Protein 4N0R (pdb70)

InterPro domains:
  IPR013783 Immunoglobulin-like fold [G3DSA:2.60.40.10] (22-107)
  IPR017853 Glycoside hydrolase superfamily [SSF51445] (118-373)
  IPR025277 Apiosidase-like, catalytic domain [PF13204] (119-366)
  IPR032260 Domain of unknown function DUF5060 [PF16586] (25-90)
  IPR041239 Domain of unknown function DUF5605 [PF18310] (446-530)

Solvent-accessible surface area: 39702 Å² total

Sequence (997 aa):
QDKVECCWDRFELSFKQVTKGNPFDIRLSATFVCGKEKKKTVEGFYDGENTYRIRFPAVVAGEWRYVVTSSSIGANGRKGTFTVIPAGKDNHGVLVDGEHNFKYADGTRYYPGTTAYAWTHKETTQEEATLKSFGEAGFNKVVRCVFPKNYSSLVKDEPALYPFEIEKTIKDKEGNERKEEWDFDRFDPAFFQHLEKKRIDQLNRLGIEADLILFHPYDKGRWGFDASNEVNVRYIKYITARLASFRNVWWSANEWDYVKAKTVDDWKLLTKKTVVENDPYRHLCSIHGATATYFDDYWWPEFTHVSIQDEAPVLSSTASATLRKIYRRKPVICDEVGYEGNLPYRWGRRLSPQQTCFILNGLLGGIYVTHGEECYQQGNEPIFWAQGGSLKGESWKRVVKFLRTTIIEAAPHPLEADISRDLVTSTAGPDYYLVNGKDVKKGFWTFNNLPVKNADYNKLQKNKRFKVEIIDVWATVTEYPVIIFEETTEELDYRVFDIIHHRGVRIPDAPYIVLRITEVKQDKVVECCWDRFELSFKKQVTKGNPFDIRLSATFVCGKEKKKTVEGFYDGENTYRIRFPAVVAGEWRYVVTSSSIGANGRKGTFTVIPAGKDNHGVLVDGEHNFKYADGTRYYPGTTAYAWTHKETTQEEATLKSFGEAGFNKVVRCVFPKNYSSLVKDEPALYPFEIEKTIKDKEGNERKEEWDFDRFDPAFFQHLEKRIDQLNRLGIEADLILFHPYDKGRWGFDASNEVNVRYIKYITARLASFRNVWWSANEWDYVKAKTVDDWKLLTKTVVENDPYRHLCSIHGATATYFDDYWWPEFTHVSIQDEAPVLSSTASATLRKIYRRKPVICDEVGYEGNLPYRWGRLSPQQTCFILNGLLGGIYVTHGEECYQQGNEPIFWAQGGSLKGESWKRVVKFLRTIIEAAPHPLEADISRDLVTSTAGPDYYLVNGKDVKGFWTFNNLPVKNADYNKLQKKNNKRFKKVEIIDVWATVTEYPVIFETTEELDYRVFDIHHRGVRIPDAPYIVLRITEV

Structure (mmCIF, N/CA/C/O backbone):
data_4N0R
#
_entry.id   4N0R
#
_cell.length_a   226.439
_cell.length_b   67.684
_cell.length_c   90.066
_cell.angle_alpha   90.000
_cell.angle_beta   90.000
_cell.angle_gamma   90.000
#
_symmetry.space_group_name_H-M   'P 21 21 2'
#
loop_
_entity.id
_entity.type
_entity.pdbx_description
1 polymer 'putative glycoside hydrolase'
2 non-polymer 'UNKNOWN LIGAND'
3 non-polymer 'NICKEL (II) ION'
4 non-polymer GLYCEROL
5 water water
#
loop_
_atom_site.group_PDB
_atom_site.id
_atom_site.type_symbol
_atom_site.label_atom_id
_atom_site.label_alt_id
_atom_site.label_comp_id
_atom_site.label_asym_id
_atom_site.label_entity_id
_atom_site.label_seq_id
_atom_site.pdbx_PDB_ins_code
_atom_site.Cartn_x
_atom_site.Cartn_y
_atom_site.Cartn_z
_atom_site.occupancy
_atom_site.B_iso_or_equiv
_atom_site.auth_seq_id
_atom_site.auth_comp_id
_atom_site.auth_asym_id
_atom_site.auth_atom_id
_atom_site.pdbx_PDB_model_num
ATOM 1 N N . GLN A 1 2 ? 49.623 -0.804 24.554 1.00 45.64 23 GLN A N 1
ATOM 2 C CA . GLN A 1 2 ? 48.515 0.229 24.489 1.00 49.78 23 GLN A CA 1
ATOM 3 C C . GLN A 1 2 ? 48.973 1.664 24.850 1.00 44.56 23 GLN A C 1
ATOM 4 O O . GLN A 1 2 ? 49.106 2.044 26.005 1.00 40.42 23 GLN A O 1
ATOM 10 N N . ASP A 1 3 ? 49.171 2.468 23.824 1.00 32.63 24 ASP A N 1
ATOM 11 C CA . ASP A 1 3 ? 50.045 3.632 23.923 1.00 36.16 24 ASP A CA 1
ATOM 12 C C . ASP A 1 3 ? 49.370 4.823 24.606 1.00 33.74 24 ASP A C 1
ATOM 13 O O . ASP A 1 3 ? 50.061 5.765 25.014 1.00 36.06 24 ASP A O 1
ATOM 18 N N . LYS A 1 4 ? 48.040 4.814 24.672 1.00 30.85 25 LYS A N 1
ATOM 19 C CA . LYS A 1 4 ? 47.306 5.901 25.257 1.00 31.06 25 LYS A CA 1
ATOM 20 C C . LYS A 1 4 ? 46.161 5.297 26.033 1.00 34.83 25 LYS A C 1
ATOM 21 O O . LYS A 1 4 ? 45.390 4.532 25.471 1.00 30.48 25 LYS A O 1
ATOM 27 N N . VAL A 1 5 ? 46.060 5.647 27.319 1.00 29.25 26 VAL A N 1
ATOM 28 C CA . VAL A 1 5 ? 44.994 5.140 28.177 1.00 29.86 26 VAL A CA 1
ATOM 29 C C . VAL A 1 5 ? 44.490 6.230 29.070 1.00 29.42 26 VAL A C 1
ATOM 30 O O . VAL A 1 5 ? 45.205 7.177 29.381 1.00 27.57 26 VAL A O 1
ATOM 34 N N . GLU A 1 6 ? 43.231 6.120 29.432 1.00 24.97 27 GLU A N 1
ATOM 35 C CA . GLU A 1 6 ? 42.596 7.040 30.315 1.00 24.09 27 GLU A CA 1
ATOM 36 C C . GLU A 1 6 ? 43.022 6.743 31.739 1.00 22.53 27 GLU A C 1
ATOM 37 O O . GLU A 1 6 ? 43.227 5.595 32.135 1.00 25.45 27 GLU A O 1
ATOM 43 N N . CYS A 1 7 ? 43.098 7.820 32.500 1.00 24.16 28 CYS A N 1
ATOM 44 C CA A CYS A 1 7 ? 43.187 7.730 33.958 0.50 24.06 28 CYS A CA 1
ATOM 45 C CA B CYS A 1 7 ? 43.199 7.729 33.929 0.50 23.71 28 CYS A CA 1
ATOM 46 C C . CYS A 1 7 ? 42.154 6.725 34.483 1.00 22.27 28 CYS A C 1
ATOM 47 O O . CYS A 1 7 ? 40.973 6.776 34.122 1.00 22.78 28 CYS A O 1
ATOM 52 N N . TRP A 1 8 ? 42.599 5.796 35.334 1.00 21.01 29 TRP A N 1
ATOM 53 C CA . TRP A 1 8 ? 41.752 4.798 35.980 1.00 18.87 29 TRP A CA 1
ATOM 54 C C . TRP A 1 8 ? 41.280 3.615 35.066 1.00 18.83 29 TRP A C 1
ATOM 55 O O . TRP A 1 8 ? 40.571 2.712 35.553 1.00 19.29 29 TRP A O 1
ATOM 66 N N . ASP A 1 9 ? 41.638 3.634 33.791 1.00 21.43 30 ASP A N 1
ATOM 67 C CA . ASP A 1 9 ? 41.586 2.449 32.918 1.00 22.11 30 ASP A CA 1
ATOM 68 C C . ASP A 1 9 ? 42.877 1.632 33.161 1.00 22.55 30 ASP A C 1
ATOM 69 O O . ASP A 1 9 ? 43.611 1.902 34.114 1.00 22.69 30 ASP A O 1
ATOM 74 N N . ARG A 1 10 ? 43.138 0.619 32.330 1.00 21.59 31 ARG A N 1
ATOM 75 C CA . ARG A 1 10 ? 44.269 -0.268 32.518 1.00 22.61 31 ARG A CA 1
ATOM 76 C C . ARG A 1 10 ? 45.240 -0.166 31.412 1.00 22.97 31 ARG A C 1
ATOM 77 O O . ARG A 1 10 ? 44.872 -0.124 30.225 1.00 23.57 31 ARG A O 1
ATOM 85 N N . PHE A 1 11 ? 46.520 -0.095 31.779 1.00 23.32 32 PHE A N 1
ATOM 86 C CA . PHE A 1 11 ? 47.593 -0.265 30.853 1.00 24.31 32 PHE A CA 1
ATOM 87 C C . PHE A 1 11 ? 48.090 -1.697 31.090 1.00 24.03 32 PHE A C 1
ATOM 88 O O . PHE A 1 11 ? 48.218 -2.153 32.239 1.00 26.21 32 PHE A O 1
ATOM 96 N N . GLU A 1 12 ? 48.342 -2.413 30.012 1.00 22.75 33 GLU A N 1
ATOM 97 C CA . GLU A 1 12 ? 48.725 -3.838 30.122 1.00 25.88 33 GLU A CA 1
ATOM 98 C C . GLU A 1 12 ? 49.923 -4.183 29.234 1.00 29.11 33 GLU A C 1
ATOM 99 O O . GLU A 1 12 ? 49.935 -3.888 28.047 1.00 28.46 33 GLU A O 1
ATOM 105 N N . LEU A 1 13 ? 50.956 -4.760 29.859 1.00 26.19 34 LEU A N 1
ATOM 106 C CA . LEU A 1 13 ? 52.072 -5.342 29.165 1.00 28.40 34 LEU A CA 1
ATOM 107 C C . LEU A 1 13 ? 51.879 -6.849 29.039 1.00 24.48 34 LEU A C 1
ATOM 108 O O . LEU A 1 13 ? 51.301 -7.475 29.915 1.00 24.67 34 LEU A O 1
ATOM 113 N N . SER A 1 14 ? 52.391 -7.404 27.965 1.00 26.37 35 SER A N 1
ATOM 114 C CA . SER A 1 14 ? 52.392 -8.852 27.800 1.00 28.07 35 SER A CA 1
ATOM 115 C C . SER A 1 14 ? 53.689 -9.318 27.199 1.00 28.82 35 SER A C 1
ATOM 116 O O . SER A 1 14 ? 54.268 -8.623 26.366 1.00 28.81 35 SER A O 1
ATOM 119 N N . PHE A 1 15 ? 54.140 -10.505 27.596 1.00 29.12 36 PHE A N 1
ATOM 120 C CA . PHE A 1 15 ? 55.342 -11.150 27.041 1.00 33.59 36 PHE A CA 1
ATOM 121 C C . PHE A 1 15 ? 55.072 -12.600 26.713 1.00 33.19 36 PHE A C 1
ATOM 122 O O . PHE A 1 15 ? 54.429 -13.275 27.515 1.00 29.18 36 PHE A O 1
ATOM 130 N N . LYS A 1 16 ? 55.584 -13.058 25.562 1.00 31.00 37 LYS A N 1
ATOM 131 C CA . LYS A 1 16 ? 55.585 -14.461 25.151 1.00 35.54 37 LYS A CA 1
ATOM 132 C C . LYS A 1 16 ? 56.874 -15.050 25.616 1.00 36.61 37 LYS A C 1
ATOM 133 O O . LYS A 1 16 ? 57.948 -14.591 25.215 1.00 36.18 37 LYS A O 1
ATOM 139 N N . GLN A 1 17 ? 56.791 -16.074 26.448 1.00 32.05 38 GLN A N 1
ATOM 140 C CA . GLN A 1 17 ? 57.966 -16.615 27.070 1.00 33.67 38 GLN A CA 1
ATOM 141 C C . GLN A 1 17 ? 57.778 -18.106 27.371 1.00 36.33 38 GLN A C 1
ATOM 142 O O . GLN A 1 17 ? 56.755 -18.498 27.949 1.00 36.52 38 GLN A O 1
ATOM 148 N N . VAL A 1 18 ? 58.782 -18.906 27.008 1.00 37.55 39 VAL A N 1
ATOM 149 C CA . VAL A 1 18 ? 58.854 -20.325 27.343 1.00 41.28 39 VAL A CA 1
ATOM 150 C C . VAL A 1 18 ? 59.595 -20.455 28.683 1.00 43.35 39 VAL A C 1
ATOM 151 O O . VAL A 1 18 ? 60.610 -19.806 28.924 1.00 40.13 39 VAL A O 1
ATOM 155 N N . THR A 1 19 ? 59.070 -21.322 29.535 1.00 41.97 40 THR A N 1
ATOM 156 C CA . THR A 1 19 ? 59.563 -21.541 30.882 1.00 43.25 40 THR A CA 1
ATOM 157 C C . THR A 1 19 ? 59.846 -23.025 31.005 1.00 40.70 40 THR A C 1
ATOM 158 O O . THR A 1 19 ? 59.031 -23.808 30.535 1.00 42.08 40 THR A O 1
ATOM 162 N N . LYS A 1 20 ? 60.928 -23.419 31.679 1.00 40.78 41 LYS A N 1
ATOM 163 C CA . LYS A 1 20 ? 61.209 -24.860 31.941 1.00 51.71 41 LYS A CA 1
ATOM 164 C C . LYS A 1 20 ? 60.303 -25.427 33.052 1.00 49.72 41 LYS A C 1
ATOM 165 O O . LYS A 1 20 ? 59.771 -26.535 32.937 1.00 54.76 41 LYS A O 1
ATOM 167 N N . GLY A 1 21 ? 60.145 -24.664 34.124 1.00 42.70 42 GLY A N 1
ATOM 168 C CA . GLY A 1 21 ? 59.446 -25.133 35.322 1.00 38.96 42 GLY A CA 1
ATOM 169 C C . GLY A 1 21 ? 58.013 -24.630 35.331 1.00 32.84 42 GLY A C 1
ATOM 170 O O . GLY A 1 21 ? 57.458 -24.267 34.285 1.00 36.67 42 GLY A O 1
ATOM 171 N N . ASN A 1 22 ? 57.434 -24.573 36.522 1.00 31.87 43 ASN A N 1
ATOM 172 C CA . ASN A 1 22 ? 56.054 -24.091 36.709 1.00 32.67 43 ASN A CA 1
ATOM 173 C C . ASN A 1 22 ? 55.944 -22.563 36.438 1.00 30.45 43 ASN A C 1
ATOM 174 O O . ASN A 1 22 ? 56.526 -21.765 37.164 1.00 29.07 43 ASN A O 1
ATOM 179 N N . PRO A 1 23 ? 55.203 -22.167 35.386 1.00 30.20 44 PRO A N 1
ATOM 180 C CA . PRO A 1 23 ? 55.202 -20.741 35.034 1.00 29.90 44 PRO A CA 1
ATOM 181 C C . PRO A 1 23 ? 54.528 -19.868 36.084 1.00 28.93 44 PRO A C 1
ATOM 182 O O . PRO A 1 23 ? 54.805 -18.664 36.167 1.00 25.95 44 PRO A O 1
ATOM 186 N N . PHE A 1 24 ? 53.664 -20.472 36.905 1.00 27.28 45 PHE A N 1
ATOM 187 C CA . PHE A 1 24 ? 53.011 -19.750 37.988 1.00 25.43 45 PHE A CA 1
ATOM 188 C C . PHE A 1 24 ? 53.957 -19.418 39.145 1.00 26.26 45 PHE A C 1
ATOM 189 O O . PHE A 1 24 ? 53.554 -18.693 40.038 1.00 25.49 45 PHE A O 1
ATOM 197 N N . ASP A 1 25 ? 55.181 -19.940 39.136 1.00 25.79 46 ASP A N 1
ATOM 198 C CA . ASP A 1 25 ? 56.198 -19.615 40.160 1.00 28.64 46 ASP A CA 1
ATOM 199 C C . ASP A 1 25 ? 57.093 -18.477 39.718 1.00 31.16 46 ASP A C 1
ATOM 200 O O . ASP A 1 25 ? 57.908 -18.012 40.508 1.00 33.67 46 ASP A O 1
ATOM 205 N N . ILE A 1 26 ? 57.001 -18.067 38.454 1.00 28.62 47 ILE A N 1
ATOM 206 C CA . ILE A 1 26 ? 57.936 -17.078 37.902 1.00 28.14 47 ILE A CA 1
ATOM 207 C C . ILE A 1 26 ? 57.653 -15.702 38.520 1.00 27.33 47 ILE A C 1
ATOM 208 O O . ILE A 1 26 ? 56.507 -15.263 38.610 1.00 29.63 47 ILE A O 1
ATOM 213 N N . ARG A 1 27 ? 58.704 -15.036 38.976 1.00 28.73 48 ARG A N 1
ATOM 214 C CA . ARG A 1 27 ? 58.613 -13.680 39.531 1.00 28.78 48 ARG A CA 1
ATOM 215 C C . ARG A 1 27 ? 58.571 -12.683 38.377 1.00 25.22 48 ARG A C 1
ATOM 216 O O . ARG A 1 27 ? 59.382 -12.758 37.429 1.00 28.24 48 ARG A O 1
ATOM 224 N N . LEU A 1 28 ? 57.610 -11.768 38.437 1.00 26.74 49 LEU A N 1
ATOM 225 C CA . LEU A 1 28 ? 57.470 -10.718 37.404 1.00 26.40 49 LEU A CA 1
ATOM 226 C C . LEU A 1 28 ? 56.765 -9.496 37.976 1.00 22.91 49 LEU A C 1
ATOM 227 O O . LEU A 1 28 ? 55.712 -9.606 38.605 1.00 23.27 49 LEU A O 1
ATOM 232 N N . SER A 1 29 ? 57.354 -8.324 37.744 1.00 24.25 50 SER A N 1
ATOM 233 C CA . SER A 1 29 ? 56.833 -7.059 38.276 1.00 23.62 50 SER A CA 1
ATOM 234 C C . SER A 1 29 ? 57.298 -5.898 37.368 1.00 22.52 50 SER A C 1
ATOM 235 O O . SER A 1 29 ? 58.096 -6.094 36.449 1.00 26.38 50 SER A O 1
ATOM 238 N N . ALA A 1 30 ? 56.706 -4.732 37.573 1.00 24.58 51 ALA A N 1
ATOM 239 C CA . ALA A 1 30 ? 57.211 -3.517 36.966 1.00 26.51 51 ALA A CA 1
ATOM 240 C C . ALA A 1 30 ? 56.970 -2.325 37.835 1.00 23.85 51 ALA A C 1
ATOM 241 O O . ALA A 1 30 ? 56.055 -2.288 38.625 1.00 24.35 51 ALA A O 1
ATOM 243 N N . THR A 1 31 ? 57.808 -1.320 37.617 1.00 24.12 52 THR A N 1
ATOM 244 C CA . THR A 1 31 ? 57.696 -0.035 38.254 1.00 25.40 52 THR A CA 1
ATOM 245 C C . THR A 1 31 ? 57.320 0.985 37.187 1.00 25.28 52 THR A C 1
ATOM 246 O O . THR A 1 31 ? 57.969 1.042 36.152 1.00 27.12 52 THR A O 1
ATOM 250 N N . PHE A 1 32 ? 56.281 1.762 37.500 1.00 23.89 53 PHE A N 1
ATOM 251 C CA . PHE A 1 32 ? 55.694 2.771 36.611 1.00 26.96 53 PHE A CA 1
ATOM 252 C C . PHE A 1 32 ? 55.978 4.155 37.229 1.00 25.31 53 PHE A C 1
ATOM 253 O O . PHE A 1 32 ? 55.740 4.334 38.412 1.00 25.12 53 PHE A O 1
ATOM 261 N N . VAL A 1 33 ? 56.451 5.097 36.414 1.00 26.71 54 VAL A N 1
ATOM 262 C CA . VAL A 1 33 ? 56.833 6.440 36.877 1.00 29.83 54 VAL A CA 1
ATOM 263 C C . VAL A 1 33 ? 56.237 7.498 35.969 1.00 28.53 54 VAL A C 1
ATOM 264 O O . VAL A 1 33 ? 56.331 7.391 34.720 1.00 29.11 54 VAL A O 1
ATOM 268 N N . CYS A 1 34 ? 55.678 8.533 36.589 1.00 28.12 55 CYS A N 1
ATOM 269 C CA . CYS A 1 34 ? 55.305 9.774 35.911 1.00 30.51 55 CYS A CA 1
ATOM 270 C C . CYS A 1 34 ? 55.601 10.921 36.872 1.00 30.02 55 CYS A C 1
ATOM 271 O O . CYS A 1 34 ? 54.842 11.114 37.827 1.00 31.40 55 CYS A O 1
ATOM 274 N N . GLY A 1 35 ? 56.727 11.590 36.666 1.00 33.05 56 GLY A N 1
ATOM 275 C CA . GLY A 1 35 ? 57.198 12.704 37.556 1.00 35.69 56 GLY A CA 1
ATOM 276 C C . GLY A 1 35 ? 57.357 12.173 38.979 1.00 34.52 56 GLY A C 1
ATOM 277 O O . GLY A 1 35 ? 58.070 11.191 39.214 1.00 35.94 56 GLY A O 1
ATOM 278 N N . LYS A 1 36 ? 56.612 12.767 39.890 1.00 36.60 57 LYS A N 1
ATOM 279 C CA . LYS A 1 36 ? 56.555 12.357 41.306 1.00 35.20 57 LYS A CA 1
ATOM 280 C C . LYS A 1 36 ? 55.740 11.111 41.586 1.00 36.12 57 LYS A C 1
ATOM 281 O O . LYS A 1 36 ? 55.826 10.577 42.687 1.00 35.27 57 LYS A O 1
ATOM 287 N N . GLU A 1 37 ? 54.909 10.674 40.634 1.00 30.99 58 GLU A N 1
ATOM 288 C CA . GLU A 1 37 ? 54.043 9.518 40.831 1.00 30.47 58 GLU A CA 1
ATOM 289 C C . GLU A 1 37 ? 54.879 8.291 40.470 1.00 33.97 58 GLU A C 1
ATOM 290 O O . GLU A 1 37 ? 55.572 8.253 39.444 1.00 34.14 58 GLU A O 1
ATOM 296 N N . LYS A 1 38 ? 54.865 7.296 41.344 1.00 28.55 59 LYS A N 1
ATOM 297 C CA . LYS A 1 38 ? 55.634 6.066 41.135 1.00 29.52 59 LYS A CA 1
ATOM 298 C C . LYS A 1 38 ? 54.909 4.906 41.805 1.00 31.40 59 LYS A C 1
ATOM 299 O O . LYS A 1 38 ? 54.374 5.084 42.907 1.00 28.80 59 LYS A O 1
ATOM 305 N N . LYS A 1 39 ? 54.812 3.768 41.104 1.00 31.95 60 LYS A N 1
ATOM 306 C CA A LYS A 1 39 ? 54.102 2.587 41.622 0.50 31.97 60 LYS A CA 1
ATOM 307 C CA B LYS A 1 39 ? 54.105 2.584 41.617 0.50 31.01 60 LYS A CA 1
ATOM 308 C C . LYS A 1 39 ? 54.795 1.321 41.128 1.00 30.01 60 LYS A C 1
ATOM 309 O O . LYS A 1 39 ? 55.164 1.239 39.965 1.00 28.77 60 LYS A O 1
ATOM 320 N N . THR A 1 40 ? 54.924 0.327 42.011 1.00 28.90 61 THR A N 1
ATOM 321 C CA . THR A 1 40 ? 55.498 -0.970 41.686 1.00 28.63 61 THR A CA 1
ATOM 322 C C . THR A 1 40 ? 54.404 -2.019 41.839 1.00 24.87 61 THR A C 1
ATOM 323 O O . THR A 1 40 ? 53.748 -2.084 42.862 1.00 27.59 61 THR A O 1
ATOM 327 N N . VAL A 1 41 ? 54.158 -2.811 40.792 1.00 24.90 62 VAL A N 1
ATOM 328 C CA . VAL A 1 41 ? 53.041 -3.775 40.822 1.00 22.44 62 VAL A CA 1
ATOM 329 C C . VAL A 1 41 ? 53.544 -5.120 40.325 1.00 24.14 62 VAL A C 1
ATOM 330 O O . VAL A 1 41 ? 54.479 -5.185 39.516 1.00 24.20 62 VAL A O 1
ATOM 334 N N . GLU A 1 42 ? 52.882 -6.189 40.759 1.00 24.11 63 GLU A N 1
ATOM 335 C CA . GLU A 1 42 ? 53.201 -7.557 40.318 1.00 23.21 63 GLU A CA 1
ATOM 336 C C . GLU A 1 42 ? 52.432 -7.923 39.054 1.00 21.60 63 GLU A C 1
ATOM 337 O O . GLU A 1 42 ? 51.275 -7.498 38.860 1.00 21.53 63 GLU A O 1
ATOM 343 N N . GLY A 1 43 ? 53.059 -8.775 38.258 1.00 22.88 64 GLY A N 1
ATOM 344 C CA . GLY A 1 43 ? 52.452 -9.426 37.095 1.00 22.69 64 GLY A CA 1
ATOM 345 C C . GLY A 1 43 ? 52.061 -10.868 37.392 1.00 23.58 64 GLY A C 1
ATOM 346 O O . GLY A 1 43 ? 52.095 -11.317 38.545 1.00 20.98 64 GLY A O 1
ATOM 347 N N . PHE A 1 44 ? 51.666 -11.579 36.340 1.00 21.58 65 PHE A N 1
ATOM 348 C CA . PHE A 1 44 ? 51.142 -12.899 36.479 1.00 20.45 65 PHE A CA 1
ATOM 349 C C . PHE A 1 44 ? 51.209 -13.670 35.168 1.00 23.32 65 PHE A C 1
ATOM 350 O O . PHE A 1 44 ? 51.333 -13.088 34.080 1.00 23.18 65 PHE A O 1
ATOM 358 N N . TYR A 1 45 ? 51.102 -14.986 35.283 1.00 24.02 66 TYR A N 1
ATOM 359 C CA . TYR A 1 45 ? 51.073 -15.879 34.127 1.00 22.62 66 TYR A CA 1
ATOM 360 C C . TYR A 1 45 ? 49.639 -16.134 33.691 1.00 23.34 66 TYR A C 1
ATOM 361 O O . TYR A 1 45 ? 48.772 -16.395 34.539 1.00 24.52 66 TYR A O 1
ATOM 370 N N . ASP A 1 46 ? 49.395 -16.045 32.378 1.00 21.27 67 ASP A N 1
ATOM 371 C CA . ASP A 1 46 ? 48.045 -16.132 31.836 1.00 21.64 67 ASP A CA 1
ATOM 372 C C . ASP A 1 46 ? 47.835 -17.303 30.854 1.00 23.43 67 ASP A C 1
ATOM 373 O O . ASP A 1 46 ? 46.960 -17.258 29.995 1.00 24.16 67 ASP A O 1
ATOM 378 N N . GLY A 1 47 ? 48.613 -18.362 31.008 1.00 25.11 68 GLY A N 1
ATOM 379 C CA . GLY A 1 47 ? 48.567 -19.490 30.074 1.00 25.86 68 GLY A CA 1
ATOM 380 C C . GLY A 1 47 ? 49.159 -19.198 28.688 1.00 28.77 68 GLY A C 1
ATOM 381 O O . GLY A 1 47 ? 49.456 -18.047 28.321 1.00 25.19 68 GLY A O 1
ATOM 382 N N . GLU A 1 48 ? 49.352 -20.270 27.915 1.00 32.56 69 GLU A N 1
ATOM 383 C CA . GLU A 1 48 ? 49.779 -20.159 26.510 1.00 32.34 69 GLU A CA 1
ATOM 384 C C . GLU A 1 48 ? 51.059 -19.315 26.382 1.00 31.43 69 GLU A C 1
ATOM 385 O O . GLU A 1 48 ? 51.174 -18.463 25.497 1.00 32.22 69 GLU A O 1
ATOM 391 N N . ASN A 1 49 ? 51.999 -19.568 27.273 1.00 28.06 70 ASN A N 1
ATOM 392 C CA . ASN A 1 49 ? 53.302 -18.899 27.285 1.00 32.46 70 ASN A CA 1
ATOM 393 C C . ASN A 1 49 ? 53.222 -17.384 27.351 1.00 29.76 70 ASN A C 1
ATOM 394 O O . ASN A 1 49 ? 54.117 -16.691 26.857 1.00 32.42 70 ASN A O 1
ATOM 399 N N . THR A 1 50 ? 52.165 -16.877 27.948 1.00 27.57 71 THR A N 1
ATOM 400 C CA . THR A 1 50 ? 51.922 -15.434 27.989 1.00 25.23 71 THR A CA 1
ATOM 401 C C . THR A 1 50 ? 51.886 -14.969 29.445 1.00 25.95 71 THR A C 1
ATOM 402 O O . THR A 1 50 ? 51.075 -15.439 30.252 1.00 26.32 71 THR A O 1
ATOM 406 N N . TYR A 1 51 ? 52.791 -14.048 29.770 1.00 24.96 72 TYR A N 1
ATOM 407 C CA . TYR A 1 51 ? 52.784 -13.318 31.038 1.00 24.78 72 TYR A CA 1
ATOM 408 C C . TYR A 1 51 ? 52.294 -11.912 30.774 1.00 23.45 72 TYR A C 1
ATOM 409 O O . TYR A 1 51 ? 52.481 -11.366 29.665 1.00 24.81 72 TYR A O 1
ATOM 418 N N . ARG A 1 52 ? 51.671 -11.345 31.800 1.00 21.26 73 ARG A N 1
ATOM 419 C CA . ARG A 1 52 ? 51.051 -10.004 31.754 1.00 20.29 73 ARG A CA 1
ATOM 420 C C . ARG A 1 52 ? 51.372 -9.189 33.003 1.00 20.67 73 ARG A C 1
ATOM 421 O O . ARG A 1 52 ? 51.547 -9.721 34.101 1.00 21.96 73 ARG A O 1
ATOM 429 N N . ILE A 1 53 ? 51.452 -7.887 32.836 1.00 21.97 74 ILE A N 1
ATOM 430 C CA . ILE A 1 53 ? 51.511 -6.946 33.953 1.00 21.18 74 ILE A CA 1
ATOM 431 C C . ILE A 1 53 ? 50.482 -5.866 33.660 1.00 21.29 74 ILE A C 1
ATOM 432 O O . ILE A 1 53 ? 50.560 -5.228 32.610 1.00 22.03 74 ILE A O 1
ATOM 437 N N . ARG A 1 54 ? 49.576 -5.652 34.596 1.00 21.10 75 ARG A N 1
ATOM 438 C CA . ARG A 1 54 ? 48.526 -4.674 34.505 1.00 20.15 75 ARG A CA 1
ATOM 439 C C . ARG A 1 54 ? 48.782 -3.544 35.487 1.00 21.72 75 ARG A C 1
ATOM 440 O O . ARG A 1 54 ? 49.262 -3.775 36.607 1.00 20.97 75 ARG A O 1
ATOM 448 N N . PHE A 1 55 ? 48.481 -2.329 35.046 1.00 20.91 76 PHE A N 1
ATOM 449 C CA . PHE A 1 55 ? 48.614 -1.119 35.832 1.00 20.94 76 PHE A CA 1
ATOM 450 C C . PHE A 1 55 ? 47.422 -0.174 35.628 1.00 20.40 76 PHE A C 1
ATOM 451 O O . PHE A 1 55 ? 47.029 0.087 34.490 1.00 22.34 76 PHE A O 1
ATOM 467 N N . PRO A 1 57 ? 46.793 3.625 36.055 1.00 20.36 78 PRO A N 1
ATOM 468 C CA . PRO A 1 57 ? 47.348 4.956 36.333 1.00 21.81 78 PRO A CA 1
ATOM 469 C C . PRO A 1 57 ? 46.306 5.864 36.933 1.00 23.27 78 PRO A C 1
ATOM 470 O O . PRO A 1 57 ? 45.109 5.745 36.608 1.00 21.57 78 PRO A O 1
ATOM 474 N N . ALA A 1 58 ? 46.738 6.750 37.824 1.00 25.00 79 ALA A N 1
ATOM 475 C CA . ALA A 1 58 ? 45.814 7.599 38.543 1.00 29.22 79 ALA A CA 1
ATOM 476 C C . ALA A 1 58 ? 46.040 9.083 38.263 1.00 27.71 79 ALA A C 1
ATOM 477 O O . ALA A 1 58 ? 45.261 9.876 38.745 1.00 32.97 79 ALA A O 1
ATOM 479 N N . VAL A 1 59 ? 47.081 9.409 37.512 1.00 26.65 80 VAL A N 1
ATOM 480 C CA A VAL A 1 59 ? 47.442 10.761 37.090 0.50 27.14 80 VAL A CA 1
ATOM 481 C CA B VAL A 1 59 ? 47.311 10.769 37.068 0.50 27.90 80 VAL A CA 1
ATOM 482 C C . VAL A 1 59 ? 47.683 10.766 35.588 1.00 28.86 80 VAL A C 1
ATOM 483 O O . VAL A 1 59 ? 48.318 9.836 35.073 1.00 29.37 80 VAL A O 1
ATOM 490 N N . ALA A 1 60 ? 47.265 11.830 34.915 1.00 28.80 81 ALA A N 1
ATOM 491 C CA . ALA A 1 60 ? 47.531 12.034 33.499 1.00 29.45 81 ALA A CA 1
ATOM 492 C C . ALA A 1 60 ? 48.951 12.461 33.323 1.00 31.10 81 ALA A C 1
ATOM 493 O O . ALA A 1 60 ? 49.507 13.126 34.178 1.00 35.78 81 ALA A O 1
ATOM 495 N N . GLY A 1 61 ? 49.533 12.104 32.185 1.00 31.10 82 GLY A N 1
ATOM 496 C CA . GLY A 1 61 ? 50.866 12.524 31.807 1.00 33.22 82 GLY A CA 1
ATOM 497 C C . GLY A 1 61 ? 51.569 11.511 30.959 1.00 33.06 82 GLY A C 1
ATOM 498 O O . GLY A 1 61 ? 50.958 10.575 30.455 1.00 31.15 82 GLY A O 1
ATOM 499 N N . GLU A 1 62 ? 52.866 11.711 30.825 1.00 33.35 83 GLU A N 1
ATOM 500 C CA . GLU A 1 62 ? 53.736 10.868 30.081 1.00 35.43 83 GLU A CA 1
ATOM 501 C C . GLU A 1 62 ? 54.353 9.881 31.053 1.00 36.37 83 GLU A C 1
ATOM 502 O O . GLU A 1 62 ? 55.142 10.270 31.921 1.00 37.82 83 GLU A O 1
ATOM 508 N N . TRP A 1 63 ? 54.051 8.604 30.885 1.00 33.10 84 TRP A N 1
ATOM 509 C CA . TRP A 1 63 ? 54.506 7.566 31.818 1.00 27.69 84 TRP A CA 1
ATOM 510 C C . TRP A 1 63 ? 55.627 6.740 31.182 1.00 29.80 84 TRP A C 1
ATOM 511 O O . TRP A 1 63 ? 55.766 6.679 29.959 1.00 29.96 84 TRP A O 1
ATOM 522 N N . ARG A 1 64 ? 56.439 6.122 32.032 1.00 28.01 85 ARG A N 1
ATOM 523 C CA . ARG A 1 64 ? 57.393 5.113 31.639 1.00 27.09 85 ARG A CA 1
ATOM 524 C C . ARG A 1 64 ? 57.366 3.961 32.655 1.00 24.52 85 ARG A C 1
ATOM 525 O O . ARG A 1 64 ? 56.843 4.100 33.743 1.00 24.21 85 ARG A O 1
ATOM 533 N N . TYR A 1 65 ? 57.939 2.830 32.244 1.00 27.10 86 TYR A N 1
ATOM 534 C CA . TYR A 1 65 ? 58.010 1.652 33.086 1.00 26.28 86 TYR A CA 1
ATOM 535 C C . TYR A 1 65 ? 59.337 0.925 32.879 1.00 29.03 86 TYR A C 1
ATOM 536 O O . TYR A 1 65 ? 60.011 1.082 31.843 1.00 28.86 86 TYR A O 1
ATOM 545 N N . VAL A 1 66 ? 59.673 0.135 33.901 1.00 28.06 87 VAL A N 1
ATOM 546 C CA A VAL A 1 66 ? 60.802 -0.765 33.876 0.50 29.66 87 VAL A CA 1
ATOM 547 C CA B VAL A 1 66 ? 60.792 -0.791 33.831 0.50 28.83 87 VAL A CA 1
ATOM 548 C C . VAL A 1 66 ? 60.358 -2.080 34.509 1.00 27.35 87 VAL A C 1
ATOM 549 O O . VAL A 1 66 ? 59.850 -2.055 35.614 1.00 26.05 87 VAL A O 1
ATOM 556 N N . THR A 1 67 ? 60.544 -3.211 33.822 1.00 27.52 88 THR A N 1
ATOM 557 C CA . THR A 1 67 ? 60.157 -4.523 34.397 1.00 28.12 88 THR A CA 1
ATOM 558 C C . THR A 1 67 ? 61.301 -5.155 35.182 1.00 30.33 88 THR A C 1
ATOM 559 O O . THR A 1 67 ? 62.477 -4.789 34.999 1.00 31.90 88 THR A O 1
ATOM 563 N N . SER A 1 68 ? 60.921 -6.049 36.085 1.00 29.29 89 SER A N 1
ATOM 564 C CA . SER A 1 68 ? 61.836 -6.916 36.813 1.00 30.42 89 SER A CA 1
ATOM 565 C C . SER A 1 68 ? 61.298 -8.339 36.779 1.00 30.10 89 SER A C 1
ATOM 566 O O . SER A 1 68 ? 60.092 -8.545 36.975 1.00 29.28 89 SER A O 1
ATOM 569 N N . SER A 1 69 ? 62.172 -9.313 36.508 1.00 30.68 90 SER A N 1
ATOM 570 C CA . SER A 1 69 ? 61.760 -10.706 36.468 1.00 32.60 90 SER A CA 1
ATOM 571 C C . SER A 1 69 ? 62.906 -11.642 36.767 1.00 33.95 90 SER A C 1
ATOM 572 O O . SER A 1 69 ? 64.077 -11.326 36.504 1.00 34.51 90 SER A O 1
ATOM 575 N N . SER A 1 70 ? 62.548 -12.841 37.219 1.00 37.56 91 SER A N 1
ATOM 576 C CA . SER A 1 70 ? 63.531 -13.935 37.373 1.00 36.54 91 SER A CA 1
ATOM 577 C C . SER A 1 70 ? 63.922 -14.541 36.043 1.00 39.57 91 SER A C 1
ATOM 578 O O . SER A 1 70 ? 64.930 -15.228 35.964 1.00 41.32 91 SER A O 1
ATOM 581 N N . ILE A 1 71 ? 63.164 -14.249 34.984 1.00 34.50 92 ILE A N 1
ATOM 582 C CA . ILE A 1 71 ? 63.555 -14.587 33.626 1.00 36.84 92 ILE A CA 1
ATOM 583 C C . ILE A 1 71 ? 64.172 -13.374 32.931 1.00 39.32 92 ILE A C 1
ATOM 584 O O . ILE A 1 71 ? 63.521 -12.334 32.791 1.00 35.44 92 ILE A O 1
ATOM 589 N N . GLY A 1 72 ? 65.435 -13.529 32.502 1.00 37.28 93 GLY A N 1
ATOM 590 C CA . GLY A 1 72 ? 66.236 -12.442 31.945 1.00 39.44 93 GLY A CA 1
ATOM 591 C C . GLY A 1 72 ? 65.530 -11.709 30.832 1.00 38.87 93 GLY A C 1
ATOM 592 O O . GLY A 1 72 ? 65.523 -10.492 30.811 1.00 37.95 93 GLY A O 1
ATOM 593 N N . ALA A 1 73 ? 64.889 -12.452 29.929 1.00 36.47 94 ALA A N 1
ATOM 594 C CA . ALA A 1 73 ? 64.208 -11.832 28.789 1.00 37.58 94 ALA A CA 1
ATOM 595 C C . ALA A 1 73 ? 63.045 -10.901 29.174 1.00 35.90 94 ALA A C 1
ATOM 596 O O . ALA A 1 73 ? 62.675 -10.048 28.366 1.00 36.74 94 ALA A O 1
ATOM 606 N N . ASN A 1 75 ? 63.209 -9.179 32.140 1.00 30.65 96 ASN A N 1
ATOM 607 C CA . ASN A 1 75 ? 63.825 -8.338 33.159 1.00 31.52 96 ASN A CA 1
ATOM 608 C C . ASN A 1 75 ? 64.458 -7.123 32.501 1.00 33.19 96 ASN A C 1
ATOM 609 O O . ASN A 1 75 ? 65.181 -7.272 31.519 1.00 34.87 96 ASN A O 1
ATOM 614 N N . GLY A 1 76 ? 64.221 -5.945 33.067 1.00 34.37 97 GLY A N 1
ATOM 615 C CA . GLY A 1 76 ? 64.793 -4.691 32.573 1.00 34.35 97 GLY A CA 1
ATOM 616 C C . GLY A 1 76 ? 64.140 -4.165 31.308 1.00 34.50 97 GLY A C 1
ATOM 617 O O . GLY A 1 76 ? 64.717 -3.342 30.617 1.00 33.63 97 GLY A O 1
ATOM 618 N N . ARG A 1 77 ? 62.947 -4.653 30.980 1.00 34.56 98 ARG A N 1
ATOM 619 C CA . ARG A 1 77 ? 62.256 -4.213 29.770 1.00 35.06 98 ARG A CA 1
ATOM 620 C C . ARG A 1 77 ? 61.614 -2.853 30.077 1.00 31.64 98 ARG A C 1
ATOM 621 O O . ARG A 1 77 ? 61.112 -2.642 31.170 1.00 31.90 98 ARG A O 1
ATOM 629 N N . LYS A 1 78 ? 61.696 -1.936 29.127 1.00 32.50 99 LYS A N 1
ATOM 630 C CA . LYS A 1 78 ? 61.329 -0.527 29.315 1.00 33.63 99 LYS A CA 1
ATOM 631 C C . LYS A 1 78 ? 60.409 -0.057 28.201 1.00 33.47 99 LYS A C 1
ATOM 632 O O . LYS A 1 78 ? 60.474 -0.583 27.098 1.00 35.79 99 LYS A O 1
ATOM 638 N N . GLY A 1 79 ? 59.538 0.893 28.496 1.00 33.15 100 GLY A N 1
ATOM 639 C CA . GLY A 1 79 ? 58.768 1.554 27.467 1.00 33.90 100 GLY A CA 1
ATOM 640 C C . GLY A 1 79 ? 58.015 2.733 28.036 1.00 35.90 100 GLY A C 1
ATOM 641 O O . GLY A 1 79 ? 58.209 3.111 29.200 1.00 32.28 100 GLY A O 1
ATOM 642 N N . THR A 1 80 ? 57.117 3.302 27.221 1.00 33.63 101 THR A N 1
ATOM 643 C CA . THR A 1 80 ? 56.403 4.501 27.591 1.00 32.48 101 THR A CA 1
ATOM 644 C C . THR A 1 80 ? 54.952 4.396 27.128 1.00 32.83 101 THR A C 1
ATOM 645 O O . THR A 1 80 ? 54.637 3.615 26.240 1.00 29.11 101 THR A O 1
ATOM 649 N N . PHE A 1 81 ? 54.112 5.222 27.719 1.00 28.78 102 PHE A N 1
ATOM 650 C CA . PHE A 1 81 ? 52.741 5.376 27.320 1.00 29.48 102 PHE A CA 1
ATOM 651 C C . PHE A 1 81 ? 52.231 6.705 27.840 1.00 29.99 102 PHE A C 1
ATOM 652 O O . PHE A 1 81 ? 52.842 7.319 28.717 1.00 30.45 102 PHE A O 1
ATOM 660 N N . THR A 1 82 ? 51.121 7.139 27.287 1.00 29.85 103 THR A N 1
ATOM 661 C CA . THR A 1 82 ? 50.505 8.406 27.631 1.00 28.82 103 THR A CA 1
ATOM 662 C C . THR A 1 82 ? 49.221 8.103 28.375 1.00 29.19 103 THR A C 1
ATOM 663 O O . THR A 1 82 ? 48.461 7.230 28.016 1.00 26.51 103 THR A O 1
ATOM 667 N N . VAL A 1 83 ? 48.989 8.809 29.476 1.00 27.70 104 VAL A N 1
ATOM 668 C CA . VAL A 1 83 ? 47.761 8.731 30.201 1.00 26.46 104 VAL A CA 1
ATOM 669 C C . VAL A 1 83 ? 46.999 10.033 30.037 1.00 27.12 104 VAL A C 1
ATOM 670 O O . VAL A 1 83 ? 47.570 11.113 30.253 1.00 27.57 104 VAL A O 1
ATOM 674 N N . ILE A 1 84 ? 45.740 9.940 29.631 1.00 26.88 105 ILE A N 1
ATOM 675 C CA . ILE A 1 84 ? 44.919 11.130 29.374 1.00 29.56 105 ILE A CA 1
ATOM 676 C C . ILE A 1 84 ? 43.856 11.230 30.470 1.00 30.03 105 ILE A C 1
ATOM 677 O O . ILE A 1 84 ? 43.632 10.261 31.170 1.00 28.29 105 ILE A O 1
ATOM 682 N N . PRO A 1 85 ? 43.216 12.417 30.626 1.00 28.96 106 PRO A N 1
ATOM 683 C CA . PRO A 1 85 ? 42.179 12.553 31.649 1.00 32.43 106 PRO A CA 1
ATOM 684 C C . PRO A 1 85 ? 41.041 11.530 31.418 1.00 29.53 106 PRO A C 1
ATOM 685 O O . PRO A 1 85 ? 40.745 11.137 30.268 1.00 25.68 106 PRO A O 1
ATOM 689 N N . ALA A 1 86 ? 40.477 11.052 32.496 1.00 26.60 107 ALA A N 1
ATOM 690 C CA . ALA A 1 86 ? 39.291 10.194 32.445 1.00 25.61 107 ALA A CA 1
ATOM 691 C C . ALA A 1 86 ? 38.164 10.864 31.683 1.00 30.62 107 ALA A C 1
ATOM 692 O O . ALA A 1 86 ? 37.970 12.070 31.811 1.00 28.68 107 ALA A O 1
ATOM 694 N N . GLY A 1 87 ? 37.414 10.088 30.910 1.00 30.56 108 GLY A N 1
ATOM 695 C CA . GLY A 1 87 ? 36.237 10.619 30.206 1.00 34.19 108 GLY A CA 1
ATOM 696 C C . GLY A 1 87 ? 35.038 10.756 31.145 1.00 36.17 108 GLY A C 1
ATOM 697 O O . GLY A 1 87 ? 35.094 10.310 32.307 1.00 31.19 108 GLY A O 1
ATOM 698 N N . LYS A 1 88 ? 33.947 11.353 30.652 1.00 38.47 109 LYS A N 1
ATOM 699 C CA . LYS A 1 88 ? 32.860 11.868 31.538 1.00 42.84 109 LYS A CA 1
ATOM 700 C C . LYS A 1 88 ? 32.243 10.798 32.430 1.00 35.66 109 LYS A C 1
ATOM 701 O O . LYS A 1 88 ? 31.779 11.120 33.528 1.00 40.25 109 LYS A O 1
ATOM 703 N N . ASP A 1 89 ? 32.196 9.548 31.948 1.00 33.40 110 ASP A N 1
ATOM 704 C CA . ASP A 1 89 ? 31.581 8.447 32.703 1.00 33.79 110 ASP A CA 1
ATOM 705 C C . ASP A 1 89 ? 32.550 7.512 33.431 1.00 28.65 110 ASP A C 1
ATOM 706 O O . ASP A 1 89 ? 32.134 6.572 34.090 1.00 26.60 110 ASP A O 1
ATOM 711 N N . ASN A 1 90 ? 33.836 7.819 33.346 1.00 26.21 111 ASN A N 1
ATOM 712 C CA . ASN A 1 90 ? 34.891 7.150 34.090 1.00 20.75 111 ASN A CA 1
ATOM 713 C C . ASN A 1 90 ? 35.182 7.981 35.345 1.00 22.98 111 ASN A C 1
ATOM 714 O O . ASN A 1 90 ? 35.865 8.985 35.276 1.00 21.53 111 ASN A O 1
ATOM 719 N N . HIS A 1 91 ? 34.691 7.535 36.488 1.00 21.73 112 HIS A N 1
ATOM 720 C CA . HIS A 1 91 ? 34.903 8.248 37.750 1.00 23.16 112 HIS A CA 1
ATOM 721 C C . HIS A 1 91 ? 36.002 7.694 38.633 1.00 23.26 112 HIS A C 1
ATOM 722 O O . HIS A 1 91 ? 36.254 8.212 39.748 1.00 22.07 112 HIS A O 1
ATOM 729 N N . GLY A 1 92 ? 36.634 6.612 38.176 1.00 22.22 113 GLY A N 1
ATOM 730 C CA . GLY A 1 92 ? 37.593 5.892 38.998 1.00 21.35 113 GLY A CA 1
ATOM 731 C C . GLY A 1 92 ? 36.970 4.909 39.979 1.00 21.13 113 GLY A C 1
ATOM 732 O O . GLY A 1 92 ? 35.768 4.571 39.916 1.00 20.65 113 GLY A O 1
ATOM 741 N N . VAL A 1 94 ? 35.836 3.477 43.737 1.00 15.81 115 VAL A N 1
ATOM 742 C CA . VAL A 1 94 ? 35.131 3.997 44.898 1.00 16.61 115 VAL A CA 1
ATOM 743 C C . VAL A 1 94 ? 36.096 4.057 46.126 1.00 19.86 115 VAL A C 1
ATOM 744 O O . VAL A 1 94 ? 36.819 3.077 46.447 1.00 19.74 115 VAL A O 1
ATOM 748 N N . LEU A 1 95 ? 36.064 5.197 46.798 1.00 18.79 116 LEU A N 1
ATOM 749 C CA . LEU A 1 95 ? 36.851 5.485 47.974 1.00 17.85 116 LEU A CA 1
ATOM 750 C C . LEU A 1 95 ? 35.953 5.829 49.151 1.00 17.12 116 LEU A C 1
ATOM 751 O O . LEU A 1 95 ? 34.831 6.332 48.995 1.00 18.23 116 LEU A O 1
ATOM 756 N N . VAL A 1 96 ? 36.507 5.639 50.345 1.00 17.80 117 VAL A N 1
ATOM 757 C CA . VAL A 1 96 ? 35.891 6.152 51.570 1.00 18.20 117 VAL A CA 1
ATOM 758 C C . VAL A 1 96 ? 35.924 7.714 51.524 1.00 19.77 117 VAL A C 1
ATOM 759 O O . VAL A 1 96 ? 36.906 8.310 51.069 1.00 18.61 117 VAL A O 1
ATOM 763 N N . ASP A 1 97 ? 34.842 8.328 51.976 1.00 16.63 118 ASP A N 1
ATOM 764 C CA . ASP A 1 97 ? 34.709 9.756 52.118 1.00 16.88 118 ASP A CA 1
ATOM 765 C C . ASP A 1 97 ? 34.325 10.073 53.564 1.00 21.45 118 ASP A C 1
ATOM 766 O O . ASP A 1 97 ? 33.165 9.877 53.956 1.00 18.82 118 ASP A O 1
ATOM 771 N N . GLY A 1 98 ? 35.326 10.509 54.327 1.00 22.01 119 GLY A N 1
ATOM 772 C CA . GLY A 1 98 ? 35.216 10.764 55.754 1.00 21.74 119 GLY A CA 1
ATOM 773 C C . GLY A 1 98 ? 34.896 9.552 56.574 1.00 18.49 119 GLY A C 1
ATOM 774 O O . GLY A 1 98 ? 35.381 8.442 56.308 1.00 24.01 119 GLY A O 1
ATOM 775 N N . GLU A 1 99 ? 34.044 9.715 57.601 1.00 17.65 120 GLU A N 1
ATOM 776 C CA . GLU A 1 99 ? 33.756 8.589 58.500 1.00 18.06 120 GLU A CA 1
ATOM 777 C C . GLU A 1 99 ? 32.593 7.710 58.075 1.00 21.32 120 GLU A C 1
ATOM 778 O O . GLU A 1 99 ? 32.473 6.608 58.582 1.00 17.61 120 GLU A O 1
ATOM 784 N N . HIS A 1 100 ? 31.729 8.185 57.169 1.00 19.11 121 HIS A N 1
ATOM 785 C CA . HIS A 1 100 ? 30.464 7.499 56.937 1.00 18.40 121 HIS A CA 1
ATOM 786 C C . HIS A 1 100 ? 30.088 7.196 55.514 1.00 16.20 121 HIS A C 1
ATOM 787 O O . HIS A 1 100 ? 29.141 6.431 55.288 1.00 16.51 121 HIS A O 1
ATOM 794 N N . ASN A 1 101 ? 30.761 7.813 54.551 1.00 15.65 122 ASN A N 1
ATOM 795 C CA . ASN A 1 101 ? 30.249 7.793 53.202 1.00 14.27 122 ASN A CA 1
ATOM 796 C C . ASN A 1 101 ? 31.300 7.346 52.164 1.00 16.87 122 ASN A C 1
ATOM 797 O O . ASN A 1 101 ? 32.447 6.996 52.497 1.00 16.40 122 ASN A O 1
ATOM 802 N N . PHE A 1 102 ? 30.907 7.421 50.889 1.00 16.50 123 PHE A N 1
ATOM 803 C CA . PHE A 1 102 ? 31.769 7.051 49.784 1.00 18.30 123 PHE A CA 1
ATOM 804 C C . PHE A 1 102 ? 31.720 8.089 48.694 1.00 16.62 123 PHE A C 1
ATOM 805 O O . PHE A 1 102 ? 30.722 8.768 48.501 1.00 17.95 123 PHE A O 1
ATOM 813 N N . LYS A 1 103 ? 32.804 8.152 47.925 1.00 18.55 124 LYS A N 1
ATOM 814 C CA . LYS A 1 103 ? 32.886 8.949 46.707 1.00 19.01 124 LYS A CA 1
ATOM 815 C C . LYS A 1 103 ? 33.751 8.195 45.713 1.00 18.87 124 LYS A C 1
ATOM 816 O O . LYS A 1 103 ? 34.713 7.517 46.093 1.00 19.71 124 LYS A O 1
ATOM 822 N N . TYR A 1 104 ? 33.458 8.385 44.433 1.00 17.39 125 TYR A N 1
ATOM 823 C CA . TYR A 1 104 ? 34.389 7.993 43.396 1.00 16.30 125 TYR A CA 1
ATOM 824 C C . TYR A 1 104 ? 35.654 8.826 43.460 1.00 17.48 125 TYR A C 1
ATOM 825 O O . TYR A 1 104 ? 35.662 9.916 44.011 1.00 17.11 125 TYR A O 1
ATOM 834 N N . ALA A 1 105 ? 36.735 8.287 42.927 1.00 18.42 126 ALA A N 1
ATOM 835 C CA . ALA A 1 105 ? 38.007 8.993 42.884 1.00 22.27 126 ALA A CA 1
ATOM 836 C C . ALA A 1 105 ? 37.924 10.373 42.226 1.00 24.84 126 ALA A C 1
ATOM 837 O O . ALA A 1 105 ? 38.675 11.224 42.594 1.00 21.86 126 ALA A O 1
ATOM 839 N N . ASP A 1 106 ? 36.995 10.600 41.305 1.00 22.70 127 ASP A N 1
ATOM 840 C CA . ASP A 1 106 ? 36.858 11.924 40.697 1.00 24.29 127 ASP A CA 1
ATOM 841 C C . ASP A 1 106 ? 36.005 12.898 41.528 1.00 25.03 127 ASP A C 1
ATOM 842 O O . ASP A 1 106 ? 35.760 14.014 41.073 1.00 25.10 127 ASP A O 1
ATOM 847 N N . GLY A 1 107 ? 35.589 12.510 42.734 1.00 22.10 128 GLY A N 1
ATOM 848 C CA . GLY A 1 107 ? 34.801 13.393 43.626 1.00 23.08 128 GLY A CA 1
ATOM 849 C C . GLY A 1 107 ? 33.290 13.191 43.532 1.00 24.10 128 GLY A C 1
ATOM 850 O O . GLY A 1 107 ? 32.553 13.682 44.381 1.00 25.14 128 GLY A O 1
ATOM 851 N N . THR A 1 108 ? 32.826 12.424 42.543 1.00 22.24 129 THR A N 1
ATOM 852 C CA . THR A 1 108 ? 31.415 12.094 42.372 1.00 22.36 129 THR A CA 1
ATOM 853 C C . THR A 1 108 ? 30.914 11.275 43.581 1.00 20.27 129 THR A C 1
ATOM 854 O O . THR A 1 108 ? 31.569 10.341 44.011 1.00 19.61 129 THR A O 1
ATOM 858 N N . ARG A 1 109 ? 29.735 11.603 44.097 1.00 18.79 130 ARG A N 1
ATOM 859 C CA . ARG A 1 109 ? 29.146 10.874 45.208 1.00 17.62 130 ARG A CA 1
ATOM 860 C C . ARG A 1 109 ? 28.812 9.432 44.786 1.00 20.39 130 ARG A C 1
ATOM 861 O O . ARG A 1 109 ? 28.371 9.213 43.663 1.00 19.56 130 ARG A O 1
ATOM 869 N N . TYR A 1 110 ? 29.044 8.459 45.685 1.00 17.64 131 TYR A N 1
ATOM 870 C CA . TYR A 1 110 ? 28.613 7.082 45.448 1.00 18.79 131 TYR A CA 1
ATOM 871 C C . TYR A 1 110 ? 27.791 6.624 46.642 1.00 18.72 131 TYR A C 1
ATOM 872 O O . TYR A 1 110 ? 28.273 6.738 47.753 1.00 16.68 131 TYR A O 1
ATOM 881 N N . TYR A 1 111 ? 26.582 6.089 46.394 1.00 16.97 132 TYR A N 1
ATOM 882 C CA . TYR A 1 111 ? 25.756 5.467 47.432 1.00 18.44 132 TYR A CA 1
ATOM 883 C C . TYR A 1 111 ? 25.590 3.998 47.019 1.00 17.91 132 TYR A C 1
ATOM 884 O O . TYR A 1 111 ? 24.970 3.754 46.009 1.00 18.77 132 TYR A O 1
ATOM 893 N N . PRO A 1 112 ? 26.134 3.032 47.774 1.00 17.18 133 PRO A N 1
ATOM 894 C CA . PRO A 1 112 ? 25.969 1.627 47.386 1.00 17.34 133 PRO A CA 1
ATOM 895 C C . PRO A 1 112 ? 24.495 1.146 47.567 1.00 20.40 133 PRO A C 1
ATOM 896 O O . PRO A 1 112 ? 23.923 1.262 48.666 1.00 19.90 133 PRO A O 1
ATOM 913 N N . GLY A 1 114 ? 23.130 -2.002 46.358 1.00 16.83 135 GLY A N 1
ATOM 914 C CA . GLY A 1 114 ? 23.510 -3.267 45.744 1.00 17.16 135 GLY A CA 1
ATOM 915 C C . GLY A 1 114 ? 22.499 -4.370 45.828 1.00 14.08 135 GLY A C 1
ATOM 916 O O . GLY A 1 114 ? 21.465 -4.284 46.522 1.00 15.54 135 GLY A O 1
ATOM 917 N N . THR A 1 115 ? 22.782 -5.404 45.048 1.00 16.66 136 THR A N 1
ATOM 918 C CA . THR A 1 115 ? 22.075 -6.684 45.130 1.00 17.37 136 THR A CA 1
ATOM 919 C C . THR A 1 115 ? 23.025 -7.844 45.384 1.00 18.32 136 THR A C 1
ATOM 920 O O . THR A 1 115 ? 24.201 -7.630 45.619 1.00 15.62 136 THR A O 1
ATOM 924 N N . THR A 1 116 ? 22.475 -9.070 45.297 1.00 15.90 137 THR A N 1
ATOM 925 C CA . THR A 1 116 ? 23.108 -10.301 45.645 1.00 17.65 137 THR A CA 1
ATOM 926 C C . THR A 1 116 ? 22.942 -11.318 44.505 1.00 15.70 137 THR A C 1
ATOM 927 O O . THR A 1 116 ? 21.817 -11.571 44.005 1.00 17.18 137 THR A O 1
ATOM 931 N N . ALA A 1 117 ? 24.055 -11.809 44.008 1.00 15.06 138 ALA A N 1
ATOM 932 C CA . ALA A 1 117 ? 24.031 -12.900 43.000 1.00 20.15 138 ALA A CA 1
ATOM 933 C C . ALA A 1 117 ? 25.274 -13.758 43.168 1.00 17.74 138 ALA A C 1
ATOM 934 O O . ALA A 1 117 ? 26.242 -13.710 42.382 1.00 20.21 138 ALA A O 1
ATOM 936 N N . TYR A 1 118 ? 25.253 -14.543 44.229 1.00 17.04 139 TYR A N 1
ATOM 937 C CA . TYR A 1 118 ? 26.500 -15.129 44.721 1.00 16.74 139 TYR A CA 1
ATOM 938 C C . TYR A 1 118 ? 27.290 -15.918 43.681 1.00 16.88 139 TYR A C 1
ATOM 939 O O . TYR A 1 118 ? 28.513 -15.808 43.624 1.00 19.04 139 TYR A O 1
ATOM 948 N N . ALA A 1 119 ? 26.616 -16.759 42.902 1.00 16.74 140 ALA A N 1
ATOM 949 C CA . ALA A 1 119 ? 27.322 -17.660 42.005 1.00 17.97 140 ALA A CA 1
ATOM 950 C C . ALA A 1 119 ? 26.956 -17.446 40.537 1.00 17.40 140 ALA A C 1
ATOM 951 O O . ALA A 1 119 ? 27.006 -18.391 39.714 1.00 18.36 140 ALA A O 1
ATOM 953 N N . TRP A 1 120 ? 26.577 -16.210 40.209 1.00 17.45 141 TRP A N 1
ATOM 954 C CA . TRP A 1 120 ? 26.100 -15.916 38.875 1.00 19.23 141 TRP A CA 1
ATOM 955 C C . TRP A 1 120 ? 27.154 -16.177 37.817 1.00 19.33 141 TRP A C 1
ATOM 956 O O . TRP A 1 120 ? 26.766 -16.566 36.699 1.00 20.04 141 TRP A O 1
ATOM 967 N N . THR A 1 121 ? 28.460 -16.032 38.163 1.00 17.83 142 THR A N 1
ATOM 968 C CA . THR A 1 121 ? 29.519 -16.327 37.187 1.00 19.68 142 THR A CA 1
ATOM 969 C C . THR A 1 121 ? 29.820 -17.820 36.968 1.00 21.21 142 THR A C 1
ATOM 970 O O . THR A 1 121 ? 30.656 -18.163 36.112 1.00 23.38 142 THR A O 1
ATOM 974 N N . HIS A 1 122 ? 29.115 -18.688 37.692 1.00 19.55 143 HIS A N 1
ATOM 975 C CA . HIS A 1 122 ? 29.318 -20.137 37.646 1.00 21.32 143 HIS A CA 1
ATOM 976 C C . HIS A 1 122 ? 28.166 -20.873 36.985 1.00 22.60 143 HIS A C 1
ATOM 977 O O . HIS A 1 122 ? 28.098 -22.093 37.063 1.00 24.95 143 HIS A O 1
ATOM 992 N N . LYS A 1 124 ? 25.318 -21.582 33.673 1.00 26.54 145 LYS A N 1
ATOM 993 C CA . LYS A 1 124 ? 25.430 -21.762 32.235 1.00 28.41 145 LYS A CA 1
ATOM 994 C C . LYS A 1 124 ? 25.314 -20.408 31.535 1.00 25.41 145 LYS A C 1
ATOM 995 O O . LYS A 1 124 ? 24.790 -19.451 32.101 1.00 23.74 145 LYS A O 1
ATOM 1001 N N . GLU A 1 125 ? 25.802 -20.352 30.298 1.00 25.57 146 GLU A N 1
ATOM 1002 C CA . GLU A 1 125 ? 25.963 -19.062 29.567 1.00 30.71 146 GLU A CA 1
ATOM 1003 C C . GLU A 1 125 ? 24.654 -18.307 29.385 1.00 27.06 146 GLU A C 1
ATOM 1004 O O . GLU A 1 125 ? 24.604 -17.094 29.603 1.00 27.16 146 GLU A O 1
ATOM 1010 N N . THR A 1 126 ? 23.580 -19.012 29.031 1.00 28.47 147 THR A N 1
ATOM 1011 C CA . THR A 1 126 ? 22.286 -18.343 28.838 1.00 28.51 147 THR A CA 1
ATOM 1012 C C . THR A 1 126 ? 21.785 -17.688 30.135 1.00 26.35 147 THR A C 1
ATOM 1013 O O . THR A 1 126 ? 21.194 -16.640 30.089 1.00 24.99 147 THR A O 1
ATOM 1017 N N . THR A 1 127 ? 22.051 -18.309 31.291 1.00 23.54 148 THR A N 1
ATOM 1018 C CA . THR A 1 127 ? 21.683 -17.721 32.575 1.00 22.93 148 THR A CA 1
ATOM 1019 C C . THR A 1 127 ? 22.545 -16.491 32.891 1.00 20.48 148 THR A C 1
ATOM 1020 O O . THR A 1 127 ? 22.027 -15.496 33.360 1.00 22.95 148 THR A O 1
ATOM 1024 N N . GLN A 1 128 ? 23.845 -16.562 32.593 1.00 19.68 149 GLN A N 1
ATOM 1025 C CA . GLN A 1 128 ? 24.737 -15.416 32.784 1.00 20.06 149 GLN A CA 1
ATOM 1026 C C . GLN A 1 128 ? 24.305 -14.204 31.940 1.00 19.96 149 GLN A C 1
ATOM 1027 O O . GLN A 1 128 ? 24.300 -13.072 32.441 1.00 19.71 149 GLN A O 1
ATOM 1033 N N . GLU A 1 129 ? 23.876 -14.459 30.702 1.00 21.44 150 GLU A N 1
ATOM 1034 C CA A GLU A 1 129 ? 23.398 -13.387 29.830 0.50 23.75 150 GLU A CA 1
ATOM 1035 C CA B GLU A 1 129 ? 23.396 -13.386 29.828 0.50 25.17 150 GLU A CA 1
ATOM 1036 C C . GLU A 1 129 ? 22.101 -12.804 30.355 1.00 23.82 150 GLU A C 1
ATOM 1037 O O . GLU A 1 129 ? 21.917 -11.592 30.336 1.00 23.73 150 GLU A O 1
ATOM 1048 N N . ALA A 1 130 ? 21.220 -13.666 30.873 1.00 23.97 151 ALA A N 1
ATOM 1049 C CA . ALA A 1 130 ? 19.999 -13.181 31.537 1.00 22.58 151 ALA A CA 1
ATOM 1050 C C . ALA A 1 130 ? 20.311 -12.275 32.720 1.00 20.76 151 ALA A C 1
ATOM 1051 O O . ALA A 1 130 ? 19.624 -11.276 32.954 1.00 17.74 151 ALA A O 1
ATOM 1053 N N . THR A 1 131 ? 21.337 -12.632 33.481 1.00 19.60 152 THR A N 1
ATOM 1054 C CA . THR A 1 131 ? 21.730 -11.878 34.655 1.00 20.31 152 THR A CA 1
ATOM 1055 C C . THR A 1 131 ? 22.230 -10.482 34.232 1.00 19.94 152 THR A C 1
ATOM 1056 O O . THR A 1 131 ? 21.866 -9.474 34.840 1.00 20.92 152 THR A O 1
ATOM 1060 N N . LEU A 1 132 ? 23.035 -10.444 33.186 1.00 21.48 153 LEU A N 1
ATOM 1061 C CA . LEU A 1 132 ? 23.483 -9.152 32.657 1.00 25.67 153 LEU A CA 1
ATOM 1062 C C . LEU A 1 132 ? 22.323 -8.291 32.201 1.00 22.70 153 LEU A C 1
ATOM 1063 O O . LEU A 1 132 ? 22.297 -7.102 32.492 1.00 23.04 153 LEU A O 1
ATOM 1068 N N . LYS A 1 133 ? 21.334 -8.892 31.539 1.00 25.71 154 LYS A N 1
ATOM 1069 C CA . LYS A 1 133 ? 20.141 -8.160 31.162 1.00 23.88 154 LYS A CA 1
ATOM 1070 C C . LYS A 1 133 ? 19.388 -7.593 32.366 1.00 24.97 154 LYS A C 1
ATOM 1071 O O . LYS A 1 133 ? 18.981 -6.419 32.351 1.00 22.91 154 LYS A O 1
ATOM 1077 N N . SER A 1 134 ? 19.241 -8.400 33.439 1.00 21.51 155 SER A N 1
ATOM 1078 C CA . SER A 1 134 ? 18.587 -7.963 34.646 1.00 22.42 155 SER A CA 1
ATOM 1079 C C . SER A 1 134 ? 19.344 -6.799 35.287 1.00 19.40 155 SER A C 1
ATOM 1080 O O . SER A 1 134 ? 18.735 -5.807 35.688 1.00 21.98 155 SER A O 1
ATOM 1083 N N . PHE A 1 135 ? 20.671 -6.917 35.360 1.00 20.42 156 PHE A N 1
ATOM 1084 C CA . PHE A 1 135 ? 21.497 -5.841 35.899 1.00 20.50 156 PHE A CA 1
ATOM 1085 C C . PHE A 1 135 ? 21.327 -4.528 35.098 1.00 20.63 156 PHE A C 1
ATOM 1086 O O . PHE A 1 135 ? 21.253 -3.462 35.678 1.00 23.26 156 PHE A O 1
ATOM 1094 N N . GLY A 1 136 ? 21.216 -4.640 33.784 1.00 19.12 157 GLY A N 1
ATOM 1095 C CA . GLY A 1 136 ? 20.985 -3.503 32.904 1.00 23.16 157 GLY A CA 1
ATOM 1096 C C . GLY A 1 136 ? 19.665 -2.809 33.123 1.00 25.78 157 GLY A C 1
ATOM 1097 O O . GLY A 1 136 ? 19.593 -1.580 33.017 1.00 28.83 157 GLY A O 1
ATOM 1098 N N . GLU A 1 137 ? 18.633 -3.571 33.501 1.00 22.88 158 GLU A N 1
ATOM 1099 C CA . GLU A 1 137 ? 17.312 -3.024 33.746 1.00 23.42 158 GLU A CA 1
ATOM 1100 C C . GLU A 1 137 ? 17.083 -2.504 35.154 1.00 22.27 158 GLU A C 1
ATOM 1101 O O . GLU A 1 137 ? 16.293 -1.600 35.359 1.00 23.18 158 GLU A O 1
ATOM 1107 N N . ALA A 1 138 ? 17.783 -3.062 36.130 1.00 19.74 159 ALA A N 1
ATOM 1108 C CA . ALA A 1 138 ? 17.501 -2.805 37.537 1.00 22.30 159 ALA A CA 1
ATOM 1109 C C . ALA A 1 138 ? 18.289 -1.549 37.914 1.00 23.67 159 ALA A C 1
ATOM 1110 O O . ALA A 1 138 ? 19.023 -0.994 37.109 1.00 29.02 159 ALA A O 1
ATOM 1112 N N . GLY A 1 139 ? 18.103 -1.024 39.086 1.00 29.35 160 GLY A N 1
ATOM 1113 C CA . GLY A 1 139 ? 18.941 0.143 39.390 1.00 34.20 160 GLY A CA 1
ATOM 1114 C C . GLY A 1 139 ? 20.144 -0.125 40.265 1.00 29.55 160 GLY A C 1
ATOM 1115 O O . GLY A 1 139 ? 20.577 0.791 40.907 1.00 23.87 160 GLY A O 1
ATOM 1116 N N . PHE A 1 140 ? 20.615 -1.369 40.388 1.00 21.57 161 PHE A N 1
ATOM 1117 C CA . PHE A 1 140 ? 21.653 -1.670 41.381 1.00 17.32 161 PHE A CA 1
ATOM 1118 C C . PHE A 1 140 ? 23.027 -1.212 40.884 1.00 16.03 161 PHE A C 1
ATOM 1119 O O . PHE A 1 140 ? 23.318 -1.331 39.697 1.00 15.79 161 PHE A O 1
ATOM 1127 N N . ASN A 1 141 ? 23.852 -0.683 41.785 1.00 16.81 162 ASN A N 1
ATOM 1128 C CA . ASN A 1 141 ? 25.206 -0.285 41.422 1.00 17.30 162 ASN A CA 1
ATOM 1129 C C . ASN A 1 141 ? 26.275 -1.050 42.221 1.00 16.40 162 ASN A C 1
ATOM 1130 O O . ASN A 1 141 ? 27.417 -0.582 42.323 1.00 17.31 162 ASN A O 1
ATOM 1135 N N . LYS A 1 142 ? 25.928 -2.216 42.754 1.00 17.23 163 LYS A N 1
ATOM 1136 C CA . LYS A 1 142 ? 26.875 -3.122 43.379 1.00 15.52 163 LYS A CA 1
ATOM 1137 C C . LYS A 1 142 ? 26.262 -4.531 43.374 1.00 16.13 163 LYS A C 1
ATOM 1138 O O . LYS A 1 142 ? 25.031 -4.723 43.438 1.00 16.70 163 LYS A O 1
ATOM 1144 N N . VAL A 1 143 ? 27.124 -5.515 43.308 1.00 16.38 164 VAL A N 1
ATOM 1145 C CA A VAL A 1 143 ? 26.672 -6.898 43.420 0.50 16.15 164 VAL A CA 1
ATOM 1146 C CA B VAL A 1 143 ? 26.691 -6.918 43.379 0.50 17.69 164 VAL A CA 1
ATOM 1147 C C . VAL A 1 143 ? 27.665 -7.691 44.237 1.00 16.18 164 VAL A C 1
ATOM 1148 O O . VAL A 1 143 ? 28.879 -7.658 43.979 1.00 18.47 164 VAL A O 1
ATOM 1155 N N . ARG A 1 144 ? 27.129 -8.422 45.191 1.00 17.87 165 ARG A N 1
ATOM 1156 C CA . ARG A 1 144 ? 27.908 -9.377 45.962 1.00 19.00 165 ARG A CA 1
ATOM 1157 C C . ARG A 1 144 ? 27.985 -10.639 45.120 1.00 20.46 165 ARG A C 1
ATOM 1158 O O . ARG A 1 144 ? 26.927 -11.235 44.783 1.00 16.47 165 ARG A O 1
ATOM 1174 N N . CYS A 1 146 ? 30.644 -14.354 44.404 1.00 16.18 167 CYS A N 1
ATOM 1175 C CA . CYS A 1 146 ? 31.717 -15.243 44.834 1.00 17.94 167 CYS A CA 1
ATOM 1176 C C . CYS A 1 146 ? 32.625 -15.613 43.696 1.00 16.57 167 CYS A C 1
ATOM 1177 O O . CYS A 1 146 ? 32.181 -16.073 42.633 1.00 19.35 167 CYS A O 1
ATOM 1180 N N . VAL A 1 147 ? 33.910 -15.542 43.961 1.00 16.02 168 VAL A N 1
ATOM 1181 C CA . VAL A 1 147 ? 34.919 -15.995 43.034 1.00 15.58 168 VAL A CA 1
ATOM 1182 C C . VAL A 1 147 ? 34.796 -17.482 42.867 1.00 18.98 168 VAL A C 1
ATOM 1183 O O . VAL A 1 147 ? 34.722 -17.985 41.740 1.00 16.93 168 VAL A O 1
ATOM 1187 N N . PHE A 1 148 ? 34.855 -18.181 43.978 1.00 18.21 169 PHE A N 1
ATOM 1188 C CA . PHE A 1 148 ? 34.779 -19.627 43.926 1.00 16.89 169 PHE A CA 1
ATOM 1189 C C . PHE A 1 148 ? 33.302 -20.041 43.816 1.00 19.31 169 PHE A C 1
ATOM 1190 O O . PHE A 1 148 ? 32.431 -19.394 44.366 1.00 16.83 169 PHE A O 1
ATOM 1198 N N . PRO A 1 149 ? 33.029 -21.178 43.147 1.00 17.76 170 PRO A N 1
ATOM 1199 C CA . PRO A 1 149 ? 31.654 -21.663 43.048 1.00 18.10 170 PRO A CA 1
ATOM 1200 C C . PRO A 1 149 ? 30.999 -22.005 44.404 1.00 18.83 170 PRO A C 1
ATOM 1201 O O . PRO A 1 149 ? 31.679 -22.259 45.411 1.00 19.72 170 PRO A O 1
ATOM 1205 N N . LYS A 1 150 ? 29.682 -22.005 44.371 1.00 19.83 171 LYS A N 1
ATOM 1206 C CA . LYS A 1 150 ? 28.798 -22.163 45.512 1.00 20.66 171 LYS A CA 1
ATOM 1207 C C . LYS A 1 150 ? 28.068 -23.513 45.426 1.00 22.18 171 LYS A C 1
ATOM 1208 O O . LYS A 1 150 ? 27.444 -23.872 44.396 1.00 23.09 171 LYS A O 1
ATOM 1214 N N . ASN A 1 151 ? 28.228 -24.277 46.500 1.00 24.07 172 ASN A N 1
ATOM 1215 C CA . ASN A 1 151 ? 27.524 -25.515 46.760 1.00 19.32 172 ASN A CA 1
ATOM 1216 C C . ASN A 1 151 ? 26.573 -25.216 47.916 1.00 20.38 172 ASN A C 1
ATOM 1217 O O . ASN A 1 151 ? 27.015 -24.853 49.023 1.00 19.62 172 ASN A O 1
ATOM 1222 N N . TYR A 1 152 ? 25.263 -25.336 47.702 1.00 20.57 173 TYR A N 1
ATOM 1223 C CA . TYR A 1 152 ? 24.313 -24.981 48.750 1.00 22.97 173 TYR A CA 1
ATOM 1224 C C . TYR A 1 152 ? 22.960 -25.587 48.471 1.00 25.98 173 TYR A C 1
ATOM 1225 O O . TYR A 1 152 ? 22.711 -25.999 47.330 1.00 26.24 173 TYR A O 1
ATOM 1234 N N . SER A 1 153 ? 22.086 -25.600 49.483 1.00 27.51 174 SER A N 1
ATOM 1235 C CA A SER A 1 153 ? 20.665 -25.933 49.244 0.50 31.30 174 SER A CA 1
ATOM 1236 C CA B SER A 1 153 ? 20.660 -25.908 49.256 0.50 31.52 174 SER A CA 1
ATOM 1237 C C . SER A 1 153 ? 20.183 -25.118 48.030 1.00 28.04 174 SER A C 1
ATOM 1238 O O . SER A 1 153 ? 20.362 -23.883 47.990 1.00 24.69 174 SER A O 1
ATOM 1243 N N . LEU A 1 154 ? 19.611 -25.825 47.035 1.00 26.00 175 LEU A N 1
ATOM 1244 C CA . LEU A 1 154 ? 19.061 -25.205 45.803 1.00 26.53 175 LEU A CA 1
ATOM 1245 C C . LEU A 1 154 ? 20.105 -24.744 44.787 1.00 25.82 175 LEU A C 1
ATOM 1246 O O . LEU A 1 154 ? 19.732 -24.245 43.732 1.00 28.88 175 LEU A O 1
ATOM 1251 N N . VAL A 1 155 ? 21.398 -24.918 45.094 1.00 24.67 176 VAL A N 1
ATOM 1252 C CA . VAL A 1 155 ? 22.488 -24.465 44.234 1.00 24.02 176 VAL A CA 1
ATOM 1253 C C . VAL A 1 155 ? 23.472 -25.598 44.063 1.00 27.35 176 VAL A C 1
ATOM 1254 O O . VAL A 1 155 ? 24.412 -25.753 44.858 1.00 26.03 176 VAL A O 1
ATOM 1258 N N . LYS A 1 156 ? 23.197 -26.447 43.056 1.00 25.32 177 LYS A N 1
ATOM 1259 C CA . LYS A 1 156 ? 23.917 -27.661 42.841 1.00 26.95 177 LYS A CA 1
ATOM 1260 C C . LYS A 1 156 ? 24.531 -27.768 41.464 1.00 27.17 177 LYS A C 1
ATOM 1261 O O . LYS A 1 156 ? 25.212 -28.746 41.180 1.00 23.92 177 LYS A O 1
ATOM 1267 N N . ASP A 1 157 ? 24.397 -26.740 40.642 1.00 25.97 178 ASP A N 1
ATOM 1268 C CA . ASP A 1 157 ? 24.904 -26.765 39.247 1.00 30.53 178 ASP A CA 1
ATOM 1269 C C . ASP A 1 157 ? 26.422 -26.971 39.249 1.00 27.65 178 ASP A C 1
ATOM 1270 O O . ASP A 1 157 ? 27.125 -26.282 39.975 1.00 26.85 178 ASP A O 1
ATOM 1275 N N . GLU A 1 158 ? 26.945 -27.906 38.456 1.00 27.85 179 GLU A N 1
ATOM 1276 C CA . GLU A 1 158 ? 28.392 -28.117 38.395 1.00 26.15 179 GLU A CA 1
ATOM 1277 C C . GLU A 1 158 ? 28.990 -27.004 37.521 1.00 28.42 179 GLU A C 1
ATOM 1278 O O . GLU A 1 158 ? 28.550 -26.819 36.386 1.00 27.18 179 GLU A O 1
ATOM 1284 N N . PRO A 1 159 ? 29.963 -26.231 38.047 1.00 27.53 180 PRO A N 1
ATOM 1285 C CA . PRO A 1 159 ? 30.662 -25.263 37.193 1.00 26.92 180 PRO A CA 1
ATOM 1286 C C . PRO A 1 159 ? 31.379 -25.907 36.012 1.00 27.14 180 PRO A C 1
ATOM 1287 O O . PRO A 1 159 ? 31.822 -27.071 36.110 1.00 30.17 180 PRO A O 1
ATOM 1291 N N . ALA A 1 160 ? 31.488 -25.170 34.912 1.00 29.36 181 ALA A N 1
ATOM 1292 C CA . ALA A 1 160 ? 32.261 -25.586 33.722 1.00 34.59 181 ALA A CA 1
ATOM 1293 C C . ALA A 1 160 ? 33.733 -25.247 33.903 1.00 30.40 181 ALA A C 1
ATOM 1294 O O . ALA A 1 160 ? 34.576 -25.912 33.364 1.00 27.26 181 ALA A O 1
ATOM 1296 N N . LEU A 1 161 ? 34.038 -24.210 34.683 1.00 23.72 182 LEU A N 1
ATOM 1297 C CA . LEU A 1 161 ? 35.430 -23.781 34.898 1.00 24.18 182 LEU A CA 1
ATOM 1298 C C . LEU A 1 161 ? 35.753 -23.787 36.370 1.00 23.61 182 LEU A C 1
ATOM 1299 O O . LEU A 1 161 ? 34.892 -23.456 37.200 1.00 23.70 182 LEU A O 1
ATOM 1304 N N . TYR A 1 162 ? 37.011 -24.080 36.673 1.00 22.16 183 TYR A N 1
ATOM 1305 C CA . TYR A 1 162 ? 37.492 -24.129 38.055 1.00 22.13 183 TYR A CA 1
ATOM 1306 C C . TYR A 1 162 ? 38.768 -23.342 38.161 1.00 21.86 183 TYR A C 1
ATOM 1307 O O . TYR A 1 162 ? 39.468 -23.169 37.166 1.00 22.54 183 TYR A O 1
ATOM 1316 N N . PRO A 1 163 ? 39.118 -22.917 39.372 1.00 20.51 184 PRO A N 1
ATOM 1317 C CA . PRO A 1 163 ? 40.300 -22.062 39.512 1.00 20.24 184 PRO A CA 1
ATOM 1318 C C . PRO A 1 163 ? 41.646 -22.722 39.375 1.00 23.45 184 PRO A C 1
ATOM 1319 O O . PRO A 1 163 ? 42.616 -22.017 39.155 1.00 25.97 184 PRO A O 1
ATOM 1323 N N . PHE A 1 164 ? 41.695 -24.054 39.492 1.00 24.05 185 PHE A N 1
ATOM 1324 C CA . PHE A 1 164 ? 42.928 -24.818 39.426 1.00 22.72 185 PHE A CA 1
ATOM 1325 C C . PHE A 1 164 ? 42.806 -25.883 38.343 1.00 23.52 185 PHE A C 1
ATOM 1326 O O . PHE A 1 164 ? 41.698 -26.329 38.037 1.00 23.40 185 PHE A O 1
ATOM 1334 N N . GLU A 1 165 ? 43.951 -26.306 37.824 1.00 24.41 186 GLU A N 1
ATOM 1335 C CA . GLU A 1 165 ? 44.021 -27.513 36.997 1.00 27.66 186 GLU A CA 1
ATOM 1336 C C . GLU A 1 165 ? 43.643 -28.737 37.843 1.00 25.83 186 GLU A C 1
ATOM 1337 O O . GLU A 1 165 ? 43.792 -28.757 39.076 1.00 24.66 186 GLU A O 1
ATOM 1343 N N . ILE A 1 166 ? 43.123 -29.743 37.167 1.00 33.01 187 ILE A N 1
ATOM 1344 C CA . ILE A 1 166 ? 42.785 -31.040 37.773 1.00 33.09 187 ILE A CA 1
ATOM 1345 C C . ILE A 1 166 ? 44.029 -31.914 37.696 1.00 34.94 187 ILE A C 1
ATOM 1346 O O . ILE A 1 166 ? 44.504 -32.176 36.589 1.00 35.50 187 ILE A O 1
ATOM 1351 N N . GLU A 1 167 ? 44.564 -32.385 38.825 1.00 37.24 188 GLU A N 1
ATOM 1352 C CA . GLU A 1 167 ? 45.715 -33.292 38.790 1.00 40.11 188 GLU A CA 1
ATOM 1353 C C . GLU A 1 167 ? 45.255 -34.681 38.337 1.00 40.07 188 GLU A C 1
ATOM 1354 O O . GLU A 1 167 ? 45.911 -35.301 37.518 1.00 42.61 188 GLU A O 1
ATOM 1360 N N . LYS A 1 168 ? 44.138 -35.152 38.884 1.00 41.31 189 LYS A N 1
ATOM 1361 C CA . LYS A 1 168 ? 43.524 -36.421 38.496 1.00 46.31 189 LYS A CA 1
ATOM 1362 C C . LYS A 1 168 ? 42.096 -36.512 39.013 1.00 44.41 189 LYS A C 1
ATOM 1363 O O . LYS A 1 168 ? 41.728 -35.801 39.948 1.00 39.86 189 LYS A O 1
ATOM 1369 N N . THR A 1 169 ? 41.296 -37.391 38.399 1.00 49.45 190 THR A N 1
ATOM 1370 C CA . THR A 1 169 ? 39.915 -37.688 38.837 1.00 55.11 190 THR A CA 1
ATOM 1371 C C . THR A 1 169 ? 39.913 -39.088 39.445 1.00 61.07 190 THR A C 1
ATOM 1372 O O . THR A 1 169 ? 40.467 -39.995 38.844 1.00 59.91 190 THR A O 1
ATOM 1376 N N . ILE A 1 170 ? 39.310 -39.252 40.623 1.00 61.95 191 ILE A N 1
ATOM 1377 C CA . ILE A 1 170 ? 39.230 -40.563 41.297 1.00 68.66 191 ILE A CA 1
ATOM 1378 C C . ILE A 1 170 ? 37.771 -40.986 41.558 1.00 79.73 191 ILE A C 1
ATOM 1379 O O . ILE A 1 170 ? 36.901 -40.121 41.736 1.00 68.97 191 ILE A O 1
ATOM 1384 N N . LYS A 1 171 ? 37.509 -42.303 41.563 1.00 80.69 192 LYS A N 1
ATOM 1385 C CA . LYS A 1 171 ? 36.253 -42.856 42.107 1.00 82.59 192 LYS A CA 1
ATOM 1386 C C . LYS A 1 171 ? 36.388 -42.806 43.646 1.00 80.92 192 LYS A C 1
ATOM 1387 O O . LYS A 1 171 ? 37.380 -43.295 44.197 1.00 66.94 192 LYS A O 1
ATOM 1389 N N . ASP A 1 172 ? 35.402 -42.216 44.329 1.00 89.94 193 ASP A N 1
ATOM 1390 C CA . ASP A 1 172 ? 35.545 -41.807 45.748 1.00 93.49 193 ASP A CA 1
ATOM 1391 C C . ASP A 1 172 ? 35.032 -42.838 46.784 1.00 109.07 193 ASP A C 1
ATOM 1392 O O . ASP A 1 172 ? 34.787 -44.007 46.432 1.00 102.00 193 ASP A O 1
ATOM 1397 N N . LYS A 1 173 ? 34.917 -42.403 48.050 1.00 114.42 194 LYS A N 1
ATOM 1398 C CA . LYS A 1 173 ? 34.330 -43.195 49.149 1.00 113.25 194 LYS A CA 1
ATOM 1399 C C . LYS A 1 173 ? 33.024 -43.877 48.739 1.00 108.73 194 LYS A C 1
ATOM 1400 O O . LYS A 1 173 ? 32.907 -45.102 48.815 1.00 85.23 194 LYS A O 1
ATOM 1402 N N . GLU A 1 174 ? 32.075 -43.073 48.263 1.00 108.43 195 GLU A N 1
ATOM 1403 C CA . GLU A 1 174 ? 30.745 -43.548 47.874 1.00 103.52 195 GLU A CA 1
ATOM 1404 C C . GLU A 1 174 ? 30.599 -43.836 46.353 1.00 96.68 195 GLU A C 1
ATOM 1405 O O . GLU A 1 174 ? 29.516 -43.659 45.794 1.00 96.54 195 GLU A O 1
ATOM 1411 N N . GLY A 1 175 ? 31.678 -44.288 45.697 1.00 94.38 196 GLY A N 1
ATOM 1412 C CA . GLY A 1 175 ? 31.652 -44.694 44.274 1.00 97.26 196 GLY A CA 1
ATOM 1413 C C . GLY A 1 175 ? 31.800 -43.621 43.187 1.00 96.96 196 GLY A C 1
ATOM 1414 O O . GLY A 1 175 ? 32.191 -43.942 42.062 1.00 90.96 196 GLY A O 1
ATOM 1415 N N . ASN A 1 176 ? 31.539 -42.354 43.529 1.00 112.08 197 ASN A N 1
ATOM 1416 C CA . ASN A 1 176 ? 31.413 -41.238 42.551 1.00 94.11 197 ASN A CA 1
ATOM 1417 C C . ASN A 1 176 ? 32.720 -40.575 42.115 1.00 90.27 197 ASN A C 1
ATOM 1418 O O . ASN A 1 176 ? 33.735 -40.666 42.813 1.00 72.34 197 ASN A O 1
ATOM 1423 N N . GLU A 1 177 ? 32.668 -39.871 40.980 1.00 81.12 198 GLU A N 1
ATOM 1424 C CA . GLU A 1 177 ? 33.836 -39.154 40.456 1.00 78.04 198 GLU A CA 1
ATOM 1425 C C . GLU A 1 177 ? 34.102 -37.867 41.239 1.00 73.50 198 GLU A C 1
ATOM 1426 O O . GLU A 1 177 ? 33.176 -37.177 41.680 1.00 61.04 198 GLU A O 1
ATOM 1432 N N . ARG A 1 178 ? 35.387 -37.557 41.363 1.00 69.48 199 ARG A N 1
ATOM 1433 C CA . ARG A 1 178 ? 35.919 -36.632 42.361 1.00 60.24 199 ARG A CA 1
ATOM 1434 C C . ARG A 1 178 ? 37.238 -36.059 41.811 1.00 49.67 199 ARG A C 1
ATOM 1435 O O . ARG A 1 178 ? 38.199 -36.800 41.612 1.00 48.11 199 ARG A O 1
ATOM 1443 N N . LYS A 1 179 ? 37.281 -34.752 41.594 1.00 42.57 200 LYS A N 1
ATOM 1444 C CA . LYS A 1 179 ? 38.471 -34.103 41.038 1.00 41.77 200 LYS A CA 1
ATOM 1445 C C . LYS A 1 179 ? 39.470 -33.753 42.134 1.00 36.87 200 LYS A C 1
ATOM 1446 O O . LYS A 1 179 ? 39.062 -33.158 43.138 1.00 35.84 200 LYS A O 1
ATOM 1452 N N . GLU A 1 180 ? 40.738 -34.135 41.949 1.00 34.23 201 GLU A N 1
ATOM 1453 C CA A GLU A 1 180 ? 41.873 -33.726 42.820 0.50 36.07 201 GLU A CA 1
ATOM 1454 C CA B GLU A 1 180 ? 41.788 -33.680 42.839 0.50 35.91 201 GLU A CA 1
ATOM 1455 C C . GLU A 1 180 ? 42.595 -32.588 42.118 1.00 34.18 201 GLU A C 1
ATOM 1456 O O . GLU A 1 180 ? 43.026 -32.758 40.983 1.00 33.64 201 GLU A O 1
ATOM 1467 N N . TRP A 1 181 ? 42.732 -31.439 42.789 1.00 29.01 202 TRP A N 1
ATOM 1468 C CA . TRP A 1 181 ? 43.263 -30.226 42.173 1.00 27.47 202 TRP A CA 1
ATOM 1469 C C . TRP A 1 181 ? 44.783 -30.266 42.188 1.00 26.81 202 TRP A C 1
ATOM 1470 O O . TRP A 1 181 ? 45.406 -30.801 43.104 1.00 28.15 202 TRP A O 1
ATOM 1481 N N . ASP A 1 182 ? 45.394 -29.682 41.173 1.00 28.14 203 ASP A N 1
ATOM 1482 C CA . ASP A 1 182 ? 46.802 -29.299 41.273 1.00 27.62 203 ASP A CA 1
ATOM 1483 C C . ASP A 1 182 ? 46.764 -27.853 41.755 1.00 26.81 203 ASP A C 1
ATOM 1484 O O . ASP A 1 182 ? 46.552 -26.919 40.969 1.00 29.37 203 ASP A O 1
ATOM 1489 N N . PHE A 1 183 ? 46.979 -27.676 43.057 1.00 26.82 204 PHE A N 1
ATOM 1490 C CA . PHE A 1 183 ? 46.878 -26.350 43.655 1.00 25.41 204 PHE A CA 1
ATOM 1491 C C . PHE A 1 183 ? 48.044 -25.438 43.270 1.00 26.89 204 PHE A C 1
ATOM 1492 O O . PHE A 1 183 ? 47.990 -24.227 43.507 1.00 27.24 204 PHE A O 1
ATOM 1500 N N . ASP A 1 184 ? 49.072 -25.993 42.664 1.00 26.28 205 ASP A N 1
ATOM 1501 C CA . ASP A 1 184 ? 50.193 -25.205 42.153 1.00 28.94 205 ASP A CA 1
ATOM 1502 C C . ASP A 1 184 ? 49.969 -24.612 40.748 1.00 26.48 205 ASP A C 1
ATOM 1503 O O . ASP A 1 184 ? 50.844 -23.909 40.239 1.00 28.95 205 ASP A O 1
ATOM 1508 N N . ARG A 1 185 ? 48.848 -24.933 40.092 1.00 23.65 206 ARG A N 1
ATOM 1509 C CA . ARG A 1 185 ? 48.579 -24.436 38.748 1.00 25.13 206 ARG A CA 1
ATOM 1510 C C . ARG A 1 185 ? 47.162 -23.918 38.646 1.00 23.49 206 ARG A C 1
ATOM 1511 O O . ARG A 1 185 ? 46.204 -24.683 38.784 1.00 25.18 206 ARG A O 1
ATOM 1519 N N . PHE A 1 186 ? 47.016 -22.589 38.453 1.00 22.50 207 PHE A N 1
ATOM 1520 C CA . PHE A 1 186 ? 45.710 -21.998 38.204 1.00 21.89 207 PHE A CA 1
ATOM 1521 C C . PHE A 1 186 ? 45.252 -22.345 36.795 1.00 25.83 207 PHE A C 1
ATOM 1522 O O . PHE A 1 186 ? 46.061 -22.686 35.955 1.00 21.88 207 PHE A O 1
ATOM 1530 N N . ASP A 1 187 ? 43.939 -22.300 36.568 1.00 26.75 208 ASP A N 1
ATOM 1531 C CA . ASP A 1 187 ? 43.411 -22.351 35.229 1.00 26.69 208 ASP A CA 1
ATOM 1532 C C . ASP A 1 187 ? 43.115 -20.900 34.822 1.00 23.71 208 ASP A C 1
ATOM 1533 O O . ASP A 1 187 ? 42.130 -20.322 35.302 1.00 24.32 208 ASP A O 1
ATOM 1538 N N . PRO A 1 188 ? 43.943 -20.314 33.938 1.00 23.87 209 PRO A N 1
ATOM 1539 C CA . PRO A 1 188 ? 43.731 -18.909 33.524 1.00 21.68 209 PRO A CA 1
ATOM 1540 C C . PRO A 1 188 ? 42.340 -18.617 32.928 1.00 22.23 209 PRO A C 1
ATOM 1541 O O . PRO A 1 188 ? 41.826 -17.521 33.102 1.00 22.79 209 PRO A O 1
ATOM 1545 N N . ALA A 1 189 ? 41.749 -19.591 32.254 1.00 24.41 210 ALA A N 1
ATOM 1546 C CA . ALA A 1 189 ? 40.407 -19.439 31.660 1.00 25.01 210 ALA A CA 1
ATOM 1547 C C . ALA A 1 189 ? 39.341 -19.063 32.684 1.00 21.68 210 ALA A C 1
ATOM 1548 O O . ALA A 1 189 ? 38.450 -18.289 32.375 1.00 20.59 210 ALA A O 1
ATOM 1550 N N . PHE A 1 190 ? 39.433 -19.613 33.893 1.00 19.08 211 PHE A N 1
ATOM 1551 C CA . PHE A 1 190 ? 38.518 -19.318 34.982 1.00 18.40 211 PHE A CA 1
ATOM 1552 C C . PHE A 1 190 ? 38.595 -17.804 35.312 1.00 18.61 211 PHE A C 1
ATOM 1553 O O . PHE A 1 190 ? 37.583 -17.158 35.475 1.00 19.18 211 PHE A O 1
ATOM 1561 N N . PHE A 1 191 ? 39.826 -17.292 35.424 1.00 18.79 212 PHE A N 1
ATOM 1562 C CA . PHE A 1 191 ? 40.035 -15.888 35.813 1.00 18.88 212 PHE A CA 1
ATOM 1563 C C . PHE A 1 191 ? 39.713 -14.961 34.655 1.00 19.14 212 PHE A C 1
ATOM 1564 O O . PHE A 1 191 ? 39.198 -13.840 34.880 1.00 19.00 212 PHE A O 1
ATOM 1572 N N . GLN A 1 192 ? 40.005 -15.393 33.429 1.00 19.29 213 GLN A N 1
ATOM 1573 C CA . GLN A 1 192 ? 39.667 -14.607 32.228 1.00 19.60 213 GLN A CA 1
ATOM 1574 C C . GLN A 1 192 ? 38.150 -14.446 32.114 1.00 22.61 213 GLN A C 1
ATOM 1575 O O . GLN A 1 192 ? 37.641 -13.377 31.769 1.00 19.66 213 GLN A O 1
ATOM 1581 N N . HIS A 1 193 ? 37.421 -15.503 32.444 1.00 21.32 214 HIS A N 1
ATOM 1582 C CA . HIS A 1 193 ? 35.962 -15.400 32.450 1.00 21.95 214 HIS A CA 1
ATOM 1583 C C . HIS A 1 193 ? 35.451 -14.407 33.479 1.00 19.09 214 HIS A C 1
ATOM 1584 O O . HIS A 1 193 ? 34.591 -13.603 33.213 1.00 19.75 214 HIS A O 1
ATOM 1591 N N . LEU A 1 194 ? 35.983 -14.493 34.675 1.00 20.22 215 LEU A N 1
ATOM 1592 C CA . LEU A 1 194 ? 35.631 -13.590 35.760 1.00 18.92 215 LEU A CA 1
ATOM 1593 C C . LEU A 1 194 ? 35.895 -12.124 35.366 1.00 19.72 215 LEU A C 1
ATOM 1594 O O . LEU A 1 194 ? 35.056 -11.256 35.590 1.00 18.16 215 LEU A O 1
ATOM 1599 N N . GLU A 1 195 ? 37.058 -11.881 34.776 1.00 19.01 216 GLU A N 1
ATOM 1600 C CA . GLU A 1 195 ? 37.432 -10.565 34.269 1.00 19.27 216 GLU A CA 1
ATOM 1601 C C . GLU A 1 195 ? 36.454 -10.030 33.207 1.00 19.89 216 GLU A C 1
ATOM 1602 O O . GLU A 1 195 ? 36.099 -8.875 33.241 1.00 20.18 216 GLU A O 1
ATOM 1608 N N . LYS A 1 196 ? 36.049 -10.876 32.264 1.00 19.89 217 LYS A N 1
ATOM 1609 C CA A LYS A 1 196 ? 35.052 -10.478 31.251 0.50 20.27 217 LYS A CA 1
ATOM 1610 C CA B LYS A 1 196 ? 35.053 -10.479 31.250 0.50 21.00 217 LYS A CA 1
ATOM 1611 C C . LYS A 1 196 ? 33.792 -9.966 31.934 1.00 19.59 217 LYS A C 1
ATOM 1612 O O . LYS A 1 196 ? 33.279 -8.891 31.614 1.00 23.16 217 LYS A O 1
ATOM 1623 N N . ARG A 1 197 ? 33.304 -10.728 32.903 1.00 19.05 218 ARG A N 1
ATOM 1624 C CA . ARG A 1 197 ? 32.085 -10.325 33.654 1.00 19.56 218 ARG A CA 1
ATOM 1625 C C . ARG A 1 197 ? 32.236 -9.064 34.508 1.00 17.77 218 ARG A C 1
ATOM 1626 O O . ARG A 1 197 ? 31.334 -8.231 34.539 1.00 18.32 218 ARG A O 1
ATOM 1634 N N . ILE A 1 198 ? 33.381 -8.915 35.163 1.00 19.50 219 ILE A N 1
ATOM 1635 C CA . ILE A 1 198 ? 33.640 -7.706 35.956 1.00 18.07 219 ILE A CA 1
ATOM 1636 C C . ILE A 1 198 ? 33.666 -6.466 35.037 1.00 17.08 219 ILE A C 1
ATOM 1637 O O . ILE A 1 198 ? 33.143 -5.420 35.423 1.00 18.53 219 ILE A O 1
ATOM 1642 N N . ASP A 1 199 ? 34.282 -6.593 33.865 1.00 19.62 220 ASP A N 1
ATOM 1643 C CA . ASP A 1 199 ? 34.312 -5.502 32.881 1.00 18.52 220 ASP A CA 1
ATOM 1644 C C . ASP A 1 199 ? 32.909 -5.154 32.382 1.00 22.60 220 ASP A C 1
ATOM 1645 O O . ASP A 1 199 ? 32.589 -3.974 32.227 1.00 18.78 220 ASP A O 1
ATOM 1650 N N . GLN A 1 200 ? 32.077 -6.176 32.126 1.00 21.82 221 GLN A N 1
ATOM 1651 C CA . GLN A 1 200 ? 30.673 -5.920 31.759 1.00 19.85 221 GLN A CA 1
ATOM 1652 C C . GLN A 1 200 ? 29.909 -5.178 32.864 1.00 18.63 221 GLN A C 1
ATOM 1653 O O . GLN A 1 200 ? 29.160 -4.231 32.578 1.00 19.90 221 GLN A O 1
ATOM 1659 N N . LEU A 1 201 ? 30.125 -5.558 34.115 1.00 19.38 222 LEU A N 1
ATOM 1660 C CA . LEU A 1 201 ? 29.555 -4.804 35.231 1.00 18.43 222 LEU A CA 1
ATOM 1661 C C . LEU A 1 201 ? 30.055 -3.363 35.221 1.00 16.93 222 LEU A C 1
ATOM 1662 O O . LEU A 1 201 ? 29.276 -2.425 35.462 1.00 17.75 222 LEU A O 1
ATOM 1667 N N . ASN A 1 202 ? 31.347 -3.200 34.978 1.00 18.53 223 ASN A N 1
ATOM 1668 C CA . ASN A 1 202 ? 31.919 -1.846 34.939 1.00 19.29 223 ASN A CA 1
ATOM 1669 C C . ASN A 1 202 ? 31.215 -0.932 33.920 1.00 20.29 223 ASN A C 1
ATOM 1670 O O . ASN A 1 202 ? 30.843 0.185 34.253 1.00 18.53 223 ASN A O 1
ATOM 1675 N N . ARG A 1 203 ? 30.957 -1.472 32.728 1.00 21.52 224 ARG A N 1
ATOM 1676 C CA . ARG A 1 203 ? 30.231 -0.725 31.691 1.00 21.83 224 ARG A CA 1
ATOM 1677 C C . ARG A 1 203 ? 28.785 -0.453 32.059 1.00 23.21 224 ARG A C 1
ATOM 1678 O O . ARG A 1 203 ? 28.233 0.526 31.614 1.00 22.93 224 ARG A O 1
ATOM 1686 N N . LEU A 1 204 ? 28.195 -1.253 32.947 1.00 21.51 225 LEU A N 1
ATOM 1687 C CA . LEU A 1 204 ? 26.864 -0.975 33.480 1.00 21.40 225 LEU A CA 1
ATOM 1688 C C . LEU A 1 204 ? 26.873 -0.039 34.685 1.00 21.35 225 LEU A C 1
ATOM 1689 O O . LEU A 1 204 ? 25.809 0.267 35.212 1.00 22.03 225 LEU A O 1
ATOM 1694 N N . GLY A 1 205 ? 28.055 0.367 35.170 1.00 21.14 226 GLY A N 1
ATOM 1695 C CA . GLY A 1 205 ? 28.151 1.202 36.359 1.00 24.86 226 GLY A CA 1
ATOM 1696 C C . GLY A 1 205 ? 28.006 0.460 37.651 1.00 20.68 226 GLY A C 1
ATOM 1697 O O . GLY A 1 205 ? 27.539 1.004 38.642 1.00 24.55 226 GLY A O 1
ATOM 1698 N N . ILE A 1 206 ? 28.392 -0.810 37.666 1.00 18.98 227 ILE A N 1
ATOM 1699 C CA . ILE A 1 206 ? 28.155 -1.675 38.842 1.00 17.20 227 ILE A CA 1
ATOM 1700 C C . ILE A 1 206 ? 29.495 -2.103 39.445 1.00 15.77 227 ILE A C 1
ATOM 1701 O O . ILE A 1 206 ? 30.377 -2.570 38.724 1.00 16.22 227 ILE A O 1
ATOM 1706 N N . GLU A 1 207 ? 29.604 -1.950 40.756 1.00 15.23 228 GLU A N 1
ATOM 1707 C CA . GLU A 1 207 ? 30.771 -2.344 41.528 1.00 15.42 228 GLU A CA 1
ATOM 1708 C C . GLU A 1 207 ? 30.646 -3.855 41.783 1.00 17.52 228 GLU A C 1
ATOM 1709 O O . GLU A 1 207 ? 29.571 -4.325 42.101 1.00 17.21 228 GLU A O 1
ATOM 1715 N N . ALA A 1 208 ? 31.750 -4.561 41.614 1.00 14.12 229 ALA A N 1
ATOM 1716 C CA . ALA A 1 208 ? 31.847 -5.978 41.791 1.00 17.46 229 ALA A CA 1
ATOM 1717 C C . ALA A 1 208 ? 32.434 -6.231 43.192 1.00 17.27 229 ALA A C 1
ATOM 1718 O O . ALA A 1 208 ? 33.636 -6.060 43.390 1.00 16.90 229 ALA A O 1
ATOM 1720 N N . ASP A 1 209 ? 31.562 -6.546 44.133 1.00 15.43 230 ASP A N 1
ATOM 1721 C CA . ASP A 1 209 ? 31.931 -6.806 45.532 1.00 16.91 230 ASP A CA 1
ATOM 1722 C C . ASP A 1 209 ? 32.329 -8.258 45.629 1.00 16.50 230 ASP A C 1
ATOM 1723 O O . ASP A 1 209 ? 31.475 -9.154 45.751 1.00 16.83 230 ASP A O 1
ATOM 1728 N N . LEU A 1 210 ? 33.632 -8.486 45.495 1.00 14.61 231 LEU A N 1
ATOM 1729 C CA . LEU A 1 210 ? 34.143 -9.838 45.176 1.00 17.59 231 LEU A CA 1
ATOM 1730 C C . LEU A 1 210 ? 34.422 -10.594 46.434 1.00 15.85 231 LEU A C 1
ATOM 1731 O O . LEU A 1 210 ? 35.353 -10.215 47.186 1.00 16.95 231 LEU A O 1
ATOM 1736 N N . ILE A 1 211 ? 33.690 -11.694 46.649 1.00 16.09 232 ILE A N 1
ATOM 1737 C CA . ILE A 1 211 ? 33.855 -12.541 47.821 1.00 15.34 232 ILE A CA 1
ATOM 1738 C C . ILE A 1 211 ? 34.964 -13.547 47.539 1.00 16.70 232 ILE A C 1
ATOM 1739 O O . ILE A 1 211 ? 34.820 -14.473 46.642 1.00 16.42 232 ILE A O 1
ATOM 1744 N N . LEU A 1 212 ? 36.083 -13.369 48.234 1.00 16.60 233 LEU A N 1
ATOM 1745 C CA . LEU A 1 212 ? 37.294 -14.120 47.938 1.00 19.48 233 LEU A CA 1
ATOM 1746 C C . LEU A 1 212 ? 37.253 -15.557 48.467 1.00 16.50 233 LEU A C 1
ATOM 1747 O O . LEU A 1 212 ? 37.822 -16.469 47.852 1.00 18.54 233 LEU A O 1
ATOM 1752 N N . PHE A 1 213 ? 36.597 -15.728 49.597 1.00 17.12 234 PHE A N 1
ATOM 1753 C CA . PHE A 1 213 ? 36.441 -16.999 50.290 1.00 19.08 234 PHE A CA 1
ATOM 1754 C C . PHE A 1 213 ? 35.024 -17.139 50.847 1.00 18.19 234 PHE A C 1
ATOM 1755 O O . PHE A 1 213 ? 34.373 -16.180 51.184 1.00 15.50 234 PHE A O 1
ATOM 1763 N N . HIS A 1 214 ? 34.557 -18.372 51.011 1.00 16.08 235 HIS A N 1
ATOM 1764 C CA . HIS A 1 214 ? 33.242 -18.592 51.567 1.00 14.91 235 HIS A CA 1
ATOM 1765 C C . HIS A 1 214 ? 33.090 -20.070 52.033 1.00 16.18 235 HIS A C 1
ATOM 1766 O O . HIS A 1 214 ? 33.970 -20.845 51.712 1.00 16.78 235 HIS A O 1
ATOM 1773 N N . PRO A 1 215 ? 32.004 -20.406 52.747 1.00 17.00 236 PRO A N 1
ATOM 1774 C CA . PRO A 1 215 ? 31.842 -21.756 53.306 1.00 18.24 236 PRO A CA 1
ATOM 1775 C C . PRO A 1 215 ? 30.986 -22.720 52.447 1.00 18.12 236 PRO A C 1
ATOM 1776 O O . PRO A 1 215 ? 30.664 -23.814 52.901 1.00 19.52 236 PRO A O 1
ATOM 1780 N N . TYR A 1 216 ? 30.551 -22.271 51.277 1.00 18.13 237 TYR A N 1
ATOM 1781 C CA . TYR A 1 216 ? 29.535 -22.967 50.468 1.00 18.47 237 TYR A CA 1
ATOM 1782 C C . TYR A 1 216 ? 30.217 -23.973 49.557 1.00 18.53 237 TYR A C 1
ATOM 1783 O O . TYR A 1 216 ? 30.316 -23.836 48.338 1.00 18.40 237 TYR A O 1
ATOM 1792 N N . ASP A 1 217 ? 30.732 -25.011 50.205 1.00 22.09 238 ASP A N 1
ATOM 1793 C CA . ASP A 1 217 ? 31.616 -25.969 49.542 1.00 20.07 238 ASP A CA 1
ATOM 1794 C C . ASP A 1 217 ? 31.579 -27.220 50.392 1.00 20.90 238 ASP A C 1
ATOM 1795 O O . ASP A 1 217 ? 31.000 -28.194 49.962 1.00 23.03 238 ASP A O 1
ATOM 1800 N N . LYS A 1 218 ? 32.241 -27.207 51.548 1.00 21.23 239 LYS A N 1
ATOM 1801 C CA . LYS A 1 218 ? 32.157 -28.278 52.557 1.00 23.94 239 LYS A CA 1
ATOM 1802 C C . LYS A 1 218 ? 32.526 -29.598 51.955 1.00 29.73 239 LYS A C 1
ATOM 1803 O O . LYS A 1 218 ? 31.794 -30.588 52.094 1.00 35.93 239 LYS A O 1
ATOM 1809 N N . GLY A 1 219 ? 33.643 -29.603 51.241 1.00 27.78 240 GLY A N 1
ATOM 1810 C CA . GLY A 1 219 ? 34.168 -30.855 50.669 1.00 32.69 240 GLY A CA 1
ATOM 1811 C C . GLY A 1 219 ? 33.749 -31.220 49.265 1.00 28.34 240 GLY A C 1
ATOM 1812 O O . GLY A 1 219 ? 34.317 -32.143 48.687 1.00 31.81 240 GLY A O 1
ATOM 1813 N N . ARG A 1 220 ? 32.830 -30.491 48.662 1.00 25.16 241 ARG A N 1
ATOM 1814 C CA . ARG A 1 220 ? 32.470 -30.777 47.266 1.00 25.18 241 ARG A CA 1
ATOM 1815 C C . ARG A 1 220 ? 33.632 -30.547 46.327 1.00 23.07 241 ARG A C 1
ATOM 1816 O O . ARG A 1 220 ? 33.968 -31.393 45.482 1.00 26.52 241 ARG A O 1
ATOM 1824 N N . TRP A 1 221 ? 34.268 -29.398 46.483 1.00 22.19 242 TRP A N 1
ATOM 1825 C CA . TRP A 1 221 ? 35.518 -29.105 45.781 1.00 21.85 242 TRP A CA 1
ATOM 1826 C C . TRP A 1 221 ? 36.707 -28.901 46.737 1.00 22.05 242 TRP A C 1
ATOM 1827 O O . TRP A 1 221 ? 37.812 -29.216 46.385 1.00 22.34 242 TRP A O 1
ATOM 1838 N N . GLY A 1 222 ? 36.482 -28.343 47.921 1.00 21.00 243 GLY A N 1
ATOM 1839 C CA . GLY A 1 222 ? 37.557 -28.161 48.880 1.00 22.96 243 GLY A CA 1
ATOM 1840 C C . GLY A 1 222 ? 38.234 -26.801 48.810 1.00 21.81 243 GLY A C 1
ATOM 1841 O O . GLY A 1 222 ? 39.268 -26.611 49.461 1.00 22.22 243 GLY A O 1
ATOM 1842 N N . PHE A 1 223 ? 37.653 -25.843 48.075 1.00 19.61 244 PHE A N 1
ATOM 1843 C CA . PHE A 1 223 ? 38.254 -24.491 47.966 1.00 22.43 244 PHE A CA 1
ATOM 1844 C C . PHE A 1 223 ? 38.146 -23.668 49.239 1.00 21.92 244 PHE A C 1
ATOM 1845 O O . PHE A 1 223 ? 38.794 -22.637 49.333 1.00 20.93 244 PHE A O 1
ATOM 1853 N N . ASP A 1 224 ? 37.374 -24.171 50.211 1.00 20.46 245 ASP A N 1
ATOM 1854 C CA . ASP A 1 224 ? 37.161 -23.556 51.522 1.00 21.23 245 ASP A CA 1
ATOM 1855 C C . ASP A 1 224 ? 38.059 -24.100 52.637 1.00 19.80 245 ASP A C 1
ATOM 1856 O O . ASP A 1 224 ? 38.003 -23.625 53.751 1.00 21.02 245 ASP A O 1
ATOM 1861 N N . ALA A 1 225 ? 38.930 -25.025 52.294 1.00 20.88 246 ALA A N 1
ATOM 1862 C CA . ALA A 1 225 ? 39.776 -25.716 53.232 1.00 21.73 246 ALA A CA 1
ATOM 1863 C C . ALA A 1 225 ? 41.188 -25.890 52.695 1.00 21.87 246 ALA A C 1
ATOM 1864 O O . ALA A 1 225 ? 41.851 -26.855 53.054 1.00 23.69 246 ALA A O 1
ATOM 1874 N N . SER A 1 227 ? 45.256 -25.064 52.140 1.00 26.09 248 SER A N 1
ATOM 1875 C CA . SER A 1 227 ? 46.316 -24.636 53.067 1.00 25.26 248 SER A CA 1
ATOM 1876 C C . SER A 1 227 ? 46.537 -23.117 53.001 1.00 25.74 248 SER A C 1
ATOM 1877 O O . SER A 1 227 ? 46.184 -22.467 52.002 1.00 21.27 248 SER A O 1
ATOM 1880 N N . ASN A 1 228 ? 47.113 -22.525 54.048 1.00 26.01 249 ASN A N 1
ATOM 1881 C CA . ASN A 1 228 ? 47.357 -21.066 53.977 1.00 26.28 249 ASN A CA 1
ATOM 1882 C C . ASN A 1 228 ? 48.396 -20.707 52.916 1.00 23.19 249 ASN A C 1
ATOM 1883 O O . ASN A 1 228 ? 48.351 -19.608 52.383 1.00 22.59 249 ASN A O 1
ATOM 1888 N N . GLU A 1 229 ? 49.284 -21.636 52.587 1.00 22.88 250 GLU A N 1
ATOM 1889 C CA . GLU A 1 229 ? 50.262 -21.403 51.520 1.00 23.55 250 GLU A CA 1
ATOM 1890 C C . GLU A 1 229 ? 49.511 -21.269 50.192 1.00 26.45 250 GLU A C 1
ATOM 1891 O O . GLU A 1 229 ? 49.776 -20.357 49.421 1.00 22.53 250 GLU A O 1
ATOM 1897 N N . VAL A 1 230 ? 48.547 -22.166 49.951 1.00 24.72 251 VAL A N 1
ATOM 1898 C CA . VAL A 1 230 ? 47.710 -22.073 48.756 1.00 23.55 251 VAL A CA 1
ATOM 1899 C C . VAL A 1 230 ? 46.803 -20.841 48.792 1.00 22.50 251 VAL A C 1
ATOM 1900 O O . VAL A 1 230 ? 46.697 -20.122 47.781 1.00 21.35 251 VAL A O 1
ATOM 1904 N N . ASN A 1 231 ? 46.177 -20.562 49.943 1.00 21.39 252 ASN A N 1
ATOM 1905 C CA . ASN A 1 231 ? 45.322 -19.382 50.081 1.00 19.23 252 ASN A CA 1
ATOM 1906 C C . ASN A 1 231 ? 46.096 -18.070 49.712 1.00 19.20 252 ASN A C 1
ATOM 1907 O O . ASN A 1 231 ? 45.574 -17.225 49.014 1.00 19.90 252 ASN A O 1
ATOM 1912 N N . VAL A 1 232 ? 47.356 -17.998 50.150 1.00 19.88 253 VAL A N 1
ATOM 1913 C CA . VAL A 1 232 ? 48.192 -16.838 49.915 1.00 19.89 253 VAL A CA 1
ATOM 1914 C C . VAL A 1 232 ? 48.596 -16.754 48.432 1.00 20.24 253 VAL A C 1
ATOM 1915 O O . VAL A 1 232 ? 48.523 -15.673 47.843 1.00 19.99 253 VAL A O 1
ATOM 1919 N N . ARG A 1 233 ? 48.979 -17.893 47.838 1.00 23.11 254 ARG A N 1
ATOM 1920 C CA . ARG A 1 233 ? 49.288 -17.947 46.422 1.00 22.66 254 ARG A CA 1
ATOM 1921 C C . ARG A 1 233 ? 48.080 -17.454 45.574 1.00 19.78 254 ARG A C 1
ATOM 1922 O O . ARG A 1 233 ? 48.241 -16.661 44.677 1.00 16.68 254 ARG A O 1
ATOM 1930 N N . TYR A 1 234 ? 46.888 -17.922 45.920 1.00 18.96 255 TYR A N 1
ATOM 1931 C CA . TYR A 1 234 ? 45.645 -17.472 45.266 1.00 19.11 255 TYR A CA 1
ATOM 1932 C C . TYR A 1 234 ? 45.399 -15.980 45.423 1.00 19.30 255 TYR A C 1
ATOM 1933 O O . TYR A 1 234 ? 45.086 -15.285 44.459 1.00 19.20 255 TYR A O 1
ATOM 1942 N N . ILE A 1 235 ? 45.542 -15.490 46.653 1.00 21.09 256 ILE A N 1
ATOM 1943 C CA . ILE A 1 235 ? 45.358 -14.048 46.898 1.00 19.52 256 ILE A CA 1
ATOM 1944 C C . ILE A 1 235 ? 46.346 -13.242 46.034 1.00 20.14 256 ILE A C 1
ATOM 1945 O O . ILE A 1 235 ? 45.951 -12.265 45.404 1.00 19.77 256 ILE A O 1
ATOM 1950 N N . LYS A 1 236 ? 47.610 -13.654 46.019 1.00 19.02 257 LYS A N 1
ATOM 1951 C CA . LYS A 1 236 ? 48.626 -12.935 45.251 1.00 23.09 257 LYS A CA 1
ATOM 1952 C C . LYS A 1 236 ? 48.309 -12.911 43.756 1.00 24.24 257 LYS A C 1
ATOM 1953 O O . LYS A 1 236 ? 48.448 -11.881 43.087 1.00 20.47 257 LYS A O 1
ATOM 1959 N N . TYR A 1 237 ? 47.817 -14.045 43.267 1.00 20.97 258 TYR A N 1
ATOM 1960 C CA . TYR A 1 237 ? 47.432 -14.189 41.875 1.00 21.30 258 TYR A CA 1
ATOM 1961 C C . TYR A 1 237 ? 46.217 -13.355 41.507 1.00 20.44 258 TYR A C 1
ATOM 1962 O O . TYR A 1 237 ? 46.264 -12.598 40.527 1.00 18.74 258 TYR A O 1
ATOM 1971 N N . ILE A 1 238 ? 45.150 -13.448 42.291 1.00 20.40 259 ILE A N 1
ATOM 1972 C CA . ILE A 1 238 ? 43.909 -12.746 41.921 1.00 19.46 259 ILE A CA 1
ATOM 1973 C C . ILE A 1 238 ? 44.094 -11.222 42.056 1.00 18.17 259 ILE A C 1
ATOM 1974 O O . ILE A 1 238 ? 43.519 -10.435 41.289 1.00 20.81 259 ILE A O 1
ATOM 1979 N N . THR A 1 239 ? 44.894 -10.787 43.026 1.00 17.81 260 THR A N 1
ATOM 1980 C CA . THR A 1 239 ? 45.180 -9.340 43.180 1.00 19.38 260 THR A CA 1
ATOM 1981 C C . THR A 1 239 ? 46.055 -8.841 42.011 1.00 19.46 260 THR A C 1
ATOM 1982 O O . THR A 1 239 ? 45.796 -7.765 41.491 1.00 21.45 260 THR A O 1
ATOM 1986 N N . ALA A 1 240 ? 47.044 -9.636 41.583 1.00 21.73 261 ALA A N 1
ATOM 1987 C CA . ALA A 1 240 ? 47.856 -9.295 40.417 1.00 21.72 261 ALA A CA 1
ATOM 1988 C C . ALA A 1 240 ? 46.966 -9.114 39.147 1.00 21.28 261 ALA A C 1
ATOM 1989 O O . ALA A 1 240 ? 47.176 -8.213 38.321 1.00 20.96 261 ALA A O 1
ATOM 1991 N N . ARG A 1 241 ? 45.948 -9.939 39.051 1.00 18.92 262 ARG A N 1
ATOM 1992 C CA . ARG A 1 241 ? 45.063 -9.916 37.932 1.00 19.05 262 ARG A CA 1
ATOM 1993 C C . ARG A 1 241 ? 44.043 -8.754 38.047 1.00 18.47 262 ARG A C 1
ATOM 1994 O O . ARG A 1 241 ? 43.842 -8.020 37.060 1.00 17.57 262 ARG A O 1
ATOM 2002 N N . LEU A 1 242 ? 43.408 -8.626 39.205 1.00 16.02 263 LEU A N 1
ATOM 2003 C CA . LEU A 1 242 ? 42.217 -7.760 39.338 1.00 18.01 263 LEU A CA 1
ATOM 2004 C C . LEU A 1 242 ? 42.399 -6.419 40.020 1.00 19.80 263 LEU A C 1
ATOM 2005 O O . LEU A 1 242 ? 41.499 -5.573 39.936 1.00 18.66 263 LEU A O 1
ATOM 2010 N N . ALA A 1 243 ? 43.531 -6.176 40.688 1.00 20.19 264 ALA A N 1
ATOM 2011 C CA . ALA A 1 243 ? 43.650 -4.918 41.423 1.00 18.28 264 ALA A CA 1
ATOM 2012 C C . ALA A 1 243 ? 43.611 -3.697 40.458 1.00 18.94 264 ALA A C 1
ATOM 2013 O O . ALA A 1 243 ? 43.165 -2.671 40.871 1.00 16.73 264 ALA A O 1
ATOM 2015 N N . SER A 1 244 ? 43.987 -3.888 39.187 1.00 16.90 265 SER A N 1
ATOM 2016 C CA . SER A 1 244 ? 43.881 -2.845 38.174 1.00 18.03 265 SER A CA 1
ATOM 2017 C C . SER A 1 244 ? 42.454 -2.550 37.715 1.00 16.48 265 SER A C 1
ATOM 2018 O O . SER A 1 244 ? 42.271 -1.611 36.975 1.00 18.70 265 SER A O 1
ATOM 2021 N N . PHE A 1 245 ? 41.465 -3.386 38.101 1.00 16.13 266 PHE A N 1
ATOM 2022 C CA . PHE A 1 245 ? 40.060 -3.229 37.666 1.00 17.58 266 PHE A CA 1
ATOM 2023 C C . PHE A 1 245 ? 39.390 -2.286 38.677 1.00 17.17 266 PHE A C 1
ATOM 2024 O O . PHE A 1 245 ? 39.165 -2.626 39.846 1.00 18.10 266 PHE A O 1
ATOM 2032 N N . ARG A 1 246 ? 39.053 -1.083 38.239 1.00 19.43 267 ARG A N 1
ATOM 2033 C CA . ARG A 1 246 ? 38.658 -0.043 39.193 1.00 18.27 267 ARG A CA 1
ATOM 2034 C C . ARG A 1 246 ? 37.381 -0.340 40.001 1.00 20.45 267 ARG A C 1
ATOM 2035 O O . ARG A 1 246 ? 37.248 0.123 41.134 1.00 18.59 267 ARG A O 1
ATOM 2043 N N . ASN A 1 247 ? 36.454 -1.104 39.431 1.00 16.73 268 ASN A N 1
ATOM 2044 C CA . ASN A 1 247 ? 35.166 -1.370 40.037 1.00 16.34 268 ASN A CA 1
ATOM 2045 C C . ASN A 1 247 ? 35.125 -2.563 41.005 1.00 16.58 268 ASN A C 1
ATOM 2046 O O . ASN A 1 247 ? 34.053 -3.040 41.371 1.00 24.25 268 ASN A O 1
ATOM 2051 N N . VAL A 1 248 ? 36.281 -3.039 41.433 1.00 16.81 269 VAL A N 1
ATOM 2052 C CA . VAL A 1 248 ? 36.379 -4.199 42.328 1.00 16.88 269 VAL A CA 1
ATOM 2053 C C . VAL A 1 248 ? 36.433 -3.718 43.777 1.00 16.73 269 VAL A C 1
ATOM 2054 O O . VAL A 1 248 ? 37.095 -2.728 44.096 1.00 17.94 269 VAL A O 1
ATOM 2058 N N . TRP A 1 249 ? 35.701 -4.419 44.660 1.00 15.36 270 TRP A N 1
ATOM 2059 C CA . TRP A 1 249 ? 35.909 -4.287 46.089 1.00 14.78 270 TRP A CA 1
ATOM 2060 C C . TRP A 1 249 ? 36.301 -5.684 46.561 1.00 15.95 270 TRP A C 1
ATOM 2061 O O . TRP A 1 249 ? 35.826 -6.687 45.997 1.00 17.67 270 TRP A O 1
ATOM 2072 N N . TRP A 1 250 ? 37.161 -5.745 47.563 1.00 15.38 271 TRP A N 1
ATOM 2073 C CA . TRP A 1 250 ? 37.494 -7.030 48.215 1.00 16.67 271 TRP A CA 1
ATOM 2074 C C . TRP A 1 250 ? 36.510 -7.309 49.353 1.00 15.73 271 TRP A C 1
ATOM 2075 O O . TRP A 1 250 ? 36.380 -6.522 50.304 1.00 15.40 271 TRP A O 1
ATOM 2086 N N . SER A 1 251 ? 35.835 -8.445 49.258 1.00 15.44 272 SER A N 1
ATOM 2087 C CA . SER A 1 251 ? 35.146 -9.010 50.401 1.00 15.97 272 SER A CA 1
ATOM 2088 C C . SER A 1 251 ? 35.877 -10.275 50.799 1.00 16.23 272 SER A C 1
ATOM 2089 O O . SER A 1 251 ? 35.882 -11.283 50.073 1.00 16.74 272 SER A O 1
ATOM 2100 N N . ALA A 1 253 ? 35.308 -12.496 52.988 1.00 17.41 274 ALA A N 1
ATOM 2101 C CA . ALA A 1 253 ? 34.420 -13.664 53.082 1.00 17.95 274 ALA A CA 1
ATOM 2102 C C . ALA A 1 253 ? 32.969 -13.288 53.150 1.00 16.54 274 ALA A C 1
ATOM 2103 O O . ALA A 1 253 ? 32.616 -12.146 53.465 1.00 15.99 274 ALA A O 1
ATOM 2105 N N . ASN A 1 254 ? 32.138 -14.262 52.794 1.00 15.80 275 ASN A N 1
ATOM 2106 C CA . ASN A 1 254 ? 30.732 -14.274 53.153 1.00 14.39 275 ASN A CA 1
ATOM 2107 C C . ASN A 1 254 ? 30.610 -15.299 54.237 1.00 15.89 275 ASN A C 1
ATOM 2108 O O . ASN A 1 254 ? 31.170 -16.353 54.081 1.00 15.97 275 ASN A O 1
ATOM 2113 N N . GLU A 1 255 ? 29.937 -14.977 55.345 1.00 15.23 276 GLU A N 1
ATOM 2114 C CA . GLU A 1 255 ? 29.789 -15.863 56.503 1.00 17.68 276 GLU A CA 1
ATOM 2115 C C . GLU A 1 255 ? 31.114 -16.462 56.949 1.00 16.78 276 GLU A C 1
ATOM 2116 O O . GLU A 1 255 ? 31.286 -17.680 57.050 1.00 16.03 276 GLU A O 1
ATOM 2122 N N . TRP A 1 256 ? 32.059 -15.574 57.240 1.00 18.59 277 TRP A N 1
ATOM 2123 C CA . TRP A 1 256 ? 33.403 -15.995 57.648 1.00 16.09 277 TRP A CA 1
ATOM 2124 C C . TRP A 1 256 ? 33.396 -17.043 58.749 1.00 17.53 277 TRP A C 1
ATOM 2125 O O . TRP A 1 256 ? 34.158 -18.003 58.658 1.00 19.96 277 TRP A O 1
ATOM 2136 N N . ASP A 1 257 ? 32.528 -16.855 59.734 1.00 15.02 278 ASP A N 1
ATOM 2137 C CA . ASP A 1 257 ? 32.537 -17.687 60.948 1.00 17.14 278 ASP A CA 1
ATOM 2138 C C . ASP A 1 257 ? 31.961 -19.082 60.696 1.00 17.57 278 ASP A C 1
ATOM 2139 O O . ASP A 1 257 ? 32.069 -19.913 61.561 1.00 19.31 278 ASP A O 1
ATOM 2144 N N . TYR A 1 258 ? 31.407 -19.332 59.510 1.00 17.87 279 TYR A N 1
ATOM 2145 C CA . TYR A 1 258 ? 31.015 -20.711 59.090 1.00 18.88 279 TYR A CA 1
ATOM 2146 C C . TYR A 1 258 ? 32.078 -21.473 58.333 1.00 20.82 279 TYR A C 1
ATOM 2147 O O . TYR A 1 258 ? 31.904 -22.695 58.052 1.00 22.11 279 TYR A O 1
ATOM 2156 N N . VAL A 1 259 ? 33.221 -20.823 58.034 1.00 20.82 280 VAL A N 1
ATOM 2157 C CA . VAL A 1 259 ? 34.334 -21.498 57.403 1.00 19.82 280 VAL A CA 1
ATOM 2158 C C . VAL A 1 259 ? 35.163 -22.180 58.466 1.00 23.76 280 VAL A C 1
ATOM 2159 O O . VAL A 1 259 ? 36.082 -21.580 59.039 1.00 22.60 280 VAL A O 1
ATOM 2163 N N . LYS A 1 260 ? 34.858 -23.447 58.725 1.00 26.33 281 LYS A N 1
ATOM 2164 C CA . LYS A 1 260 ? 35.440 -24.156 59.856 1.00 30.38 281 LYS A CA 1
ATOM 2165 C C . LYS A 1 260 ? 36.925 -24.404 59.749 1.00 26.89 281 LYS A C 1
ATOM 2166 O O . LYS A 1 260 ? 37.555 -24.547 60.768 1.00 26.22 281 LYS A O 1
ATOM 2172 N N . ALA A 1 261 ? 37.488 -24.454 58.548 1.00 25.90 282 ALA A N 1
ATOM 2173 C CA . ALA A 1 261 ? 38.928 -24.660 58.390 1.00 27.79 282 ALA A CA 1
ATOM 2174 C C . ALA A 1 261 ? 39.775 -23.419 58.759 1.00 27.24 282 ALA A C 1
ATOM 2175 O O . ALA A 1 261 ? 40.992 -23.538 58.854 1.00 28.38 282 ALA A O 1
ATOM 2177 N N . LYS A 1 262 ? 39.155 -22.247 58.942 1.00 23.32 283 LYS A N 1
ATOM 2178 C CA . LYS A 1 262 ? 39.863 -20.992 59.158 1.00 25.41 283 LYS A CA 1
ATOM 2179 C C . LYS A 1 262 ? 39.563 -20.390 60.539 1.00 24.20 283 LYS A C 1
ATOM 2180 O O . LYS A 1 262 ? 38.416 -20.405 61.014 1.00 22.48 283 LYS A O 1
ATOM 2186 N N . THR A 1 263 ? 40.617 -19.939 61.209 1.00 23.18 284 THR A N 1
ATOM 2187 C CA . THR A 1 263 ? 40.507 -19.270 62.510 1.00 23.35 284 THR A CA 1
ATOM 2188 C C . THR A 1 263 ? 40.466 -17.759 62.281 1.00 23.43 284 THR A C 1
ATOM 2189 O O . THR A 1 263 ? 40.729 -17.278 61.194 1.00 21.77 284 THR A O 1
ATOM 2193 N N . VAL A 1 264 ? 40.181 -17.004 63.326 1.00 24.93 285 VAL A N 1
ATOM 2194 C CA . VAL A 1 264 ? 40.263 -15.563 63.249 1.00 23.26 285 VAL A CA 1
ATOM 2195 C C . VAL A 1 264 ? 41.680 -15.119 62.810 1.00 22.28 285 VAL A C 1
ATOM 2196 O O . VAL A 1 264 ? 41.818 -14.232 61.969 1.00 23.50 285 VAL A O 1
ATOM 2200 N N . ASP A 1 265 ? 42.703 -15.744 63.351 1.00 24.97 286 ASP A N 1
ATOM 2201 C CA . ASP A 1 265 ? 44.089 -15.444 62.947 1.00 29.27 286 ASP A CA 1
ATOM 2202 C C . ASP A 1 265 ? 44.318 -15.705 61.459 1.00 30.68 286 ASP A C 1
ATOM 2203 O O . ASP A 1 265 ? 45.038 -14.940 60.824 1.00 24.79 286 ASP A O 1
ATOM 2208 N N . ASP A 1 266 ? 43.748 -16.786 60.913 1.00 28.13 287 ASP A N 1
ATOM 2209 C CA . ASP A 1 266 ? 43.848 -17.021 59.487 1.00 25.07 287 ASP A CA 1
ATOM 2210 C C . ASP A 1 266 ? 43.217 -15.854 58.739 1.00 23.23 287 ASP A C 1
ATOM 2211 O O . ASP A 1 266 ? 43.791 -15.371 57.770 1.00 23.23 287 ASP A O 1
ATOM 2216 N N . TRP A 1 267 ? 42.026 -15.434 59.149 1.00 21.00 288 TRP A N 1
ATOM 2217 C CA . TRP A 1 267 ? 41.367 -14.321 58.453 1.00 20.01 288 TRP A CA 1
ATOM 2218 C C . TRP A 1 267 ? 42.208 -13.016 58.490 1.00 21.69 288 TRP A C 1
ATOM 2219 O O . TRP A 1 267 ? 42.258 -12.269 57.500 1.00 21.62 288 TRP A O 1
ATOM 2230 N N . LYS A 1 268 ? 42.851 -12.751 59.623 1.00 22.15 289 LYS A N 1
ATOM 2231 C CA . LYS A 1 268 ? 43.714 -11.530 59.735 1.00 22.42 289 LYS A CA 1
ATOM 2232 C C . LYS A 1 268 ? 44.912 -11.627 58.812 1.00 20.81 289 LYS A C 1
ATOM 2233 O O . LYS A 1 268 ? 45.221 -10.646 58.100 1.00 25.78 289 LYS A O 1
ATOM 2239 N N . LEU A 1 269 ? 45.506 -12.815 58.732 1.00 21.64 290 LEU A N 1
ATOM 2240 C CA . LEU A 1 269 ? 46.599 -13.078 57.799 1.00 27.97 290 LEU A CA 1
ATOM 2241 C C . LEU A 1 269 ? 46.160 -12.873 56.343 1.00 26.55 290 LEU A C 1
ATOM 2242 O O . LEU A 1 269 ? 46.881 -12.218 55.541 1.00 24.57 290 LEU A O 1
ATOM 2247 N N . LEU A 1 270 ? 45.035 -13.500 55.979 1.00 23.72 291 LEU A N 1
ATOM 2248 C CA . LEU A 1 270 ? 44.546 -13.441 54.594 1.00 20.03 291 LEU A CA 1
ATOM 2249 C C . LEU A 1 270 ? 44.223 -11.984 54.228 1.00 19.13 291 LEU A C 1
ATOM 2250 O O . LEU A 1 270 ? 44.487 -11.549 53.091 1.00 19.93 291 LEU A O 1
ATOM 2255 N N . THR A 1 271 ? 43.663 -11.239 55.166 1.00 19.49 292 THR A N 1
ATOM 2256 C CA . THR A 1 271 ? 43.266 -9.847 54.943 1.00 17.65 292 THR A CA 1
ATOM 2257 C C . THR A 1 271 ? 44.511 -8.991 54.717 1.00 20.83 292 THR A C 1
ATOM 2258 O O . THR A 1 271 ? 44.554 -8.175 53.793 1.00 17.62 292 THR A O 1
ATOM 2262 N N . LYS A 1 272 ? 45.509 -9.178 55.576 1.00 21.13 293 LYS A N 1
ATOM 2263 C CA A LYS A 1 272 ? 46.762 -8.437 55.441 0.50 21.75 293 LYS A CA 1
ATOM 2264 C CA B LYS A 1 272 ? 46.760 -8.435 55.442 0.50 22.90 293 LYS A CA 1
ATOM 2265 C C . LYS A 1 272 ? 47.415 -8.762 54.107 1.00 23.51 293 LYS A C 1
ATOM 2266 O O . LYS A 1 272 ? 47.962 -7.873 53.456 1.00 22.30 293 LYS A O 1
ATOM 2277 N N . THR A 1 273 ? 47.359 -10.025 53.685 1.00 21.46 294 THR A N 1
ATOM 2278 C CA . THR A 1 273 ? 47.893 -10.421 52.403 1.00 23.14 294 THR A CA 1
ATOM 2279 C C . THR A 1 273 ? 47.205 -9.671 51.226 1.00 20.05 294 THR A C 1
ATOM 2280 O O . THR A 1 273 ? 47.869 -9.190 50.294 1.00 17.70 294 THR A O 1
ATOM 2284 N N . VAL A 1 274 ? 45.877 -9.571 51.260 1.00 18.06 295 VAL A N 1
ATOM 2285 C CA . VAL A 1 274 ? 45.133 -8.824 50.233 1.00 18.15 295 VAL A CA 1
ATOM 2286 C C . VAL A 1 274 ? 45.617 -7.396 50.218 1.00 19.70 295 VAL A C 1
ATOM 2287 O O . VAL A 1 274 ? 45.990 -6.873 49.169 1.00 18.92 295 VAL A O 1
ATOM 2291 N N . VAL A 1 275 ? 45.645 -6.763 51.384 1.00 19.54 296 VAL A N 1
ATOM 2292 C CA . VAL A 1 275 ? 45.956 -5.315 51.427 1.00 20.37 296 VAL A CA 1
ATOM 2293 C C . VAL A 1 275 ? 47.385 -5.057 50.967 1.00 22.17 296 VAL A C 1
ATOM 2294 O O . VAL A 1 275 ? 47.630 -4.098 50.225 1.00 24.56 296 VAL A O 1
ATOM 2298 N N . GLU A 1 276 ? 48.323 -5.924 51.352 1.00 22.18 297 GLU A N 1
ATOM 2299 C CA . GLU A 1 276 ? 49.727 -5.793 50.936 1.00 24.63 297 GLU A CA 1
ATOM 2300 C C . GLU A 1 276 ? 49.911 -5.989 49.418 1.00 23.69 297 GLU A C 1
ATOM 2301 O O . GLU A 1 276 ? 50.911 -5.547 48.848 1.00 24.89 297 GLU A O 1
ATOM 2307 N N . ASN A 1 277 ? 49.004 -6.728 48.783 1.00 18.90 298 ASN A N 1
ATOM 2308 C CA . ASN A 1 277 ? 49.089 -6.994 47.350 1.00 21.53 298 ASN A CA 1
ATOM 2309 C C . ASN A 1 277 ? 48.148 -6.137 46.508 1.00 18.73 298 ASN A C 1
ATOM 2310 O O . ASN A 1 277 ? 47.919 -6.441 45.350 1.00 21.21 298 ASN A O 1
ATOM 2315 N N . ASP A 1 278 ? 47.619 -5.069 47.102 1.00 19.46 299 ASP A N 1
ATOM 2316 C CA . ASP A 1 278 ? 46.728 -4.174 46.435 1.00 19.97 299 ASP A CA 1
ATOM 2317 C C . ASP A 1 278 ? 47.415 -2.815 46.322 1.00 22.84 299 ASP A C 1
ATOM 2318 O O . ASP A 1 278 ? 47.420 -2.038 47.289 1.00 20.59 299 ASP A O 1
ATOM 2323 N N . PRO A 1 279 ? 48.026 -2.515 45.151 1.00 22.30 300 PRO A N 1
ATOM 2324 C CA . PRO A 1 279 ? 48.750 -1.228 45.004 1.00 24.64 300 PRO A CA 1
ATOM 2325 C C . PRO A 1 279 ? 47.869 0.034 45.080 1.00 21.03 300 PRO A C 1
ATOM 2326 O O . PRO A 1 279 ? 48.394 1.132 45.219 1.00 25.16 300 PRO A O 1
ATOM 2330 N N . TYR A 1 280 ? 46.553 -0.120 44.937 1.00 20.49 301 TYR A N 1
ATOM 2331 C CA . TYR A 1 280 ? 45.648 1.016 44.712 1.00 18.22 301 TYR A CA 1
ATOM 2332 C C . TYR A 1 280 ? 44.681 1.304 45.857 1.00 20.99 301 TYR A C 1
ATOM 2333 O O . TYR A 1 280 ? 43.999 2.321 45.825 1.00 24.83 301 TYR A O 1
ATOM 2342 N N . ARG A 1 281 ? 44.564 0.372 46.798 1.00 20.81 302 ARG A N 1
ATOM 2343 C CA . ARG A 1 281 ? 43.713 0.497 47.982 1.00 18.94 302 ARG A CA 1
ATOM 2344 C C . ARG A 1 281 ? 42.214 0.530 47.610 1.00 19.83 302 ARG A C 1
ATOM 2345 O O . ARG A 1 281 ? 41.525 1.512 47.762 1.00 22.27 302 ARG A O 1
ATOM 2353 N N . HIS A 1 282 ? 41.731 -0.608 47.140 1.00 16.35 303 HIS A N 1
ATOM 2354 C CA . HIS A 1 282 ? 40.306 -0.812 46.978 1.00 15.78 303 HIS A CA 1
ATOM 2355 C C . HIS A 1 282 ? 39.645 -0.958 48.343 1.00 16.23 303 HIS A C 1
ATOM 2356 O O . HIS A 1 282 ? 40.285 -1.297 49.351 1.00 18.04 303 HIS A O 1
ATOM 2363 N N . LEU A 1 283 ? 38.334 -0.766 48.339 1.00 17.60 304 LEU A N 1
ATOM 2364 C CA . LEU A 1 283 ? 37.535 -1.076 49.481 1.00 16.36 304 LEU A CA 1
ATOM 2365 C C . LEU A 1 283 ? 37.712 -2.548 49.880 1.00 15.65 304 LEU A C 1
ATOM 2366 O O . LEU A 1 283 ? 37.888 -3.429 49.029 1.00 17.02 304 LEU A O 1
ATOM 2371 N N . CYS A 1 284 ? 37.659 -2.792 51.175 1.00 16.40 305 CYS A N 1
ATOM 2372 C CA . CYS A 1 284 ? 37.940 -4.113 51.774 1.00 16.31 305 CYS A CA 1
ATOM 2373 C C . CYS A 1 284 ? 37.100 -4.300 53.040 1.00 16.02 305 CYS A C 1
ATOM 2374 O O . CYS A 1 284 ? 37.197 -3.486 53.973 1.00 17.79 305 CYS A O 1
ATOM 2377 N N . SER A 1 285 ? 36.305 -5.381 53.096 1.00 16.11 306 SER A N 1
ATOM 2378 C CA . SER A 1 285 ? 35.620 -5.731 54.329 1.00 14.54 306 SER A CA 1
ATOM 2379 C C . SER A 1 285 ? 35.451 -7.259 54.391 1.00 16.84 306 SER A C 1
ATOM 2380 O O . SER A 1 285 ? 36.060 -7.975 53.627 1.00 17.42 306 SER A O 1
ATOM 2383 N N . ILE A 1 286 ? 34.624 -7.711 55.307 1.00 17.85 307 ILE A N 1
ATOM 2384 C CA . ILE A 1 286 ? 34.417 -9.131 55.559 1.00 18.05 307 ILE A CA 1
ATOM 2385 C C . ILE A 1 286 ? 33.000 -9.231 56.159 1.00 17.63 307 ILE A C 1
ATOM 2386 O O . ILE A 1 286 ? 32.620 -8.386 56.979 1.00 15.88 307 ILE A O 1
ATOM 2391 N N . HIS A 1 287 ? 32.267 -10.252 55.725 1.00 14.97 308 HIS A N 1
ATOM 2392 C CA . HIS A 1 287 ? 30.865 -10.483 56.062 1.00 15.35 308 HIS A CA 1
ATOM 2393 C C . HIS A 1 287 ? 30.802 -11.755 56.911 1.00 14.90 308 HIS A C 1
ATOM 2394 O O . HIS A 1 287 ? 31.488 -12.750 56.619 1.00 15.68 308 HIS A O 1
ATOM 2401 N N . GLY A 1 288 ? 29.900 -11.725 57.901 1.00 15.34 309 GLY A N 1
ATOM 2402 C CA . GLY A 1 288 ? 29.729 -12.858 58.816 1.00 13.57 309 GLY A CA 1
ATOM 2403 C C . GLY A 1 288 ? 28.338 -13.478 58.853 1.00 12.86 309 GLY A C 1
ATOM 2404 O O . GLY A 1 288 ? 27.451 -13.076 58.127 1.00 16.12 309 GLY A O 1
ATOM 2405 N N . ALA A 1 289 ? 28.173 -14.472 59.723 1.00 14.54 310 ALA A N 1
ATOM 2406 C CA . ALA A 1 289 ? 26.849 -15.011 60.045 1.00 15.52 310 ALA A CA 1
ATOM 2407 C C . ALA A 1 289 ? 25.991 -13.920 60.676 1.00 19.57 310 ALA A C 1
ATOM 2408 O O . ALA A 1 289 ? 26.465 -12.803 61.016 1.00 15.96 310 ALA A O 1
ATOM 2410 N N . THR A 1 290 ? 24.697 -14.218 60.788 1.00 18.03 311 THR A N 1
ATOM 2411 C CA . THR A 1 290 ? 23.743 -13.249 61.381 1.00 16.61 311 THR A CA 1
ATOM 2412 C C . THR A 1 290 ? 24.222 -12.730 62.734 1.00 17.61 311 THR A C 1
ATOM 2413 O O . THR A 1 290 ? 24.495 -13.500 63.632 1.00 15.12 311 THR A O 1
ATOM 2417 N N . ALA A 1 291 ? 24.366 -11.414 62.838 1.00 17.32 312 ALA A N 1
ATOM 2418 C CA . ALA A 1 291 ? 24.767 -10.762 64.109 1.00 16.79 312 ALA A CA 1
ATOM 2419 C C . ALA A 1 291 ? 26.204 -11.080 64.568 1.00 15.88 312 ALA A C 1
ATOM 2420 O O . ALA A 1 291 ? 26.558 -10.895 65.756 1.00 17.37 312 ALA A O 1
ATOM 2422 N N . THR A 1 292 ? 27.035 -11.542 63.620 1.00 15.34 313 THR A N 1
ATOM 2423 C CA . THR A 1 292 ? 28.456 -11.753 63.881 1.00 15.81 313 THR A CA 1
ATOM 2424 C C . THR A 1 292 ? 29.185 -10.488 63.415 1.00 17.90 313 THR A C 1
ATOM 2425 O O . THR A 1 292 ? 28.983 -10.046 62.262 1.00 19.05 313 THR A O 1
ATOM 2429 N N . TYR A 1 293 ? 30.004 -9.904 64.319 1.00 19.60 314 TYR A N 1
ATOM 2430 C CA . TYR A 1 293 ? 30.751 -8.684 64.029 1.00 17.95 314 TYR A CA 1
ATOM 2431 C C . TYR A 1 293 ? 32.242 -8.995 64.243 1.00 17.49 314 TYR A C 1
ATOM 2432 O O . TYR A 1 293 ? 32.713 -9.160 65.369 1.00 20.11 314 TYR A O 1
ATOM 2441 N N . PHE A 1 294 ? 32.966 -9.041 63.140 1.00 19.82 315 PHE A N 1
ATOM 2442 C CA . PHE A 1 294 ? 34.424 -9.053 63.124 1.00 22.00 315 PHE A CA 1
ATOM 2443 C C . PHE A 1 294 ? 34.987 -7.745 63.756 1.00 19.53 315 PHE A C 1
ATOM 2444 O O . PHE A 1 294 ? 34.248 -6.786 63.987 1.00 18.74 315 PHE A O 1
ATOM 2452 N N . ASP A 1 295 ? 36.309 -7.723 63.998 1.00 21.60 316 ASP A N 1
ATOM 2453 C CA A ASP A 1 295 ? 37.011 -6.503 64.427 0.50 19.38 316 ASP A CA 1
ATOM 2454 C CA B ASP A 1 295 ? 37.028 -6.495 64.422 0.50 22.56 316 ASP A CA 1
ATOM 2455 C C . ASP A 1 295 ? 37.178 -5.525 63.232 1.00 18.90 316 ASP A C 1
ATOM 2456 O O . ASP A 1 295 ? 38.269 -5.403 62.629 1.00 18.44 316 ASP A O 1
ATOM 2465 N N . TYR A 1 296 ? 36.099 -4.838 62.909 1.00 16.87 317 TYR A N 1
ATOM 2466 C CA . TYR A 1 296 ? 36.061 -3.918 61.764 1.00 17.97 317 TYR A CA 1
ATOM 2467 C C . TYR A 1 296 ? 36.946 -2.682 61.973 1.00 19.64 317 TYR A C 1
ATOM 2468 O O . TYR A 1 296 ? 37.226 -1.964 61.028 1.00 19.34 317 TYR A O 1
ATOM 2477 N N . TRP A 1 297 ? 37.333 -2.439 63.218 1.00 21.01 318 TRP A N 1
ATOM 2478 C CA A TRP A 1 297 ? 38.232 -1.338 63.575 0.50 21.55 318 TRP A CA 1
ATOM 2479 C CA C TRP A 1 297 ? 38.234 -1.322 63.532 0.50 22.78 318 TRP A CA 1
ATOM 2480 C C . TRP A 1 297 ? 39.664 -1.566 63.083 1.00 21.44 318 TRP A C 1
ATOM 2481 O O . TRP A 1 297 ? 40.474 -0.650 63.108 1.00 23.37 318 TRP A O 1
ATOM 2510 N N . PRO A 1 299 ? 42.710 -1.547 60.716 1.00 19.33 320 PRO A N 1
ATOM 2511 C CA . PRO A 1 299 ? 42.918 -0.560 59.627 1.00 22.11 320 PRO A CA 1
ATOM 2512 C C . PRO A 1 299 ? 42.845 -1.148 58.246 1.00 20.91 320 PRO A C 1
ATOM 2513 O O . PRO A 1 299 ? 42.518 -0.431 57.298 1.00 19.75 320 PRO A O 1
ATOM 2517 N N . GLU A 1 300 ? 42.989 -2.466 58.119 1.00 19.53 321 GLU A N 1
ATOM 2518 C CA . GLU A 1 300 ? 42.817 -3.086 56.841 1.00 20.29 321 GLU A CA 1
ATOM 2519 C C . GLU A 1 300 ? 41.439 -2.895 56.249 1.00 20.15 321 GLU A C 1
ATOM 2520 O O . GLU A 1 300 ? 41.305 -2.837 55.024 1.00 19.71 321 GLU A O 1
ATOM 2526 N N . PHE A 1 301 ? 40.418 -2.809 57.092 1.00 18.04 322 PHE A N 1
ATOM 2527 C CA . PHE A 1 301 ? 39.072 -2.677 56.591 1.00 15.32 322 PHE A CA 1
ATOM 2528 C C . PHE A 1 301 ? 38.648 -1.236 56.340 1.00 16.32 322 PHE A C 1
ATOM 2529 O O . PHE A 1 301 ? 38.851 -0.378 57.180 1.00 19.49 322 PHE A O 1
ATOM 2537 N N . THR A 1 302 ? 38.076 -0.980 55.171 1.00 16.05 323 THR A N 1
ATOM 2538 C CA . THR A 1 302 ? 37.573 0.369 54.814 1.00 14.35 323 THR A CA 1
ATOM 2539 C C . THR A 1 302 ? 36.181 0.650 55.348 1.00 15.55 323 THR A C 1
ATOM 2540 O O . THR A 1 302 ? 35.838 1.819 55.615 1.00 15.60 323 THR A O 1
ATOM 2544 N N . HIS A 1 303 ? 35.400 -0.396 55.574 1.00 16.71 324 HIS A N 1
ATOM 2545 C CA . HIS A 1 303 ? 33.989 -0.256 55.913 1.00 17.37 324 HIS A CA 1
ATOM 2546 C C . HIS A 1 303 ? 33.510 -1.520 56.591 1.00 17.40 324 HIS A C 1
ATOM 2547 O O . HIS A 1 303 ? 34.224 -2.545 56.641 1.00 17.28 324 HIS A O 1
ATOM 2554 N N . VAL A 1 304 ? 32.300 -1.425 57.107 1.00 17.37 325 VAL A N 1
ATOM 2555 C CA . VAL A 1 304 ? 31.587 -2.483 57.791 1.00 16.18 325 VAL A CA 1
ATOM 2556 C C . VAL A 1 304 ? 30.610 -3.151 56.791 1.00 17.51 325 VAL A C 1
ATOM 2557 O O . VAL A 1 304 ? 29.888 -2.490 56.088 1.00 15.86 325 VAL A O 1
ATOM 2561 N N . SER A 1 305 ? 30.671 -4.487 56.713 1.00 14.18 326 SER A N 1
ATOM 2562 C CA . SER A 1 305 ? 29.844 -5.285 55.782 1.00 14.45 326 SER A CA 1
ATOM 2563 C C . SER A 1 305 ? 29.216 -6.411 56.602 1.00 16.43 326 SER A C 1
ATOM 2564 O O . SER A 1 305 ? 29.864 -7.380 56.883 1.00 18.21 326 SER A O 1
ATOM 2567 N N . ILE A 1 306 ? 27.934 -6.282 56.948 1.00 16.74 327 ILE A N 1
ATOM 2568 C CA . ILE A 1 306 ? 27.317 -7.176 57.918 1.00 13.14 327 ILE A CA 1
ATOM 2569 C C . ILE A 1 306 ? 26.051 -7.861 57.430 1.00 15.89 327 ILE A C 1
ATOM 2570 O O . ILE A 1 306 ? 25.360 -7.387 56.529 1.00 15.72 327 ILE A O 1
ATOM 2575 N N . GLN A 1 307 ? 25.852 -9.064 58.000 1.00 16.18 328 GLN A N 1
ATOM 2576 C CA . GLN A 1 307 ? 24.594 -9.782 57.906 1.00 16.04 328 GLN A CA 1
ATOM 2577 C C . GLN A 1 307 ? 23.922 -9.596 59.241 1.00 15.77 328 GLN A C 1
ATOM 2578 O O . GLN A 1 307 ? 24.296 -10.228 60.212 1.00 18.94 328 GLN A O 1
ATOM 2584 N N . ASP A 1 308 ? 22.885 -8.778 59.287 1.00 15.25 329 ASP A N 1
ATOM 2585 C CA . ASP A 1 308 ? 22.112 -8.566 60.523 1.00 16.38 329 ASP A CA 1
ATOM 2586 C C . ASP A 1 308 ? 20.928 -7.687 60.203 1.00 15.10 329 ASP A C 1
ATOM 2587 O O . ASP A 1 308 ? 21.108 -6.564 59.730 1.00 16.71 329 ASP A O 1
ATOM 2592 N N . GLU A 1 309 ? 19.715 -8.194 60.413 1.00 16.18 330 GLU A N 1
ATOM 2593 C CA . GLU A 1 309 ? 18.555 -7.306 60.224 1.00 17.65 330 GLU A CA 1
ATOM 2594 C C . GLU A 1 309 ? 18.358 -6.319 61.374 1.00 17.10 330 GLU A C 1
ATOM 2595 O O . GLU A 1 309 ? 17.636 -5.352 61.235 1.00 16.69 330 GLU A O 1
ATOM 2601 N N . ALA A 1 310 ? 18.960 -6.588 62.516 1.00 19.70 331 ALA A N 1
ATOM 2602 C CA . ALA A 1 310 ? 18.719 -5.725 63.696 1.00 18.09 331 ALA A CA 1
ATOM 2603 C C . ALA A 1 310 ? 18.939 -4.238 63.434 1.00 16.37 331 ALA A C 1
ATOM 2604 O O . ALA A 1 310 ? 18.052 -3.456 63.727 1.00 16.64 331 ALA A O 1
ATOM 2606 N N . PRO A 1 311 ? 20.062 -3.871 62.806 1.00 16.87 332 PRO A N 1
ATOM 2607 C CA . PRO A 1 311 ? 20.282 -2.419 62.558 1.00 15.82 332 PRO A CA 1
ATOM 2608 C C . PRO A 1 311 ? 19.290 -1.784 61.644 1.00 15.93 332 PRO A C 1
ATOM 2609 O O . PRO A 1 311 ? 19.127 -0.551 61.712 1.00 19.64 332 PRO A O 1
ATOM 2613 N N . VAL A 1 312 ? 18.586 -2.551 60.792 1.00 15.86 333 VAL A N 1
ATOM 2614 C CA . VAL A 1 312 ? 17.582 -1.961 59.919 1.00 14.91 333 VAL A CA 1
ATOM 2615 C C . VAL A 1 312 ? 16.153 -2.107 60.437 1.00 16.54 333 VAL A C 1
ATOM 2616 O O . VAL A 1 312 ? 15.224 -1.725 59.764 1.00 16.95 333 VAL A O 1
ATOM 2620 N N . LEU A 1 313 ? 15.988 -2.578 61.658 1.00 14.65 334 LEU A N 1
ATOM 2621 C CA . LEU A 1 313 ? 14.657 -2.597 62.253 1.00 14.75 334 LEU A CA 1
ATOM 2622 C C . LEU A 1 313 ? 14.155 -1.176 62.515 1.00 16.02 334 LEU A C 1
ATOM 2623 O O . LEU A 1 313 ? 12.984 -0.986 62.668 1.00 15.51 334 LEU A O 1
ATOM 2628 N N . SER A 1 314 ? 15.073 -0.240 62.631 1.00 14.14 335 SER A N 1
ATOM 2629 C CA . SER A 1 314 ? 14.768 1.202 62.759 1.00 14.97 335 SER A CA 1
ATOM 2630 C C . SER A 1 314 ? 15.933 1.992 62.210 1.00 15.71 335 SER A C 1
ATOM 2631 O O . SER A 1 314 ? 17.110 1.562 62.285 1.00 13.58 335 SER A O 1
ATOM 2634 N N . SER A 1 315 ? 15.632 3.199 61.742 1.00 14.20 336 SER A N 1
ATOM 2635 C CA . SER A 1 315 ? 16.700 4.104 61.312 1.00 13.97 336 SER A CA 1
ATOM 2636 C C . SER A 1 315 ? 17.676 4.494 62.439 1.00 13.13 336 SER A C 1
ATOM 2637 O O . SER A 1 315 ? 18.885 4.673 62.189 1.00 12.42 336 SER A O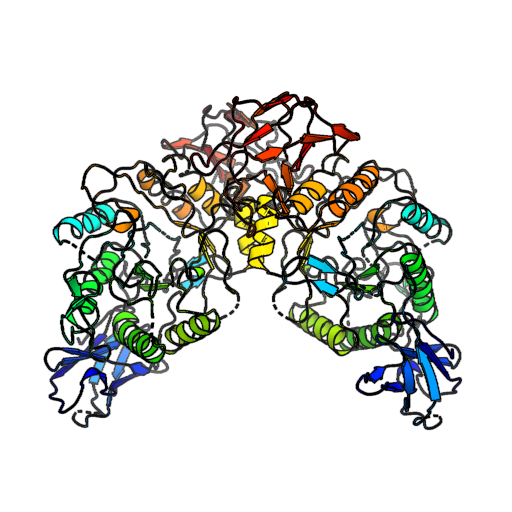 1
ATOM 2640 N N . THR A 1 316 ? 17.170 4.654 63.657 1.00 14.13 337 THR A N 1
ATOM 2641 C CA . THR A 1 316 ? 18.014 4.988 64.779 1.00 18.14 337 THR A CA 1
ATOM 2642 C C . THR A 1 316 ? 19.011 3.900 65.069 1.00 16.44 337 THR A C 1
ATOM 2643 O O . THR A 1 316 ? 20.201 4.178 65.302 1.00 13.97 337 THR A O 1
ATOM 2647 N N . ALA A 1 317 ? 18.594 2.635 64.968 1.00 14.58 338 ALA A N 1
ATOM 2648 C CA . ALA A 1 317 ? 19.506 1.544 65.163 1.00 16.75 338 ALA A CA 1
ATOM 2649 C C . ALA A 1 317 ? 20.641 1.534 64.152 1.00 16.77 338 ALA A C 1
ATOM 2650 O O . ALA A 1 317 ? 21.789 1.191 64.501 1.00 17.32 338 ALA A O 1
ATOM 2652 N N . SER A 1 318 ? 20.324 1.899 62.917 1.00 13.69 339 SER A N 1
ATOM 2653 C CA . SER A 1 318 ? 21.323 2.072 61.867 1.00 15.85 339 SER A CA 1
ATOM 2654 C C . SER A 1 318 ? 22.291 3.216 62.235 1.00 16.45 339 SER A C 1
ATOM 2655 O O . SER A 1 318 ? 23.534 3.066 62.127 1.00 18.90 339 SER A O 1
ATOM 2658 N N . ALA A 1 319 ? 21.711 4.309 62.690 1.00 16.85 340 ALA A N 1
ATOM 2659 C CA . ALA A 1 319 ? 22.490 5.516 63.037 1.00 16.63 340 ALA A CA 1
ATOM 2660 C C . ALA A 1 319 ? 23.536 5.242 64.152 1.00 16.40 340 ALA A C 1
ATOM 2661 O O . ALA A 1 319 ? 24.655 5.798 64.126 1.00 15.36 340 ALA A O 1
ATOM 2663 N N . THR A 1 320 ? 23.172 4.397 65.115 1.00 16.02 341 THR A N 1
ATOM 2664 C CA . THR A 1 320 ? 24.083 4.056 66.205 1.00 15.12 341 THR A CA 1
ATOM 2665 C C . THR A 1 320 ? 25.341 3.459 65.657 1.00 16.00 341 THR A C 1
ATOM 2666 O O . THR A 1 320 ? 26.446 3.771 66.126 1.00 13.93 341 THR A O 1
ATOM 2670 N N . LEU A 1 321 ? 25.202 2.523 64.684 1.00 15.54 342 LEU A N 1
ATOM 2671 C CA . LEU A 1 321 ? 26.380 1.907 64.098 1.00 17.20 342 LEU A CA 1
ATOM 2672 C C . LEU A 1 321 ? 27.394 2.875 63.498 1.00 15.33 342 LEU A C 1
ATOM 2673 O O . LEU A 1 321 ? 28.613 2.636 63.561 1.00 16.44 342 LEU A O 1
ATOM 2678 N N . ARG A 1 322 ? 26.892 3.928 62.878 1.00 15.77 343 ARG A N 1
ATOM 2679 C CA . ARG A 1 322 ? 27.772 4.933 62.311 1.00 16.62 343 ARG A CA 1
ATOM 2680 C C . ARG A 1 322 ? 28.690 5.584 63.368 1.00 17.38 343 ARG A C 1
ATOM 2681 O O . ARG A 1 322 ? 29.886 5.833 63.101 1.00 15.38 343 ARG A O 1
ATOM 2689 N N . LYS A 1 323 ? 28.117 5.852 64.552 1.00 14.24 344 LYS A N 1
ATOM 2690 C CA . LYS A 1 323 ? 28.842 6.462 65.644 1.00 18.61 344 LYS A CA 1
ATOM 2691 C C . LYS A 1 323 ? 29.835 5.493 66.288 1.00 17.48 344 LYS A C 1
ATOM 2692 O O . LYS A 1 323 ? 30.912 5.905 66.691 1.00 16.35 344 LYS A O 1
ATOM 2698 N N . ILE A 1 324 ? 29.473 4.201 66.355 1.00 16.24 345 ILE A N 1
ATOM 2699 C CA . ILE A 1 324 ? 30.310 3.170 66.922 1.00 14.61 345 ILE A CA 1
ATOM 2700 C C . ILE A 1 324 ? 31.577 2.952 66.099 1.00 15.04 345 ILE A C 1
ATOM 2701 O O . ILE A 1 324 ? 32.712 2.924 66.638 1.00 16.56 345 ILE A O 1
ATOM 2706 N N . TYR A 1 325 ? 31.396 2.831 64.793 1.00 15.19 346 TYR A N 1
ATOM 2707 C CA . TYR A 1 325 ? 32.513 2.408 63.907 1.00 15.77 346 TYR A CA 1
ATOM 2708 C C . TYR A 1 325 ? 33.282 3.565 63.281 1.00 18.84 346 TYR A C 1
ATOM 2709 O O . TYR A 1 325 ? 34.495 3.467 63.081 1.00 15.56 346 TYR A O 1
ATOM 2718 N N . ARG A 1 326 ? 32.578 4.659 62.985 1.00 17.30 347 ARG A N 1
ATOM 2719 C CA A ARG A 1 326 ? 33.139 5.784 62.247 0.50 18.52 347 ARG A CA 1
ATOM 2720 C CA B ARG A 1 326 ? 33.154 5.790 62.270 0.50 18.23 347 ARG A CA 1
ATOM 2721 C C . ARG A 1 326 ? 33.903 5.328 60.985 1.00 18.84 347 ARG A C 1
ATOM 2722 O O . ARG A 1 326 ? 34.941 5.866 60.626 1.00 18.24 347 ARG A O 1
ATOM 2737 N N . LYS A 1 327 ? 33.331 4.334 60.315 1.00 17.48 348 LYS A N 1
ATOM 2738 C CA . LYS A 1 327 ? 33.644 3.871 58.968 1.00 15.95 348 LYS A CA 1
ATOM 2739 C C . LYS A 1 327 ? 32.281 3.664 58.304 1.00 16.27 348 LYS A C 1
ATOM 2740 O O . LYS A 1 327 ? 31.260 3.469 59.017 1.00 17.89 348 LYS A O 1
ATOM 2746 N N . PRO A 1 328 ? 32.188 3.747 56.951 1.00 17.32 349 PRO A N 1
ATOM 2747 C CA . PRO A 1 328 ? 30.900 3.551 56.324 1.00 14.53 349 PRO A CA 1
ATOM 2748 C C . PRO A 1 328 ? 30.332 2.171 56.716 1.00 16.01 349 PRO A C 1
ATOM 2749 O O . PRO A 1 328 ? 31.088 1.246 56.862 1.00 15.08 349 PRO A O 1
ATOM 2753 N N . VAL A 1 329 ? 29.019 2.089 56.923 1.00 14.47 350 VAL A N 1
ATOM 2754 C CA . VAL A 1 329 ? 28.335 0.850 57.297 1.00 16.65 350 VAL A CA 1
ATOM 2755 C C . VAL A 1 329 ? 27.417 0.385 56.194 1.00 15.27 350 VAL A C 1
ATOM 2756 O O . VAL A 1 329 ? 26.567 1.151 55.698 1.00 17.26 350 VAL A O 1
ATOM 2760 N N . ILE A 1 330 ? 27.582 -0.879 55.798 1.00 14.67 351 ILE A N 1
ATOM 2761 C CA . ILE A 1 330 ? 26.696 -1.504 54.908 1.00 14.57 351 ILE A CA 1
ATOM 2762 C C . ILE A 1 330 ? 26.106 -2.760 55.547 1.00 15.60 351 ILE A C 1
ATOM 2763 O O . ILE A 1 330 ? 26.859 -3.667 55.933 1.00 14.90 351 ILE A O 1
ATOM 2768 N N . CYS A 1 331 ? 24.782 -2.805 55.662 1.00 14.66 352 CYS A N 1
ATOM 2769 C CA . CYS A 1 331 ? 24.071 -4.039 55.979 1.00 12.81 352 CYS A CA 1
ATOM 2770 C C . CYS A 1 331 ? 23.963 -4.760 54.646 1.00 14.48 352 CYS A C 1
ATOM 2771 O O . CYS A 1 331 ? 23.041 -4.529 53.856 1.00 14.55 352 CYS A O 1
ATOM 2774 N N . ASP A 1 332 ? 24.974 -5.547 54.351 1.00 13.42 353 ASP A N 1
ATOM 2775 C CA . ASP A 1 332 ? 25.024 -6.256 53.090 1.00 13.72 353 ASP A CA 1
ATOM 2776 C C . ASP A 1 332 ? 24.072 -7.437 52.995 1.00 15.35 353 ASP A C 1
ATOM 2777 O O . ASP A 1 332 ? 23.838 -7.979 51.916 1.00 15.31 353 ASP A O 1
ATOM 2782 N N . GLU A 1 333 ? 23.492 -7.832 54.107 1.00 14.73 354 GLU A N 1
ATOM 2783 C CA . GLU A 1 333 ? 22.467 -8.869 54.104 1.00 14.42 354 GLU A CA 1
ATOM 2784 C C . GLU A 1 333 ? 21.539 -8.719 55.294 1.00 16.93 354 GLU A C 1
ATOM 2785 O O . GLU A 1 333 ? 21.988 -8.761 56.463 1.00 14.93 354 GLU A O 1
ATOM 2791 N N . VAL A 1 334 ? 20.252 -8.569 55.007 1.00 17.00 355 VAL A N 1
ATOM 2792 C CA . VAL A 1 334 ? 19.231 -8.346 56.050 1.00 14.86 355 VAL A CA 1
ATOM 2793 C C . VAL A 1 334 ? 17.998 -9.218 55.891 1.00 16.10 355 VAL A C 1
ATOM 2794 O O . VAL A 1 334 ? 16.928 -8.920 56.458 1.00 15.08 355 VAL A O 1
ATOM 2798 N N . GLY A 1 335 ? 18.113 -10.303 55.116 1.00 14.62 356 GLY A N 1
ATOM 2799 C CA . GLY A 1 335 ? 16.922 -10.981 54.613 1.00 15.66 356 GLY A CA 1
ATOM 2800 C C . GLY A 1 335 ? 16.726 -10.596 53.135 1.00 15.75 356 GLY A C 1
ATOM 2801 O O . GLY A 1 335 ? 17.100 -9.478 52.679 1.00 16.18 356 GLY A O 1
ATOM 2802 N N . TYR A 1 336 ? 16.179 -11.557 52.389 1.00 15.06 357 TYR A N 1
ATOM 2803 C CA . TYR A 1 336 ? 15.920 -11.432 50.936 1.00 14.15 357 TYR A CA 1
ATOM 2804 C C . TYR A 1 336 ? 14.417 -11.633 50.640 1.00 16.02 357 TYR A C 1
ATOM 2805 O O . TYR A 1 336 ? 13.716 -12.392 51.313 1.00 15.75 357 TYR A O 1
ATOM 2814 N N . GLU A 1 337 ? 13.922 -10.881 49.675 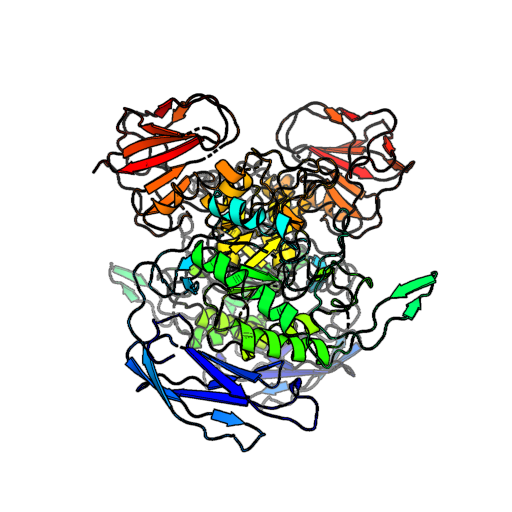1.00 16.49 358 GLU A N 1
ATOM 2815 C CA . GLU A 1 337 ? 12.535 -11.032 49.199 1.00 14.52 358 GLU A CA 1
ATOM 2816 C C . GLU A 1 337 ? 12.435 -12.319 48.506 1.00 17.64 358 GLU A C 1
ATOM 2817 O O . GLU A 1 337 ? 13.175 -12.566 47.569 1.00 19.92 358 GLU A O 1
ATOM 2823 N N . GLY A 1 338 ? 11.506 -13.169 48.923 1.00 17.51 359 GLY A N 1
ATOM 2824 C CA . GLY A 1 338 ? 11.382 -14.468 48.308 1.00 17.85 359 GLY A CA 1
ATOM 2825 C C . GLY A 1 338 ? 10.325 -15.342 48.906 1.00 16.96 359 GLY A C 1
ATOM 2826 O O . GLY A 1 338 ? 9.544 -14.901 49.765 1.00 17.49 359 GLY A O 1
ATOM 2827 N N . ASN A 1 339 ? 10.291 -16.595 48.463 1.00 19.07 360 ASN A N 1
ATOM 2828 C CA . ASN A 1 339 ? 9.292 -17.568 48.881 1.00 21.18 360 ASN A CA 1
ATOM 2829 C C . ASN A 1 339 ? 9.939 -18.846 49.460 1.00 20.20 360 ASN A C 1
ATOM 2830 O O . ASN A 1 339 ? 9.320 -19.910 49.448 1.00 20.39 360 ASN A O 1
ATOM 2835 N N . LEU A 1 340 ? 11.204 -18.779 49.878 1.00 19.32 361 LEU A N 1
ATOM 2836 C CA . LEU A 1 340 ? 11.904 -19.985 50.374 1.00 23.04 361 LEU A CA 1
ATOM 2837 C C . LEU A 1 340 ? 11.416 -20.385 51.777 1.00 21.02 361 LEU A C 1
ATOM 2838 O O . LEU A 1 340 ? 10.882 -19.550 52.495 1.00 19.98 361 LEU A O 1
ATOM 2843 N N . PRO A 1 341 ? 11.521 -21.685 52.145 1.00 23.00 362 PRO A N 1
ATOM 2844 C CA . PRO A 1 341 ? 11.178 -22.059 53.522 1.00 25.49 362 PRO A CA 1
ATOM 2845 C C . PRO A 1 341 ? 12.167 -21.418 54.586 1.00 25.53 362 PRO A C 1
ATOM 2846 O O . PRO A 1 341 ? 11.831 -21.314 55.772 1.00 29.03 362 PRO A O 1
ATOM 2850 N N . TYR A 1 342 ? 13.340 -20.991 54.151 1.00 20.12 363 TYR A N 1
ATOM 2851 C CA . TYR A 1 342 ? 14.371 -20.425 55.034 1.00 20.46 363 TYR A CA 1
ATOM 2852 C C . TYR A 1 342 ? 14.082 -19.006 55.436 1.00 24.86 363 TYR A C 1
ATOM 2853 O O . TYR A 1 342 ? 13.717 -18.145 54.620 1.00 20.46 363 TYR A O 1
ATOM 2862 N N . ARG A 1 343 ? 14.299 -18.724 56.712 1.00 23.83 364 ARG A N 1
ATOM 2863 C CA . ARG A 1 343 ? 13.948 -17.426 57.218 1.00 21.20 364 ARG A CA 1
ATOM 2864 C C . ARG A 1 343 ? 14.794 -16.263 56.669 1.00 20.39 364 ARG A C 1
ATOM 2865 O O . ARG A 1 343 ? 14.431 -15.117 56.857 1.00 22.54 364 ARG A O 1
ATOM 2873 N N . TRP A 1 344 ? 15.920 -16.545 56.025 1.00 16.96 365 TRP A N 1
ATOM 2874 C CA . TRP A 1 344 ? 16.742 -15.541 55.361 1.00 19.38 365 TRP A CA 1
ATOM 2875 C C . TRP A 1 344 ? 16.237 -15.190 53.949 1.00 16.79 365 TRP A C 1
ATOM 2876 O O . TRP A 1 344 ? 16.748 -14.242 53.340 1.00 20.01 365 TRP A O 1
ATOM 2887 N N . GLY A 1 345 ? 15.261 -15.925 53.448 1.00 16.16 366 GLY A N 1
ATOM 2888 C CA . GLY A 1 345 ? 14.828 -15.774 52.048 1.00 20.10 366 GLY A CA 1
ATOM 2889 C C . GLY A 1 345 ? 13.307 -15.730 51.875 1.00 18.79 366 GLY A C 1
ATOM 2890 O O . GLY A 1 345 ? 12.786 -16.318 50.921 1.00 18.69 366 GLY A O 1
ATOM 2891 N N . ARG A 1 346 ? 12.605 -15.072 52.804 1.00 16.27 367 ARG A N 1
ATOM 2892 C CA A ARG A 1 346 ? 11.161 -15.080 52.779 0.70 17.92 367 ARG A CA 1
ATOM 2893 C CA B ARG A 1 346 ? 11.152 -15.081 52.785 0.30 18.12 367 ARG A CA 1
ATOM 2894 C C . ARG A 1 346 ? 10.503 -13.717 53.023 1.00 16.16 367 ARG A C 1
ATOM 2895 O O . ARG A 1 346 ? 9.327 -13.665 53.367 1.00 18.63 367 ARG A O 1
ATOM 2910 N N . LEU A 1 347 ? 11.244 -12.643 52.859 1.00 17.39 368 LEU A N 1
ATOM 2911 C CA . LEU A 1 347 ? 10.656 -11.328 53.065 1.00 17.01 368 LEU A CA 1
ATOM 2912 C C . LEU A 1 347 ? 9.585 -11.048 51.975 1.00 18.30 368 LEU A C 1
ATOM 2913 O O . LEU A 1 347 ? 9.752 -11.469 50.848 1.00 15.64 368 LEU A O 1
ATOM 2918 N N . SER A 1 348 ? 8.543 -10.310 52.367 1.00 17.90 369 SER A N 1
ATOM 2919 C CA . SER A 1 348 ? 7.672 -9.640 51.429 1.00 18.00 369 SER A CA 1
ATOM 2920 C C . SER A 1 348 ? 8.466 -8.586 50.686 1.00 18.00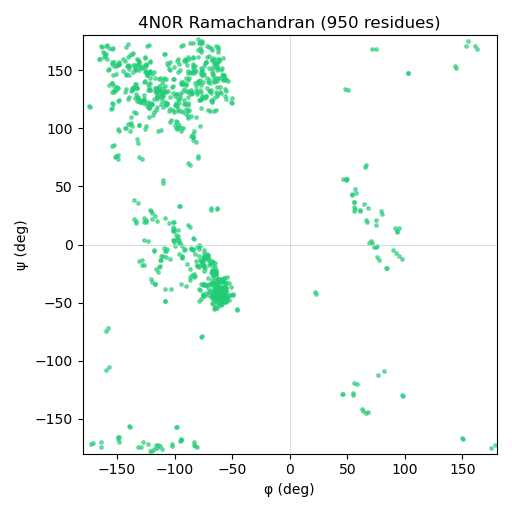 369 SER A C 1
ATOM 2921 O O . SER A 1 348 ? 9.515 -8.091 51.186 1.00 16.26 369 SER A O 1
ATOM 2924 N N . PRO A 1 349 ? 7.994 -8.229 49.479 1.00 15.65 370 PRO A N 1
ATOM 2925 C CA . PRO A 1 349 ? 8.696 -7.097 48.828 1.00 16.20 370 PRO A CA 1
ATOM 2926 C C . PRO A 1 349 ? 8.632 -5.796 49.613 1.00 16.33 370 PRO A C 1
ATOM 2927 O O . PRO A 1 349 ? 9.570 -4.977 49.561 1.00 16.36 370 PRO A O 1
ATOM 2931 N N . GLN A 1 350 ? 7.547 -5.606 50.349 1.00 16.37 371 GLN A N 1
ATOM 2932 C CA . GLN A 1 350 ? 7.385 -4.403 51.202 1.00 17.03 371 GLN A CA 1
ATOM 2933 C C . GLN A 1 350 ? 8.415 -4.383 52.326 1.00 18.06 371 GLN A C 1
ATOM 2934 O O . GLN A 1 350 ? 8.980 -3.355 52.632 1.00 16.81 371 GLN A O 1
ATOM 2940 N N . GLN A 1 351 ? 8.643 -5.520 52.963 1.00 18.66 372 GLN A N 1
ATOM 2941 C CA . GLN A 1 351 ? 9.592 -5.569 54.075 1.00 19.56 372 GLN A CA 1
ATOM 2942 C C . GLN A 1 351 ? 11.023 -5.360 53.598 1.00 16.62 372 GLN A C 1
ATOM 2943 O O . GLN A 1 351 ? 11.811 -4.697 54.270 1.00 18.68 372 GLN A O 1
ATOM 2957 N N . THR A 1 353 ? 11.857 -3.623 51.048 1.00 17.95 374 THR A N 1
ATOM 2958 C CA . THR A 1 353 ? 11.898 -2.194 50.735 1.00 14.85 374 THR A CA 1
ATOM 2959 C C . THR A 1 353 ? 11.989 -1.335 52.033 1.00 15.94 374 THR A C 1
ATOM 2960 O O . THR A 1 353 ? 12.802 -0.415 52.129 1.00 17.07 374 THR A O 1
ATOM 2964 N N . CYS A 1 354 ? 11.226 -1.712 53.037 1.00 15.74 375 CYS A N 1
ATOM 2965 C CA . CYS A 1 354 ? 11.232 -1.073 54.341 1.00 16.19 375 CYS A CA 1
ATOM 2966 C C . CYS A 1 354 ? 12.619 -1.109 55.030 1.00 19.36 375 CYS A C 1
ATOM 2967 O O . CYS A 1 354 ? 13.070 -0.114 55.535 1.00 16.25 375 CYS A O 1
ATOM 2970 N N . PHE A 1 355 ? 13.251 -2.281 55.050 1.00 18.31 376 PHE A N 1
ATOM 2971 C CA . PHE A 1 355 ? 14.596 -2.402 55.606 1.00 16.94 376 PHE A CA 1
ATOM 2972 C C . PHE A 1 355 ? 15.621 -1.507 54.899 1.00 17.00 376 PHE A C 1
ATOM 2973 O O . PHE A 1 355 ? 16.437 -0.881 55.572 1.00 17.29 376 PHE A O 1
ATOM 2981 N N . ILE A 1 356 ? 15.574 -1.453 53.572 1.00 17.01 377 ILE A N 1
ATOM 2982 C CA . ILE A 1 356 ? 16.515 -0.647 52.782 1.00 16.43 377 ILE A CA 1
ATOM 2983 C C . ILE A 1 356 ? 16.257 0.812 53.111 1.00 18.15 377 ILE A C 1
ATOM 2984 O O . ILE A 1 356 ? 17.195 1.558 53.325 1.00 14.87 377 ILE A O 1
ATOM 2989 N N . LEU A 1 357 ? 14.973 1.188 53.146 1.00 16.79 378 LEU A N 1
ATOM 2990 C CA . LEU A 1 357 ? 14.587 2.586 53.443 1.00 15.99 378 LEU A CA 1
ATOM 2991 C C . LEU A 1 357 ? 15.101 3.019 54.848 1.00 15.06 378 LEU A C 1
ATOM 2992 O O . LEU A 1 357 ? 15.655 4.128 55.017 1.00 15.96 378 LEU A O 1
ATOM 2997 N N . ASN A 1 358 ? 14.873 2.137 55.830 1.00 15.44 379 ASN A N 1
ATOM 2998 C CA . ASN A 1 358 ? 15.273 2.428 57.201 1.00 13.81 379 ASN A CA 1
ATOM 2999 C C . ASN A 1 358 ? 16.770 2.698 57.275 1.00 15.76 379 ASN A C 1
ATOM 3000 O O . ASN A 1 358 ? 17.188 3.660 57.903 1.00 15.11 379 ASN A O 1
ATOM 3005 N N . GLY A 1 359 ? 17.576 1.807 56.670 1.00 16.59 380 GLY A N 1
ATOM 3006 C CA . GLY A 1 359 ? 19.031 1.955 56.692 1.00 15.45 380 GLY A CA 1
ATOM 3007 C C . GLY A 1 359 ? 19.455 3.234 56.001 1.00 13.21 380 GLY A C 1
ATOM 3008 O O . GLY A 1 359 ? 20.225 4.024 56.557 1.00 14.75 380 GLY A O 1
ATOM 3009 N N . LEU A 1 360 ? 18.907 3.482 54.806 1.00 16.05 381 LEU A N 1
ATOM 3010 C CA . LEU A 1 360 ? 19.250 4.702 54.072 1.00 14.56 381 LEU A CA 1
ATOM 3011 C C . LEU A 1 360 ? 18.952 5.949 54.896 1.00 16.89 381 LEU A C 1
ATOM 3012 O O . LEU A 1 360 ? 19.786 6.824 55.010 1.00 16.99 381 LEU A O 1
ATOM 3017 N N . LEU A 1 361 ? 17.748 6.005 55.453 1.00 15.94 382 LEU A N 1
ATOM 3018 C CA . LEU A 1 361 ? 17.340 7.179 56.225 1.00 12.58 382 LEU A CA 1
ATOM 3019 C C . LEU A 1 361 ? 18.148 7.327 57.509 1.00 13.08 382 LEU A C 1
ATOM 3020 O O . LEU A 1 361 ? 18.401 8.457 58.000 1.00 14.45 382 LEU A O 1
ATOM 3025 N N . GLY A 1 362 ? 18.659 6.216 58.062 1.00 13.17 383 GLY A N 1
ATOM 3026 C CA . GLY A 1 362 ? 19.554 6.265 59.182 1.00 13.65 383 GLY A CA 1
ATOM 3027 C C . GLY A 1 362 ? 21.017 6.567 58.889 1.00 13.13 383 GLY A C 1
ATOM 3028 O O . GLY A 1 362 ? 21.826 6.623 59.826 1.00 15.26 383 GLY A O 1
ATOM 3029 N N . GLY A 1 363 ? 21.362 6.721 57.613 1.00 13.86 384 GLY A N 1
ATOM 3030 C CA . GLY A 1 363 ? 22.726 7.041 57.189 1.00 15.07 384 GLY A CA 1
ATOM 3031 C C . GLY A 1 363 ? 23.665 5.868 56.876 1.00 14.45 384 GLY A C 1
ATOM 3032 O O . GLY A 1 363 ? 24.881 6.062 56.815 1.00 14.06 384 GLY A O 1
ATOM 3033 N N . ILE A 1 364 ? 23.086 4.674 56.723 1.00 15.32 385 ILE A N 1
ATOM 3034 C CA . ILE A 1 364 ? 23.849 3.526 56.291 1.00 13.66 385 ILE A CA 1
ATOM 3035 C C . ILE A 1 364 ? 23.330 3.082 54.933 1.00 18.29 385 ILE A C 1
ATOM 3036 O O . ILE A 1 364 ? 22.534 3.770 54.303 1.00 16.23 385 ILE A O 1
ATOM 3041 N N . TYR A 1 365 ? 23.881 1.958 54.454 1.00 13.34 386 TYR A N 1
ATOM 3042 C CA . TYR A 1 365 ? 23.553 1.430 53.167 1.00 13.34 386 TYR A CA 1
ATOM 3043 C C . TYR A 1 365 ? 23.102 -0.009 53.359 1.00 14.67 386 TYR A C 1
ATOM 3044 O O . TYR A 1 365 ? 23.438 -0.635 54.358 1.00 14.44 386 TYR A O 1
ATOM 3053 N N . VAL A 1 366 ? 22.292 -0.493 52.427 1.00 14.20 387 VAL A N 1
ATOM 3054 C CA . VAL A 1 366 ? 21.639 -1.805 52.582 1.00 14.08 387 VAL A CA 1
ATOM 3055 C C . VAL A 1 366 ? 21.571 -2.517 51.254 1.00 13.24 387 VAL A C 1
ATOM 3056 O O . VAL A 1 366 ? 21.115 -1.959 50.240 1.00 15.69 387 VAL A O 1
ATOM 3060 N N . THR A 1 367 ? 21.985 -3.792 51.240 1.00 14.52 388 THR A N 1
ATOM 3061 C CA . THR A 1 367 ? 21.938 -4.579 50.042 1.00 12.79 388 THR A CA 1
ATOM 3062 C C . THR A 1 367 ? 20.625 -5.371 49.959 1.00 15.64 388 THR A C 1
ATOM 3063 O O . THR A 1 367 ? 20.166 -5.969 50.949 1.00 15.16 388 THR A O 1
ATOM 3067 N N . HIS A 1 368 ? 20.100 -5.421 48.738 1.00 15.63 389 HIS A N 1
ATOM 3068 C CA . HIS A 1 368 ? 18.919 -6.189 48.340 1.00 16.61 389 HIS A CA 1
ATOM 3069 C C . HIS A 1 368 ? 19.308 -7.634 48.025 1.00 16.39 389 HIS A C 1
ATOM 3070 O O . HIS A 1 368 ? 20.431 -7.909 47.581 1.00 16.65 389 HIS A O 1
ATOM 3077 N N . GLY A 1 369 ? 18.336 -8.521 48.182 1.00 17.01 390 GLY A N 1
ATOM 3078 C CA . GLY A 1 369 ? 18.366 -9.820 47.519 1.00 18.83 390 GLY A CA 1
ATOM 3079 C C . GLY A 1 369 ? 16.976 -10.309 4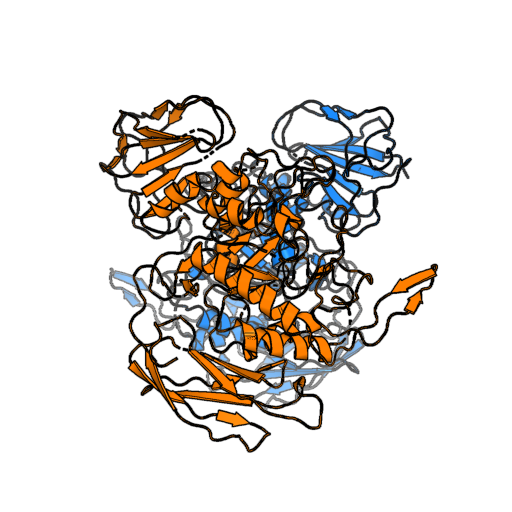7.193 1.00 17.96 390 GLY A C 1
ATOM 3080 O O . GLY A 1 369 ? 15.998 -9.885 47.838 1.00 18.14 390 GLY A O 1
ATOM 3081 N N . GLU A 1 370 ? 16.865 -11.176 46.182 1.00 14.82 391 GLU A N 1
ATOM 3082 C CA A GLU A 1 370 ? 15.614 -11.839 45.872 0.50 17.98 391 GLU A CA 1
ATOM 3083 C CA B GLU A 1 370 ? 15.606 -11.879 45.970 0.50 16.22 391 GLU A CA 1
ATOM 3084 C C . GLU A 1 370 ? 15.860 -13.332 45.605 1.00 17.62 391 GLU A C 1
ATOM 3085 O O . GLU A 1 370 ? 16.886 -13.656 45.011 1.00 19.75 391 GLU A O 1
ATOM 3096 N N . CYS A 1 371 ? 14.922 -14.179 46.029 1.00 16.61 392 CYS A N 1
ATOM 3097 C CA . CYS A 1 371 ? 14.987 -15.613 45.887 1.00 18.38 392 CYS A CA 1
ATOM 3098 C C . CYS A 1 371 ? 13.62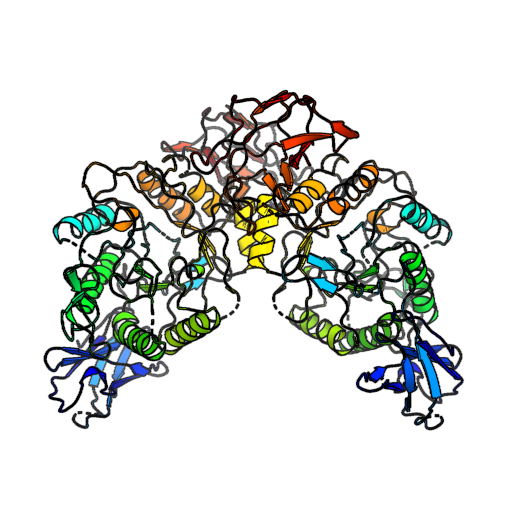5 -16.233 45.832 1.00 20.11 392 CYS A C 1
ATOM 3099 O O . CYS A 1 371 ? 13.046 -16.651 46.838 1.00 19.80 392 CYS A O 1
ATOM 3102 N N . TYR A 1 372 ? 13.075 -16.268 44.617 1.00 20.78 393 TYR A N 1
ATOM 3103 C CA . TYR A 1 372 ? 11.799 -16.912 44.337 1.00 19.18 393 TYR A CA 1
ATOM 3104 C C . TYR A 1 372 ? 12.099 -18.205 43.623 1.00 22.61 393 TYR A C 1
ATOM 3105 O O . TYR A 1 372 ? 12.645 -18.206 42.536 1.00 23.41 393 TYR A O 1
ATOM 3114 N N . GLN A 1 373 ? 11.771 -19.300 44.277 1.00 21.09 394 GLN A N 1
ATOM 3115 C CA . GLN A 1 373 ? 11.870 -20.615 43.662 1.00 22.30 394 GLN A CA 1
ATOM 3116 C C . GLN A 1 373 ? 10.690 -20.796 42.737 1.00 24.18 394 GLN A C 1
ATOM 3117 O O . GLN A 1 373 ? 9.568 -20.531 43.133 1.00 23.81 394 GLN A O 1
ATOM 3123 N N . GLN A 1 374 ? 10.966 -21.235 41.512 1.00 26.57 395 GLN A N 1
ATOM 3124 C CA . GLN A 1 374 ? 9.903 -21.517 40.519 1.00 31.93 395 GLN A CA 1
ATOM 3125 C C . GLN A 1 374 ? 10.369 -22.659 39.633 1.00 32.43 395 GLN A C 1
ATOM 3126 O O . GLN A 1 374 ? 11.233 -22.485 38.766 1.00 31.28 395 GLN A O 1
ATOM 3132 N N . GLY A 1 375 ? 9.926 -23.868 39.953 1.00 40.43 396 GLY A N 1
ATOM 3133 C CA . GLY A 1 375 ? 10.403 -25.065 39.268 1.00 36.34 396 GLY A CA 1
ATOM 3134 C C . GLY A 1 375 ? 11.919 -25.170 39.313 1.00 36.32 396 GLY A C 1
ATOM 3135 O O . GLY A 1 375 ? 12.517 -25.012 40.366 1.00 41.82 396 GLY A O 1
ATOM 3136 N N . ASN A 1 376 ? 12.540 -25.356 38.152 1.00 36.70 397 ASN A N 1
ATOM 3137 C CA . ASN A 1 376 ? 13.993 -25.393 38.017 1.00 37.62 397 ASN A CA 1
ATOM 3138 C C . ASN A 1 376 ? 14.602 -24.113 37.510 1.00 33.15 397 ASN A C 1
ATOM 3139 O O . ASN A 1 376 ? 15.790 -24.066 37.185 1.00 38.83 397 ASN A O 1
ATOM 3144 N N . GLU A 1 377 ? 13.836 -23.046 37.510 1.00 33.73 398 GLU A N 1
ATOM 3145 C CA . GLU A 1 377 ? 14.359 -21.778 37.067 1.00 29.66 398 GLU A CA 1
ATOM 3146 C C . GLU A 1 377 ? 15.431 -21.273 38.018 1.00 29.66 398 GLU A C 1
ATOM 3147 O O . GLU A 1 377 ? 15.356 -21.480 39.218 1.00 29.25 398 GLU A O 1
ATOM 3153 N N . PRO A 1 378 ? 16.443 -20.599 37.472 1.00 27.03 399 PRO A N 1
ATOM 3154 C CA . PRO A 1 378 ? 17.428 -19.959 38.343 1.00 26.34 399 PRO A CA 1
ATOM 3155 C C . PRO A 1 378 ? 16.805 -19.034 39.375 1.00 26.54 399 PRO A C 1
ATOM 3156 O O . PRO A 1 378 ? 15.865 -18.260 39.071 1.00 24.45 399 PRO A O 1
ATOM 3160 N N . ILE A 1 379 ? 17.369 -19.079 40.576 1.00 23.33 400 ILE A N 1
ATOM 3161 C CA . ILE A 1 379 ? 16.934 -18.242 41.693 1.00 21.56 400 ILE A CA 1
ATOM 3162 C C . ILE A 1 379 ? 17.992 -17.177 41.878 1.00 20.65 400 ILE A C 1
ATOM 3163 O O . ILE A 1 379 ? 19.167 -17.512 42.137 1.00 20.93 400 ILE A O 1
ATOM 3168 N N . PHE A 1 380 ? 17.572 -15.907 41.778 1.00 20.87 401 PHE A N 1
ATOM 3169 C CA . PHE A 1 380 ? 18.508 -14.798 41.575 1.00 18.24 401 PHE A CA 1
ATOM 3170 C C . PHE A 1 380 ? 19.603 -14.728 42.635 1.00 17.93 401 PHE A C 1
ATOM 3171 O O . PHE A 1 380 ? 20.761 -14.549 42.276 1.00 18.46 401 PHE A O 1
ATOM 3179 N N . TRP A 1 381 ? 19.252 -14.788 43.931 1.00 16.64 402 TRP A N 1
ATOM 3180 C CA . TRP A 1 381 ? 20.233 -14.501 45.012 1.00 18.59 402 TRP A CA 1
ATOM 3181 C C . TRP A 1 381 ? 21.519 -15.303 44.862 1.00 16.94 402 TRP A C 1
ATOM 3182 O O . TRP A 1 381 ? 22.578 -14.832 45.200 1.00 16.12 402 TRP A O 1
ATOM 3193 N N . ALA A 1 382 ? 21.399 -16.546 44.396 1.00 16.33 403 ALA A N 1
ATOM 3194 C CA . ALA A 1 382 ? 22.549 -17.391 44.131 1.00 19.87 403 ALA A CA 1
ATOM 3195 C C . ALA A 1 382 ? 22.942 -17.556 42.639 1.00 19.21 403 ALA A C 1
ATOM 3196 O O . ALA A 1 382 ? 24.142 -17.687 42.316 1.00 18.90 403 ALA A O 1
ATOM 3198 N N . GLN A 1 383 ? 21.971 -17.655 41.764 1.00 19.66 404 GLN A N 1
ATOM 3199 C CA . GLN A 1 383 ? 22.224 -18.077 40.388 1.00 21.35 404 GLN A CA 1
ATOM 3200 C C . GLN A 1 383 ? 22.093 -16.974 39.342 1.00 23.11 404 GLN A C 1
ATOM 3201 O O . GLN A 1 383 ? 22.354 -17.215 38.149 1.00 19.30 404 GLN A O 1
ATOM 3207 N N . GLY A 1 384 ? 21.653 -15.797 39.753 1.00 22.71 405 GLY A N 1
ATOM 3208 C CA . GLY A 1 384 ? 21.240 -14.797 38.775 1.00 22.45 405 GLY A CA 1
ATOM 3209 C C . GLY A 1 384 ? 19.998 -15.235 38.007 1.00 23.19 405 GLY A C 1
ATOM 3210 O O . GLY A 1 384 ? 19.084 -15.874 38.573 1.00 21.42 405 GLY A O 1
ATOM 3211 N N . GLY A 1 385 ? 19.937 -14.872 36.730 1.00 24.36 406 GLY A N 1
ATOM 3212 C CA . GLY A 1 385 ? 18.766 -15.128 35.903 1.00 23.20 406 GLY A CA 1
ATOM 3213 C C . GLY A 1 385 ? 17.894 -13.888 35.815 1.00 24.42 406 GLY A C 1
ATOM 3214 O O . GLY A 1 385 ? 18.368 -12.802 35.487 1.00 23.80 406 GLY A O 1
ATOM 3215 N N . SER A 1 386 ? 16.613 -14.058 36.057 1.00 22.80 407 SER A N 1
ATOM 3216 C CA . SER A 1 386 ? 15.634 -12.971 35.949 1.00 25.10 407 SER A CA 1
ATOM 3217 C C . SER A 1 386 ? 15.179 -12.552 37.323 1.00 25.13 407 SER A C 1
ATOM 3218 O O . SER A 1 386 ? 15.048 -13.374 38.189 1.00 26.64 407 SER A O 1
ATOM 3221 N N . LEU A 1 387 ? 14.965 -11.253 37.510 1.00 23.49 408 LEU A N 1
ATOM 3222 C CA . LEU A 1 387 ? 14.326 -10.722 38.717 1.00 23.23 408 LEU A CA 1
ATOM 3223 C C . LEU A 1 387 ? 12.812 -10.944 38.646 1.00 25.94 408 LEU A C 1
ATOM 3224 O O . LEU A 1 387 ? 12.158 -10.666 37.634 1.00 23.98 408 LEU A O 1
ATOM 3229 N N . LYS A 1 388 ? 12.275 -11.586 39.663 1.00 23.19 409 LYS A N 1
ATOM 3230 C CA . LYS A 1 388 ? 10.853 -12.001 39.676 1.00 24.08 409 LYS A CA 1
ATOM 3231 C C . LYS A 1 388 ? 10.026 -11.240 40.692 1.00 23.64 409 LYS A C 1
ATOM 3232 O O . LYS A 1 388 ? 8.818 -11.342 40.666 1.00 23.70 409 LYS A O 1
ATOM 3238 N N . GLY A 1 389 ? 10.672 -10.482 41.557 1.00 22.72 410 GLY A N 1
ATOM 3239 C CA . GLY A 1 389 ? 10.042 -9.849 42.686 1.00 24.58 410 GLY A CA 1
ATOM 3240 C C . GLY A 1 389 ? 9.631 -8.427 42.394 1.00 23.38 410 GLY A C 1
ATOM 3241 O O . GLY A 1 389 ? 9.640 -8.003 41.241 1.00 22.46 410 GLY A O 1
ATOM 3242 N N . GLU A 1 390 ? 9.259 -7.706 43.453 1.00 20.72 411 GLU A N 1
ATOM 3243 C CA . GLU A 1 390 ? 8.781 -6.337 43.322 1.00 21.10 411 GLU A CA 1
ATOM 3244 C C . GLU A 1 390 ? 9.673 -5.315 43.998 1.00 18.37 411 GLU A C 1
ATOM 3245 O O . GLU A 1 390 ? 9.596 -4.130 43.615 1.00 19.53 411 GLU A O 1
ATOM 3251 N N . SER A 1 391 ? 10.512 -5.691 44.973 1.00 15.89 412 SER A N 1
ATOM 3252 C CA . SER A 1 391 ? 11.287 -4.691 45.687 1.00 15.83 412 SER A CA 1
ATOM 3253 C C . SER A 1 391 ? 12.399 -4.071 44.800 1.00 17.22 412 SER A C 1
ATOM 3254 O O . SER A 1 391 ? 12.744 -2.892 45.008 1.00 18.35 412 SER A O 1
ATOM 3257 N N . TRP A 1 392 ? 12.922 -4.814 43.817 1.00 18.30 413 TRP A N 1
ATOM 3258 C CA . TRP A 1 392 ? 13.968 -4.234 42.954 1.00 17.50 413 TRP A CA 1
ATOM 3259 C C . TRP A 1 392 ? 13.497 -2.939 42.243 1.00 21.64 413 TRP A C 1
ATOM 3260 O O . TRP A 1 392 ? 14.296 -2.045 42.048 1.00 22.00 413 TRP A O 1
ATOM 3271 N N . LYS A 1 393 ? 12.224 -2.848 41.909 1.00 20.15 414 LYS A N 1
ATOM 3272 C CA . LYS A 1 393 ? 11.653 -1.605 41.317 1.00 24.33 414 LYS A CA 1
ATOM 3273 C C . LYS A 1 393 ? 11.682 -0.417 42.288 1.00 23.80 414 LYS A C 1
ATOM 3274 O O . LYS A 1 393 ? 11.950 0.707 41.905 1.00 38.36 414 LYS A O 1
ATOM 3280 N N . ARG A 1 394 ? 11.497 -0.673 43.570 1.00 22.58 415 ARG A N 1
ATOM 3281 C CA . ARG A 1 394 ? 11.440 0.405 44.566 1.00 24.77 415 ARG A CA 1
ATOM 3282 C C . ARG A 1 394 ? 12.838 0.912 44.925 1.00 34.58 415 ARG A C 1
ATOM 3283 O O . ARG A 1 394 ? 13.017 2.099 45.161 1.00 26.41 415 ARG A O 1
ATOM 3291 N N . VAL A 1 395 ? 13.816 0.011 45.012 1.00 29.60 416 VAL A N 1
ATOM 3292 C CA A VAL A 1 395 ? 15.235 0.443 45.193 0.50 31.15 416 VAL A CA 1
ATOM 3293 C CA B VAL A 1 395 ? 15.234 0.403 45.182 0.50 28.73 416 VAL A CA 1
ATOM 3294 C C . VAL A 1 395 ? 15.679 1.353 44.028 1.00 25.95 416 VAL A C 1
ATOM 3295 O O . VAL A 1 395 ? 16.358 2.341 44.227 1.00 30.11 416 VAL A O 1
ATOM 3302 N N . LYS A 1 396 ? 15.300 1.054 42.813 1.00 30.36 417 LYS A N 1
ATOM 3303 C CA . LYS A 1 396 ? 15.582 2.032 41.704 1.00 21.29 417 LYS A CA 1
ATOM 3304 C C . LYS A 1 396 ? 14.994 3.499 41.854 1.00 33.43 417 LYS A C 1
ATOM 3305 O O . LYS A 1 396 ? 15.614 4.534 41.537 1.00 27.58 417 LYS A O 1
ATOM 3311 N N . PHE A 1 397 ? 13.754 3.574 42.314 1.00 27.07 418 PHE A N 1
ATOM 3312 C CA . PHE A 1 397 ? 13.121 4.825 42.676 1.00 22.75 418 PHE A CA 1
ATOM 3313 C C . PHE A 1 397 ? 13.866 5.500 43.852 1.00 19.11 418 PHE A C 1
ATOM 3314 O O . PHE A 1 397 ? 14.039 6.711 43.873 1.00 20.25 418 PHE A O 1
ATOM 3322 N N . LEU A 1 398 ? 14.223 4.697 44.864 1.00 17.85 419 LEU A N 1
ATOM 3323 C CA . LEU A 1 398 ? 14.916 5.196 46.040 1.00 22.25 419 LEU A CA 1
ATOM 3324 C C . LEU A 1 398 ? 16.282 5.830 45.669 1.00 20.75 419 LEU A C 1
ATOM 3325 O O . LEU A 1 398 ? 16.650 6.839 46.230 1.00 17.72 419 LEU A O 1
ATOM 3330 N N . ARG A 1 399 ? 16.993 5.250 44.709 1.00 21.08 420 ARG A N 1
ATOM 3331 C CA . ARG A 1 399 ? 18.212 5.869 44.200 1.00 22.90 420 ARG A CA 1
ATOM 3332 C C . ARG A 1 399 ? 17.999 7.266 43.704 1.00 20.46 420 ARG A C 1
ATOM 3333 O O . ARG A 1 399 ? 18.817 8.141 44.009 1.00 17.16 420 ARG A O 1
ATOM 3341 N N . THR A 1 400 ? 16.926 7.481 42.974 1.00 19.76 421 THR A N 1
ATOM 3342 C CA A THR A 1 400 ? 16.636 8.792 42.436 0.50 23.18 421 THR A CA 1
ATOM 3343 C CA B THR A 1 400 ? 16.664 8.813 42.427 0.50 22.77 421 THR A CA 1
ATOM 3344 C C . THR A 1 400 ? 16.428 9.771 43.581 1.00 22.36 421 THR A C 1
ATOM 3345 O O . THR A 1 400 ? 16.920 10.904 43.550 1.00 22.51 421 THR A O 1
ATOM 3352 N N . ILE A 1 401 ? 15.734 9.313 44.622 1.00 20.28 422 ILE A N 1
ATOM 3353 C CA . ILE A 1 401 ? 15.454 10.191 45.763 1.00 19.94 422 ILE A CA 1
ATOM 3354 C C . ILE A 1 401 ? 16.767 10.595 46.495 1.00 19.40 422 ILE A C 1
ATOM 3355 O O . ILE A 1 401 ? 17.025 11.764 46.722 1.00 23.84 422 ILE A O 1
ATOM 3360 N N . ILE A 1 402 ? 17.558 9.606 46.880 1.00 19.12 423 ILE A N 1
ATOM 3361 C CA . ILE A 1 402 ? 18.781 9.845 47.666 1.00 15.88 423 ILE A CA 1
ATOM 3362 C C . ILE A 1 402 ? 19.829 10.595 46.834 1.00 18.97 423 ILE A C 1
ATOM 3363 O O . ILE A 1 402 ? 20.537 11.451 47.365 1.00 21.66 423 ILE A O 1
ATOM 3368 N N . GLU A 1 403 ? 19.883 10.356 45.525 1.00 22.14 424 GLU A N 1
ATOM 3369 C CA . GLU A 1 403 ? 20.833 11.091 44.685 1.00 20.70 424 GLU A CA 1
ATOM 3370 C C . GLU A 1 403 ? 20.448 12.520 44.415 1.00 24.92 424 GLU A C 1
ATOM 3371 O O . GLU A 1 403 ? 21.310 13.332 44.076 1.00 20.44 424 GLU A O 1
ATOM 3377 N N . ALA A 1 404 ? 19.183 12.843 44.602 1.00 22.61 425 ALA A N 1
ATOM 3378 C CA . ALA A 1 404 ? 18.733 14.213 44.374 1.00 22.92 425 ALA A CA 1
ATOM 3379 C C . ALA A 1 404 ? 19.066 15.105 45.568 1.00 24.01 425 ALA A C 1
ATOM 3380 O O . ALA A 1 404 ? 19.040 16.336 45.429 1.00 21.49 425 ALA A O 1
ATOM 3382 N N . ALA A 1 405 ? 19.349 14.512 46.725 1.00 20.42 426 ALA A N 1
ATOM 3383 C CA . ALA A 1 405 ? 19.609 15.292 47.945 1.00 22.35 426 ALA A CA 1
ATOM 3384 C C . ALA A 1 405 ? 21.009 15.881 47.887 1.00 22.29 426 ALA A C 1
ATOM 3385 O O . ALA A 1 405 ? 21.884 15.294 47.263 1.00 20.41 426 ALA A O 1
ATOM 3387 N N . PRO A 1 406 ? 21.231 17.030 48.512 1.00 22.16 427 PRO A N 1
ATOM 3388 C CA . PRO A 1 406 ? 22.565 17.651 48.344 1.00 24.17 427 PRO A CA 1
ATOM 3389 C C . PRO A 1 406 ? 23.735 16.980 49.090 1.00 21.65 427 PRO A C 1
ATOM 3390 O O . PRO A 1 406 ? 24.876 17.154 48.700 1.00 20.85 427 PRO A O 1
ATOM 3394 N N . HIS A 1 407 ? 23.468 16.185 50.136 1.00 18.31 428 HIS A N 1
ATOM 3395 C CA . HIS A 1 407 ? 24.503 15.496 50.889 1.00 18.46 428 HIS A CA 1
ATOM 3396 C C . HIS A 1 407 ? 23.968 14.140 51.267 1.00 15.64 428 HIS A C 1
ATOM 3397 O O . HIS A 1 407 ? 22.764 13.890 51.088 1.00 17.10 428 HIS A O 1
ATOM 3404 N N . PRO A 1 408 ? 24.837 13.273 51.783 1.00 15.42 429 PRO A N 1
ATOM 3405 C CA . PRO A 1 408 ? 24.343 12.061 52.378 1.00 16.84 429 PRO A CA 1
ATOM 3406 C C . PRO A 1 408 ? 23.361 12.253 53.529 1.00 19.04 429 PRO A C 1
ATOM 3407 O O . PRO A 1 408 ? 23.329 13.283 54.172 1.00 21.67 429 PRO A O 1
ATOM 3411 N N . LEU A 1 409 ? 22.599 11.193 53.814 1.00 17.61 430 LEU A N 1
ATOM 3412 C CA . LEU A 1 409 ? 21.561 11.209 54.798 1.00 14.57 430 LEU A CA 1
ATOM 3413 C C . LEU A 1 409 ? 22.079 10.858 56.194 1.00 15.81 430 LEU A C 1
ATOM 3414 O O . LEU A 1 409 ? 23.014 10.094 56.328 1.00 17.76 430 LEU A O 1
ATOM 3419 N N . GLU A 1 410 ? 21.472 11.447 57.220 1.00 16.69 431 GLU A N 1
ATOM 3420 C CA . GLU A 1 410 ? 21.769 11.126 58.598 1.00 15.05 431 GLU A CA 1
ATOM 3421 C C . GLU A 1 410 ? 20.565 11.521 59.444 1.00 16.65 431 GLU A C 1
ATOM 3422 O O . GLU A 1 410 ? 19.698 12.258 58.956 1.00 15.98 431 GLU A O 1
ATOM 3436 N N . ALA A 1 412 ? 18.603 13.774 61.983 1.00 16.74 433 ALA A N 1
ATOM 3437 C CA . ALA A 1 412 ? 18.704 15.171 62.413 1.00 17.52 433 ALA A CA 1
ATOM 3438 C C . ALA A 1 412 ? 18.966 15.364 63.882 1.00 19.65 433 ALA A C 1
ATOM 3439 O O . ALA A 1 412 ? 19.623 16.361 64.232 1.00 16.16 433 ALA A O 1
ATOM 3441 N N . ASP A 1 413 ? 18.462 14.453 64.752 1.00 14.94 434 ASP A N 1
ATOM 3442 C CA . ASP A 1 413 ? 18.571 14.647 66.194 1.00 18.19 434 ASP A CA 1
ATOM 3443 C C . ASP A 1 413 ? 18.661 13.252 66.812 1.00 15.82 434 ASP A C 1
ATOM 3444 O O . ASP A 1 413 ? 17.694 12.712 67.334 1.00 15.58 434 ASP A O 1
ATOM 3449 N N . ILE A 1 414 ? 19.853 12.705 66.683 1.00 16.17 435 ILE A N 1
ATOM 3450 C CA . ILE A 1 414 ? 20.105 11.274 66.910 1.00 16.27 435 ILE A CA 1
ATOM 3451 C C . ILE A 1 414 ? 19.650 10.860 68.350 1.00 15.30 435 ILE A C 1
ATOM 3452 O O . ILE A 1 414 ? 19.898 11.553 69.357 1.00 16.74 435 ILE A O 1
ATOM 3457 N N . SER A 1 415 ? 18.942 9.751 68.402 1.00 17.30 436 SER A N 1
ATOM 3458 C CA . SER A 1 415 ? 18.455 9.088 69.602 1.00 16.97 436 SER A CA 1
ATOM 3459 C C . SER A 1 415 ? 17.262 9.759 70.266 1.00 20.47 436 SER A C 1
ATOM 3460 O O . SER A 1 415 ? 16.633 9.143 71.172 1.00 23.03 436 SER A O 1
ATOM 3463 N N . ARG A 1 416 ? 16.949 10.973 69.818 1.00 19.69 437 ARG A N 1
ATOM 3464 C CA . ARG A 1 416 ? 15.876 11.794 70.392 1.00 18.22 437 ARG A CA 1
ATOM 3465 C C . ARG A 1 416 ? 14.690 11.875 69.456 1.00 19.24 437 ARG A C 1
ATOM 3466 O O . ARG A 1 416 ? 13.571 11.688 69.866 1.00 21.54 437 ARG A O 1
ATOM 3474 N N . ASP A 1 417 ? 14.946 12.184 68.194 1.00 18.59 438 ASP A N 1
ATOM 3475 C CA . ASP A 1 417 ? 13.912 12.195 67.184 1.00 18.36 438 ASP A CA 1
ATOM 3476 C C . ASP A 1 417 ? 14.172 10.958 66.348 1.00 15.40 438 ASP A C 1
ATOM 3477 O O . ASP A 1 417 ? 15.260 10.805 65.745 1.00 15.81 438 ASP A O 1
ATOM 3482 N N . LEU A 1 418 ? 13.191 10.088 66.292 1.00 15.64 439 LEU A N 1
ATOM 3483 C CA . LEU A 1 418 ? 13.390 8.770 65.649 1.00 15.63 439 LEU A CA 1
ATOM 3484 C C . LEU A 1 418 ? 12.951 8.702 64.184 1.00 16.58 439 LEU A C 1
ATOM 3485 O O . LEU A 1 418 ? 12.979 7.609 63.565 1.00 17.12 439 LEU A O 1
ATOM 3490 N N . VAL A 1 419 ? 12.470 9.826 63.659 1.00 15.82 440 VAL A N 1
ATOM 3491 C CA . VAL A 1 419 ? 11.848 9.864 62.327 1.00 15.67 440 VAL A CA 1
ATOM 3492 C C . VAL A 1 419 ? 12.379 10.870 61.325 1.00 16.70 440 VAL A C 1
ATOM 3493 O O . VAL A 1 419 ? 12.087 10.748 60.126 1.00 15.60 440 VAL A O 1
ATOM 3497 N N . THR A 1 420 ? 13.097 11.883 61.785 1.00 16.54 441 THR A N 1
ATOM 3498 C CA . THR A 1 420 ? 13.551 12.938 60.952 1.00 14.06 441 THR A CA 1
ATOM 3499 C C . THR A 1 420 ? 14.987 12.710 60.489 1.00 13.37 441 THR A C 1
ATOM 3500 O O . THR A 1 420 ? 15.924 12.755 61.277 1.00 14.98 441 THR A O 1
ATOM 3504 N N . SER A 1 421 ? 15.145 12.521 59.183 1.00 13.76 442 SER A N 1
ATOM 3505 C CA . SER A 1 421 ? 16.460 12.544 58.527 1.00 14.71 442 SER A CA 1
ATOM 3506 C C . SER A 1 421 ? 16.753 13.919 57.933 1.00 16.60 442 SER A C 1
ATOM 3507 O O . SER A 1 421 ? 15.820 14.637 57.550 1.00 16.12 442 SER A O 1
ATOM 3510 N N . THR A 1 422 ? 18.044 14.223 57.784 1.00 15.69 443 THR A N 1
ATOM 3511 C CA . THR A 1 422 ? 18.506 15.368 57.045 1.00 16.51 443 THR A CA 1
ATOM 3512 C C . THR A 1 422 ? 19.497 14.987 55.977 1.00 17.41 443 THR A C 1
ATOM 3513 O O . THR A 1 422 ? 20.272 14.041 56.139 1.00 16.76 443 THR A O 1
ATOM 3517 N N . ALA A 1 423 ? 19.497 15.751 54.877 1.00 18.89 444 ALA A N 1
ATOM 3518 C CA . ALA A 1 423 ? 20.512 15.660 53.828 1.00 17.97 444 ALA A CA 1
ATOM 3519 C C . ALA A 1 423 ? 21.130 17.025 53.550 1.00 18.07 444 ALA A C 1
ATOM 3520 O O . ALA A 1 423 ? 21.759 17.237 52.521 1.00 22.57 444 ALA A O 1
ATOM 3522 N N . GLY A 1 424 ? 20.991 17.944 54.495 1.00 18.85 445 GLY A N 1
ATOM 3523 C CA . GLY A 1 424 ? 21.518 19.316 54.332 1.00 20.45 445 GLY A CA 1
ATOM 3524 C C . GLY A 1 424 ? 20.794 20.340 55.152 1.00 20.84 445 GLY A C 1
ATOM 3525 O O . GLY A 1 424 ? 19.783 20.030 55.776 1.00 19.58 445 GLY A O 1
ATOM 3526 N N . PRO A 1 425 ? 21.288 21.608 55.137 1.00 21.35 446 PRO A N 1
ATOM 3527 C CA . PRO A 1 425 ? 20.572 22.737 55.701 1.00 24.05 446 PRO A CA 1
ATOM 3528 C C . PRO A 1 425 ? 19.180 22.839 55.086 1.00 21.47 446 PRO A C 1
ATOM 3529 O O . PRO A 1 425 ? 19.060 22.779 53.884 1.00 21.61 446 PRO A O 1
ATOM 3533 N N . ASP A 1 426 ? 18.154 22.866 55.922 1.00 20.67 447 ASP A N 1
ATOM 3534 C CA . ASP A 1 426 ? 16.768 23.002 55.466 1.00 20.31 447 ASP A CA 1
ATOM 3535 C C . ASP A 1 426 ? 16.366 21.931 54.449 1.00 18.03 447 ASP A C 1
ATOM 3536 O O . ASP A 1 426 ? 15.609 22.215 53.541 1.00 19.14 447 ASP A O 1
ATOM 3541 N N . TYR A 1 427 ? 16.861 20.695 54.612 1.00 18.04 448 TYR A N 1
ATOM 3542 C CA . TYR A 1 427 ? 16.537 19.597 53.655 1.00 17.89 448 TYR A CA 1
ATOM 3543 C C . TYR A 1 427 ? 16.290 18.296 54.443 1.00 17.82 448 TYR A C 1
ATOM 3544 O O . TYR A 1 427 ? 17.234 17.653 54.919 1.00 19.01 448 TYR A O 1
ATOM 3553 N N . TYR A 1 428 ? 15.021 17.931 54.570 1.00 16.90 449 TYR A N 1
ATOM 3554 C CA . TYR A 1 428 ? 14.605 16.860 55.434 1.00 15.42 449 TYR A CA 1
ATOM 3555 C C . TYR A 1 428 ? 13.855 15.775 54.691 1.00 14.14 449 TYR A C 1
ATOM 3556 O O . TYR A 1 428 ? 13.066 16.061 53.787 1.00 16.08 449 TYR A O 1
ATOM 3565 N N . LEU A 1 429 ? 13.999 14.548 55.173 1.00 16.70 450 LEU A N 1
ATOM 3566 C CA . LEU A 1 429 ? 13.112 13.461 54.836 1.00 15.92 450 LEU A CA 1
ATOM 3567 C C . LEU A 1 429 ? 12.572 12.911 56.162 1.00 17.99 450 LEU A C 1
ATOM 3568 O O . LEU A 1 429 ? 13.348 12.440 57.006 1.00 17.75 450 LEU A O 1
ATOM 3573 N N . VAL A 1 430 ? 11.254 12.964 56.340 1.00 16.13 451 VAL A N 1
ATOM 3574 C CA . VAL A 1 430 ? 10.621 12.563 57.603 1.00 17.35 451 VAL A CA 1
ATOM 3575 C C . VAL A 1 430 ? 9.828 11.291 57.309 1.00 16.29 451 VAL A C 1
ATOM 3576 O O . VAL A 1 430 ? 8.914 11.303 56.466 1.00 16.82 451 VAL A O 1
ATOM 3580 N N . ASN A 1 431 ? 10.161 10.226 58.005 1.00 16.17 452 ASN A N 1
ATOM 3581 C CA . ASN A 1 431 ? 9.500 8.969 57.829 1.00 14.69 452 ASN A CA 1
ATOM 3582 C C . ASN A 1 431 ? 8.175 8.925 58.592 1.00 17.18 452 ASN A C 1
ATOM 3583 O O . ASN A 1 431 ? 8.134 9.139 59.793 1.00 17.71 452 ASN A O 1
ATOM 3596 N N . GLY A 1 433 ? 6.286 6.344 58.886 1.00 24.08 454 GLY A N 1
ATOM 3597 C CA . GLY A 1 433 ? 6.271 5.066 59.614 1.00 38.60 454 GLY A CA 1
ATOM 3598 C C . GLY A 1 433 ? 5.275 4.063 59.047 1.00 41.21 454 GLY A C 1
ATOM 3599 O O . GLY A 1 433 ? 4.693 4.280 57.992 1.00 43.08 454 GLY A O 1
ATOM 3600 N N . LYS A 1 434 ? 5.109 2.930 59.723 1.00 37.66 455 LYS A N 1
ATOM 3601 C CA . LYS A 1 434 ? 4.149 1.893 59.270 1.00 36.60 455 LYS A CA 1
ATOM 3602 C C . LYS A 1 434 ? 2.781 2.034 59.917 1.00 30.70 455 LYS A C 1
ATOM 3603 O O . LYS A 1 434 ? 1.884 1.320 59.505 1.00 39.87 455 LYS A O 1
ATOM 3609 N N . ASP A 1 435 ? 2.621 2.870 60.957 1.00 36.75 456 ASP A N 1
ATOM 3610 C CA . ASP A 1 435 ? 1.295 3.112 61.561 1.00 48.01 456 ASP A CA 1
ATOM 3611 C C . ASP A 1 435 ? 0.523 4.078 60.657 1.00 51.84 456 ASP A C 1
ATOM 3612 O O . ASP A 1 435 ? 0.710 5.305 60.715 1.00 47.04 456 ASP A O 1
ATOM 3617 N N . VAL A 1 436 ? -0.384 3.482 59.893 1.00 35.70 457 VAL A N 1
ATOM 3618 C CA . VAL A 1 436 ? -1.221 4.147 58.888 1.00 26.89 457 VAL A CA 1
ATOM 3619 C C . VAL A 1 436 ? -2.091 5.257 59.528 1.00 31.20 457 VAL A C 1
ATOM 3620 O O . VAL A 1 436 ? -2.748 5.037 60.549 1.00 28.28 457 VAL A O 1
ATOM 3624 N N . LYS A 1 437 ? -2.079 6.452 58.931 1.00 24.52 458 LYS A N 1
ATOM 3625 C CA A LYS A 1 437 ? -2.784 7.611 59.479 0.50 25.42 458 LYS A CA 1
ATOM 3626 C CA B LYS A 1 437 ? -2.833 7.591 59.455 0.50 25.12 458 LYS A CA 1
ATOM 3627 C C . LYS A 1 437 ? -3.044 8.580 58.326 1.00 23.84 458 LYS A C 1
ATOM 3628 O O . LYS A 1 437 ? -2.450 8.426 57.226 1.00 25.55 458 LYS A O 1
ATOM 3639 N N . GLY A 1 438 ? -3.862 9.575 58.575 1.00 22.85 459 GLY A N 1
ATOM 3640 C CA . GLY A 1 438 ? -4.257 10.506 57.482 1.00 21.83 459 GLY A CA 1
ATOM 3641 C C . GLY A 1 438 ? -3.672 11.903 57.593 1.00 22.82 459 GLY A C 1
ATOM 3642 O O . GLY A 1 438 ? -3.903 12.745 56.695 1.00 20.03 459 GLY A O 1
ATOM 3643 N N . PHE A 1 439 ? -2.919 12.185 58.665 1.00 19.69 460 PHE A N 1
ATOM 3644 C CA . PHE A 1 439 ? -2.502 13.599 58.928 1.00 20.87 460 PHE A CA 1
ATOM 3645 C C . PHE A 1 439 ? -1.254 13.629 59.789 1.00 22.10 460 PHE A C 1
ATOM 3646 O O . PHE A 1 439 ? -1.129 12.793 60.712 1.00 20.50 460 PHE A O 1
ATOM 3654 N N . TRP A 1 440 ? -0.312 14.513 59.444 1.00 20.11 461 TRP A N 1
ATOM 3655 C CA . TRP A 1 440 ? 0.934 14.689 60.207 1.00 18.95 461 TRP A CA 1
ATOM 3656 C C . TRP A 1 440 ? 1.035 16.171 60.560 1.00 19.54 461 TRP A C 1
ATOM 3657 O O . TRP A 1 440 ? 1.083 17.004 59.652 1.00 19.91 461 TRP A O 1
ATOM 3668 N N . THR A 1 441 ? 1.115 16.483 61.837 1.00 18.47 462 THR A N 1
ATOM 3669 C CA . THR A 1 441 ? 1.338 17.861 62.286 1.00 18.81 462 THR A CA 1
ATOM 3670 C C . THR A 1 441 ? 2.761 18.290 61.894 1.00 17.96 462 THR A C 1
ATOM 3671 O O . THR A 1 441 ? 3.706 17.580 62.167 1.00 17.47 462 THR A O 1
ATOM 3675 N N . PHE A 1 442 ? 2.918 19.483 61.309 1.00 17.36 463 PHE A N 1
ATOM 3676 C CA . PHE A 1 442 ? 4.239 19.948 60.934 1.00 18.18 463 PHE A CA 1
ATOM 3677 C C . PHE A 1 442 ? 5.091 20.170 62.211 1.00 18.01 463 PHE A C 1
ATOM 3678 O O . PHE A 1 442 ? 4.729 20.950 63.073 1.00 20.01 463 PHE A O 1
ATOM 3686 N N . ASN A 1 443 ? 6.146 19.366 62.345 1.00 18.11 464 ASN A N 1
ATOM 3687 C CA A ASN A 1 443 ? 6.961 19.312 63.567 0.50 17.31 464 ASN A CA 1
ATOM 3688 C CA B ASN A 1 443 ? 6.975 19.382 63.541 0.50 18.10 464 ASN A CA 1
ATOM 3689 C C . ASN A 1 443 ? 8.340 18.815 63.176 1.00 18.98 464 ASN A C 1
ATOM 3690 O O . ASN A 1 443 ? 8.442 17.702 62.609 1.00 20.50 464 ASN A O 1
ATOM 3699 N N . LEU A 1 444 ? 9.387 19.592 63.451 1.00 17.84 465 LEU A N 1
ATOM 3700 C CA . LEU A 1 444 ? 10.753 19.222 63.181 1.00 15.45 465 LEU A CA 1
ATOM 3701 C C . LEU A 1 444 ? 11.616 19.453 64.423 1.00 16.55 465 LEU A C 1
ATOM 3702 O O . LEU A 1 444 ? 11.265 20.285 65.265 1.00 18.18 465 LEU A O 1
ATOM 3707 N N . PRO A 1 445 ? 12.758 18.757 64.525 1.00 15.30 466 PRO A N 1
ATOM 3708 C CA . PRO A 1 445 ? 13.700 19.118 65.585 1.00 17.61 466 PRO A CA 1
ATOM 3709 C C . PRO A 1 445 ? 14.344 20.502 65.257 1.00 17.28 466 PRO A C 1
ATOM 3710 O O . PRO A 1 445 ? 14.452 20.857 64.104 1.00 18.15 466 PRO A O 1
ATOM 3714 N N . VAL A 1 446 ? 14.737 21.237 66.281 1.00 17.65 467 VAL A N 1
ATOM 3715 C CA . VAL A 1 446 ? 15.530 22.453 66.083 1.00 18.62 467 VAL A CA 1
ATOM 3716 C C . VAL A 1 446 ? 16.958 22.048 65.705 1.00 18.71 467 VAL A C 1
ATOM 3717 O O . VAL A 1 446 ? 17.614 22.732 64.918 1.00 17.25 467 VAL A O 1
ATOM 3721 N N . LYS A 1 447 ? 17.439 20.938 66.271 1.00 19.90 468 LYS A N 1
ATOM 3722 C CA . LYS A 1 447 ? 18.769 20.440 65.905 1.00 18.89 468 LYS A CA 1
ATOM 3723 C C . LYS A 1 447 ? 18.693 19.932 64.467 1.00 17.42 468 LYS A C 1
ATOM 3724 O O . LYS A 1 447 ? 17.747 19.238 64.104 1.00 20.95 468 LYS A O 1
ATOM 3730 N N . ASN A 1 448 ? 19.734 20.216 63.675 1.00 17.59 469 ASN A N 1
ATOM 3731 C CA . ASN A 1 448 ? 19.869 19.648 62.338 1.00 17.99 469 ASN A CA 1
ATOM 3732 C C . ASN A 1 448 ? 21.241 19.003 62.140 1.00 17.62 469 ASN A C 1
ATOM 3733 O O . ASN A 1 448 ? 22.121 19.564 61.441 1.00 19.33 469 ASN A O 1
ATOM 3738 N N . ALA A 1 449 ? 21.432 17.841 62.761 1.00 18.74 470 ALA A N 1
ATOM 3739 C CA . ALA A 1 449 ? 22.727 17.187 62.812 1.00 17.21 470 ALA A CA 1
ATOM 3740 C C . ALA A 1 449 ? 23.795 18.223 63.190 1.00 19.39 470 ALA A C 1
ATOM 3741 O O . ALA A 1 449 ? 23.613 18.940 64.187 1.00 19.95 470 ALA A O 1
ATOM 3743 N N . ASP A 1 450 ? 24.880 18.329 62.429 1.00 21.09 471 ASP A N 1
ATOM 3744 C CA . ASP A 1 450 ? 25.944 19.298 62.690 1.00 26.64 471 ASP A CA 1
ATOM 3745 C C . ASP A 1 450 ? 25.853 20.522 61.777 1.00 22.27 471 ASP A C 1
ATOM 3746 O O . ASP A 1 450 ? 26.761 21.343 61.759 1.00 21.50 471 ASP A O 1
ATOM 3751 N N . TYR A 1 451 ? 24.732 20.664 61.055 1.00 20.76 472 TYR A N 1
ATOM 3752 C CA . TYR A 1 451 ? 24.388 21.945 60.367 1.00 20.44 472 TYR A CA 1
ATOM 3753 C C . TYR A 1 451 ? 23.901 22.930 61.362 1.00 22.95 472 TYR A C 1
ATOM 3754 O O . TYR A 1 451 ? 23.759 22.616 62.545 1.00 20.27 472 TYR A O 1
ATOM 3763 N N . ASN A 1 452 ? 23.649 24.175 60.933 1.00 22.68 473 ASN A N 1
ATOM 3764 C CA . ASN A 1 452 ? 23.081 25.152 61.859 1.00 23.21 473 ASN A CA 1
ATOM 3765 C C . ASN A 1 452 ? 21.685 24.691 62.284 1.00 24.52 473 ASN A C 1
ATOM 3766 O O . ASN A 1 452 ? 21.020 23.925 61.586 1.00 23.23 473 ASN A O 1
ATOM 3771 N N . LYS A 1 453 ? 21.266 25.168 63.442 1.00 22.32 474 LYS A N 1
ATOM 3772 C CA . LYS A 1 453 ? 19.915 24.922 63.939 1.00 25.15 474 LYS A CA 1
ATOM 3773 C C . LYS A 1 453 ? 18.886 25.460 62.964 1.00 24.15 474 LYS A C 1
ATOM 3774 O O . LYS A 1 453 ? 19.129 26.451 62.250 1.00 21.05 474 LYS A O 1
ATOM 3780 N N . LEU A 1 454 ? 17.722 24.828 62.975 1.00 20.83 475 LEU A N 1
ATOM 3781 C CA . LEU A 1 454 ? 16.584 25.258 62.167 1.00 20.00 475 LEU A CA 1
ATOM 3782 C C . LEU A 1 454 ? 16.043 26.606 62.642 1.00 20.25 475 LEU A C 1
ATOM 3783 O O . LEU A 1 454 ? 15.621 26.773 63.796 1.00 20.34 475 LEU A O 1
ATOM 3788 N N . GLN A 1 455 ? 16.000 27.541 61.724 1.00 20.26 476 GLN A N 1
ATOM 3789 C CA . GLN A 1 455 ? 15.597 28.913 62.079 1.00 24.85 476 GLN A CA 1
ATOM 3790 C C . GLN A 1 455 ? 14.090 29.171 62.008 1.00 23.14 476 GLN A C 1
ATOM 3791 O O . GLN A 1 455 ? 13.375 28.488 61.285 1.00 25.40 476 GLN A O 1
ATOM 3797 N N . LYS A 1 456 ? 13.669 30.236 62.679 1.00 23.29 477 LYS A N 1
ATOM 3798 C CA . LYS A 1 456 ? 12.283 30.691 62.648 1.00 23.88 477 LYS A CA 1
ATOM 3799 C C . LYS A 1 456 ? 12.006 31.494 61.362 1.00 25.04 477 LYS A C 1
ATOM 3800 O O . LYS A 1 456 ? 12.928 31.969 60.708 1.00 22.90 477 LYS A O 1
ATOM 3806 N N . ASN A 1 457 ? 10.721 31.633 61.026 1.00 25.01 478 ASN A N 1
ATOM 3807 C CA . ASN A 1 457 ? 10.258 32.359 59.836 1.00 26.89 478 ASN A CA 1
ATOM 3808 C C . ASN A 1 457 ? 10.835 31.880 58.542 1.00 28.88 478 ASN A C 1
ATOM 3809 O O . ASN A 1 457 ? 11.064 32.677 57.661 1.00 29.87 478 ASN A O 1
ATOM 3814 N N . LYS A 1 458 ? 11.126 30.577 58.449 1.00 24.53 479 LYS A N 1
ATOM 3815 C CA . LYS A 1 458 ? 11.527 29.975 57.186 1.00 27.08 479 LYS A CA 1
ATOM 3816 C C . LYS A 1 458 ? 10.317 29.243 56.589 1.00 26.36 479 LYS A C 1
ATOM 3817 O O . LYS A 1 458 ? 9.509 28.658 57.337 1.00 23.06 479 LYS A O 1
ATOM 3823 N N . ARG A 1 459 ? 10.209 29.321 55.265 1.00 24.84 480 ARG A N 1
ATOM 3824 C CA . ARG A 1 459 ? 9.048 28.810 54.532 1.00 22.65 480 ARG A CA 1
ATOM 3825 C C . ARG A 1 459 ? 9.479 27.494 53.881 1.00 20.98 480 ARG A C 1
ATOM 3826 O O . ARG A 1 459 ? 10.528 27.440 53.216 1.00 20.79 480 ARG A O 1
ATOM 3834 N N . PHE A 1 460 ? 8.693 26.454 54.136 1.00 20.94 481 PHE A N 1
ATOM 3835 C CA . PHE A 1 460 ? 8.973 25.115 53.673 1.00 18.34 481 PHE A CA 1
ATOM 3836 C C . PHE A 1 460 ? 7.844 24.572 52.815 1.00 19.43 481 PHE A C 1
ATOM 3837 O O . PHE A 1 460 ? 6.701 24.792 53.105 1.00 20.93 481 PHE A O 1
ATOM 3845 N N . LYS A 1 461 ? 8.205 23.891 51.752 1.00 21.43 482 LYS A N 1
ATOM 3846 C CA . LYS A 1 461 ? 7.241 23.119 50.997 1.00 24.55 482 LYS A CA 1
ATOM 3847 C C . LYS A 1 461 ? 7.463 21.680 51.353 1.00 19.98 482 LYS A C 1
ATOM 3848 O O . LYS A 1 461 ? 8.570 21.243 51.755 1.00 19.00 482 LYS A O 1
ATOM 3854 N N . VAL A 1 462 ? 6.406 20.917 51.151 1.00 18.68 483 VAL A N 1
ATOM 3855 C CA . VAL A 1 462 ? 6.393 19.494 51.423 1.00 16.22 483 VAL A CA 1
ATOM 3856 C C . VAL A 1 462 ? 6.020 18.721 50.130 1.00 16.78 483 VAL A C 1
ATOM 3857 O O . VAL A 1 462 ? 5.063 19.086 49.400 1.00 18.28 483 VAL A O 1
ATOM 3861 N N . GLU A 1 463 ? 6.777 17.656 49.890 1.00 17.53 484 GLU A N 1
ATOM 3862 C CA . GLU A 1 463 ? 6.471 16.647 48.885 1.00 19.40 484 GLU A CA 1
ATOM 3863 C C . GLU A 1 463 ? 6.202 15.288 49.581 1.00 17.50 484 GLU A C 1
ATOM 3864 O O . GLU A 1 463 ? 6.958 14.855 50.430 1.00 17.66 484 GLU A O 1
ATOM 3870 N N . ILE A 1 464 ? 5.073 14.668 49.233 1.00 17.85 485 ILE A N 1
ATOM 3871 C CA . ILE A 1 464 ? 4.699 13.373 49.750 1.00 17.23 485 ILE A CA 1
ATOM 3872 C C . ILE A 1 464 ? 5.320 12.316 48.832 1.00 16.69 485 ILE A C 1
ATOM 3873 O O . ILE A 1 464 ? 4.933 12.197 47.621 1.00 19.55 485 ILE A O 1
ATOM 3878 N N . ILE A 1 465 ? 6.239 11.552 49.394 1.00 16.87 486 ILE A N 1
ATOM 3879 C CA . ILE A 1 465 ? 6.888 10.491 48.642 1.00 17.61 486 ILE A CA 1
ATOM 3880 C C . ILE A 1 465 ? 6.217 9.172 49.083 1.00 15.19 486 ILE A C 1
ATOM 3881 O O . ILE A 1 465 ? 6.298 8.817 50.268 1.00 17.29 486 ILE A O 1
ATOM 3886 N N . ASP A 1 466 ? 5.540 8.499 48.160 1.00 17.94 487 ASP A N 1
ATOM 3887 C CA . ASP A 1 466 ? 4.952 7.177 48.460 1.00 15.99 487 ASP A CA 1
ATOM 3888 C C . ASP A 1 466 ? 5.983 6.194 47.918 1.00 18.83 487 ASP A C 1
ATOM 3889 O O . ASP A 1 466 ? 6.096 6.002 46.731 1.00 17.79 487 ASP A O 1
ATOM 3894 N N . VAL A 1 467 ? 6.781 5.642 48.812 1.00 17.35 488 VAL A N 1
ATOM 3895 C CA . VAL A 1 467 ? 7.908 4.818 48.447 1.00 19.26 488 VAL A CA 1
ATOM 3896 C C . VAL A 1 467 ? 7.470 3.557 47.739 1.00 16.84 488 VAL A C 1
ATOM 3897 O O . VAL A 1 467 ? 8.056 3.189 46.723 1.00 19.72 488 VAL A O 1
ATOM 3901 N N . TRP A 1 468 ? 6.407 2.923 48.236 1.00 18.69 489 TRP A N 1
ATOM 3902 C CA . TRP A 1 468 ? 5.890 1.703 47.561 1.00 18.25 489 TRP A CA 1
ATOM 3903 C C . TRP A 1 468 ? 5.311 1.986 46.214 1.00 19.46 489 TRP A C 1
ATOM 3904 O O . TRP A 1 468 ? 5.551 1.246 45.249 1.00 21.24 489 TRP A O 1
ATOM 3915 N N . ALA A 1 469 ? 4.503 3.066 46.103 1.00 19.55 490 ALA A N 1
ATOM 3916 C CA . ALA A 1 469 ? 3.860 3.421 44.843 1.00 20.32 490 ALA A CA 1
ATOM 3917 C C . ALA A 1 469 ? 4.833 4.080 43.838 1.00 19.54 490 ALA A C 1
ATOM 3918 O O . ALA A 1 469 ? 4.508 4.208 42.678 1.00 20.97 490 ALA A O 1
ATOM 3928 N N . THR A 1 471 ? 5.924 7.285 43.785 1.00 19.45 492 THR A N 1
ATOM 3929 C CA . THR A 1 471 ? 5.392 8.576 43.352 1.00 19.12 492 THR A CA 1
ATOM 3930 C C . THR A 1 471 ? 5.854 9.694 44.314 1.00 19.19 492 THR A C 1
ATOM 3931 O O . THR A 1 471 ? 6.106 9.458 45.488 1.00 17.31 492 THR A O 1
ATOM 3935 N N . VAL A 1 472 ? 5.920 10.919 43.767 1.00 21.15 493 VAL A N 1
ATOM 3936 C CA . VAL A 1 472 ? 6.243 12.140 44.504 1.00 22.04 493 VAL A CA 1
ATOM 3937 C C . VAL A 1 472 ? 5.180 13.135 44.138 1.00 21.83 493 VAL A C 1
ATOM 3938 O O . VAL A 1 472 ? 4.979 13.391 42.939 1.00 21.81 493 VAL A O 1
ATOM 3942 N N . THR A 1 473 ? 4.461 13.668 45.153 1.00 20.38 494 THR A N 1
ATOM 3943 C CA . THR A 1 473 ? 3.347 14.545 44.964 1.00 21.48 494 THR A CA 1
ATOM 3944 C C . THR A 1 473 ? 3.591 15.814 45.780 1.00 21.29 494 THR A C 1
ATOM 3945 O O . THR A 1 473 ? 3.768 15.757 46.998 1.00 20.18 494 THR A O 1
ATOM 3949 N N . GLU A 1 474 ? 3.534 16.955 45.123 1.00 20.31 495 GLU A N 1
ATOM 3950 C CA . GLU A 1 474 ? 3.676 18.250 45.828 1.00 26.18 495 GLU A CA 1
ATOM 3951 C C . GLU A 1 474 ? 2.460 18.584 46.675 1.00 24.68 495 GLU A C 1
ATOM 3952 O O . GLU A 1 474 ? 1.357 18.391 46.241 1.00 26.61 495 GLU A O 1
ATOM 3958 N N . TYR A 1 475 ? 2.663 19.033 47.907 1.00 25.52 496 TYR A N 1
ATOM 3959 C CA . TYR A 1 475 ? 1.562 19.443 48.764 1.00 24.33 496 TYR A CA 1
ATOM 3960 C C . TYR A 1 475 ? 1.381 20.952 48.630 1.00 25.51 496 TYR A C 1
ATOM 3961 O O . TYR A 1 475 ? 2.369 21.681 48.523 1.00 26.44 496 TYR A O 1
ATOM 3970 N N . PRO A 1 476 ? 0.133 21.428 48.583 1.00 25.61 497 PRO A N 1
ATOM 3971 C CA . PRO A 1 476 ? -0.042 22.877 48.275 1.00 26.25 497 PRO A CA 1
ATOM 3972 C C . PRO A 1 476 ? 0.234 23.894 49.403 1.00 28.86 497 PRO A C 1
ATOM 3973 O O . PRO A 1 476 ? 0.418 25.063 49.104 1.00 35.98 497 PRO A O 1
ATOM 3977 N N . VAL A 1 477 ? 0.330 23.466 50.658 1.00 24.01 498 VAL A N 1
ATOM 3978 C CA . VAL A 1 477 ? 0.537 24.388 51.753 1.00 24.51 498 VAL A CA 1
ATOM 3979 C C . VAL A 1 477 ? 2.022 24.702 51.960 1.00 22.15 498 VAL A C 1
ATOM 3980 O O . VAL A 1 477 ? 2.823 23.791 52.028 1.00 25.73 498 VAL A O 1
ATOM 3984 N N . ILE A 1 478 ? 2.328 25.987 52.111 1.00 25.45 499 ILE A N 1
ATOM 3985 C CA A ILE A 1 478 ? 3.649 26.439 52.509 0.50 25.36 499 ILE A CA 1
ATOM 3986 C CA B ILE A 1 478 ? 3.652 26.439 52.500 0.50 24.73 499 ILE A CA 1
ATOM 3987 C C . ILE A 1 478 ? 3.645 26.680 54.026 1.00 22.97 499 ILE A C 1
ATOM 3988 O O . ILE A 1 478 ? 2.884 27.508 54.533 1.00 23.35 499 ILE A O 1
ATOM 3997 N N . PHE A 1 479 ? 4.503 25.962 54.716 1.00 19.20 500 PHE A N 1
ATOM 3998 C CA . PHE A 1 479 ? 4.648 26.031 56.169 1.00 20.08 500 PHE A CA 1
ATOM 3999 C C . PHE A 1 479 ? 5.664 27.096 56.539 1.00 22.46 500 PHE A C 1
ATOM 4000 O O . PHE A 1 479 ? 6.516 27.434 55.721 1.00 23.46 500 PHE A O 1
ATOM 4008 N N A GLU A 1 480 ? 5.517 27.650 57.739 0.50 21.97 501 GLU A N 1
ATOM 4009 N N B GLU A 1 480 ? 5.515 27.652 57.737 0.50 22.49 501 GLU A N 1
ATOM 4010 C CA A GLU A 1 480 ? 6.369 28.727 58.233 0.50 23.56 501 GLU A CA 1
ATOM 4011 C CA B GLU A 1 480 ? 6.408 28.691 58.233 0.50 24.70 501 GLU A CA 1
ATOM 4012 C C A GLU A 1 480 ? 6.797 28.375 59.652 0.50 22.60 501 GLU A C 1
ATOM 4013 C C B GLU A 1 480 ? 6.804 28.361 59.652 0.50 23.16 501 GLU A C 1
ATOM 4014 O O A GLU A 1 480 ? 5.945 28.177 60.517 0.50 20.74 501 GLU A O 1
ATOM 4015 O O B GLU A 1 480 ? 5.945 28.175 60.514 0.50 21.17 501 GLU A O 1
ATOM 4026 N N . THR A 1 481 ? 8.111 28.307 59.881 1.00 22.78 502 THR A N 1
ATOM 4027 C CA . THR A 1 481 ? 8.649 27.822 61.143 1.00 20.04 502 THR A CA 1
ATOM 4028 C C . THR A 1 481 ? 8.487 28.753 62.347 1.00 20.54 502 THR A C 1
ATOM 4029 O O . THR A 1 481 ? 8.630 30.011 62.241 1.00 19.87 502 THR A O 1
ATOM 4033 N N . THR A 1 482 ? 8.166 28.158 63.498 1.00 20.24 503 THR A N 1
ATOM 4034 C CA . THR A 1 482 ? 8.167 28.877 64.778 1.00 18.63 503 THR A CA 1
ATOM 4035 C C . THR A 1 482 ? 9.653 29.008 65.256 1.00 19.79 503 THR A C 1
ATOM 4036 O O . THR A 1 482 ? 10.596 28.427 64.693 1.00 17.93 503 THR A O 1
ATOM 4040 N N . GLU A 1 483 ? 9.780 29.746 66.352 1.00 22.38 504 GLU A N 1
ATOM 4041 C CA . GLU A 1 483 ? 10.921 29.691 67.226 1.00 23.61 504 GLU A CA 1
ATOM 4042 C C . GLU A 1 483 ? 11.043 28.291 67.844 1.00 22.27 504 GLU A C 1
ATOM 4043 O O . GLU A 1 483 ? 10.107 27.479 67.795 1.00 20.07 504 GLU A O 1
ATOM 4049 N N . GLU A 1 484 ? 12.206 28.038 68.431 1.00 21.40 505 GLU A N 1
ATOM 4050 C CA . GLU A 1 484 ? 12.465 26.787 69.133 1.00 23.63 505 GLU A CA 1
ATOM 4051 C C . GLU A 1 484 ? 11.510 26.673 70.321 1.00 20.63 505 GLU A C 1
ATOM 4052 O O . GLU A 1 484 ? 11.458 27.561 71.146 1.00 20.38 505 GLU A O 1
ATOM 4058 N N . LEU A 1 485 ? 10.840 25.540 70.429 1.00 18.99 506 LEU A N 1
ATOM 4059 C CA . LEU A 1 485 ? 9.897 25.282 71.510 1.00 19.31 506 LEU A CA 1
ATOM 4060 C C . LEU A 1 485 ? 10.111 23.868 71.980 1.00 19.37 506 LEU A C 1
ATOM 4061 O O . LEU A 1 485 ? 9.817 22.930 71.253 1.00 18.11 506 LEU A O 1
ATOM 4066 N N . ASP A 1 486 ? 10.654 23.724 73.183 1.00 22.06 507 ASP A N 1
ATOM 4067 C CA . ASP A 1 486 ? 10.938 22.391 73.741 1.00 21.34 507 ASP A CA 1
ATOM 4068 C C . ASP A 1 486 ? 11.622 21.457 72.744 1.00 18.57 507 ASP A C 1
ATOM 4069 O O . ASP A 1 486 ? 11.163 20.352 72.464 1.00 19.04 507 ASP A O 1
ATOM 4074 N N . TYR A 1 487 ? 12.765 21.925 72.225 1.00 16.99 508 TYR A N 1
ATOM 4075 C CA . TYR A 1 487 ? 13.633 21.266 71.285 1.00 16.68 508 TYR A CA 1
ATOM 4076 C C . TYR A 1 487 ? 13.066 21.100 69.859 1.00 16.84 508 TYR A C 1
ATOM 4077 O O . TYR A 1 487 ? 13.703 20.481 69.007 1.00 18.36 508 TYR A O 1
ATOM 4086 N N . ARG A 1 488 ? 11.852 21.599 69.620 1.00 16.73 509 ARG A N 1
ATOM 4087 C CA . ARG A 1 488 ? 11.161 21.379 68.340 1.00 17.91 509 ARG A CA 1
ATOM 4088 C C . ARG A 1 488 ? 10.825 22.715 67.689 1.00 18.43 509 ARG A C 1
ATOM 4089 O O . ARG A 1 488 ? 10.961 23.763 68.307 1.00 19.47 509 ARG A O 1
ATOM 4097 N N . VAL A 1 489 ? 10.362 22.623 66.447 1.00 18.34 510 VAL A N 1
ATOM 4098 C CA . VAL A 1 489 ? 9.971 23.754 65.612 1.00 17.40 510 VAL A CA 1
ATOM 4099 C C . VAL A 1 489 ? 8.654 23.300 64.919 1.00 18.58 510 VAL A C 1
ATOM 4100 O O . VAL A 1 489 ? 8.572 22.157 64.430 1.00 17.03 510 VAL A O 1
ATOM 4104 N N . PHE A 1 490 ? 7.656 24.166 64.964 1.00 18.67 511 PHE A N 1
ATOM 4105 C CA . PHE A 1 490 ? 6.317 23.822 64.471 1.00 18.87 511 PHE A CA 1
ATOM 4106 C C . PHE A 1 490 ? 6.012 24.795 63.348 1.00 18.06 511 PHE A C 1
ATOM 4107 O O . PHE A 1 490 ? 6.851 25.660 62.998 1.00 17.32 511 PHE A O 1
ATOM 4115 N N . ASP A 1 491 ? 4.803 24.689 62.793 1.00 18.81 512 ASP A N 1
ATOM 4116 C CA . ASP A 1 491 ? 4.271 25.711 61.892 1.00 21.08 512 ASP A CA 1
ATOM 4117 C C . ASP A 1 491 ? 3.566 26.766 62.729 1.00 20.10 512 ASP A C 1
ATOM 4118 O O . ASP A 1 491 ? 2.886 26.441 63.688 1.00 21.51 512 ASP A O 1
ATOM 4123 N N . ILE A 1 492 ? 3.674 28.019 62.315 1.00 20.44 513 ILE A N 1
ATOM 4124 C CA A ILE A 1 492 ? 3.115 29.173 63.035 0.50 20.67 513 ILE A CA 1
ATOM 4125 C CA B ILE A 1 492 ? 3.131 29.160 63.046 0.50 21.98 513 ILE A CA 1
ATOM 4126 C C . ILE A 1 492 ? 1.617 29.023 63.300 1.00 22.72 513 ILE A C 1
ATOM 4127 O O . ILE A 1 492 ? 1.112 29.454 64.339 1.00 20.90 513 ILE A O 1
ATOM 4136 N N . HIS A 1 493 ? 0.892 28.367 62.373 1.00 24.36 514 HIS A N 1
ATOM 4137 C CA . HIS A 1 493 ? -0.555 28.233 62.557 1.00 23.19 514 HIS A CA 1
ATOM 4138 C C . HIS A 1 493 ? -0.953 26.823 62.911 1.00 21.25 514 HIS A C 1
ATOM 4139 O O . HIS A 1 493 ? -2.110 26.467 62.727 1.00 23.30 514 HIS A O 1
ATOM 4146 N N . HIS A 1 494 ? -0.012 26.064 63.448 1.00 20.52 515 HIS A N 1
ATOM 4147 C CA . HIS A 1 494 ? -0.250 24.709 63.916 1.00 19.45 515 HIS A CA 1
ATOM 4148 C C . HIS A 1 494 ? -0.728 23.788 62.768 1.00 22.66 515 HIS A C 1
ATOM 4149 O O . HIS A 1 494 ? -1.481 22.830 63.013 1.00 21.99 515 HIS A O 1
ATOM 4156 N N . ARG A 1 495 ? -0.320 24.099 61.546 1.00 19.79 516 ARG A N 1
ATOM 4157 C CA . ARG A 1 495 ? -0.748 23.326 60.373 1.00 21.67 516 ARG A CA 1
ATOM 4158 C C . ARG A 1 495 ? -0.001 22.012 60.238 1.00 20.64 516 ARG A C 1
ATOM 4159 O O . ARG A 1 495 ? 1.026 21.767 60.874 1.00 21.60 516 ARG A O 1
ATOM 4167 N N . GLY A 1 496 ? -0.544 21.154 59.387 1.00 20.22 517 GLY A N 1
ATOM 4168 C CA . GLY A 1 496 ? 0.080 19.928 59.036 1.00 21.60 517 GLY A CA 1
ATOM 4169 C C . GLY A 1 496 ? -0.222 19.492 57.599 1.00 19.31 517 GLY A C 1
ATOM 4170 O O . GLY A 1 496 ? -0.717 20.274 56.805 1.00 21.95 517 GLY A O 1
ATOM 4171 N N . VAL A 1 497 ? 0.087 18.241 57.319 1.00 18.57 518 VAL A N 1
ATOM 4172 C CA . VAL A 1 497 ? 0.014 17.656 55.986 1.00 18.40 518 VAL A CA 1
ATOM 4173 C C . VAL A 1 497 ? -0.962 16.463 56.010 1.00 18.71 518 VAL A C 1
ATOM 4174 O O . VAL A 1 497 ? -0.760 15.491 56.773 1.00 18.81 518 VAL A O 1
ATOM 4178 N N . ARG A 1 498 ? -1.985 16.546 55.181 1.00 19.87 519 ARG A N 1
ATOM 4179 C CA . ARG A 1 498 ? -2.858 15.396 54.908 1.00 22.90 519 ARG A CA 1
ATOM 4180 C C . ARG A 1 498 ? -2.113 14.416 54.039 1.00 21.73 519 ARG A C 1
ATOM 4181 O O . ARG A 1 498 ? -1.512 14.793 53.042 1.00 22.66 519 ARG A O 1
ATOM 4189 N N . ILE A 1 499 ? -2.058 13.178 54.497 1.00 20.02 520 ILE A N 1
ATOM 4190 C CA . ILE A 1 499 ? -1.330 12.166 53.795 1.00 20.41 520 ILE A CA 1
ATOM 4191 C C . ILE A 1 499 ? -2.214 10.937 53.489 1.00 21.97 520 ILE A C 1
ATOM 4192 O O . ILE A 1 499 ? -3.224 10.720 54.137 1.00 20.36 520 ILE A O 1
ATOM 4197 N N . PRO A 1 500 ? -1.792 10.099 52.526 1.00 20.40 521 PRO A N 1
ATOM 4198 C CA . PRO A 1 500 ? -2.507 8.860 52.272 1.00 21.44 521 PRO A CA 1
ATOM 4199 C C . PRO A 1 500 ? -2.440 7.932 53.498 1.00 19.83 521 PRO A C 1
ATOM 4200 O O . PRO A 1 500 ? -1.412 7.903 54.196 1.00 19.11 521 PRO A O 1
ATOM 4204 N N . ASP A 1 501 ? -3.520 7.215 53.763 1.00 18.26 522 ASP A N 1
ATOM 4205 C CA . ASP A 1 501 ? -3.552 6.225 54.851 1.00 19.86 522 ASP A CA 1
ATOM 4206 C C . ASP A 1 501 ? -2.862 4.958 54.325 1.00 21.01 522 ASP A C 1
ATOM 4207 O O . ASP A 1 501 ? -3.501 3.934 54.033 1.00 22.44 522 ASP A O 1
ATOM 4212 N N . ALA A 1 502 ? -1.548 5.041 54.288 1.00 19.80 523 ALA A N 1
ATOM 4213 C CA . ALA A 1 502 ? -0.668 3.984 53.810 1.00 20.92 523 ALA A CA 1
ATOM 4214 C C . ALA A 1 502 ? 0.651 4.018 54.526 1.00 23.35 523 ALA A C 1
ATOM 4215 O O . ALA A 1 502 ? 1.089 5.103 54.989 1.00 18.98 523 ALA A O 1
ATOM 4217 N N . PRO A 1 503 ? 1.336 2.849 54.602 1.00 19.64 524 PRO A N 1
ATOM 4218 C CA . PRO A 1 503 ? 2.671 2.773 55.095 1.00 20.14 524 PRO A CA 1
ATOM 4219 C C . PRO A 1 503 ? 3.667 3.252 54.021 1.00 20.82 524 PRO A C 1
ATOM 4220 O O . PRO A 1 503 ? 3.308 3.456 52.856 1.00 19.26 524 PRO A O 1
ATOM 4224 N N . TYR A 1 504 ? 4.895 3.440 54.446 1.00 20.37 525 TYR A N 1
ATOM 4225 C CA . TYR A 1 504 ? 6.016 3.792 53.589 1.00 17.55 525 TYR A CA 1
ATOM 4226 C C . TYR A 1 504 ? 5.871 5.166 52.924 1.00 20.38 525 TYR A C 1
ATOM 4227 O O . TYR A 1 504 ? 6.333 5.341 51.789 1.00 20.88 525 TYR A O 1
ATOM 4236 N N . ILE A 1 505 ? 5.263 6.114 53.641 1.00 17.48 526 ILE A N 1
ATOM 4237 C CA . ILE A 1 505 ? 5.181 7.503 53.195 1.00 17.02 526 ILE A CA 1
ATOM 4238 C C . ILE A 1 505 ? 6.337 8.225 53.858 1.00 16.77 526 ILE A C 1
ATOM 4239 O O . ILE A 1 505 ? 6.548 8.115 55.088 1.00 17.00 526 ILE A O 1
ATOM 4244 N N . VAL A 1 506 ? 7.100 8.951 53.049 1.00 17.39 527 VAL A N 1
ATOM 4245 C CA . VAL A 1 506 ? 8.193 9.807 53.484 1.00 16.44 527 VAL A CA 1
ATOM 4246 C C . VAL A 1 506 ? 7.910 11.239 53.014 1.00 15.79 527 VAL A C 1
ATOM 4247 O O . VAL A 1 506 ? 7.514 11.430 51.866 1.00 17.43 527 VAL A O 1
ATOM 4251 N N . LEU A 1 507 ? 8.057 12.233 53.894 1.00 17.57 528 LEU A N 1
ATOM 4252 C CA . LEU A 1 507 ? 7.838 13.617 53.479 1.00 17.04 528 LEU A CA 1
ATOM 4253 C C . LEU A 1 507 ? 9.188 14.293 53.193 1.00 18.23 528 LEU A C 1
ATOM 4254 O O . LEU A 1 507 ? 10.072 14.326 54.078 1.00 15.60 528 LEU A O 1
ATOM 4259 N N . ARG A 1 508 ? 9.330 14.899 52.013 1.00 16.25 529 ARG A N 1
ATOM 4260 C CA . ARG A 1 508 ? 10.533 15.651 51.705 1.00 16.19 529 ARG A CA 1
ATOM 4261 C C . ARG A 1 508 ? 10.181 17.118 51.936 1.00 16.47 529 ARG A C 1
ATOM 4262 O O . ARG A 1 508 ? 9.251 17.654 51.311 1.00 17.91 529 ARG A O 1
ATOM 4270 N N . ILE A 1 509 ? 10.911 17.734 52.848 1.00 18.01 530 ILE A N 1
ATOM 4271 C CA . ILE A 1 509 ? 10.576 19.081 53.317 1.00 14.65 530 ILE A CA 1
ATOM 4272 C C . ILE A 1 509 ? 11.792 19.953 53.037 1.00 18.54 530 ILE A C 1
ATOM 4273 O O . ILE A 1 509 ? 12.880 19.707 53.608 1.00 19.87 530 ILE A O 1
ATOM 4278 N N . THR A 1 510 ? 11.607 20.986 52.195 1.00 19.04 531 THR A N 1
ATOM 4279 C CA . THR A 1 510 ? 12.701 21.770 51.671 1.00 19.34 531 THR A CA 1
ATOM 4280 C C . THR A 1 510 ? 12.250 23.222 51.650 1.00 20.83 531 THR A C 1
ATOM 4281 O O . THR A 1 510 ? 11.045 23.516 51.589 1.00 19.67 531 THR A O 1
ATOM 4285 N N . GLU A 1 511 ? 13.222 24.116 51.708 1.00 22.41 532 GLU A N 1
ATOM 4286 C CA . GLU A 1 511 ? 12.931 25.551 51.795 1.00 24.89 532 GLU A CA 1
ATOM 4287 C C . GLU A 1 511 ? 12.397 26.070 50.448 1.00 27.09 532 GLU A C 1
ATOM 4288 O O . GLU A 1 511 ? 12.883 25.669 49.389 1.00 25.27 532 GLU A O 1
ATOM 4294 N N . VAL A 1 512 ? 11.449 26.989 50.499 1.00 25.14 533 VAL A N 1
ATOM 4295 C CA . VAL A 1 512 ? 10.865 27.537 49.296 1.00 34.76 533 VAL A CA 1
ATOM 4296 C C . VAL A 1 512 ? 11.887 28.520 48.781 1.00 44.71 533 VAL A C 1
ATOM 4297 O O . VAL A 1 512 ? 12.158 29.504 49.474 1.00 50.70 533 VAL A O 1
ATOM 4301 N N . LYS A 1 513 ? 12.412 28.246 47.578 1.00 58.46 534 LYS A N 1
ATOM 4302 C CA . LYS A 1 513 ? 13.525 28.999 46.964 1.00 68.50 534 LYS A CA 1
ATOM 4303 C C . LYS A 1 513 ? 13.030 30.224 46.180 1.00 85.55 534 LYS A C 1
ATOM 4304 O O . LYS A 1 513 ? 11.927 30.762 46.382 1.00 67.24 534 LYS A O 1
ATOM 4307 N N . GLN B 1 2 ? 49.404 -2.665 110.703 1.00 40.24 23 GLN B N 1
ATOM 4308 C CA . GLN B 1 2 ? 48.225 -3.615 110.818 1.00 41.71 23 GLN B CA 1
ATOM 4309 C C . GLN B 1 2 ? 48.583 -5.075 110.458 1.00 39.84 23 GLN B C 1
ATOM 4310 O O . GLN B 1 2 ? 48.661 -5.468 109.301 1.00 38.04 23 GLN B O 1
ATOM 4316 N N . ASP B 1 3 ? 48.747 -5.885 111.484 1.00 33.65 24 ASP B N 1
ATOM 4317 C CA . ASP B 1 3 ? 49.505 -7.118 111.373 1.00 33.14 24 ASP B CA 1
ATOM 4318 C C . ASP B 1 3 ? 48.746 -8.262 110.718 1.00 32.08 24 ASP B C 1
ATOM 4319 O O . ASP B 1 3 ? 49.363 -9.211 110.269 1.00 32.48 24 ASP B O 1
ATOM 4324 N N . LYS B 1 4 ? 47.422 -8.177 110.672 1.00 28.80 25 LYS B N 1
ATOM 4325 C CA . LYS B 1 4 ? 46.597 -9.198 110.060 1.00 30.84 25 LYS B CA 1
ATOM 4326 C C . LYS B 1 4 ? 45.485 -8.524 109.290 1.00 31.32 25 LYS B C 1
ATOM 4327 O O . LYS B 1 4 ? 44.791 -7.685 109.844 1.00 33.23 25 LYS B O 1
ATOM 4333 N N . VAL B 1 5 ? 45.340 -8.868 108.010 1.00 26.37 26 VAL B N 1
ATOM 4334 C CA A VAL B 1 5 ? 44.409 -8.230 107.057 0.50 24.61 26 VAL B CA 1
ATOM 4335 C CA B VAL B 1 5 ? 44.289 -8.273 107.193 0.50 22.75 26 VAL B CA 1
ATOM 4336 C C . VAL B 1 5 ? 43.695 -9.327 106.279 1.00 22.74 26 VAL B C 1
ATOM 4337 O O . VAL B 1 5 ? 44.326 -10.312 105.937 1.00 25.82 26 VAL B O 1
ATOM 4344 N N . GLU B 1 6 ? 42.445 -9.112 105.919 1.00 24.60 27 GLU B N 1
ATOM 4345 C CA . GLU B 1 6 ? 41.768 -10.004 104.999 1.00 22.41 27 GLU B CA 1
ATOM 4346 C C . GLU B 1 6 ? 42.225 -9.731 103.594 1.00 23.45 27 GLU B C 1
ATOM 4347 O O . GLU B 1 6 ? 42.493 -8.587 103.174 1.00 21.35 27 GLU B O 1
ATOM 4353 N N . CYS B 1 7 ? 42.212 -10.809 102.832 1.00 23.81 28 CYS B N 1
ATOM 4354 C CA A CYS B 1 7 ? 42.302 -10.727 101.367 0.50 23.65 28 CYS B CA 1
ATOM 4355 C CA B CYS B 1 7 ? 42.345 -10.714 101.414 0.50 22.67 28 CYS B CA 1
ATOM 4356 C C . CYS B 1 7 ? 41.344 -9.671 100.833 1.00 21.25 28 CYS B C 1
ATOM 4357 O O . CYS B 1 7 ? 40.153 -9.636 101.202 1.00 20.45 28 CYS B O 1
ATOM 4362 N N . TRP B 1 8 ? 41.841 -8.795 99.966 1.00 19.86 29 TRP B N 1
ATOM 4363 C CA . TRP B 1 8 ? 41.077 -7.714 99.327 1.00 21.12 29 TRP B CA 1
ATOM 4364 C C . TRP B 1 8 ? 40.694 -6.490 100.245 1.00 20.20 29 TRP B C 1
ATOM 4365 O O . TRP B 1 8 ? 40.050 -5.549 99.759 1.00 20.17 29 TRP B O 1
ATOM 4376 N N . ASP B 1 9 ? 41.048 -6.541 101.514 1.00 20.23 30 ASP B N 1
ATOM 4377 C CA . ASP B 1 9 ? 41.071 -5.362 102.390 1.00 19.21 30 ASP B CA 1
ATOM 4378 C C . ASP B 1 9 ? 42.431 -4.655 102.139 1.00 21.26 30 ASP B C 1
ATOM 4379 O O . ASP B 1 9 ? 43.133 -4.965 101.171 1.00 20.15 30 ASP B O 1
ATOM 4384 N N . ARG B 1 10 ? 42.756 -3.633 102.936 1.00 22.36 31 ARG B N 1
ATOM 4385 C CA . ARG B 1 10 ? 43.960 -2.842 102.753 1.00 21.35 31 ARG B CA 1
ATOM 4386 C C . ARG B 1 10 ? 44.931 -3.011 103.872 1.00 23.47 31 ARG B C 1
ATOM 4387 O O . ARG B 1 10 ? 44.540 -2.980 105.052 1.00 23.60 31 ARG B O 1
ATOM 4395 N N . PHE B 1 11 ? 46.191 -3.151 103.514 1.00 21.95 32 PHE B N 1
ATOM 4396 C CA . PHE B 1 11 ? 47.284 -3.035 104.429 1.00 24.40 32 PHE B CA 1
ATOM 4397 C C . PHE B 1 11 ? 47.865 -1.657 104.192 1.00 23.43 32 PHE B C 1
ATOM 4398 O O . PHE B 1 11 ? 48.044 -1.231 103.030 1.00 22.53 32 PHE B O 1
ATOM 4406 N N . GLU B 1 12 ? 48.153 -0.951 105.276 1.00 21.60 33 GLU B N 1
ATOM 4407 C CA . GLU B 1 12 ? 48.631 0.423 105.165 1.00 23.59 33 GLU B CA 1
ATOM 4408 C C . GLU B 1 12 ? 49.863 0.685 106.039 1.00 24.08 33 GLU B C 1
ATOM 4409 O O . GLU B 1 12 ? 49.879 0.430 107.238 1.00 22.95 33 GLU B O 1
ATOM 4415 N N . LEU B 1 13 ? 50.929 1.144 105.394 1.00 23.31 34 LEU B N 1
ATOM 4416 C CA . LEU B 1 13 ? 52.083 1.643 106.081 1.00 24.74 34 LEU B CA 1
ATOM 4417 C C . LEU B 1 13 ? 51.981 3.172 106.215 1.00 23.91 34 LEU B C 1
ATOM 4418 O O . LEU B 1 13 ? 51.483 3.858 105.296 1.00 23.13 34 LEU B O 1
ATOM 4423 N N . SER B 1 14 ? 52.560 3.696 107.270 1.00 24.99 35 SER B N 1
ATOM 4424 C CA . SER B 1 14 ? 52.677 5.152 107.413 1.00 26.34 35 SER B CA 1
ATOM 4425 C C . SER B 1 14 ? 54.000 5.533 108.037 1.00 28.38 35 SER B C 1
ATOM 4426 O O . SER B 1 14 ? 54.562 4.774 108.850 1.00 24.80 35 SER B O 1
ATOM 4429 N N . PHE B 1 15 ? 54.534 6.680 107.629 1.00 25.80 36 PHE B N 1
ATOM 4430 C CA . PHE B 1 15 ? 55.810 7.184 108.158 1.00 28.02 36 PHE B CA 1
ATOM 4431 C C . PHE B 1 15 ? 55.659 8.650 108.469 1.00 30.31 36 PHE B C 1
ATOM 4432 O O . PHE B 1 15 ? 55.052 9.374 107.660 1.00 27.09 36 PHE B O 1
ATOM 4440 N N . LYS B 1 16 ? 56.217 9.065 109.608 1.00 31.11 37 LYS B N 1
ATOM 4441 C CA A LYS B 1 16 ? 56.296 10.474 110.015 0.50 32.14 37 LYS B CA 1
ATOM 4442 C CA B LYS B 1 16 ? 56.284 10.470 110.010 0.50 32.28 37 LYS B CA 1
ATOM 4443 C C . LYS B 1 16 ? 57.622 10.990 109.552 1.00 33.81 37 LYS B C 1
ATOM 4444 O O . LYS B 1 16 ? 58.654 10.457 109.931 1.00 33.95 37 LYS B O 1
ATOM 4455 N N . GLN B 1 17 ? 57.607 12.030 108.739 1.00 32.43 38 GLN B N 1
ATOM 4456 C CA . GLN B 1 17 ? 58.843 12.514 108.131 1.00 36.20 38 GLN B CA 1
ATOM 4457 C C . GLN B 1 17 ? 58.757 13.997 107.827 1.00 33.00 38 GLN B C 1
ATOM 4458 O O . GLN B 1 17 ? 57.773 14.456 107.234 1.00 32.13 38 GLN B O 1
ATOM 4464 N N . VAL B 1 18 ? 59.808 14.727 108.199 1.00 36.56 39 VAL B N 1
ATOM 4465 C CA . VAL B 1 18 ? 59.980 16.131 107.846 1.00 39.56 39 VAL B CA 1
ATOM 4466 C C . VAL B 1 18 ? 60.743 16.214 106.527 1.00 38.14 39 VAL B C 1
ATOM 4467 O O . VAL B 1 18 ? 61.725 15.500 106.306 1.00 41.06 39 VAL B O 1
ATOM 4471 N N . THR B 1 19 ? 60.293 17.113 105.666 1.00 36.52 40 THR B N 1
ATOM 4472 C CA . THR B 1 19 ? 60.797 17.277 104.307 1.00 42.14 40 THR B CA 1
ATOM 4473 C C . THR B 1 19 ? 61.164 18.747 104.184 1.00 37.99 40 THR B C 1
ATOM 4474 O O . THR B 1 19 ? 60.392 19.574 104.660 1.00 41.91 40 THR B O 1
ATOM 4478 N N . LYS B 1 20 ? 62.278 19.075 103.520 1.00 41.22 41 LYS B N 1
ATOM 4479 C CA . LYS B 1 20 ? 62.656 20.501 103.253 1.00 47.66 41 LYS B CA 1
ATOM 4480 C C . LYS B 1 20 ? 61.799 21.113 102.120 1.00 49.92 41 LYS B C 1
ATOM 4481 O O . LYS B 1 20 ? 61.339 22.250 102.230 1.00 54.13 41 LYS B O 1
ATOM 4483 N N . GLY B 1 21 ? 61.579 20.344 101.054 1.00 42.66 42 GLY B N 1
ATOM 4484 C CA . GLY B 1 21 ? 60.892 20.845 99.866 1.00 40.10 42 GLY B CA 1
ATOM 4485 C C . GLY B 1 21 ? 59.420 20.465 99.880 1.00 36.44 42 GLY B C 1
ATOM 4486 O O . GLY B 1 21 ? 58.846 20.152 100.919 1.00 32.73 42 GLY B O 1
ATOM 4487 N N . ASN B 1 22 ? 58.825 20.442 98.689 1.00 34.21 43 ASN B N 1
ATOM 4488 C CA . ASN B 1 22 ? 57.443 20.102 98.535 1.00 29.22 43 ASN B CA 1
ATOM 4489 C C . ASN B 1 22 ? 57.261 18.592 98.811 1.00 28.63 43 ASN B C 1
ATOM 4490 O O . ASN B 1 22 ? 57.742 17.754 98.036 1.00 27.82 43 ASN B O 1
ATOM 4495 N N . PRO B 1 23 ? 56.511 18.242 99.873 1.00 27.64 44 PRO B N 1
ATOM 4496 C CA . PRO B 1 23 ? 56.329 16.827 100.185 1.00 28.47 44 PRO B CA 1
ATOM 4497 C C . PRO B 1 23 ? 55.583 16.003 99.136 1.00 27.35 44 PRO B C 1
ATOM 4498 O O . PRO B 1 23 ? 55.798 14.767 99.037 1.00 26.66 44 PRO B O 1
ATOM 4502 N N . PHE B 1 24 ? 54.768 16.676 98.318 1.00 26.02 45 PHE B N 1
ATOM 4503 C CA . PHE B 1 24 ? 54.092 16.032 97.231 1.00 23.49 45 PHE B CA 1
ATOM 4504 C C . PHE B 1 24 ? 55.005 15.614 96.074 1.00 24.21 45 PHE B C 1
ATOM 4505 O O . PHE B 1 24 ? 54.543 14.868 95.218 1.00 24.70 45 PHE B O 1
ATOM 4513 N N . ASP B 1 25 ? 56.269 16.039 96.060 1.00 26.25 46 ASP B N 1
ATOM 4514 C CA . ASP B 1 25 ? 57.238 15.644 95.054 1.00 27.52 46 ASP B CA 1
ATOM 4515 C C . ASP B 1 25 ? 58.064 14.434 95.473 1.00 30.65 46 ASP B C 1
ATOM 4516 O O . ASP B 1 25 ? 58.779 13.891 94.647 1.00 30.30 46 ASP B O 1
ATOM 4521 N N . ILE B 1 26 ? 57.974 14.026 96.738 1.00 30.27 47 ILE B N 1
ATOM 4522 C CA . ILE B 1 26 ? 58.810 12.967 97.281 1.00 27.78 47 ILE B CA 1
ATOM 4523 C C . ILE B 1 26 ? 58.408 11.604 96.651 1.00 27.66 47 ILE B C 1
ATOM 4524 O O . ILE B 1 26 ? 57.231 11.257 96.583 1.00 26.78 47 ILE B O 1
ATOM 4529 N N . ARG B 1 27 ? 59.411 10.860 96.208 1.00 25.03 48 ARG B N 1
ATOM 4530 C CA . ARG B 1 27 ? 59.226 9.515 95.659 1.00 26.47 48 ARG B CA 1
ATOM 4531 C C . ARG B 1 27 ? 59.094 8.524 96.837 1.00 25.78 48 ARG B C 1
ATOM 4532 O O . ARG B 1 27 ? 59.924 8.538 97.769 1.00 27.99 48 ARG B O 1
ATOM 4540 N N . LEU B 1 28 ? 58.052 7.691 96.789 1.00 27.14 49 LEU B N 1
ATOM 4541 C CA . LEU B 1 28 ? 57.835 6.635 97.802 1.00 23.88 49 LEU B CA 1
ATOM 4542 C C . LEU B 1 28 ? 57.062 5.464 97.203 1.00 23.91 49 LEU B C 1
ATOM 4543 O O . LEU B 1 28 ? 56.019 5.648 96.585 1.00 22.79 49 LEU B O 1
ATOM 4548 N N . SER B 1 29 ? 57.572 4.256 97.427 1.00 23.95 50 SER B N 1
ATOM 4549 C CA . SER B 1 29 ? 56.960 3.044 96.910 1.00 22.11 50 SER B CA 1
ATOM 4550 C C . SER B 1 29 ? 57.324 1.863 97.816 1.00 21.31 50 SER B C 1
ATOM 4551 O O . SER B 1 29 ? 58.139 2.000 98.714 1.00 23.23 50 SER B O 1
ATOM 4554 N N . ALA B 1 30 ? 56.653 0.737 97.600 1.00 21.43 51 ALA B N 1
ATOM 4555 C CA . ALA B 1 30 ? 57.064 -0.526 98.220 1.00 22.67 51 ALA B CA 1
ATOM 4556 C C . ALA B 1 30 ? 56.724 -1.724 97.359 1.00 20.93 51 ALA B C 1
ATOM 4557 O O . ALA B 1 30 ? 55.819 -1.677 96.554 1.00 25.66 51 ALA B O 1
ATOM 4559 N N . THR B 1 31 ? 57.488 -2.781 97.574 1.00 22.57 52 THR B N 1
ATOM 4560 C CA . THR B 1 31 ? 57.271 -4.053 96.944 1.00 24.83 52 THR B CA 1
ATOM 4561 C C . THR B 1 31 ? 56.813 -5.026 98.032 1.00 22.86 52 THR B C 1
ATOM 4562 O O . THR B 1 31 ? 57.443 -5.113 99.067 1.00 25.53 52 THR B O 1
ATOM 4566 N N . PHE B 1 32 ? 55.709 -5.709 97.746 1.00 25.21 53 PHE B N 1
ATOM 4567 C CA . PHE B 1 32 ? 55.044 -6.663 98.634 1.00 22.44 53 PHE B CA 1
ATOM 4568 C C . PHE B 1 32 ? 55.193 -8.055 98.016 1.00 24.34 53 PHE B C 1
ATOM 4569 O O . PHE B 1 32 ? 54.947 -8.208 96.818 1.00 24.04 53 PHE B O 1
ATOM 4577 N N . VAL B 1 33 ? 55.601 -9.032 98.816 1.00 23.58 54 VAL B N 1
ATOM 4578 C CA . VAL B 1 33 ? 55.878 -10.376 98.339 1.00 25.50 54 VAL B CA 1
ATOM 4579 C C . VAL B 1 33 ? 55.262 -11.416 99.273 1.00 25.95 54 VAL B C 1
ATOM 4580 O O . VAL B 1 33 ? 55.361 -11.291 100.503 1.00 26.55 54 VAL B O 1
ATOM 4584 N N . CYS B 1 34 ? 54.633 -12.423 98.673 1.00 27.51 55 CYS B N 1
ATOM 4585 C CA . CYS B 1 34 ? 54.211 -13.651 99.363 1.00 29.38 55 CYS B CA 1
ATOM 4586 C C . CYS B 1 34 ? 54.448 -14.785 98.377 1.00 29.00 55 CYS B C 1
ATOM 4587 O O . CYS B 1 34 ? 53.675 -14.934 97.428 1.00 28.81 55 CYS B O 1
ATOM 4590 N N . GLY B 1 35 ? 55.555 -15.486 98.561 1.00 33.03 56 GLY B N 1
ATOM 4591 C CA . GLY B 1 35 ? 56.003 -16.578 97.646 1.00 36.89 56 GLY B CA 1
ATOM 4592 C C . GLY B 1 35 ? 56.117 -16.043 96.215 1.00 33.95 56 GLY B C 1
ATOM 4593 O O . GLY B 1 35 ? 56.853 -15.097 95.953 1.00 30.71 56 GLY B O 1
ATOM 4594 N N . LYS B 1 36 ? 55.341 -16.631 95.316 1.00 30.26 57 LYS B N 1
ATOM 4595 C CA . LYS B 1 36 ? 55.317 -16.247 93.909 1.00 30.57 57 LYS B CA 1
ATOM 4596 C C . LYS B 1 36 ? 54.510 -14.991 93.630 1.00 29.67 57 LYS B C 1
ATOM 4597 O O . LYS B 1 36 ? 54.543 -14.503 92.512 1.00 30.57 57 LYS B O 1
ATOM 4603 N N . GLU B 1 37 ? 53.748 -14.493 94.615 1.00 28.58 58 GLU B N 1
ATOM 4604 C CA . GLU B 1 37 ? 52.942 -13.302 94.453 1.00 24.94 58 GLU B CA 1
ATOM 4605 C C . GLU B 1 37 ? 53.786 -12.071 94.817 1.00 27.61 58 GLU B C 1
ATOM 4606 O O . GLU B 1 37 ? 54.475 -12.061 95.831 1.00 29.23 58 GLU B O 1
ATOM 4612 N N . LYS B 1 38 ? 53.834 -11.102 93.915 1.00 24.77 59 LYS B N 1
ATOM 4613 C CA . LYS B 1 38 ? 54.688 -9.922 94.093 1.00 26.88 59 LYS B CA 1
ATOM 4614 C C . LYS B 1 38 ? 54.035 -8.736 93.411 1.00 28.83 59 LYS B C 1
ATOM 4615 O O . LYS B 1 38 ? 53.495 -8.893 92.310 1.00 25.54 59 LYS B O 1
ATOM 4621 N N . LYS B 1 39 ? 54.017 -7.596 94.106 1.00 27.53 60 LYS B N 1
ATOM 4622 C CA A LYS B 1 39 ? 53.394 -6.370 93.593 0.50 25.83 60 LYS B CA 1
ATOM 4623 C CA B LYS B 1 39 ? 53.389 -6.346 93.597 0.50 26.35 60 LYS B CA 1
ATOM 4624 C C . LYS B 1 39 ? 54.191 -5.161 94.079 1.00 26.41 60 LYS B C 1
ATOM 4625 O O . LYS B 1 39 ? 54.612 -5.131 95.225 1.00 26.84 60 LYS B O 1
ATOM 4636 N N . THR B 1 40 ? 54.384 -4.176 93.194 1.00 25.04 61 THR B N 1
ATOM 4637 C CA . THR B 1 40 ? 55.104 -2.947 93.522 1.00 24.40 61 THR B CA 1
ATOM 4638 C C . THR B 1 40 ? 54.114 -1.812 93.363 1.00 24.51 61 THR B C 1
ATOM 4639 O O . THR B 1 40 ? 53.409 -1.729 92.353 1.00 26.72 61 THR B O 1
ATOM 4643 N N . VAL B 1 41 ? 53.952 -1.011 94.413 1.00 22.88 62 VAL B N 1
ATOM 4644 C CA . VAL B 1 41 ? 52.916 0.029 94.423 1.00 21.06 62 VAL B CA 1
ATOM 4645 C C . VAL B 1 41 ? 53.503 1.333 94.932 1.00 21.03 62 VAL B C 1
ATOM 4646 O O . VAL B 1 41 ? 54.455 1.333 95.702 1.00 22.04 62 VAL B O 1
ATOM 4650 N N . GLU B 1 42 ? 52.930 2.449 94.461 1.00 22.06 63 GLU B N 1
ATOM 4651 C CA . GLU B 1 42 ? 53.341 3.781 94.870 1.00 20.73 63 GLU B CA 1
ATOM 4652 C C . GLU B 1 42 ? 52.634 4.219 96.158 1.00 21.97 63 GLU B C 1
ATOM 4653 O O . GLU B 1 42 ? 51.458 3.875 96.381 1.00 22.81 63 GLU B O 1
ATOM 4659 N N . GLY B 1 43 ? 53.341 5.020 96.942 1.00 22.05 64 GLY B N 1
ATOM 4660 C CA . GLY B 1 43 ? 52.800 5.712 98.128 1.00 22.35 64 GLY B CA 1
ATOM 4661 C C . GLY B 1 43 ? 52.511 7.181 97.822 1.00 22.11 64 GLY B C 1
ATOM 4662 O O . GLY B 1 43 ? 52.531 7.607 96.674 1.00 21.05 64 GLY B O 1
ATOM 4663 N N . PHE B 1 44 ? 52.158 7.914 98.867 1.00 20.98 65 PHE B N 1
ATOM 4664 C CA . PHE B 1 44 ? 51.707 9.269 98.748 1.00 21.62 65 PHE B CA 1
ATOM 4665 C C . PHE B 1 44 ? 51.855 10.035 100.059 1.00 22.78 65 PHE B C 1
ATOM 4666 O O . PHE B 1 44 ? 51.937 9.453 101.133 1.00 23.22 65 PHE B O 1
ATOM 4674 N N . TYR B 1 45 ? 51.876 11.353 99.933 1.00 23.10 66 TYR B N 1
ATOM 4675 C CA . TYR B 1 45 ? 51.884 12.264 101.069 1.00 23.70 66 TYR B CA 1
ATOM 4676 C C . TYR B 1 45 ? 50.452 12.600 101.506 1.00 21.17 66 TYR B C 1
ATOM 4677 O O . TYR B 1 45 ? 49.612 12.910 100.668 1.00 22.17 66 TYR B O 1
ATOM 4686 N N . ASP B 1 46 ? 50.184 12.494 102.811 1.00 21.22 67 ASP B N 1
ATOM 4687 C CA . ASP B 1 46 ? 48.847 12.692 103.371 1.00 22.98 67 ASP B CA 1
ATOM 4688 C C . ASP B 1 46 ? 48.724 13.882 104.347 1.00 23.45 67 ASP B C 1
ATOM 4689 O O . ASP B 1 46 ? 47.848 13.915 105.222 1.00 25.56 67 ASP B O 1
ATOM 4694 N N . GLY B 1 47 ? 49.605 14.855 104.200 1.00 24.26 68 GLY B N 1
ATOM 4695 C CA . GLY B 1 47 ? 49.644 16.000 105.134 1.00 24.34 68 GLY B CA 1
ATOM 4696 C C . GLY B 1 47 ? 50.246 15.689 106.500 1.00 27.79 68 GLY B C 1
ATOM 4697 O O . GLY B 1 47 ? 50.467 14.518 106.871 1.00 26.99 68 GLY B O 1
ATOM 4698 N N . GLU B 1 48 ? 50.517 16.747 107.272 1.00 27.93 69 GLU B N 1
ATOM 4699 C CA . GLU B 1 48 ? 50.944 16.610 108.671 1.00 31.57 69 GLU B CA 1
ATOM 4700 C C . GLU B 1 48 ? 52.153 15.695 108.817 1.00 29.69 69 GLU B C 1
ATOM 4701 O O . GLU B 1 48 ? 52.199 14.829 109.697 1.00 32.15 69 GLU B O 1
ATOM 4707 N N . ASN B 1 49 ? 53.106 15.86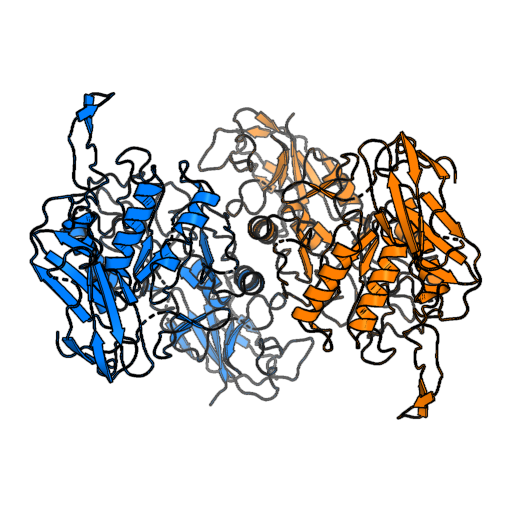2 107.899 1.00 30.06 70 ASN B N 1
ATOM 4708 C CA . ASN B 1 49 ? 54.355 15.111 107.890 1.00 29.82 70 ASN B CA 1
ATOM 4709 C C . ASN B 1 49 ? 54.160 13.599 107.845 1.00 29.49 70 ASN B C 1
ATOM 4710 O O . ASN B 1 49 ? 55.015 12.851 108.320 1.00 32.20 70 ASN B O 1
ATOM 4715 N N . THR B 1 50 ? 53.071 13.163 107.222 1.00 26.37 71 THR B N 1
ATOM 4716 C CA . THR B 1 50 ? 52.727 11.757 107.168 1.00 25.17 71 THR B CA 1
ATOM 4717 C C . THR B 1 50 ? 52.643 11.269 105.727 1.00 24.13 71 THR B C 1
ATOM 4718 O O . THR B 1 50 ? 51.816 11.772 104.908 1.00 24.05 71 THR B O 1
ATOM 4722 N N . TYR B 1 51 ? 53.480 10.285 105.412 1.00 22.18 72 TYR B N 1
ATOM 4723 C CA . TYR B 1 51 ? 53.417 9.562 104.136 1.00 22.30 72 TYR B CA 1
ATOM 4724 C C . TYR B 1 51 ? 52.792 8.208 104.407 1.00 20.14 72 TYR B C 1
ATOM 4725 O O . TYR B 1 51 ? 52.973 7.637 105.502 1.00 23.03 72 TYR B O 1
ATOM 4734 N N . ARG B 1 52 ? 52.110 7.696 103.392 1.00 22.37 73 ARG B N 1
ATOM 4735 C CA . ARG B 1 52 ? 51.413 6.407 103.425 1.00 20.38 73 ARG B CA 1
ATOM 4736 C C . ARG B 1 52 ? 51.710 5.562 102.176 1.00 22.00 73 ARG B C 1
ATOM 4737 O O . ARG B 1 52 ? 51.923 6.068 101.088 1.00 20.35 73 ARG B O 1
ATOM 4745 N N . ILE B 1 53 ? 51.667 4.262 102.362 1.00 21.16 74 ILE B N 1
ATOM 4746 C CA . ILE B 1 53 ? 51.637 3.314 101.281 1.00 19.79 74 ILE B CA 1
ATOM 4747 C C . ILE B 1 53 ? 50.547 2.306 101.584 1.00 19.54 74 ILE B C 1
ATOM 4748 O O . ILE B 1 53 ? 50.567 1.681 102.628 1.00 21.54 74 ILE B O 1
ATOM 4753 N N . ARG B 1 54 ? 49.636 2.116 100.634 1.00 21.28 75 ARG B N 1
ATOM 4754 C CA . ARG B 1 54 ? 48.528 1.220 100.762 1.00 20.78 75 ARG B CA 1
ATOM 4755 C C . ARG B 1 54 ? 48.698 0.074 99.807 1.00 22.96 75 ARG B C 1
ATOM 4756 O O . ARG B 1 54 ? 49.170 0.265 98.682 1.00 21.00 75 ARG B O 1
ATOM 4764 N N . PHE B 1 55 ? 48.291 -1.116 100.254 1.00 21.05 76 PHE B N 1
ATOM 4765 C CA . PHE B 1 55 ? 48.350 -2.318 99.443 1.00 20.48 76 PHE B CA 1
ATOM 4766 C C . PHE B 1 55 ? 47.098 -3.145 99.658 1.00 18.76 76 PHE B C 1
ATOM 4767 O O . PHE B 1 55 ? 46.668 -3.354 100.790 1.00 21.66 76 PHE B O 1
ATOM 4783 N N . PRO B 1 57 ? 46.132 -6.932 99.262 1.00 20.31 78 PRO B N 1
ATOM 4784 C CA . PRO B 1 57 ? 46.608 -8.267 98.967 1.00 21.56 78 PRO B CA 1
ATOM 4785 C C . PRO B 1 57 ? 45.514 -9.082 98.357 1.00 24.02 78 PRO B C 1
ATOM 4786 O O . PRO B 1 57 ? 44.325 -8.887 98.686 1.00 23.83 78 PRO B O 1
ATOM 4790 N N . ALA B 1 58 ? 45.891 -9.989 97.458 1.00 24.05 79 ALA B N 1
ATOM 4791 C CA . ALA B 1 58 ? 44.905 -10.763 96.744 1.00 25.11 79 ALA B CA 1
ATOM 4792 C C . ALA B 1 58 ? 45.040 -12.246 97.044 1.00 22.59 79 ALA B C 1
ATOM 4793 O O . ALA B 1 58 ? 44.187 -12.990 96.594 1.00 25.73 79 ALA B O 1
ATOM 4795 N N . VAL B 1 59 ? 46.057 -12.646 97.797 1.00 24.80 80 VAL B N 1
ATOM 4796 C CA A VAL B 1 59 ? 46.186 -14.033 98.268 0.50 26.23 80 VAL B CA 1
ATOM 4797 C CA B VAL B 1 59 ? 46.276 -14.023 98.236 0.50 25.35 80 VAL B CA 1
ATOM 4798 C C . VAL B 1 59 ? 46.578 -14.059 99.749 1.00 26.85 80 VAL B C 1
ATOM 4799 O O . VAL B 1 59 ? 47.305 -13.207 100.254 1.00 27.87 80 VAL B O 1
ATOM 4806 N N . ALA B 1 60 ? 46.053 -15.060 100.441 1.00 26.18 81 ALA B N 1
ATOM 4807 C CA . ALA B 1 60 ? 46.299 -15.307 101.828 1.00 27.49 81 ALA B CA 1
ATOM 4808 C C . ALA B 1 60 ? 47.683 -15.884 102.005 1.00 28.37 81 ALA B C 1
ATOM 4809 O O . ALA B 1 60 ? 48.168 -16.602 101.139 1.00 31.29 81 ALA B O 1
ATOM 4811 N N . GLY B 1 61 ? 48.315 -15.557 103.115 1.00 26.91 82 GLY B N 1
ATOM 4812 C CA . GLY B 1 61 ? 49.600 -16.082 103.493 1.00 28.52 82 GLY B CA 1
ATOM 4813 C C . GLY B 1 61 ? 50.400 -15.108 104.348 1.00 30.31 82 GLY B C 1
ATOM 4814 O O . GLY B 1 61 ? 49.874 -14.121 104.828 1.00 27.04 82 GLY B O 1
ATOM 4815 N N . GLU B 1 62 ? 51.676 -15.420 104.501 1.00 28.85 83 GLU B N 1
ATOM 4816 C CA . GLU B 1 62 ? 52.622 -14.625 105.221 1.00 33.23 83 GLU B CA 1
ATOM 4817 C C . GLU B 1 62 ? 53.318 -13.665 104.237 1.00 33.33 83 GLU B C 1
ATOM 4818 O O . GLU B 1 62 ? 54.058 -14.109 103.373 1.00 31.49 83 GLU B O 1
ATOM 4824 N N . TRP B 1 63 ? 53.091 -12.370 104.400 1.00 28.27 84 TRP B N 1
ATOM 4825 C CA . TRP B 1 63 ? 53.573 -11.367 103.455 1.00 25.34 84 TRP B CA 1
ATOM 4826 C C . TRP B 1 63 ? 54.736 -10.627 104.056 1.00 26.28 84 TRP B C 1
ATOM 4827 O O . TRP B 1 63 ? 54.914 -10.572 105.282 1.00 26.77 84 TRP B O 1
ATOM 4838 N N . ARG B 1 64 ? 55.579 -10.087 103.174 1.00 27.89 85 ARG B N 1
ATOM 4839 C CA . ARG B 1 64 ? 56.644 -9.153 103.570 1.00 26.48 85 ARG B CA 1
ATOM 4840 C C . ARG B 1 64 ? 56.663 -7.998 102.582 1.00 24.48 85 ARG B C 1
ATOM 4841 O O . ARG B 1 64 ? 56.091 -8.085 101.489 1.00 22.97 85 ARG B O 1
ATOM 4849 N N . TYR B 1 65 ? 57.343 -6.934 102.958 1.00 26.57 86 TYR B N 1
ATOM 4850 C CA . TYR B 1 65 ? 57.490 -5.763 102.102 1.00 25.43 86 TYR B CA 1
ATOM 4851 C C . TYR B 1 65 ? 58.874 -5.131 102.297 1.00 26.56 86 TYR B C 1
ATOM 4852 O O . TYR B 1 65 ? 59.558 -5.320 103.331 1.00 25.88 86 TYR B O 1
ATOM 4861 N N . VAL B 1 66 ? 59.244 -4.361 101.286 1.00 24.16 87 VAL B N 1
ATOM 4862 C CA A VAL B 1 66 ? 60.436 -3.527 101.296 0.50 26.04 87 VAL B CA 1
ATOM 4863 C CA B VAL B 1 66 ? 60.393 -3.496 101.368 0.50 25.05 87 VAL B CA 1
ATOM 4864 C C . VAL B 1 66 ? 60.084 -2.190 100.643 1.00 24.52 87 VAL B C 1
ATOM 4865 O O . VAL B 1 66 ? 59.585 -2.196 99.536 1.00 23.49 87 VAL B O 1
ATOM 4872 N N . THR B 1 67 ? 60.376 -1.074 101.313 1.00 25.52 88 THR B N 1
ATOM 4873 C CA . THR B 1 67 ? 60.082 0.245 100.742 1.00 25.43 88 THR B CA 1
ATOM 4874 C C . THR B 1 67 ? 61.259 0.771 99.954 1.00 24.14 88 THR B C 1
ATOM 4875 O O . THR B 1 67 ? 62.404 0.334 100.157 1.00 26.25 88 THR B O 1
ATOM 4879 N N . SER B 1 68 ? 60.949 1.706 99.064 1.00 26.43 89 SER B N 1
ATOM 4880 C CA . SER B 1 68 ? 61.944 2.523 98.342 1.00 29.42 89 SER B CA 1
ATOM 4881 C C . SER B 1 68 ? 61.502 3.996 98.379 1.00 26.25 89 SER B C 1
ATOM 4882 O O . SER B 1 68 ? 60.324 4.301 98.196 1.00 25.39 89 SER B O 1
ATOM 4885 N N . SER B 1 69 ? 62.428 4.895 98.669 1.00 30.19 90 SER B N 1
ATOM 4886 C CA . SER B 1 69 ? 62.110 6.317 98.725 1.00 27.10 90 SER B CA 1
ATOM 4887 C C . SER B 1 69 ? 63.330 7.157 98.418 1.00 29.97 90 SER B C 1
ATOM 4888 O O . SER B 1 69 ? 64.483 6.722 98.642 1.00 27.90 90 SER B O 1
ATOM 4891 N N . SER B 1 70 ? 63.072 8.389 97.975 1.00 31.87 91 SER B N 1
ATOM 4892 C CA . SER B 1 70 ? 64.144 9.385 97.810 1.00 34.08 91 SER B CA 1
ATOM 4893 C C . SER B 1 70 ? 64.605 9.941 99.141 1.00 37.26 91 SER B C 1
ATOM 4894 O O . SER B 1 70 ? 65.659 10.568 99.204 1.00 38.10 91 SER B O 1
ATOM 4897 N N . ILE B 1 71 ? 63.841 9.705 100.203 1.00 32.94 92 ILE B N 1
ATOM 4898 C CA . ILE B 1 71 ? 64.263 10.026 101.539 1.00 34.87 92 ILE B CA 1
ATOM 4899 C C . ILE B 1 71 ? 64.799 8.764 102.217 1.00 40.67 92 ILE B C 1
ATOM 4900 O O . ILE B 1 71 ? 64.066 7.794 102.381 1.00 32.82 92 ILE B O 1
ATOM 4905 N N . GLY B 1 72 ? 66.061 8.825 102.652 1.00 35.63 93 GLY B N 1
ATOM 4906 C CA . GLY B 1 72 ? 66.775 7.698 103.242 1.00 40.01 93 GLY B CA 1
ATOM 4907 C C . GLY B 1 72 ? 66.038 7.021 104.370 1.00 36.27 93 GLY B C 1
ATOM 4908 O O . GLY B 1 72 ? 65.953 5.797 104.401 1.00 37.75 93 GLY B O 1
ATOM 4909 N N . ALA B 1 73 ? 65.445 7.813 105.254 1.00 33.33 94 ALA B N 1
ATOM 4910 C CA . ALA B 1 73 ? 64.714 7.262 106.385 1.00 35.98 94 ALA B CA 1
ATOM 4911 C C . ALA B 1 73 ? 63.486 6.408 105.994 1.00 31.81 94 ALA B C 1
ATOM 4912 O O . ALA B 1 73 ? 63.064 5.571 106.803 1.00 31.91 94 ALA B O 1
ATOM 4922 N N . ASN B 1 75 ? 63.501 4.659 103.046 1.00 32.57 96 ASN B N 1
ATOM 4923 C CA . ASN B 1 75 ? 64.044 3.793 101.998 1.00 32.19 96 ASN B CA 1
ATOM 4924 C C . ASN B 1 75 ? 64.591 2.539 102.631 1.00 31.23 96 ASN B C 1
ATOM 4925 O O . ASN B 1 75 ? 65.345 2.622 103.602 1.00 32.14 96 ASN B O 1
ATOM 4930 N N . GLY B 1 76 ? 64.244 1.382 102.057 1.00 33.03 97 GLY B N 1
ATOM 4931 C CA . GLY B 1 76 ? 64.756 0.104 102.556 1.00 32.56 97 GLY B CA 1
ATOM 4932 C C . GLY B 1 76 ? 64.108 -0.347 103.845 1.00 31.92 97 GLY B C 1
ATOM 4933 O O . GLY B 1 76 ? 64.620 -1.231 104.507 1.00 30.26 97 GLY B O 1
ATOM 4934 N N . ARG B 1 77 ? 62.919 0.177 104.150 1.00 30.77 98 ARG B N 1
ATOM 4935 C CA . ARG B 1 77 ? 62.212 -0.223 105.369 1.00 34.33 98 ARG B CA 1
ATOM 4936 C C . ARG B 1 77 ? 61.476 -1.527 105.062 1.00 30.82 98 ARG B C 1
ATOM 4937 O O . ARG B 1 77 ? 60.960 -1.703 103.980 1.00 28.25 98 ARG B O 1
ATOM 4945 N N . LYS B 1 78 ? 61.505 -2.442 106.017 1.00 32.90 99 LYS B N 1
ATOM 4946 C CA . LYS B 1 78 ? 61.010 -3.805 105.838 1.00 32.42 99 LYS B CA 1
ATOM 4947 C C . LYS B 1 78 ? 60.071 -4.199 106.966 1.00 32.59 99 LYS B C 1
ATOM 4948 O O . LYS B 1 78 ? 60.184 -3.698 108.077 1.00 30.59 99 LYS B O 1
ATOM 4954 N N . GLY B 1 79 ? 59.154 -5.096 106.685 1.00 30.88 100 GLY B N 1
ATOM 4955 C CA . GLY B 1 79 ? 58.343 -5.709 107.745 1.00 31.36 100 GLY B CA 1
ATOM 4956 C C . GLY B 1 79 ? 57.506 -6.832 107.165 1.00 32.90 100 GLY B C 1
ATOM 4957 O O . GLY B 1 79 ? 57.659 -7.201 105.987 1.00 29.23 100 GLY B O 1
ATOM 4958 N N . THR B 1 80 ? 56.600 -7.346 107.987 1.00 31.69 101 THR B N 1
ATOM 4959 C CA . THR B 1 80 ? 55.761 -8.472 107.616 1.00 30.84 101 THR B CA 1
ATOM 4960 C C . THR B 1 80 ? 54.335 -8.238 108.103 1.00 30.34 101 THR B C 1
ATOM 4961 O O . THR B 1 80 ? 54.088 -7.420 108.988 1.00 31.08 101 THR B O 1
ATOM 4965 N N . PHE B 1 81 ? 53.426 -8.992 107.537 1.00 25.63 102 PHE B N 1
ATOM 4966 C CA . PHE B 1 81 ? 52.042 -9.024 107.946 1.00 27.00 102 PHE B CA 1
ATOM 4967 C C . PHE B 1 81 ? 51.416 -10.307 107.418 1.00 29.81 102 PHE B C 1
ATOM 4968 O O . PHE B 1 81 ? 51.956 -10.970 106.525 1.00 27.65 102 PHE B O 1
ATOM 4976 N N . THR B 1 82 ? 50.296 -10.674 108.004 1.00 28.45 103 THR B N 1
ATOM 4977 C CA . THR B 1 82 ? 49.600 -11.882 107.649 1.00 27.26 103 THR B CA 1
ATOM 4978 C C . THR B 1 82 ? 48.346 -11.504 106.898 1.00 26.70 103 THR B C 1
ATOM 4979 O O . THR B 1 82 ? 47.637 -10.562 107.258 1.00 24.12 103 THR B O 1
ATOM 4983 N N . VAL B 1 83 ? 48.055 -12.211 105.811 1.00 24.82 104 VAL B N 1
ATOM 4984 C CA . VAL B 1 83 ? 46.823 -12.058 105.107 1.00 24.88 104 VAL B CA 1
ATOM 4985 C C . VAL B 1 83 ? 45.983 -13.309 105.316 1.00 27.38 104 VAL B C 1
ATOM 4986 O O . VAL B 1 83 ? 46.449 -14.425 105.071 1.00 28.00 104 VAL B O 1
ATOM 4990 N N . ILE B 1 84 ? 44.731 -13.136 105.724 1.00 29.51 105 ILE B N 1
ATOM 4991 C CA . ILE B 1 84 ? 43.802 -14.278 105.943 1.00 27.68 105 ILE B CA 1
ATOM 4992 C C . ILE B 1 84 ? 42.756 -14.296 104.853 1.00 25.00 105 ILE B C 1
ATOM 4993 O O . ILE B 1 84 ? 42.584 -13.300 104.152 1.00 24.36 105 ILE B O 1
ATOM 4998 N N . PRO B 1 85 ? 42.033 -15.427 104.680 1.00 26.66 106 PRO B N 1
ATOM 4999 C CA . PRO B 1 85 ? 40.971 -15.490 103.656 1.00 26.95 106 PRO B CA 1
ATOM 5000 C C . PRO B 1 85 ? 39.893 -14.391 103.894 1.00 27.13 106 PRO B C 1
ATOM 5001 O O . PRO B 1 85 ? 39.632 -13.974 105.043 1.00 26.05 106 PRO B O 1
ATOM 5005 N N . ALA B 1 86 ? 39.346 -13.880 102.817 1.00 26.21 107 ALA B N 1
ATOM 5006 C CA . ALA B 1 86 ? 38.227 -12.940 102.868 1.00 25.49 107 ALA B CA 1
ATOM 5007 C C . ALA B 1 86 ? 37.053 -13.502 103.618 1.00 27.25 107 ALA B C 1
ATOM 5008 O O . ALA B 1 86 ? 36.778 -14.696 103.525 1.00 25.58 107 ALA B O 1
ATOM 5010 N N . GLY B 1 87 ? 36.371 -12.665 104.388 1.00 27.24 108 GLY B N 1
ATOM 5011 C CA . GLY B 1 87 ? 35.128 -13.094 105.083 1.00 29.77 108 GLY B CA 1
ATOM 5012 C C . GLY B 1 87 ? 33.939 -13.182 104.140 1.00 32.28 108 GLY B C 1
ATOM 5013 O O . GLY B 1 87 ? 34.037 -12.757 102.983 1.00 29.80 108 GLY B O 1
ATOM 5014 N N . LYS B 1 88 ? 32.795 -13.688 104.636 1.00 35.02 109 LYS B N 1
ATOM 5015 C CA . LYS B 1 88 ? 31.675 -14.114 103.764 1.00 35.79 109 LYS B CA 1
ATOM 5016 C C . LYS B 1 88 ? 31.122 -12.995 102.885 1.00 34.72 109 LYS B C 1
ATOM 5017 O O . LYS B 1 88 ? 30.655 -13.285 101.763 1.00 34.73 109 LYS B O 1
ATOM 5019 N N . ASP B 1 89 ? 31.187 -11.738 103.345 1.00 31.35 110 ASP B N 1
ATOM 5020 C CA . ASP B 1 89 ? 30.676 -10.612 102.542 1.00 29.66 110 ASP B CA 1
ATOM 5021 C C . ASP B 1 89 ? 31.706 -9.782 101.775 1.00 28.22 110 ASP B C 1
ATOM 5022 O O . ASP B 1 89 ? 31.356 -8.832 101.097 1.00 28.03 110 ASP B O 1
ATOM 5027 N N . ASN B 1 90 ? 32.957 -10.199 101.846 1.00 25.27 111 ASN B N 1
ATOM 5028 C CA . ASN B 1 90 ? 34.056 -9.595 101.143 1.00 19.71 111 ASN B CA 1
ATOM 5029 C C . ASN B 1 90 ? 34.302 -10.463 99.903 1.00 21.05 111 ASN B C 1
ATOM 5030 O O . ASN B 1 90 ? 34.945 -11.507 99.999 1.00 21.35 111 ASN B O 1
ATOM 5035 N N . HIS B 1 91 ? 33.853 -10.004 98.745 1.00 19.12 112 HIS B N 1
ATOM 5036 C CA . HIS B 1 91 ? 34.026 -10.753 97.491 1.00 21.01 112 HIS B CA 1
ATOM 5037 C C . HIS B 1 91 ? 35.155 -10.248 96.613 1.00 21.42 112 HIS B C 1
ATOM 5038 O O . HIS B 1 91 ? 35.398 -10.807 95.531 1.00 23.26 112 HIS B O 1
ATOM 5045 N N . GLY B 1 92 ? 35.897 -9.258 97.094 1.00 21.86 113 GLY B N 1
ATOM 5046 C CA . GLY B 1 92 ? 36.898 -8.596 96.262 1.00 20.40 113 GLY B CA 1
ATOM 5047 C C . GLY B 1 92 ? 36.332 -7.613 95.245 1.00 20.60 113 GLY B C 1
ATOM 5048 O O . GLY B 1 92 ? 35.181 -7.170 95.348 1.00 20.70 113 GLY B O 1
ATOM 5057 N N . VAL B 1 94 ? 35.337 -6.080 91.478 1.00 16.64 115 VAL B N 1
ATOM 5058 C CA . VAL B 1 94 ? 34.596 -6.557 90.315 1.00 15.95 115 VAL B CA 1
ATOM 5059 C C . VAL B 1 94 ? 35.553 -6.657 89.099 1.00 19.85 115 VAL B C 1
ATOM 5060 O O . VAL B 1 94 ? 36.325 -5.729 88.793 1.00 18.95 115 VAL B O 1
ATOM 5064 N N . LEU B 1 95 ? 35.467 -7.789 88.441 1.00 16.36 116 LEU B N 1
ATOM 5065 C CA . LEU B 1 95 ? 36.237 -8.138 87.282 1.00 17.31 116 LEU B CA 1
ATOM 5066 C C . LEU B 1 95 ? 35.324 -8.441 86.121 1.00 17.66 116 LEU B C 1
ATOM 5067 O O . LEU B 1 95 ? 34.153 -8.843 86.277 1.00 16.08 116 LEU B O 1
ATOM 5072 N N . VAL B 1 96 ? 35.892 -8.314 84.928 1.00 20.63 117 VAL B N 1
ATOM 5073 C CA . VAL B 1 96 ? 35.248 -8.801 83.712 1.00 17.40 117 VAL B CA 1
ATOM 5074 C C . VAL B 1 96 ? 35.155 -10.328 83.774 1.00 16.90 117 VAL B C 1
ATOM 5075 O O . VAL B 1 96 ? 36.083 -10.981 84.224 1.00 16.70 117 VAL B O 1
ATOM 5079 N N . ASP B 1 97 ? 34.038 -10.868 83.290 1.00 16.44 118 ASP B N 1
ATOM 5080 C CA . ASP B 1 97 ? 33.815 -12.305 83.156 1.00 18.88 118 ASP B CA 1
ATOM 5081 C C . ASP B 1 97 ? 33.427 -12.576 81.692 1.00 18.67 118 ASP B C 1
ATOM 5082 O O . ASP B 1 97 ? 32.283 -12.290 81.277 1.00 18.35 118 ASP B O 1
ATOM 5087 N N . GLY B 1 98 ? 34.415 -13.018 80.931 1.00 20.21 119 GLY B N 1
ATOM 5088 C CA . GLY B 1 98 ? 34.263 -13.309 79.482 1.00 21.67 119 GLY B CA 1
ATOM 5089 C C . GLY B 1 98 ? 34.036 -12.063 78.665 1.00 21.23 119 GLY B C 1
ATOM 5090 O O . GLY B 1 98 ? 34.592 -11.003 78.957 1.00 22.02 119 GLY B O 1
ATOM 5091 N N . GLU B 1 99 ? 33.210 -12.180 77.628 1.00 19.46 120 GLU B N 1
ATOM 5092 C CA . GLU B 1 99 ? 32.999 -11.052 76.725 1.00 19.38 120 GLU B CA 1
ATOM 5093 C C . GLU B 1 99 ? 31.920 -10.105 77.182 1.00 21.83 120 GLU B C 1
ATOM 5094 O O . GLU B 1 99 ? 31.867 -8.984 76.686 1.00 19.44 120 GLU B O 1
ATOM 5100 N N . HIS B 1 100 ? 31.009 -10.540 78.050 1.00 18.20 121 HIS B N 1
ATOM 5101 C CA . HIS B 1 100 ? 29.787 -9.754 78.280 1.00 16.69 121 HIS B CA 1
ATOM 5102 C C . HIS B 1 100 ? 29.409 -9.412 79.685 1.00 16.19 121 HIS B C 1
ATOM 5103 O O . HIS B 1 100 ? 28.527 -8.592 79.889 1.00 17.67 121 HIS B O 1
ATOM 5110 N N . ASN B 1 101 ? 30.036 -10.058 80.667 1.00 15.93 122 ASN B N 1
ATOM 5111 C CA . ASN B 1 101 ? 29.526 -9.994 82.036 1.00 14.41 122 ASN B CA 1
ATOM 5112 C C . ASN B 1 101 ? 30.607 -9.664 83.070 1.00 13.99 122 ASN B C 1
ATOM 5113 O O . ASN B 1 101 ? 31.773 -9.362 82.709 1.00 15.92 122 ASN B O 1
ATOM 5118 N N . PHE B 1 102 ? 30.212 -9.714 84.353 1.00 14.34 123 PHE B N 1
ATOM 5119 C CA . PHE B 1 102 ? 31.063 -9.398 85.469 1.00 13.73 123 PHE B CA 1
ATOM 5120 C C . PHE B 1 102 ? 30.941 -10.425 86.577 1.00 16.69 123 PHE B C 1
ATOM 5121 O O . PHE B 1 102 ? 29.908 -11.037 86.741 1.00 18.25 123 PHE B O 1
ATOM 5129 N N . LYS B 1 103 ? 32.022 -10.572 87.319 1.00 17.23 124 LYS B N 1
ATOM 5130 C CA . LYS B 1 103 ? 32.068 -11.364 88.542 1.00 17.21 124 LYS B CA 1
ATOM 5131 C C . LYS B 1 103 ? 32.967 -10.634 89.527 1.00 17.20 124 LYS B C 1
ATOM 5132 O O . LYS B 1 103 ? 33.985 -10.056 89.153 1.00 22.45 124 LYS B O 1
ATOM 5138 N N . TYR B 1 104 ? 32.621 -10.745 90.788 1.00 16.44 125 TYR B N 1
ATOM 5139 C CA . TYR B 1 104 ? 33.581 -10.432 91.825 1.00 16.57 125 TYR B CA 1
ATOM 5140 C C . TYR B 1 104 ? 34.798 -11.346 91.753 1.00 20.43 125 TYR B C 1
ATOM 5141 O O . TYR B 1 104 ? 34.710 -12.442 91.211 1.00 19.12 125 TYR B O 1
ATOM 5150 N N . ALA B 1 105 ? 35.904 -10.905 92.351 1.00 20.01 126 ALA B N 1
ATOM 5151 C CA . ALA B 1 105 ? 37.133 -11.690 92.389 1.00 21.74 126 ALA B CA 1
ATOM 5152 C C . ALA B 1 105 ? 36.948 -13.060 93.032 1.00 23.97 126 ALA B C 1
ATOM 5153 O O . ALA B 1 105 ? 37.625 -13.969 92.646 1.00 25.61 126 ALA B O 1
ATOM 5155 N N . ASP B 1 106 ? 36.000 -13.224 93.968 1.00 20.15 127 ASP B N 1
ATOM 5156 C CA . ASP B 1 106 ? 35.794 -14.556 94.551 1.00 25.15 127 ASP B CA 1
ATOM 5157 C C . ASP B 1 106 ? 34.881 -15.482 93.705 1.00 25.73 127 ASP B C 1
ATOM 5158 O O . ASP B 1 106 ? 34.555 -16.542 94.161 1.00 23.69 127 ASP B O 1
ATOM 5163 N N . GLY B 1 107 ? 34.449 -15.045 92.509 1.00 24.99 128 GLY B N 1
ATOM 5164 C CA . GLY B 1 107 ? 33.589 -15.870 91.624 1.00 24.09 128 GLY B CA 1
ATOM 5165 C C . GLY B 1 107 ? 32.111 -15.566 91.717 1.00 24.23 128 GLY B C 1
ATOM 5166 O O . GLY B 1 107 ? 31.333 -16.017 90.862 1.00 24.10 128 GLY B O 1
ATOM 5167 N N . THR B 1 108 ? 31.706 -14.792 92.734 1.00 21.69 129 THR B N 1
ATOM 5168 C CA . THR B 1 108 ? 30.305 -14.370 92.892 1.00 22.79 129 THR B CA 1
ATOM 5169 C C . THR B 1 108 ? 29.861 -13.555 91.678 1.00 20.26 129 THR B C 1
ATOM 5170 O O . THR B 1 108 ? 30.597 -12.649 91.227 1.00 19.27 129 THR B O 1
ATOM 5174 N N . ARG B 1 109 ? 28.667 -13.827 91.156 1.00 17.99 130 ARG B N 1
ATOM 5175 C CA . ARG B 1 109 ? 28.130 -13.020 90.032 1.00 18.46 130 ARG B CA 1
ATOM 5176 C C . ARG B 1 109 ? 27.900 -11.552 90.422 1.00 18.99 130 ARG B C 1
ATOM 5177 O O . ARG B 1 109 ? 27.472 -11.274 91.541 1.00 20.60 130 ARG B O 1
ATOM 5185 N N . TYR B 1 110 ? 28.207 -10.608 89.509 1.00 20.21 131 TYR B N 1
ATOM 5186 C CA . TYR B 1 110 ? 27.907 -9.179 89.714 1.00 18.43 131 TYR B CA 1
ATOM 5187 C C . TYR B 1 110 ? 27.121 -8.642 88.538 1.00 16.22 131 TYR B C 1
ATOM 5188 O O . TYR B 1 110 ? 27.564 -8.790 87.410 1.00 16.44 131 TYR B O 1
ATOM 5197 N N . TYR B 1 111 ? 25.945 -8.056 88.793 1.00 17.91 132 TYR B N 1
ATOM 5198 C CA . TYR B 1 111 ? 25.169 -7.385 87.776 1.00 18.25 132 TYR B CA 1
ATOM 5199 C C . TYR B 1 111 ? 25.117 -5.906 88.186 1.00 21.04 132 TYR B C 1
ATOM 5200 O O . TYR B 1 111 ? 24.506 -5.606 89.191 1.00 16.21 132 TYR B O 1
ATOM 5209 N N . PRO B 1 112 ? 25.703 -4.989 87.384 1.00 20.18 133 PRO B N 1
ATOM 5210 C CA . PRO B 1 112 ? 25.642 -3.562 87.798 1.00 17.62 133 PRO B CA 1
ATOM 5211 C C . PRO B 1 112 ? 24.213 -3.006 87.618 1.00 17.30 133 PRO B C 1
ATOM 5212 O O . PRO B 1 112 ? 23.664 -3.007 86.513 1.00 20.25 133 PRO B O 1
ATOM 5229 N N . GLY B 1 114 ? 23.074 0.255 88.851 1.00 17.29 135 GLY B N 1
ATOM 5230 C CA . GLY B 1 114 ? 23.531 1.492 89.476 1.00 15.04 135 GLY B CA 1
ATOM 5231 C C . GLY B 1 114 ? 22.613 2.693 89.359 1.00 15.83 135 GLY B C 1
ATOM 5232 O O . GLY B 1 114 ? 21.620 2.693 88.671 1.00 17.09 135 GLY B O 1
ATOM 5233 N N . THR B 1 115 ? 22.982 3.720 90.107 1.00 15.37 136 THR B N 1
ATOM 5234 C CA . THR B 1 115 ? 22.354 5.042 90.012 1.00 13.81 136 THR B CA 1
ATOM 5235 C C . THR B 1 115 ? 23.388 6.112 89.810 1.00 14.36 136 THR B C 1
ATOM 5236 O O . THR B 1 115 ? 24.553 5.822 89.517 1.00 15.09 136 THR B O 1
ATOM 5240 N N . THR B 1 116 ? 22.924 7.362 89.918 1.00 14.30 137 THR B N 1
ATOM 5241 C CA . THR B 1 116 ? 23.685 8.559 89.535 1.00 16.59 137 THR B CA 1
ATOM 5242 C C . THR B 1 116 ? 23.573 9.529 90.670 1.00 15.28 137 THR B C 1
ATOM 5243 O O . THR B 1 116 ? 22.444 9.892 91.112 1.00 16.83 137 THR B O 1
ATOM 5247 N N . ALA B 1 117 ? 24.712 9.999 91.144 1.00 17.33 138 ALA B N 1
ATOM 5248 C CA . ALA B 1 117 ? 24.746 11.082 92.141 1.00 17.77 138 ALA B CA 1
ATOM 5249 C C . ALA B 1 117 ? 26.056 11.850 91.978 1.00 18.48 138 ALA B C 1
ATOM 5250 O O . ALA B 1 117 ? 26.996 11.707 92.766 1.00 16.59 138 ALA B O 1
ATOM 5252 N N . TYR B 1 118 ? 26.095 12.669 90.923 1.00 15.16 139 TYR B N 1
ATOM 5253 C CA . TYR B 1 118 ? 27.369 13.139 90.419 1.00 17.20 139 TYR B CA 1
ATOM 5254 C C . TYR B 1 118 ? 28.200 13.897 91.461 1.00 18.53 139 TYR B C 1
ATOM 5255 O O . TYR B 1 118 ? 29.396 13.720 91.530 1.00 19.20 139 TYR B O 1
ATOM 5264 N N . ALA B 1 119 ? 27.574 14.779 92.231 1.00 16.92 140 ALA B N 1
ATOM 5265 C CA . ALA B 1 119 ? 28.327 15.631 93.142 1.00 16.40 140 ALA B CA 1
ATOM 5266 C C . ALA B 1 119 ? 27.919 15.466 94.608 1.00 17.17 140 ALA B C 1
ATOM 5267 O O . ALA B 1 119 ? 28.036 16.407 95.412 1.00 20.25 140 ALA B O 1
ATOM 5269 N N . TRP B 1 120 ? 27.458 14.262 94.949 1.00 19.44 141 TRP B N 1
ATOM 5270 C CA . TRP B 1 120 ? 26.968 14.005 96.288 1.00 19.34 141 TRP B CA 1
ATOM 5271 C C . TRP B 1 120 ? 28.024 14.220 97.343 1.00 19.71 141 TRP B C 1
ATOM 5272 O O . TRP B 1 120 ? 27.674 14.632 98.468 1.00 20.33 141 TRP B O 1
ATOM 5283 N N . THR B 1 121 ? 29.301 13.982 97.013 1.00 19.98 142 THR B N 1
ATOM 5284 C CA . THR B 1 121 ? 30.374 14.192 98.004 1.00 20.01 142 THR B CA 1
ATOM 5285 C C . THR B 1 121 ? 30.791 15.659 98.200 1.00 19.13 142 THR B C 1
ATOM 5286 O O . THR B 1 121 ? 31.633 15.915 99.042 1.00 19.22 142 THR B O 1
ATOM 5290 N N . HIS B 1 122 ? 30.163 16.565 97.468 1.00 17.59 143 HIS B N 1
ATOM 5291 C CA . HIS B 1 122 ? 30.464 18.015 97.480 1.00 21.11 143 HIS B CA 1
ATOM 5292 C C . HIS B 1 122 ? 29.348 18.815 98.132 1.00 21.45 143 HIS B C 1
ATOM 5293 O O . HIS B 1 122 ? 29.365 20.049 98.084 1.00 21.33 143 HIS B O 1
ATOM 5308 N N . LYS B 1 124 ? 26.589 19.762 101.499 1.00 25.05 145 LYS B N 1
ATOM 5309 C CA . LYS B 1 124 ? 26.705 19.940 102.949 1.00 26.34 145 LYS B CA 1
ATOM 5310 C C . LYS B 1 124 ? 26.444 18.604 103.647 1.00 24.50 145 LYS B C 1
ATOM 5311 O O . LYS B 1 124 ? 25.893 17.668 103.052 1.00 24.01 145 LYS B O 1
ATOM 5317 N N . GLU B 1 125 ? 26.946 18.499 104.866 1.00 24.75 146 GLU B N 1
ATOM 5318 C CA . GLU B 1 125 ? 26.973 17.215 105.597 1.00 29.19 146 GLU B CA 1
ATOM 5319 C C . GLU B 1 125 ? 25.611 16.535 105.756 1.00 24.64 146 GLU B C 1
ATOM 5320 O O . GLU B 1 125 ? 25.517 15.309 105.545 1.00 25.37 146 GLU B O 1
ATOM 5326 N N . THR B 1 126 ? 24.581 17.300 106.089 1.00 28.32 147 THR B N 1
ATOM 5327 C CA . THR B 1 126 ? 23.258 16.734 106.302 1.00 29.34 147 THR B CA 1
ATOM 5328 C C . THR B 1 126 ? 22.765 16.134 105.010 1.00 30.25 147 THR B C 1
ATOM 5329 O O . THR B 1 126 ? 22.111 15.084 105.033 1.00 26.75 147 THR B O 1
ATOM 5333 N N . THR B 1 127 ? 23.088 16.764 103.873 1.00 26.27 148 THR B N 1
ATOM 5334 C CA . THR B 1 127 ? 22.706 16.174 102.579 1.00 22.77 148 THR B CA 1
ATOM 5335 C C . THR B 1 127 ? 23.448 14.867 102.301 1.00 20.04 148 THR B C 1
ATOM 5336 O O . THR B 1 127 ? 22.869 13.907 101.769 1.00 21.16 148 THR B O 1
ATOM 5340 N N . GLN B 1 128 ? 24.743 14.836 102.605 1.00 21.51 149 GLN B N 1
ATOM 5341 C CA . GLN B 1 128 ? 25.546 13.631 102.382 1.00 18.50 149 GLN B CA 1
ATOM 5342 C C . GLN B 1 128 ? 25.035 12.448 103.231 1.00 21.63 149 GLN B C 1
ATOM 5343 O O . GLN B 1 128 ? 24.963 11.331 102.735 1.00 21.47 149 GLN B O 1
ATOM 5349 N N . GLU B 1 129 ? 24.625 12.735 104.468 1.00 22.95 150 GLU B N 1
ATOM 5350 C CA A GLU B 1 129 ? 24.063 11.701 105.343 0.50 23.66 150 GLU B CA 1
ATOM 5351 C CA B GLU B 1 129 ? 24.054 11.701 105.356 0.50 24.22 150 GLU B CA 1
ATOM 5352 C C . GLU B 1 129 ? 22.733 11.195 104.795 1.00 25.39 150 GLU B C 1
ATOM 5353 O O . GLU B 1 129 ? 22.482 9.996 104.797 1.00 23.64 150 GLU B O 1
ATOM 5364 N N . ALA B 1 130 ? 21.914 12.106 104.259 1.00 24.10 151 ALA B N 1
ATOM 5365 C CA . ALA B 1 130 ? 20.674 11.717 103.580 1.00 24.41 151 ALA B CA 1
ATOM 5366 C C . ALA B 1 130 ? 20.917 10.807 102.391 1.00 23.53 151 ALA B C 1
ATOM 5367 O O . ALA B 1 130 ? 20.168 9.854 102.167 1.00 21.80 151 ALA B O 1
ATOM 5369 N N . THR B 1 131 ? 21.970 11.091 101.623 1.00 20.96 152 THR B N 1
ATOM 5370 C CA . THR B 1 131 ? 22.320 10.306 100.479 1.00 20.18 152 THR B CA 1
ATOM 5371 C C . THR B 1 131 ? 22.737 8.898 100.914 1.00 18.22 152 THR B C 1
ATOM 5372 O O . THR B 1 131 ? 22.290 7.923 100.342 1.00 21.85 152 THR B O 1
ATOM 5376 N N . LEU B 1 132 ? 23.529 8.809 101.967 1.00 20.28 153 LEU B N 1
ATOM 5377 C CA . LEU B 1 132 ? 23.875 7.494 102.527 1.00 21.95 153 LEU B CA 1
ATOM 5378 C C . LEU B 1 132 ? 22.657 6.709 102.963 1.00 21.52 153 LEU B C 1
ATOM 5379 O O . LEU B 1 132 ? 22.556 5.529 102.668 1.00 21.97 153 LEU B O 1
ATOM 5384 N N . LYS B 1 133 ? 21.717 7.373 103.626 1.00 23.15 154 LYS B N 1
ATOM 5385 C CA . LYS B 1 133 ? 20.463 6.701 104.017 1.00 24.74 154 LYS B CA 1
ATOM 5386 C C . LYS B 1 133 ? 19.686 6.215 102.814 1.00 23.17 154 LYS B C 1
ATOM 5387 O O . LYS B 1 133 ? 19.247 5.041 102.783 1.00 23.91 154 LYS B O 1
ATOM 5393 N N . SER B 1 134 ? 19.579 7.048 101.767 1.00 21.51 155 SER B N 1
ATOM 5394 C CA . SER B 1 134 ? 18.938 6.655 100.533 1.00 22.73 155 SER B CA 1
ATOM 5395 C C . SER B 1 134 ? 19.607 5.448 99.885 1.00 22.50 155 SER B C 1
ATOM 5396 O O . SER B 1 134 ? 18.923 4.496 99.444 1.00 21.25 155 SER B O 1
ATOM 5399 N N . PHE B 1 135 ? 20.941 5.470 99.813 1.00 19.86 156 PHE B N 1
ATOM 5400 C CA . PHE B 1 135 ? 21.662 4.304 99.285 1.00 18.44 156 PHE B CA 1
ATOM 5401 C C . PHE B 1 135 ? 21.414 3.014 100.071 1.00 20.61 156 PHE B C 1
ATOM 5402 O O . PHE B 1 135 ? 21.268 1.928 99.480 1.00 23.04 156 PHE B O 1
ATOM 5410 N N . GLY B 1 136 ? 21.329 3.126 101.390 1.00 19.91 157 GLY B N 1
ATOM 5411 C CA . GLY B 1 136 ? 21.010 2.020 102.238 1.00 23.08 157 GLY B CA 1
ATOM 5412 C C . GLY B 1 136 ? 19.638 1.412 102.012 1.00 26.43 157 GLY B C 1
ATOM 5413 O O . GLY B 1 136 ? 19.475 0.191 102.138 1.00 28.98 157 GLY B O 1
ATOM 5414 N N . GLU B 1 137 ? 18.678 2.234 101.623 1.00 23.74 158 GLU B N 1
ATOM 5415 C CA . GLU B 1 137 ? 17.314 1.773 101.400 1.00 25.13 158 GLU B CA 1
ATOM 5416 C C . GLU B 1 137 ? 17.077 1.246 100.001 1.00 22.89 158 GLU B C 1
ATOM 5417 O O . GLU B 1 137 ? 16.209 0.419 99.785 1.00 23.70 158 GLU B O 1
ATOM 5423 N N . ALA B 1 138 ? 17.793 1.785 99.023 1.00 20.97 159 ALA B N 1
ATOM 5424 C CA . ALA B 1 138 ? 17.509 1.526 97.650 1.00 22.18 159 ALA B CA 1
ATOM 5425 C C . ALA B 1 138 ? 18.214 0.203 97.271 1.00 23.70 159 ALA B C 1
ATOM 5426 O O . ALA B 1 138 ? 18.913 -0.377 98.064 1.00 25.76 159 ALA B O 1
ATOM 5428 N N . GLY B 1 139 ? 17.998 -0.324 96.102 1.00 31.86 160 GLY B N 1
ATOM 5429 C CA . GLY B 1 139 ? 18.748 -1.531 95.787 1.00 30.14 160 GLY B CA 1
ATOM 5430 C C . GLY B 1 139 ? 19.957 -1.353 94.886 1.00 25.58 160 GLY B C 1
ATOM 5431 O O . GLY B 1 139 ? 20.342 -2.316 94.254 1.00 28.95 160 GLY B O 1
ATOM 5432 N N . PHE B 1 140 ? 20.512 -0.149 94.745 1.00 16.31 161 PHE B N 1
ATOM 5433 C CA . PHE B 1 140 ? 21.575 0.057 93.749 1.00 14.92 161 PHE B CA 1
ATOM 5434 C C . PHE B 1 140 ? 22.904 -0.437 94.275 1.00 15.86 161 PHE B C 1
ATOM 5435 O O . PHE B 1 140 ? 23.195 -0.269 95.479 1.00 15.36 161 PHE B O 1
ATOM 5443 N N . ASN B 1 141 ? 23.684 -1.061 93.406 1.00 15.30 162 ASN B N 1
ATOM 5444 C CA . ASN B 1 141 ? 25.029 -1.524 93.737 1.00 16.93 162 ASN B CA 1
ATOM 5445 C C . ASN B 1 141 ? 26.162 -0.862 92.977 1.00 16.01 162 ASN B C 1
ATOM 5446 O O . ASN B 1 141 ? 27.268 -1.406 92.902 1.00 17.69 162 ASN B O 1
ATOM 5451 N N . LYS B 1 142 ? 25.895 0.326 92.415 1.00 16.25 163 LYS B N 1
ATOM 5452 C CA . LYS B 1 142 ? 26.904 1.136 91.820 1.00 13.98 163 LYS B CA 1
ATOM 5453 C C . LYS B 1 142 ? 26.375 2.572 91.839 1.00 14.49 163 LYS B C 1
ATOM 5454 O O . LYS B 1 142 ? 25.159 2.816 91.761 1.00 15.80 163 LYS B O 1
ATOM 5460 N N . VAL B 1 143 ? 27.296 3.519 91.899 1.00 14.04 164 VAL B N 1
ATOM 5461 C CA A VAL B 1 143 ? 26.935 4.910 91.777 0.50 14.05 164 VAL B CA 1
ATOM 5462 C CA B VAL B 1 143 ? 26.980 4.938 91.892 0.50 15.94 164 VAL B CA 1
ATOM 5463 C C . VAL B 1 143 ? 27.976 5.675 90.987 1.00 13.30 164 VAL B C 1
ATOM 5464 O O . VAL B 1 143 ? 29.203 5.540 91.202 1.00 14.68 164 VAL B O 1
ATOM 5471 N N . ARG B 1 144 ? 27.488 6.442 90.029 1.00 17.07 165 ARG B N 1
ATOM 5472 C CA . ARG B 1 144 ? 28.337 7.309 89.239 1.00 16.37 165 ARG B CA 1
ATOM 5473 C C . ARG B 1 144 ? 28.506 8.597 90.041 1.00 19.42 165 ARG B C 1
ATOM 5474 O O . ARG B 1 144 ? 27.518 9.229 90.399 1.00 17.19 165 ARG B O 1
ATOM 5490 N N . CYS B 1 146 ? 31.371 12.108 90.779 1.00 18.67 167 CYS B N 1
ATOM 5491 C CA . CYS B 1 146 ? 32.525 12.909 90.340 1.00 18.50 167 CYS B CA 1
ATOM 5492 C C . CYS B 1 146 ? 33.467 13.201 91.491 1.00 17.33 167 CYS B C 1
ATOM 5493 O O . CYS B 1 146 ? 33.059 13.720 92.562 1.00 17.98 167 CYS B O 1
ATOM 5496 N N . VAL B 1 147 ? 34.765 13.009 91.233 1.00 17.57 168 VAL B N 1
ATOM 5497 C CA . VAL B 1 147 ? 35.813 13.437 92.163 1.00 16.78 168 VAL B CA 1
ATOM 5498 C C . VAL B 1 147 ? 35.785 14.914 92.315 1.00 17.48 168 VAL B C 1
ATOM 5499 O O . VAL B 1 147 ? 35.702 15.430 93.432 1.00 16.14 168 VAL B O 1
ATOM 5503 N N . PHE B 1 148 ? 35.875 15.613 91.187 1.00 17.00 169 PHE B N 1
ATOM 5504 C CA . PHE B 1 148 ? 35.881 17.091 91.239 1.00 18.57 169 PHE B CA 1
ATOM 5505 C C . PHE B 1 148 ? 34.466 17.598 91.328 1.00 17.84 169 PHE B C 1
ATOM 5506 O O . PHE B 1 148 ? 33.555 16.971 90.770 1.00 17.50 169 PHE B O 1
ATOM 5514 N N . PRO B 1 149 ? 34.263 18.760 91.964 1.00 18.31 170 PRO B N 1
ATOM 5515 C CA . PRO B 1 149 ? 32.926 19.334 92.061 1.00 20.94 170 PRO B CA 1
ATOM 5516 C C . PRO B 1 149 ? 32.311 19.728 90.745 1.00 21.15 170 PRO B C 1
ATOM 5517 O O . PRO B 1 149 ? 33.002 19.883 89.729 1.00 19.26 170 PRO B O 1
ATOM 5521 N N . LYS B 1 150 ? 30.986 19.833 90.800 1.00 20.44 171 LYS B N 1
ATOM 5522 C CA . LYS B 1 150 ? 30.128 20.044 89.668 1.00 20.30 171 LYS B CA 1
ATOM 5523 C C . LYS B 1 150 ? 29.496 21.420 89.721 1.00 21.31 171 LYS B C 1
ATOM 5524 O O . LYS B 1 150 ? 28.880 21.835 90.739 1.00 20.50 171 LYS B O 1
ATOM 5530 N N . ASN B 1 151 ? 29.675 22.129 88.615 1.00 22.59 172 ASN B N 1
ATOM 5531 C CA . ASN B 1 151 ? 29.052 23.443 88.371 1.00 22.91 172 ASN B CA 1
ATOM 5532 C C . ASN B 1 151 ? 28.115 23.205 87.193 1.00 23.21 172 ASN B C 1
ATOM 5533 O O . ASN B 1 151 ? 28.556 22.826 86.117 1.00 23.62 172 ASN B O 1
ATOM 5538 N N . TYR B 1 152 ? 26.830 23.400 87.396 1.00 22.19 173 TYR B N 1
ATOM 5539 C CA . TYR B 1 152 ? 25.851 23.108 86.350 1.00 24.46 173 TYR B CA 1
ATOM 5540 C C . TYR B 1 152 ? 24.549 23.828 86.640 1.00 25.50 173 TYR B C 1
ATOM 5541 O O . TYR B 1 152 ? 24.330 24.305 87.757 1.00 23.06 173 TYR B O 1
ATOM 5550 N N . SER B 1 153 ? 23.687 23.912 85.636 1.00 27.06 174 SER B N 1
ATOM 5551 C CA A SER B 1 153 ? 22.294 24.355 85.857 0.50 32.76 174 SER B CA 1
ATOM 5552 C CA B SER B 1 153 ? 22.319 24.370 85.869 0.50 32.89 174 SER B CA 1
ATOM 5553 C C . SER B 1 153 ? 21.750 23.582 87.069 1.00 30.54 174 SER B C 1
ATOM 5554 O O . SER B 1 153 ? 21.873 22.349 87.124 1.00 28.23 174 SER B O 1
ATOM 5559 N N . LEU B 1 154 ? 21.185 24.309 88.042 1.00 29.60 175 LEU B N 1
ATOM 5560 C CA . LEU B 1 154 ? 20.619 23.704 89.277 1.00 31.14 175 LEU B CA 1
ATOM 5561 C C . LEU B 1 154 ? 21.639 23.153 90.277 1.00 28.20 175 LEU B C 1
ATOM 5562 O O . LEU B 1 154 ? 21.230 22.689 91.348 1.00 27.12 175 LEU B O 1
ATOM 5567 N N . VAL B 1 155 ? 22.950 23.270 89.987 1.00 26.83 176 VAL B N 1
ATOM 5568 C CA . VAL B 1 155 ? 23.997 22.782 90.857 1.00 25.26 176 VAL B CA 1
ATOM 5569 C C . VAL B 1 155 ? 25.035 23.874 91.009 1.00 30.53 176 VAL B C 1
ATOM 5570 O O . VAL B 1 155 ? 25.988 23.961 90.229 1.00 25.73 176 VAL B O 1
ATOM 5574 N N . LYS B 1 156 ? 24.844 24.699 92.037 1.00 27.79 177 LYS B N 1
ATOM 5575 C CA . LYS B 1 156 ? 25.633 25.895 92.282 1.00 31.05 177 LYS B CA 1
ATOM 5576 C C . LYS B 1 156 ? 26.242 25.952 93.692 1.00 29.87 177 LYS B C 1
ATOM 5577 O O . LYS B 1 156 ? 26.946 26.862 93.992 1.00 24.45 177 LYS B O 1
ATOM 5583 N N . ASP B 1 157 ? 26.066 24.896 94.493 1.00 27.00 178 ASP B N 1
ATOM 5584 C CA . ASP B 1 157 ? 26.538 24.879 95.879 1.00 29.07 178 ASP B CA 1
ATOM 5585 C C . ASP B 1 157 ? 28.070 24.982 95.860 1.00 25.25 178 ASP B C 1
ATOM 5586 O O . ASP B 1 157 ? 28.716 24.247 95.152 1.00 25.23 178 ASP B O 1
ATOM 5591 N N . GLU B 1 158 ? 28.642 25.881 96.653 1.00 29.00 179 GLU B N 1
ATOM 5592 C CA . GLU B 1 158 ? 30.090 25.989 96.737 1.00 29.77 179 GLU B CA 1
ATOM 5593 C C . GLU B 1 158 ? 30.612 24.834 97.623 1.00 30.78 179 GLU B C 1
ATOM 5594 O O . GLU B 1 158 ? 30.173 24.680 98.747 1.00 28.56 179 GLU B O 1
ATOM 5600 N N . PRO B 1 159 ? 31.552 24.030 97.120 1.00 30.89 180 PRO B N 1
ATOM 5601 C CA . PRO B 1 159 ? 32.164 22.995 97.957 1.00 28.54 180 PRO B CA 1
ATOM 5602 C C . PRO B 1 159 ? 32.927 23.601 99.142 1.00 31.59 180 PRO B C 1
ATOM 5603 O O . PRO B 1 159 ? 33.442 24.705 99.027 1.00 27.92 180 PRO B O 1
ATOM 5607 N N . ALA B 1 160 ? 32.998 22.860 100.251 1.00 28.40 181 ALA B N 1
ATOM 5608 C CA . ALA B 1 160 ? 33.786 23.259 101.418 1.00 30.39 181 ALA B CA 1
ATOM 5609 C C . ALA B 1 160 ? 35.241 22.825 101.257 1.00 28.59 181 ALA B C 1
ATOM 5610 O O . ALA B 1 160 ? 36.132 23.448 101.809 1.00 28.95 181 ALA B O 1
ATOM 5612 N N . LEU B 1 161 ? 35.480 21.779 100.476 1.00 24.27 182 LEU B N 1
ATOM 5613 C CA . LEU B 1 161 ? 36.825 21.234 100.258 1.00 23.66 182 LEU B CA 1
ATOM 5614 C C . LEU B 1 161 ? 37.136 21.200 98.792 1.00 23.42 182 LEU B C 1
ATOM 5615 O O . LEU B 1 161 ? 36.260 20.921 97.962 1.00 20.96 182 LEU B O 1
ATOM 5620 N N . TYR B 1 162 ? 38.399 21.427 98.486 1.00 20.48 183 TYR B N 1
ATOM 5621 C CA . TYR B 1 162 ? 38.887 21.464 97.120 1.00 22.18 183 TYR B CA 1
ATOM 5622 C C . TYR B 1 162 ? 40.112 20.585 97.012 1.00 21.21 183 TYR B C 1
ATOM 5623 O O . TYR B 1 162 ? 40.795 20.342 98.008 1.00 22.24 183 TYR B O 1
ATOM 5632 N N . PRO B 1 163 ? 40.390 20.082 95.806 1.00 24.96 184 PRO B N 1
ATOM 5633 C CA . PRO B 1 163 ? 41.524 19.149 95.654 1.00 23.51 184 PRO B CA 1
ATOM 5634 C C . PRO B 1 163 ? 42.929 19.714 95.790 1.00 22.61 184 PRO B C 1
ATOM 5635 O O . PRO B 1 163 ? 43.844 18.939 96.030 1.00 22.39 184 PRO B O 1
ATOM 5639 N N . PHE B 1 164 ? 43.078 21.033 95.675 1.00 22.30 185 PHE B N 1
ATOM 5640 C CA . PHE B 1 164 ? 44.343 21.712 95.761 1.00 24.05 185 PHE B CA 1
ATOM 5641 C C . PHE B 1 164 ? 44.288 22.796 96.835 1.00 23.71 185 PHE B C 1
ATOM 5642 O O . PHE B 1 164 ? 43.227 23.318 97.144 1.00 26.35 185 PHE B O 1
ATOM 5650 N N . GLU B 1 165 ? 45.450 23.134 97.379 1.00 23.83 186 GLU B N 1
ATOM 5651 C CA . GLU B 1 165 ? 45.615 24.340 98.207 1.00 26.01 186 GLU B CA 1
ATOM 5652 C C . GLU B 1 165 ? 45.337 25.595 97.334 1.00 30.36 186 GLU B C 1
ATOM 5653 O O . GLU B 1 165 ? 45.458 25.587 96.093 1.00 24.62 186 GLU B O 1
ATOM 5659 N N . ILE B 1 166 ? 44.920 26.646 98.001 1.00 28.87 187 ILE B N 1
ATOM 5660 C CA . ILE B 1 166 ? 44.666 27.949 97.380 1.00 33.40 187 ILE B CA 1
ATOM 5661 C C . ILE B 1 166 ? 45.959 28.760 97.460 1.00 34.78 187 ILE B C 1
ATOM 5662 O O . ILE B 1 166 ? 46.447 28.995 98.551 1.00 35.63 187 ILE B O 1
ATOM 5667 N N . GLU B 1 167 ? 46.519 29.189 96.327 1.00 39.27 188 GLU B N 1
ATOM 5668 C CA . GLU B 1 167 ? 47.729 30.015 96.342 1.00 38.62 188 GLU B CA 1
ATOM 5669 C C . GLU B 1 167 ? 47.373 31.444 96.755 1.00 43.97 188 GLU B C 1
ATOM 5670 O O . GLU B 1 167 ? 48.086 32.056 97.557 1.00 42.61 188 GLU B O 1
ATOM 5676 N N . LYS B 1 168 ? 46.277 31.965 96.211 1.00 45.78 189 LYS B N 1
ATOM 5677 C CA . LYS B 1 168 ? 45.744 33.286 96.592 1.00 51.24 189 LYS B CA 1
ATOM 5678 C C . LYS B 1 168 ? 44.307 33.472 96.076 1.00 47.75 189 LYS B C 1
ATOM 5679 O O . LYS B 1 168 ? 43.882 32.776 95.150 1.00 42.73 189 LYS B O 1
ATOM 5685 N N . THR B 1 169 ? 43.584 34.410 96.686 1.00 50.20 190 THR B N 1
ATOM 5686 C CA . THR B 1 169 ? 42.237 34.812 96.275 1.00 58.40 190 THR B CA 1
ATOM 5687 C C . THR B 1 169 ? 42.319 36.205 95.672 1.00 65.71 190 THR B C 1
ATOM 5688 O O . THR B 1 169 ? 42.946 37.076 96.266 1.00 67.84 190 THR B O 1
ATOM 5692 N N . ILE B 1 170 ? 41.704 36.412 94.502 1.00 66.27 191 ILE B N 1
ATOM 5693 C CA . ILE B 1 170 ? 41.706 37.730 93.821 1.00 79.59 191 ILE B CA 1
ATOM 5694 C C . ILE B 1 170 ? 40.279 38.260 93.586 1.00 79.40 191 ILE B C 1
ATOM 5695 O O . ILE B 1 170 ? 39.360 37.459 93.418 1.00 78.83 191 ILE B O 1
ATOM 5700 N N . LYS B 1 171 ? 40.103 39.591 93.601 1.00 87.94 192 LYS B N 1
ATOM 5701 C CA . LYS B 1 171 ? 38.879 40.250 93.082 1.00 90.20 192 LYS B CA 1
ATOM 5702 C C . LYS B 1 171 ? 38.980 40.207 91.541 1.00 98.04 192 LYS B C 1
ATOM 5703 O O . LYS B 1 171 ? 39.997 40.615 90.980 1.00 110.22 192 LYS B O 1
ATOM 5705 N N . ASP B 1 172 ? 37.951 39.683 90.867 1.00 108.87 193 ASP B N 1
ATOM 5706 C CA . ASP B 1 172 ? 38.049 39.261 89.442 1.00 130.21 193 ASP B CA 1
ATOM 5707 C C . ASP B 1 172 ? 37.595 40.328 88.407 1.00 144.69 193 ASP B C 1
ATOM 5708 O O . ASP B 1 172 ? 37.441 41.506 88.755 1.00 120.86 193 ASP B O 1
ATOM 5713 N N . LYS B 1 173 ? 37.428 39.899 87.144 1.00 151.66 194 LYS B N 1
ATOM 5714 C CA . LYS B 1 173 ? 36.877 40.721 86.048 1.00 128.20 194 LYS B CA 1
ATOM 5715 C C . LYS B 1 173 ? 35.627 41.489 86.467 1.00 126.41 194 LYS B C 1
ATOM 5716 O O . LYS B 1 173 ? 35.606 42.719 86.394 1.00 110.38 194 LYS B O 1
ATOM 5718 N N . GLU B 1 174 ? 34.622 40.756 86.954 1.00 128.60 195 GLU B N 1
ATOM 5719 C CA . GLU B 1 174 ? 33.333 41.343 87.374 1.00 120.41 195 GLU B CA 1
ATOM 5720 C C . GLU B 1 174 ? 33.244 41.638 88.894 1.00 117.26 195 GLU B C 1
ATOM 5721 O O . GLU B 1 174 ? 32.163 41.528 89.470 1.00 104.16 195 GLU B O 1
ATOM 5723 N N . GLY B 1 175 ? 34.368 42.001 89.532 1.00 114.17 196 GLY B N 1
ATOM 5724 C CA . GLY B 1 175 ? 34.400 42.406 90.957 1.00 110.37 196 GLY B CA 1
ATOM 5725 C C . GLY B 1 175 ? 34.505 41.328 92.043 1.00 116.04 196 GLY B C 1
ATOM 5726 O O . GLY B 1 175 ? 34.933 41.628 93.163 1.00 108.39 196 GLY B O 1
ATOM 5727 N N . ASN B 1 176 ? 34.151 40.080 91.711 1.00 129.93 197 ASN B N 1
ATOM 5728 C CA . ASN B 1 176 ? 33.960 38.980 92.695 1.00 118.04 197 ASN B CA 1
ATOM 5729 C C . ASN B 1 176 ? 35.228 38.235 93.116 1.00 115.19 197 ASN B C 1
ATOM 5730 O O . ASN B 1 176 ? 36.228 38.245 92.399 1.00 135.22 197 ASN B O 1
ATOM 5735 N N . GLU B 1 177 ? 35.145 37.526 94.245 1.00 97.47 198 GLU B N 1
ATOM 5736 C CA . GLU B 1 177 ? 36.261 36.710 94.737 1.00 85.66 198 GLU B CA 1
ATOM 5737 C C . GLU B 1 177 ? 36.431 35.415 93.930 1.00 79.06 198 GLU B C 1
ATOM 5738 O O . GLU B 1 177 ? 35.456 34.794 93.500 1.00 67.87 198 GLU B O 1
ATOM 5744 N N . ARG B 1 178 ? 37.690 35.010 93.791 1.00 70.71 199 ARG B N 1
ATOM 5745 C CA . ARG B 1 178 ? 38.143 34.047 92.781 1.00 69.95 199 ARG B CA 1
ATOM 5746 C C . ARG B 1 178 ? 39.420 33.375 93.299 1.00 58.31 199 ARG B C 1
ATOM 5747 O O . ARG B 1 178 ? 40.438 34.048 93.511 1.00 49.39 199 ARG B O 1
ATOM 5755 N N . LYS B 1 179 ? 39.363 32.065 93.526 1.00 47.99 200 LYS B N 1
ATOM 5756 C CA . LYS B 1 179 ? 40.515 31.319 94.081 1.00 46.66 200 LYS B CA 1
ATOM 5757 C C . LYS B 1 179 ? 41.478 30.902 92.984 1.00 41.82 200 LYS B C 1
ATOM 5758 O O . LYS B 1 179 ? 41.026 30.349 91.989 1.00 42.60 200 LYS B O 1
ATOM 5764 N N . GLU B 1 180 ? 42.781 31.176 93.158 1.00 42.76 201 GLU B N 1
ATOM 5765 C CA A GLU B 1 180 ? 43.871 30.650 92.294 0.50 39.04 201 GLU B CA 1
ATOM 5766 C CA B GLU B 1 180 ? 43.784 30.589 92.270 0.50 38.78 201 GLU B CA 1
ATOM 5767 C C . GLU B 1 180 ? 44.533 29.470 93.008 1.00 33.48 201 GLU B C 1
ATOM 5768 O O . GLU B 1 180 ? 44.981 29.632 94.140 1.00 35.19 201 GLU B O 1
ATOM 5779 N N . TRP B 1 181 ? 44.622 28.322 92.341 1.00 29.17 202 TRP B N 1
ATOM 5780 C CA . TRP B 1 181 ? 45.075 27.070 92.965 1.00 29.81 202 TRP B CA 1
ATOM 5781 C C . TRP B 1 181 ? 46.588 26.970 92.939 1.00 27.86 202 TRP B C 1
ATOM 5782 O O . TRP B 1 181 ? 47.243 27.455 92.035 1.00 27.62 202 TRP B O 1
ATOM 5793 N N . ASP B 1 182 ? 47.137 26.332 93.955 1.00 26.93 203 ASP B N 1
ATOM 5794 C CA . ASP B 1 182 ? 48.512 25.878 93.908 1.00 27.67 203 ASP B CA 1
ATOM 5795 C C . ASP B 1 182 ? 48.381 24.460 93.446 1.00 27.07 203 ASP B C 1
ATOM 5796 O O . ASP B 1 182 ? 48.098 23.554 94.228 1.00 26.02 203 ASP B O 1
ATOM 5801 N N . PHE B 1 183 ? 48.580 24.265 92.144 1.00 25.60 204 PHE B N 1
ATOM 5802 C CA . PHE B 1 183 ? 48.406 22.932 91.566 1.00 28.51 204 PHE B CA 1
ATOM 5803 C C . PHE B 1 183 ? 49.504 21.934 91.996 1.00 25.98 204 PHE B C 1
ATOM 5804 O O . PHE B 1 183 ? 49.385 20.765 91.711 1.00 26.70 204 PHE B O 1
ATOM 5812 N N . ASP B 1 184 ? 50.572 22.428 92.588 1.00 27.27 205 ASP B N 1
ATOM 5813 C CA . ASP B 1 184 ? 51.665 21.594 93.103 1.00 29.16 205 ASP B CA 1
ATOM 5814 C C . ASP B 1 184 ? 51.396 21.039 94.505 1.00 25.81 205 ASP B C 1
ATOM 5815 O O . ASP B 1 184 ? 52.204 20.282 95.019 1.00 26.10 205 ASP B O 1
ATOM 5820 N N . ARG B 1 185 ? 50.283 21.411 95.137 1.00 25.59 206 ARG B N 1
ATOM 5821 C CA . ARG B 1 185 ? 49.976 20.926 96.483 1.00 24.56 206 ARG B CA 1
ATOM 5822 C C . ARG B 1 185 ? 48.510 20.515 96.553 1.00 24.57 206 ARG B C 1
ATOM 5823 O O . ARG B 1 185 ? 47.587 21.357 96.417 1.00 24.81 206 ARG B O 1
ATOM 5831 N N . PHE B 1 186 ? 48.284 19.223 96.741 1.00 24.71 207 PHE B N 1
ATOM 5832 C CA . PHE B 1 186 ? 46.937 18.710 96.988 1.00 23.91 207 PHE B CA 1
ATOM 5833 C C . PHE B 1 186 ? 46.496 19.091 98.395 1.00 21.71 207 PHE B C 1
ATOM 5834 O O . PHE B 1 186 ? 47.335 19.379 99.254 1.00 25.25 207 PHE B O 1
ATOM 5842 N N . ASP B 1 187 ? 45.178 19.137 98.621 1.00 22.20 208 ASP B N 1
ATOM 5843 C CA . ASP B 1 187 ? 44.641 19.244 99.960 1.00 23.46 208 ASP B CA 1
ATOM 5844 C C . ASP B 1 187 ? 44.272 17.808 100.355 1.00 24.05 208 ASP B C 1
ATOM 5845 O O . ASP B 1 187 ? 43.252 17.292 99.894 1.00 23.90 208 ASP B O 1
ATOM 5850 N N . PRO B 1 188 ? 45.080 17.162 101.243 1.00 24.49 209 PRO B N 1
ATOM 5851 C CA . PRO B 1 188 ? 44.744 15.787 101.668 1.00 26.29 209 PRO B CA 1
ATOM 5852 C C . PRO B 1 188 ? 43.339 15.615 102.268 1.00 25.17 209 PRO B C 1
ATOM 5853 O O . PRO B 1 188 ? 42.748 14.563 102.107 1.00 23.49 209 PRO B O 1
ATOM 5857 N N . ALA B 1 189 ? 42.830 16.625 102.972 1.00 23.85 210 ALA B N 1
ATOM 5858 C CA . ALA B 1 189 ? 41.475 16.566 103.554 1.00 24.26 210 ALA B CA 1
ATOM 5859 C C . ALA B 1 189 ? 40.377 16.273 102.524 1.00 21.14 210 ALA B C 1
ATOM 5860 O O . ALA B 1 189 ? 39.444 15.571 102.816 1.00 21.36 210 ALA B O 1
ATOM 5862 N N . PHE B 1 190 ? 40.526 16.810 101.313 1.00 21.30 211 PHE B N 1
ATOM 5863 C CA . PHE B 1 190 ? 39.597 16.570 100.208 1.00 20.89 211 PHE B CA 1
ATOM 5864 C C . PHE B 1 190 ? 39.583 15.094 99.859 1.00 20.39 211 PHE B C 1
ATOM 5865 O O . PHE B 1 190 ? 38.495 14.495 99.713 1.00 21.73 211 PHE B O 1
ATOM 5873 N N . PHE B 1 191 ? 40.774 14.497 99.745 1.00 19.03 212 PHE B N 1
ATOM 5874 C CA . PHE B 1 191 ? 40.866 13.073 99.417 1.00 20.70 212 PHE B CA 1
ATOM 5875 C C . PHE B 1 191 ? 40.494 12.166 100.575 1.00 23.21 212 PHE B C 1
ATOM 5876 O O . PHE B 1 191 ? 39.913 11.098 100.373 1.00 20.20 212 PHE B O 1
ATOM 5884 N N . GLN B 1 192 ? 40.826 12.577 101.776 1.00 20.45 213 GLN B N 1
ATOM 5885 C CA . GLN B 1 192 ? 40.374 11.817 102.977 1.00 20.62 213 GLN B CA 1
ATOM 5886 C C . GLN B 1 192 ? 38.844 11.741 103.070 1.00 21.49 213 GLN B C 1
ATOM 5887 O O . GLN B 1 192 ? 38.264 10.702 103.438 1.00 21.16 213 GLN B O 1
ATOM 5893 N N . HIS B 1 193 ? 38.184 12.848 102.730 1.00 22.32 214 HIS B N 1
ATOM 5894 C CA . HIS B 1 193 ? 36.740 12.875 102.734 1.00 21.39 214 HIS B CA 1
ATOM 5895 C C . HIS B 1 193 ? 36.161 11.917 101.706 1.00 21.94 214 HIS B C 1
ATOM 5896 O O . HIS B 1 193 ? 35.254 11.137 102.008 1.00 20.82 214 HIS B O 1
ATOM 5903 N N . LEU B 1 194 ? 36.704 11.961 100.491 1.00 20.69 215 LEU B N 1
ATOM 5904 C CA . LEU B 1 194 ? 36.292 11.057 99.433 1.00 18.13 215 LEU B CA 1
ATOM 5905 C C . LEU B 1 194 ? 36.450 9.583 99.851 1.00 19.31 215 LEU B C 1
ATOM 5906 O O . LEU B 1 194 ? 35.550 8.764 99.626 1.00 18.84 215 LEU B O 1
ATOM 5911 N N . GLU B 1 195 ? 37.614 9.258 100.432 1.00 17.15 216 GLU B N 1
ATOM 5912 C CA . GLU B 1 195 ? 37.875 7.906 100.974 1.00 19.48 216 GLU B CA 1
ATOM 5913 C C . GLU B 1 195 ? 36.860 7.441 102.011 1.00 20.04 216 GLU B C 1
ATOM 5914 O O . GLU B 1 195 ? 36.396 6.302 101.977 1.00 19.52 216 GLU B O 1
ATOM 5920 N N . LYS B 1 196 ? 36.490 8.308 102.927 1.00 19.93 217 LYS B N 1
ATOM 5921 C CA . LYS B 1 196 ? 35.448 7.990 103.934 1.00 21.66 217 LYS B CA 1
ATOM 5922 C C . LYS B 1 196 ? 34.169 7.570 103.247 1.00 19.56 217 LYS B C 1
ATOM 5923 O O . LYS B 1 196 ? 33.562 6.538 103.574 1.00 17.72 217 LYS B O 1
ATOM 5929 N N . ARG B 1 197 ? 33.741 8.357 102.276 1.00 17.29 218 ARG B N 1
ATOM 5930 C CA . ARG B 1 197 ? 32.505 8.040 101.560 1.00 17.63 218 ARG B CA 1
ATOM 5931 C C . ARG B 1 197 ? 32.587 6.758 100.709 1.00 17.82 218 ARG B C 1
ATOM 5932 O O . ARG B 1 197 ? 31.615 5.993 100.654 1.00 17.98 218 ARG B O 1
ATOM 5940 N N . ILE B 1 198 ? 33.727 6.524 100.073 1.00 17.29 219 ILE B N 1
ATOM 5941 C CA . ILE B 1 198 ? 33.914 5.332 99.254 1.00 16.36 219 ILE B CA 1
ATOM 5942 C C . ILE B 1 198 ? 33.851 4.082 100.167 1.00 16.53 219 ILE B C 1
ATOM 5943 O O . ILE B 1 198 ? 33.247 3.061 99.785 1.00 19.68 219 ILE B O 1
ATOM 5948 N N . ASP B 1 199 ? 34.474 4.167 101.327 1.00 19.37 220 ASP B N 1
ATOM 5949 C CA . ASP B 1 199 ? 34.408 3.091 102.312 1.00 18.92 220 ASP B CA 1
ATOM 5950 C C . ASP B 1 199 ? 32.984 2.838 102.821 1.00 18.86 220 ASP B C 1
ATOM 5951 O O . ASP B 1 199 ? 32.575 1.673 102.960 1.00 20.98 220 ASP B O 1
ATOM 5956 N N . GLN B 1 200 ? 32.221 3.901 103.059 1.00 20.25 221 GLN B N 1
ATOM 5957 C CA . GLN B 1 200 ? 30.812 3.761 103.427 1.00 18.32 221 GLN B CA 1
ATOM 5958 C C . GLN B 1 200 ? 30.012 3.065 102.323 1.00 16.86 221 GLN B C 1
ATOM 5959 O O . GLN B 1 200 ? 29.181 2.208 102.629 1.00 19.29 221 GLN B O 1
ATOM 5965 N N . LEU B 1 201 ? 30.291 3.389 101.042 1.00 16.97 222 LEU B N 1
ATOM 5966 C CA . LEU B 1 201 ? 29.688 2.696 99.951 1.00 16.93 222 LEU B CA 1
ATOM 5967 C C . LEU B 1 201 ? 30.049 1.220 99.954 1.00 17.30 222 LEU B C 1
ATOM 5968 O O . LEU B 1 201 ? 29.180 0.352 99.761 1.00 17.11 222 LEU B O 1
ATOM 5973 N N . ASN B 1 202 ? 31.327 0.941 100.205 1.00 18.04 223 ASN B N 1
ATOM 5974 C CA . ASN B 1 202 ? 31.791 -0.436 100.253 1.00 19.93 223 ASN B CA 1
ATOM 5975 C C . ASN B 1 202 ? 31.035 -1.272 101.282 1.00 19.59 223 ASN B C 1
ATOM 5976 O O . ASN B 1 202 ? 30.538 -2.402 100.954 1.00 19.00 223 ASN B O 1
ATOM 5981 N N . ARG B 1 203 ? 30.826 -0.701 102.463 1.00 19.08 224 ARG B N 1
ATOM 5982 C CA . ARG B 1 203 ? 30.036 -1.378 103.525 1.00 20.57 224 ARG B CA 1
ATOM 5983 C C . ARG B 1 203 ? 28.562 -1.577 103.159 1.00 20.48 224 ARG B C 1
ATOM 5984 O O . ARG B 1 203 ? 27.954 -2.527 103.589 1.00 22.85 224 ARG B O 1
ATOM 5992 N N . LEU B 1 204 ? 28.027 -0.761 102.254 1.00 19.49 225 LEU B N 1
ATOM 5993 C CA . LEU B 1 204 ? 26.690 -0.957 101.708 1.00 22.88 225 LEU B CA 1
ATOM 5994 C C . LEU B 1 204 ? 26.623 -1.918 100.512 1.00 20.24 225 LEU B C 1
ATOM 5995 O O . LEU B 1 204 ? 25.544 -2.141 99.983 1.00 20.69 225 LEU B O 1
ATOM 6000 N N . GLY B 1 205 ? 27.763 -2.418 100.049 1.00 19.85 226 GLY B N 1
ATOM 6001 C CA . GLY B 1 205 ? 27.805 -3.232 98.870 1.00 20.61 226 GLY B CA 1
ATOM 6002 C C . GLY B 1 205 ? 27.768 -2.469 97.558 1.00 19.04 226 GLY B C 1
ATOM 6003 O O . GLY B 1 205 ? 27.323 -2.999 96.543 1.00 21.10 226 GLY B O 1
ATOM 6004 N N . ILE B 1 206 ? 28.231 -1.224 97.566 1.00 16.27 227 ILE B N 1
ATOM 6005 C CA . ILE B 1 206 ? 28.057 -0.356 96.391 1.00 17.58 227 ILE B CA 1
ATOM 6006 C C . ILE B 1 206 ? 29.441 -0.014 95.786 1.00 17.27 227 ILE B C 1
ATOM 6007 O O . ILE B 1 206 ? 30.340 0.405 96.501 1.00 15.44 227 ILE B O 1
ATOM 6012 N N . GLU B 1 207 ? 29.550 -0.177 94.470 1.00 17.56 228 GLU B N 1
ATOM 6013 C CA . GLU B 1 207 ? 30.734 0.142 93.664 1.00 18.91 228 GLU B CA 1
ATOM 6014 C C . GLU B 1 207 ? 30.706 1.647 93.395 1.00 15.23 228 GLU B C 1
ATOM 6015 O O . GLU B 1 207 ? 29.657 2.177 93.108 1.00 15.46 228 GLU B O 1
ATOM 6021 N N . ALA B 1 208 ? 31.844 2.291 93.592 1.00 13.33 229 ALA B N 1
ATOM 6022 C CA . ALA B 1 208 ? 32.041 3.700 93.418 1.00 15.89 229 ALA B CA 1
ATOM 6023 C C . ALA B 1 208 ? 32.652 3.860 92.036 1.00 15.00 229 ALA B C 1
ATOM 6024 O O . ALA B 1 208 ? 33.848 3.601 91.828 1.00 15.07 229 ALA B O 1
ATOM 6026 N N . ASP B 1 209 ? 31.792 4.202 91.071 1.00 13.96 230 ASP B N 1
ATOM 6027 C CA . ASP B 1 209 ? 32.181 4.448 89.673 1.00 16.68 230 ASP B CA 1
ATOM 6028 C C . ASP B 1 209 ? 32.675 5.904 89.563 1.00 16.11 230 ASP B C 1
ATOM 6029 O O . ASP B 1 209 ? 31.885 6.867 89.451 1.00 18.19 230 ASP B O 1
ATOM 6034 N N . LEU B 1 210 ? 33.995 6.057 89.731 1.00 17.11 231 LEU B N 1
ATOM 6035 C CA . LEU B 1 210 ? 34.591 7.377 90.061 1.00 16.65 231 LEU B CA 1
ATOM 6036 C C . LEU B 1 210 ? 34.961 8.127 88.788 1.00 15.28 231 LEU B C 1
ATOM 6037 O O . LEU B 1 210 ? 35.865 7.706 88.053 1.00 18.56 231 LEU B O 1
ATOM 6042 N N . ILE B 1 211 ? 34.262 9.215 88.534 1.00 16.50 232 ILE B N 1
ATOM 6043 C CA . ILE B 1 211 ? 34.486 10.050 87.357 1.00 17.72 232 ILE B CA 1
ATOM 6044 C C . ILE B 1 211 ? 35.673 10.968 87.663 1.00 17.02 232 ILE B C 1
ATOM 6045 O O . ILE B 1 211 ? 35.599 11.902 88.535 1.00 14.49 232 ILE B O 1
ATOM 6050 N N . LEU B 1 212 ? 36.786 10.693 86.984 1.00 17.59 233 LEU B N 1
ATOM 6051 C CA . LEU B 1 212 ? 38.052 11.391 87.266 1.00 15.81 233 LEU B CA 1
ATOM 6052 C C . LEU B 1 212 ? 38.117 12.818 86.732 1.00 17.07 233 LEU B C 1
ATOM 6053 O O . LEU B 1 212 ? 38.741 13.699 87.347 1.00 16.38 233 LEU B O 1
ATOM 6058 N N . PHE B 1 213 ? 37.469 13.029 85.592 1.00 17.75 234 PHE B N 1
ATOM 6059 C CA . PHE B 1 213 ? 37.400 14.337 84.903 1.00 17.71 234 PHE B CA 1
ATOM 6060 C C . PHE B 1 213 ? 35.999 14.572 84.319 1.00 16.26 234 PHE B C 1
ATOM 6061 O O . PHE B 1 213 ? 35.297 13.646 83.973 1.00 17.16 234 PHE B O 1
ATOM 6069 N N . HIS B 1 214 ? 35.613 15.841 84.170 1.00 16.16 235 HIS B N 1
ATOM 6070 C CA . HIS B 1 214 ? 34.333 16.125 83.624 1.00 15.30 235 HIS B CA 1
ATOM 6071 C C . HIS B 1 214 ? 34.285 17.575 83.158 1.00 15.12 235 HIS B C 1
ATOM 6072 O O . HIS B 1 214 ? 35.209 18.322 83.452 1.00 18.67 235 HIS B O 1
ATOM 6079 N N . PRO B 1 215 ? 33.219 17.954 82.433 1.00 16.99 236 PRO B N 1
ATOM 6080 C CA . PRO B 1 215 ? 33.171 19.383 81.874 1.00 18.36 236 PRO B CA 1
ATOM 6081 C C . PRO B 1 215 ? 32.371 20.370 82.695 1.00 18.58 236 PRO B C 1
ATOM 6082 O O . PRO B 1 215 ? 32.140 21.495 82.236 1.00 18.68 236 PRO B O 1
ATOM 6086 N N . TYR B 1 216 ? 31.888 19.952 83.860 1.00 21.01 237 TYR B N 1
ATOM 6087 C CA . TYR B 1 216 ? 30.916 20.737 84.669 1.00 20.49 237 TYR B CA 1
ATOM 6088 C C . TYR B 1 216 ? 31.658 21.709 85.577 1.00 21.17 237 TYR B C 1
ATOM 6089 O O . TYR B 1 216 ? 31.737 21.569 86.815 1.00 22.76 237 TYR B O 1
ATOM 6098 N N . ASP B 1 217 ? 32.269 22.685 84.930 1.00 21.61 238 ASP B N 1
ATOM 6099 C CA . ASP B 1 217 ? 33.194 23.577 85.609 1.00 22.15 238 ASP B CA 1
ATOM 6100 C C . ASP B 1 217 ? 33.286 24.870 84.768 1.00 22.27 238 ASP B C 1
ATOM 6101 O O . ASP B 1 217 ? 32.715 25.854 85.155 1.00 21.61 238 ASP B O 1
ATOM 6106 N N . LYS B 1 218 ? 33.934 24.807 83.605 1.00 23.95 239 LYS B N 1
ATOM 6107 C CA . LYS B 1 218 ? 33.920 25.888 82.613 1.00 23.39 239 LYS B CA 1
ATOM 6108 C C . LYS B 1 218 ? 34.431 27.197 83.195 1.00 29.73 239 LYS B C 1
ATOM 6109 O O . LYS B 1 218 ? 33.806 28.216 83.027 1.00 34.08 239 LYS B O 1
ATOM 6115 N N . GLY B 1 219 ? 35.525 27.115 83.933 1.00 27.14 240 GLY B N 1
ATOM 6116 C CA . GLY B 1 219 ? 36.161 28.300 84.510 1.00 34.00 240 GLY B CA 1
ATOM 6117 C C . GLY B 1 219 ? 35.709 28.734 85.893 1.00 30.75 240 GLY B C 1
ATOM 6118 O O . GLY B 1 219 ? 36.297 29.638 86.450 1.00 34.63 240 GLY B O 1
ATOM 6119 N N . ARG B 1 220 ? 34.705 28.093 86.478 1.00 25.99 241 ARG B N 1
ATOM 6120 C CA . ARG B 1 220 ? 34.361 28.383 87.866 1.00 26.79 241 ARG B CA 1
ATOM 6121 C C . ARG B 1 220 ? 35.525 28.074 88.803 1.00 25.43 241 ARG B C 1
ATOM 6122 O O . ARG B 1 220 ? 35.918 28.902 89.633 1.00 24.17 241 ARG B O 1
ATOM 6130 N N . TRP B 1 221 ? 36.078 26.892 88.656 1.00 22.96 242 TRP B N 1
ATOM 6131 C CA . TRP B 1 221 ? 37.299 26.499 89.362 1.00 22.66 242 TRP B CA 1
ATOM 6132 C C . TRP B 1 221 ? 38.477 26.210 88.415 1.00 23.25 242 TRP B C 1
ATOM 6133 O O . TRP B 1 221 ? 39.608 26.474 88.767 1.00 23.95 242 TRP B O 1
ATOM 6144 N N . GLY B 1 222 ? 38.231 25.675 87.230 1.00 23.44 243 GLY B N 1
ATOM 6145 C CA . GLY B 1 222 ? 39.311 25.360 86.289 1.00 22.65 243 GLY B CA 1
ATOM 6146 C C . GLY B 1 222 ? 39.863 23.954 86.340 1.00 22.91 243 GLY B C 1
ATOM 6147 O O . GLY B 1 222 ? 40.890 23.656 85.678 1.00 20.01 243 GLY B O 1
ATOM 6148 N N . PHE B 1 223 ? 39.200 23.060 87.061 1.00 22.30 244 PHE B N 1
ATOM 6149 C CA . PHE B 1 223 ? 39.714 21.670 87.208 1.00 21.38 244 PHE B CA 1
ATOM 6150 C C . PHE B 1 223 ? 39.549 20.854 85.936 1.00 21.11 244 PHE B C 1
ATOM 6151 O O . PHE B 1 223 ? 40.141 19.768 85.825 1.00 21.00 244 PHE B O 1
ATOM 6159 N N . ASP B 1 224 ? 38.795 21.387 84.973 1.00 18.30 245 ASP B N 1
ATOM 6160 C CA . ASP B 1 224 ? 38.563 20.792 83.673 1.00 18.87 245 ASP B CA 1
ATOM 6161 C C . ASP B 1 224 ? 39.521 21.265 82.566 1.00 20.65 245 ASP B C 1
ATOM 6162 O O . ASP B 1 224 ? 39.405 20.837 81.406 1.00 22.16 245 ASP B O 1
ATOM 6167 N N . ALA B 1 225 ? 40.421 22.162 82.918 1.00 21.18 246 ALA B N 1
ATOM 6168 C CA . ALA B 1 225 ? 41.315 22.795 81.950 1.00 20.92 246 ALA B CA 1
ATOM 6169 C C . ALA B 1 225 ? 42.715 22.865 82.508 1.00 24.75 246 ALA B C 1
ATOM 6170 O O . ALA B 1 225 ? 43.467 23.780 82.163 1.00 20.92 246 ALA B O 1
ATOM 6180 N N . SER B 1 227 ? 46.706 21.735 82.991 1.00 22.10 248 SER B N 1
ATOM 6181 C CA . SER B 1 227 ? 47.712 21.211 82.067 1.00 24.59 248 SER B CA 1
ATOM 6182 C C . SER B 1 227 ? 47.810 19.681 82.138 1.00 23.50 248 SER B C 1
ATOM 6183 O O . SER B 1 227 ? 47.429 19.097 83.141 1.00 20.11 248 SER B O 1
ATOM 6186 N N . ASN B 1 228 ? 48.357 19.030 81.088 1.00 25.30 249 ASN B N 1
ATOM 6187 C CA . ASN B 1 228 ? 48.550 17.575 81.166 1.00 23.93 249 ASN B CA 1
ATOM 6188 C C . ASN B 1 228 ? 49.526 17.165 82.240 1.00 23.61 249 ASN B C 1
ATOM 6189 O O . ASN B 1 228 ? 49.393 16.086 82.800 1.00 21.06 249 ASN B O 1
ATOM 6194 N N . GLU B 1 229 ? 50.473 18.048 82.578 1.00 22.70 250 GLU B N 1
ATOM 6195 C CA . GLU B 1 229 ? 51.417 17.740 83.636 1.00 23.58 250 GLU B CA 1
ATOM 6196 C C . GLU B 1 229 ? 50.691 17.657 84.970 1.00 24.41 250 GLU B C 1
ATOM 6197 O O . GLU B 1 229 ? 50.911 16.721 85.754 1.00 23.39 250 GLU B O 1
ATOM 6203 N N . VAL B 1 230 ? 49.787 18.603 85.203 1.00 24.27 251 VAL B N 1
ATOM 6204 C CA . VAL B 1 230 ? 48.959 18.574 86.418 1.00 22.48 251 VAL B CA 1
ATOM 6205 C C . VAL B 1 230 ? 47.997 17.373 86.381 1.00 21.88 251 VAL B C 1
ATOM 6206 O O . VAL B 1 230 ? 47.816 16.716 87.396 1.00 21.01 251 VAL B O 1
ATOM 6210 N N . ASN B 1 231 ? 47.338 17.134 85.247 1.00 18.61 252 ASN B N 1
ATOM 6211 C CA . ASN B 1 231 ? 46.394 16.049 85.115 1.00 19.37 252 ASN B CA 1
ATOM 6212 C C . ASN B 1 231 ? 47.062 14.729 85.479 1.00 21.36 252 ASN B C 1
ATOM 6213 O O . ASN B 1 231 ? 46.485 13.918 86.206 1.00 20.82 252 ASN B O 1
ATOM 6218 N N . VAL B 1 232 ? 48.309 14.585 85.047 1.00 21.04 253 VAL B N 1
ATOM 6219 C CA . VAL B 1 232 ? 49.053 13.339 85.281 1.00 22.86 253 VAL B CA 1
ATOM 6220 C C . VAL B 1 232 ? 49.458 13.228 86.749 1.00 19.24 253 VAL B C 1
ATOM 6221 O O . VAL B 1 232 ? 49.314 12.155 87.353 1.00 18.98 253 VAL B O 1
ATOM 6225 N N . ARG B 1 233 ? 49.900 14.329 87.342 1.00 18.95 254 ARG B N 1
ATOM 6226 C CA . ARG B 1 233 ? 50.232 14.364 88.760 1.00 19.42 254 ARG B CA 1
ATOM 6227 C C . ARG B 1 233 ? 48.994 13.951 89.599 1.00 18.88 254 ARG B C 1
ATOM 6228 O O . ARG B 1 233 ? 49.100 13.175 90.562 1.00 18.47 254 ARG B O 1
ATOM 6236 N N . TYR B 1 234 ? 47.845 14.522 89.269 1.00 17.30 255 TYR B N 1
ATOM 6237 C CA . TYR B 1 234 ? 46.583 14.182 89.940 1.00 17.44 255 TYR B CA 1
ATOM 6238 C C . TYR B 1 234 ? 46.247 12.688 89.787 1.00 16.58 255 TYR B C 1
ATOM 6239 O O . TYR B 1 234 ? 45.898 12.017 90.741 1.00 17.21 255 TYR B O 1
ATOM 6248 N N . ILE B 1 235 ? 46.320 12.204 88.567 1.00 19.32 256 ILE B N 1
ATOM 6249 C CA . ILE B 1 235 ? 46.072 10.777 88.343 1.00 19.24 256 ILE B CA 1
ATOM 6250 C C . ILE B 1 235 ? 46.988 9.919 89.211 1.00 19.74 256 ILE B C 1
ATOM 6251 O O . ILE B 1 235 ? 46.528 8.936 89.823 1.00 19.90 256 ILE B O 1
ATOM 6256 N N . LYS B 1 236 ? 48.283 10.225 89.204 1.00 19.55 257 LYS B N 1
ATOM 6257 C CA . LYS B 1 236 ? 49.238 9.451 89.979 1.00 19.78 257 LYS B CA 1
ATOM 6258 C C . LYS B 1 236 ? 48.919 9.464 91.482 1.00 20.89 257 LYS B C 1
ATOM 6259 O O . LYS B 1 236 ? 48.990 8.426 92.152 1.00 18.66 257 LYS B O 1
ATOM 6265 N N . TYR B 1 237 ? 48.511 10.624 91.978 1.00 15.88 258 TYR B N 1
ATOM 6266 C CA . TYR B 1 237 ? 48.139 10.806 93.344 1.00 17.06 258 TYR B CA 1
ATOM 6267 C C . TYR B 1 237 ? 46.873 10.033 93.715 1.00 18.56 258 TYR B C 1
ATOM 6268 O O . TYR B 1 237 ? 46.868 9.322 94.727 1.00 18.02 258 TYR B O 1
ATOM 6277 N N . ILE B 1 238 ? 45.806 10.184 92.936 1.00 17.68 259 ILE B N 1
ATOM 6278 C CA . ILE B 1 238 ? 44.524 9.594 93.296 1.00 18.51 259 ILE B CA 1
ATOM 6279 C C . ILE B 1 238 ? 44.572 8.043 93.157 1.00 19.54 259 ILE B C 1
ATOM 6280 O O . ILE B 1 238 ? 43.961 7.317 93.955 1.00 18.84 259 ILE B O 1
ATOM 6285 N N . THR B 1 239 ? 45.322 7.542 92.184 1.00 17.71 260 THR B N 1
ATOM 6286 C CA . THR B 1 239 ? 45.556 6.083 92.073 1.00 18.04 260 THR B CA 1
ATOM 6287 C C . THR B 1 239 ? 46.378 5.551 93.245 1.00 19.41 260 THR B C 1
ATOM 6288 O O . THR B 1 239 ? 46.049 4.498 93.801 1.00 19.75 260 THR B O 1
ATOM 6292 N N . ALA B 1 240 ? 47.427 6.269 93.644 1.00 20.68 261 ALA B N 1
ATOM 6293 C CA . ALA B 1 240 ? 48.172 5.894 94.822 1.00 19.09 261 ALA B CA 1
ATOM 6294 C C . ALA B 1 240 ? 47.287 5.782 96.072 1.00 18.81 261 ALA B C 1
ATOM 6295 O O . ALA B 1 240 ? 47.458 4.865 96.917 1.00 21.09 261 ALA B O 1
ATOM 6297 N N . ARG B 1 241 ? 46.319 6.696 96.189 1.00 21.02 262 ARG B N 1
ATOM 6298 C CA . ARG B 1 241 ? 45.419 6.705 97.320 1.00 21.53 262 ARG B CA 1
ATOM 6299 C C . ARG B 1 241 ? 44.345 5.631 97.226 1.00 20.23 262 ARG B C 1
ATOM 6300 O O . ARG B 1 241 ? 44.082 4.913 98.216 1.00 19.61 262 ARG B O 1
ATOM 6308 N N . LEU B 1 242 ? 43.704 5.518 96.054 1.00 17.01 263 LEU B N 1
ATOM 6309 C CA . LEU B 1 242 ? 42.434 4.748 95.921 1.00 17.44 263 LEU B CA 1
ATOM 6310 C C . LEU B 1 242 ? 42.520 3.406 95.200 1.00 18.87 263 LEU B C 1
ATOM 6311 O O . LEU B 1 242 ? 41.576 2.609 95.305 1.00 17.38 263 LEU B O 1
ATOM 6316 N N . ALA B 1 243 ? 43.632 3.088 94.556 1.00 17.80 264 ALA B N 1
ATOM 6317 C CA . ALA B 1 243 ? 43.701 1.821 93.813 1.00 16.71 264 ALA B CA 1
ATOM 6318 C C . ALA B 1 243 ? 43.568 0.646 94.780 1.00 15.73 264 ALA B C 1
ATOM 6319 O O . ALA B 1 243 ? 43.049 -0.419 94.387 1.00 16.84 264 ALA B O 1
ATOM 6321 N N . SER B 1 244 ? 43.931 0.835 96.049 1.00 16.47 265 SER B N 1
ATOM 6322 C CA . SER B 1 244 ? 43.759 -0.245 97.074 1.00 16.82 265 SER B CA 1
ATOM 6323 C C . SER B 1 244 ? 42.308 -0.474 97.531 1.00 16.91 265 SER B C 1
ATOM 6324 O O . SER B 1 244 ? 42.082 -1.414 98.293 1.00 17.37 265 SER B O 1
ATOM 6327 N N . PHE B 1 245 ? 41.384 0.411 97.159 1.00 15.88 266 PHE B N 1
ATOM 6328 C CA . PHE B 1 245 ? 39.971 0.362 97.585 1.00 19.44 266 PHE B CA 1
ATOM 6329 C C . PHE B 1 245 ? 39.224 -0.523 96.575 1.00 18.77 266 PHE B C 1
ATOM 6330 O O . PHE B 1 245 ? 39.037 -0.154 95.424 1.00 18.26 266 PHE B O 1
ATOM 6338 N N . ARG B 1 246 ? 38.824 -1.723 97.021 1.00 20.03 267 ARG B N 1
ATOM 6339 C CA . ARG B 1 246 ? 38.363 -2.750 96.066 1.00 17.34 267 ARG B CA 1
ATOM 6340 C C . ARG B 1 246 ? 37.133 -2.323 95.284 1.00 16.30 267 ARG B C 1
ATOM 6341 O O . ARG B 1 246 ? 36.973 -2.761 94.151 1.00 18.77 267 ARG B O 1
ATOM 6349 N N . ASN B 1 247 ? 36.263 -1.473 95.858 1.00 16.73 268 ASN B N 1
ATOM 6350 C CA . ASN B 1 247 ? 34.991 -1.119 95.213 1.00 17.15 268 ASN B CA 1
ATOM 6351 C C . ASN B 1 247 ? 35.047 0.078 94.247 1.00 20.58 268 ASN B C 1
ATOM 6352 O O . ASN B 1 247 ? 34.032 0.602 93.861 1.00 21.56 268 ASN B O 1
ATOM 6357 N N . VAL B 1 248 ? 36.234 0.464 93.823 1.00 18.17 269 VAL B N 1
ATOM 6358 C CA . VAL B 1 248 ? 36.405 1.589 92.924 1.00 16.07 269 VAL B CA 1
ATOM 6359 C C . VAL B 1 248 ? 36.415 1.078 91.463 1.00 16.28 269 VAL B C 1
ATOM 6360 O O . VAL B 1 248 ? 37.045 0.057 91.130 1.00 15.17 269 VAL B O 1
ATOM 6364 N N . TRP B 1 249 ? 35.741 1.797 90.587 1.00 14.65 270 TRP B N 1
ATOM 6365 C CA . TRP B 1 249 ? 35.964 1.672 89.138 1.00 15.69 270 TRP B CA 1
ATOM 6366 C C . TRP B 1 249 ? 36.459 3.045 88.688 1.00 15.92 270 TRP B C 1
ATOM 6367 O O . TRP B 1 249 ? 36.057 4.065 89.261 1.00 15.38 270 TRP B O 1
ATOM 6378 N N . TRP B 1 250 ? 37.302 3.063 87.663 1.00 15.84 271 TRP B N 1
ATOM 6379 C CA . TRP B 1 250 ? 37.734 4.310 87.033 1.00 15.64 271 TRP B CA 1
ATOM 6380 C C . TRP B 1 250 ? 36.808 4.644 85.874 1.00 14.15 271 TRP B C 1
ATOM 6381 O O . TRP B 1 250 ? 36.619 3.852 84.947 1.00 16.69 271 TRP B O 1
ATOM 6392 N N . SER B 1 251 ? 36.237 5.853 85.932 1.00 16.17 272 SER B N 1
ATOM 6393 C CA . SER B 1 251 ? 35.598 6.437 84.777 1.00 14.94 272 SER B CA 1
ATOM 6394 C C . SER B 1 251 ? 36.407 7.601 84.368 1.00 15.47 272 SER B C 1
ATOM 6395 O O . SER B 1 251 ? 36.472 8.634 85.090 1.00 15.65 272 SER B O 1
ATOM 6406 N N . ALA B 1 253 ? 35.973 9.872 82.206 1.00 16.62 274 ALA B N 1
ATOM 6407 C CA . ALA B 1 253 ? 35.179 11.067 82.123 1.00 18.18 274 ALA B CA 1
ATOM 6408 C C . ALA B 1 253 ? 33.709 10.815 82.070 1.00 17.17 274 ALA B C 1
ATOM 6409 O O . ALA B 1 253 ? 33.264 9.728 81.721 1.00 17.60 274 ALA B O 1
ATOM 6411 N N . ASN B 1 254 ? 32.957 11.889 82.404 1.00 16.13 275 ASN B N 1
ATOM 6412 C CA . ASN B 1 254 ? 31.549 12.007 82.038 1.00 15.98 275 ASN B CA 1
ATOM 6413 C C . ASN B 1 254 ? 31.504 13.048 80.942 1.00 15.03 275 ASN B C 1
ATOM 6414 O O . ASN B 1 254 ? 32.144 14.067 81.083 1.00 18.16 275 ASN B O 1
ATOM 6419 N N . GLU B 1 255 ? 30.825 12.763 79.837 1.00 15.27 276 GLU B N 1
ATOM 6420 C CA . GLU B 1 255 ? 30.737 13.643 78.658 1.00 17.16 276 GLU B CA 1
ATOM 6421 C C . GLU B 1 255 ? 32.108 14.124 78.214 1.00 15.88 276 GLU B C 1
ATOM 6422 O O . GLU B 1 255 ? 32.353 15.311 78.101 1.00 15.63 276 GLU B O 1
ATOM 6428 N N . TRP B 1 256 ? 32.993 13.159 77.935 1.00 17.00 277 TRP B N 1
ATOM 6429 C CA . TRP B 1 256 ? 34.371 13.462 77.536 1.00 18.33 277 TRP B CA 1
ATOM 6430 C C . TRP B 1 256 ? 34.446 14.484 76.446 1.00 16.02 277 TRP B C 1
ATOM 6431 O O . TRP B 1 256 ? 35.248 15.423 76.519 1.00 16.58 277 TRP B O 1
ATOM 6442 N N . ASP B 1 257 ? 33.579 14.341 75.440 1.00 16.40 278 ASP B N 1
ATOM 6443 C CA . ASP B 1 257 ? 33.633 15.214 74.267 1.00 18.70 278 ASP B CA 1
ATOM 6444 C C . ASP B 1 257 ? 33.116 16.646 74.464 1.00 18.31 278 ASP B C 1
ATOM 6445 O O . ASP B 1 257 ? 33.353 17.476 73.588 1.00 18.02 278 ASP B O 1
ATOM 6450 N N . TYR B 1 258 ? 32.570 16.969 75.638 1.00 19.88 279 TYR B N 1
ATOM 6451 C CA . TYR B 1 258 ? 32.319 18.378 76.047 1.00 17.98 279 TYR B CA 1
ATOM 6452 C C . TYR B 1 258 ? 33.437 19.058 76.817 1.00 20.58 279 TYR B C 1
ATOM 6453 O O . TYR B 1 258 ? 33.346 20.277 77.087 1.00 20.83 279 TYR B O 1
ATOM 6462 N N . VAL B 1 259 ? 34.512 18.334 77.142 1.00 20.06 280 VAL B N 1
ATOM 6463 C CA . VAL B 1 259 ? 35.660 18.953 77.812 1.00 19.48 280 VAL B CA 1
ATOM 6464 C C . VAL B 1 259 ? 36.533 19.565 76.725 1.00 22.06 280 VAL B C 1
ATOM 6465 O O . VAL B 1 259 ? 37.396 18.882 76.137 1.00 22.63 280 VAL B O 1
ATOM 6469 N N . LYS B 1 260 ? 36.331 20.850 76.465 1.00 23.48 281 LYS B N 1
ATOM 6470 C CA . LYS B 1 260 ? 36.955 21.507 75.327 1.00 28.11 281 LYS B CA 1
ATOM 6471 C C . LYS B 1 260 ? 38.482 21.617 75.416 1.00 28.48 281 LYS B C 1
ATOM 6472 O O . LYS B 1 260 ? 39.118 21.718 74.404 1.00 26.50 281 LYS B O 1
ATOM 6478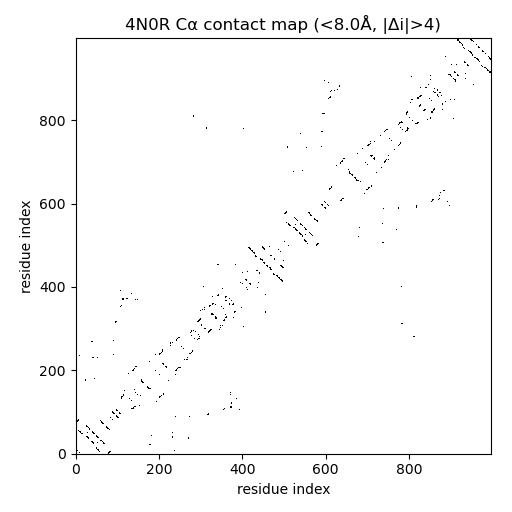 N N . ALA B 1 261 ? 39.049 21.640 76.605 1.00 26.22 282 ALA B N 1
ATOM 6479 C CA . ALA B 1 261 ? 40.499 21.738 76.774 1.00 25.91 282 ALA B CA 1
ATOM 6480 C C . ALA B 1 261 ? 41.236 20.419 76.454 1.00 27.32 282 ALA B C 1
ATOM 6481 O O . ALA B 1 261 ? 42.461 20.443 76.364 1.00 27.46 282 ALA B O 1
ATOM 6483 N N . LYS B 1 262 ? 40.522 19.304 76.290 1.00 22.21 283 LYS B N 1
ATOM 6484 C CA . LYS B 1 262 ? 41.133 17.989 76.037 1.00 27.28 283 LYS B CA 1
ATOM 6485 C C . LYS B 1 262 ? 40.808 17.447 74.642 1.00 26.88 283 LYS B C 1
ATOM 6486 O O . LYS B 1 262 ? 39.670 17.528 74.165 1.00 22.92 283 LYS B O 1
ATOM 6492 N N . THR B 1 263 ? 41.850 16.941 73.971 1.00 25.64 284 THR B N 1
ATOM 6493 C CA . THR B 1 263 ? 41.701 16.251 72.710 1.00 22.69 284 THR B CA 1
ATOM 6494 C C . THR B 1 263 ? 41.562 14.744 72.937 1.00 25.88 284 THR B C 1
ATOM 6495 O O . THR B 1 263 ? 41.780 14.232 74.049 1.00 20.29 284 THR B O 1
ATOM 6499 N N . VAL B 1 264 ? 41.245 14.020 71.869 1.00 23.15 285 VAL B N 1
ATOM 6500 C CA . VAL B 1 264 ? 41.169 12.550 71.950 1.00 22.02 285 VAL B CA 1
ATOM 6501 C C . VAL B 1 264 ? 42.554 12.026 72.434 1.00 20.97 285 VAL B C 1
ATOM 6502 O O . VAL B 1 264 ? 42.624 11.141 73.282 1.00 20.48 285 VAL B O 1
ATOM 6506 N N . ASP B 1 265 ? 43.625 12.585 71.901 1.00 21.67 286 ASP B N 1
ATOM 6507 C CA . ASP B 1 265 ? 44.994 12.188 72.283 1.00 25.92 286 ASP B CA 1
ATOM 6508 C C . ASP B 1 265 ? 45.275 12.443 73.745 1.00 28.37 286 ASP B C 1
ATOM 6509 O O . ASP B 1 265 ? 45.867 11.590 74.403 1.00 23.46 286 ASP B O 1
ATOM 6514 N N . ASP B 1 266 ? 44.800 13.569 74.273 1.00 25.15 287 ASP B N 1
ATOM 6515 C CA . ASP B 1 266 ? 44.865 13.785 75.724 1.00 23.41 287 ASP B CA 1
ATOM 6516 C C . ASP B 1 266 ? 44.136 12.673 76.484 1.00 21.06 287 ASP B C 1
ATOM 6517 O O . ASP B 1 266 ? 44.658 12.149 77.462 1.00 18.98 287 ASP B O 1
ATOM 6522 N N . TRP B 1 267 ? 42.922 12.311 76.062 1.00 18.51 288 TRP B N 1
ATOM 6523 C CA . TRP B 1 267 ? 42.182 11.266 76.768 1.00 20.33 288 TRP B CA 1
ATOM 6524 C C . TRP B 1 267 ? 42.921 9.907 76.744 1.00 22.10 288 TRP B C 1
ATOM 6525 O O . TRP B 1 267 ? 42.896 9.154 77.728 1.00 19.03 288 TRP B O 1
ATOM 6536 N N . LYS B 1 268 ? 43.528 9.598 75.612 1.00 21.88 289 LYS B N 1
ATOM 6537 C CA . LYS B 1 268 ? 44.307 8.333 75.513 1.00 25.81 289 LYS B CA 1
ATOM 6538 C C . LYS B 1 268 ? 45.502 8.347 76.450 1.00 23.55 289 LYS B C 1
ATOM 6539 O O . LYS B 1 268 ? 45.770 7.343 77.124 1.00 22.46 289 LYS B O 1
ATOM 6545 N N . LEU B 1 269 ? 46.160 9.494 76.552 1.00 21.44 290 LEU B N 1
ATOM 6546 C CA . LEU B 1 269 ? 47.280 9.661 77.467 1.00 24.46 290 LEU B CA 1
ATOM 6547 C C . LEU B 1 269 ? 46.833 9.492 78.929 1.00 21.19 290 LEU B C 1
ATOM 6548 O O . LEU B 1 269 ? 47.511 8.823 79.725 1.00 20.27 290 LEU B O 1
ATOM 6553 N N . LEU B 1 270 ? 45.766 10.216 79.299 1.00 19.70 291 LEU B N 1
ATOM 6554 C CA . LEU B 1 270 ? 45.261 10.200 80.652 1.00 19.32 291 LEU B CA 1
ATOM 6555 C C . LEU B 1 270 ? 44.813 8.753 81.024 1.00 18.92 291 LEU B C 1
ATOM 6556 O O . LEU B 1 270 ? 45.058 8.301 82.147 1.00 18.74 291 LEU B O 1
ATOM 6561 N N . THR B 1 271 ? 44.209 8.038 80.077 1.00 18.51 292 THR B N 1
ATOM 6562 C CA . THR B 1 271 ? 43.717 6.658 80.294 1.00 18.69 292 THR B CA 1
ATOM 6563 C C . THR B 1 271 ? 44.919 5.697 80.493 1.00 18.47 292 THR B C 1
ATOM 6564 O O . THR B 1 271 ? 44.933 4.903 81.447 1.00 18.54 292 THR B O 1
ATOM 6568 N N . LYS B 1 272 ? 45.927 5.829 79.643 1.00 19.15 293 LYS B N 1
ATOM 6569 C CA . LYS B 1 272 ? 47.144 5.023 79.805 1.00 21.73 293 LYS B CA 1
ATOM 6570 C C . LYS B 1 272 ? 47.801 5.304 81.156 1.00 21.16 293 LYS B C 1
ATOM 6571 O O . LYS B 1 272 ? 48.284 4.382 81.801 1.00 20.60 293 LYS B O 1
ATOM 6577 N N . THR B 1 273 ? 47.803 6.573 81.584 1.00 19.96 294 THR B N 1
ATOM 6578 C CA . THR B 1 273 ? 48.368 6.952 82.896 1.00 20.27 294 THR B CA 1
ATOM 6579 C C . THR B 1 273 ? 47.622 6.252 84.080 1.00 19.53 294 THR B C 1
ATOM 6580 O O . THR B 1 273 ? 48.254 5.727 84.980 1.00 17.81 294 THR B O 1
ATOM 6584 N N . VAL B 1 274 ? 46.282 6.206 84.029 1.00 19.24 295 VAL B N 1
ATOM 6585 C CA . VAL B 1 274 ? 45.490 5.520 85.030 1.00 18.58 295 VAL B CA 1
ATOM 6586 C C . VAL B 1 274 ? 45.882 4.077 85.043 1.00 16.89 295 VAL B C 1
ATOM 6587 O O . VAL B 1 274 ? 46.224 3.532 86.111 1.00 16.28 295 VAL B O 1
ATOM 6591 N N . VAL B 1 275 ? 45.880 3.440 83.881 1.00 18.88 296 VAL B N 1
ATOM 6592 C CA . VAL B 1 275 ? 46.123 1.990 83.838 1.00 19.31 296 VAL B CA 1
ATOM 6593 C C . VAL B 1 275 ? 47.532 1.651 84.311 1.00 21.51 296 VAL B C 1
ATOM 6594 O O . VAL B 1 275 ? 47.706 0.706 85.084 1.00 20.50 296 VAL B O 1
ATOM 6598 N N . GLU B 1 276 ? 48.522 2.470 83.941 1.00 20.49 297 GLU B N 1
ATOM 6599 C CA . GLU B 1 276 ? 49.934 2.228 84.335 1.00 22.76 297 GLU B CA 1
ATOM 6600 C C . GLU B 1 276 ? 50.120 2.423 85.849 1.00 24.07 297 GLU B C 1
ATOM 6601 O O . GLU B 1 276 ? 51.057 1.903 86.427 1.00 22.37 297 GLU B O 1
ATOM 6607 N N . ASN B 1 277 ? 49.248 3.215 86.477 1.00 19.38 298 ASN B N 1
ATOM 6608 C CA . ASN B 1 277 ? 49.306 3.468 87.904 1.00 19.80 298 ASN B CA 1
ATOM 6609 C C . ASN B 1 277 ? 48.310 2.672 88.734 1.00 18.41 298 ASN B C 1
ATOM 6610 O O . ASN B 1 277 ? 48.095 3.003 89.915 1.00 19.71 298 ASN B O 1
ATOM 6615 N N . ASP B 1 278 ? 47.685 1.673 88.130 1.00 18.84 299 ASP B N 1
ATOM 6616 C CA . ASP B 1 278 ? 46.733 0.810 88.804 1.00 18.60 299 ASP B CA 1
ATOM 6617 C C . ASP B 1 278 ? 47.351 -0.598 88.912 1.00 21.35 299 ASP B C 1
ATOM 6618 O O . ASP B 1 278 ? 47.279 -1.362 87.961 1.00 21.06 299 ASP B O 1
ATOM 6623 N N . PRO B 1 279 ? 47.928 -0.955 90.072 1.00 21.93 300 PRO B N 1
ATOM 6624 C CA . PRO B 1 279 ? 48.562 -2.255 90.243 1.00 22.58 300 PRO B CA 1
ATOM 6625 C C . PRO B 1 279 ? 47.586 -3.433 90.189 1.00 21.11 300 PRO B C 1
ATOM 6626 O O . PRO B 1 279 ? 48.024 -4.575 90.067 1.00 21.07 300 PRO B O 1
ATOM 6630 N N . TYR B 1 280 ? 46.280 -3.164 90.298 1.00 19.01 301 TYR B N 1
ATOM 6631 C CA . TYR B 1 280 ? 45.279 -4.252 90.527 1.00 21.73 301 TYR B CA 1
ATOM 6632 C C . TYR B 1 280 ? 44.325 -4.521 89.379 1.00 20.32 301 TYR B C 1
ATOM 6633 O O . TYR B 1 280 ? 43.574 -5.487 89.442 1.00 24.88 301 TYR B O 1
ATOM 6642 N N . ARG B 1 281 ? 44.284 -3.594 88.411 1.00 19.24 302 ARG B N 1
ATOM 6643 C CA . ARG B 1 281 ? 43.408 -3.650 87.229 1.00 21.13 302 ARG B CA 1
ATOM 6644 C C . ARG B 1 281 ? 41.903 -3.548 87.592 1.00 20.37 302 ARG B C 1
ATOM 6645 O O . ARG B 1 281 ? 41.136 -4.501 87.481 1.00 20.49 302 ARG B O 1
ATOM 6653 N N . HIS B 1 282 ? 41.513 -2.388 88.094 1.00 17.49 303 HIS B N 1
ATOM 6654 C CA . HIS B 1 282 ? 40.122 -2.083 88.300 1.00 16.21 303 HIS B CA 1
ATOM 6655 C C . HIS B 1 282 ? 39.455 -1.913 86.942 1.00 16.65 303 HIS B C 1
ATOM 6656 O O . HIS B 1 282 ? 40.117 -1.656 85.920 1.00 18.20 303 HIS B O 1
ATOM 6663 N N . LEU B 1 283 ? 38.132 -1.996 86.962 1.00 16.33 304 LEU B N 1
ATOM 6664 C CA . LEU B 1 283 ? 37.345 -1.626 85.779 1.00 16.62 304 LEU B CA 1
ATOM 6665 C C . LEU B 1 283 ? 37.640 -0.181 85.363 1.00 14.63 304 LEU B C 1
ATOM 6666 O O . LEU B 1 283 ? 37.867 0.673 86.210 1.00 18.33 304 LEU B O 1
ATOM 6671 N N . CYS B 1 284 ? 37.629 0.055 84.050 1.00 16.34 305 CYS B N 1
ATOM 6672 C CA . CYS B 1 284 ? 38.005 1.327 83.469 1.00 17.46 305 CYS B CA 1
ATOM 6673 C C . CYS B 1 284 ? 37.225 1.562 82.175 1.00 14.64 305 CYS B C 1
ATOM 6674 O O . CYS B 1 284 ? 37.254 0.701 81.256 1.00 16.93 305 CYS B O 1
ATOM 6677 N N . SER B 1 285 ? 36.505 2.679 82.120 1.00 16.17 306 SER B N 1
ATOM 6678 C CA . SER B 1 285 ? 35.821 3.090 80.899 1.00 15.72 306 SER B CA 1
ATOM 6679 C C . SER B 1 285 ? 35.764 4.633 80.831 1.00 14.76 306 SER B C 1
ATOM 6680 O O . SER B 1 285 ? 36.414 5.294 81.614 1.00 16.41 306 SER B O 1
ATOM 6683 N N . ILE B 1 286 ? 34.995 5.152 79.896 1.00 14.34 307 ILE B N 1
ATOM 6684 C CA . ILE B 1 286 ? 34.858 6.587 79.613 1.00 15.85 307 ILE B CA 1
ATOM 6685 C C . ILE B 1 286 ? 33.486 6.777 79.020 1.00 15.60 307 ILE B C 1
ATOM 6686 O O . ILE B 1 286 ? 33.065 5.954 78.191 1.00 15.57 307 ILE B O 1
ATOM 6691 N N . HIS B 1 287 ? 32.799 7.831 79.481 1.00 14.08 308 HIS B N 1
ATOM 6692 C CA . HIS B 1 287 ? 31.438 8.160 79.129 1.00 13.63 308 HIS B CA 1
ATOM 6693 C C . HIS B 1 287 ? 31.443 9.417 78.299 1.00 14.64 308 HIS B C 1
ATOM 6694 O O . HIS B 1 287 ? 32.190 10.398 78.566 1.00 16.25 308 HIS B O 1
ATOM 6701 N N . GLY B 1 288 ? 30.598 9.417 77.255 1.00 14.58 309 GLY B N 1
ATOM 6702 C CA . GLY B 1 288 ? 30.513 10.576 76.347 1.00 14.62 309 GLY B CA 1
ATOM 6703 C C . GLY B 1 288 ? 29.187 11.321 76.348 1.00 14.65 309 GLY B C 1
ATOM 6704 O O . GLY B 1 288 ? 28.258 10.989 77.061 1.00 14.91 309 GLY B O 1
ATOM 6705 N N . ALA B 1 289 ? 29.083 12.258 75.415 1.00 13.20 310 ALA B N 1
ATOM 6706 C CA . ALA B 1 289 ? 27.803 12.907 75.112 1.00 15.41 310 ALA B CA 1
ATOM 6707 C C . ALA B 1 289 ? 26.872 11.920 74.463 1.00 18.06 310 ALA B C 1
ATOM 6708 O O . ALA B 1 289 ? 27.263 10.770 74.127 1.00 15.87 310 ALA B O 1
ATOM 6710 N N . THR B 1 290 ? 25.613 12.315 74.344 1.00 18.74 311 THR B N 1
ATOM 6711 C CA . THR B 1 290 ? 24.608 11.442 73.725 1.00 15.61 311 THR B CA 1
ATOM 6712 C C . THR B 1 290 ? 25.065 10.885 72.370 1.00 15.72 311 THR B C 1
ATOM 6713 O O . THR B 1 290 ? 25.360 11.621 71.481 1.00 17.26 311 THR B O 1
ATOM 6717 N N . ALA B 1 291 ? 25.110 9.563 72.268 1.00 14.28 312 ALA B N 1
ATOM 6718 C CA . ALA B 1 291 ? 25.462 8.827 71.037 1.00 15.30 312 ALA B CA 1
ATOM 6719 C C . ALA B 1 291 ? 26.921 9.019 70.576 1.00 16.79 312 ALA B C 1
ATOM 6720 O O . ALA B 1 291 ? 27.253 8.791 69.404 1.00 17.39 312 ALA B O 1
ATOM 6722 N N . THR B 1 292 ? 27.786 9.433 71.505 1.00 16.57 313 THR B N 1
ATOM 6723 C CA . THR B 1 292 ? 29.214 9.569 71.240 1.00 16.71 313 THR B CA 1
ATOM 6724 C C . THR B 1 292 ? 29.851 8.246 71.745 1.00 15.59 313 THR B C 1
ATOM 6725 O O . THR B 1 292 ? 29.627 7.847 72.901 1.00 17.55 313 THR B O 1
ATOM 6729 N N . TYR B 1 293 ? 30.598 7.582 70.849 1.00 18.05 314 TYR B N 1
ATOM 6730 C CA . TYR B 1 293 ? 31.291 6.342 71.151 1.00 17.22 314 TYR B CA 1
ATOM 6731 C C . TYR B 1 293 ? 32.792 6.568 70.955 1.00 18.98 314 TYR B C 1
ATOM 6732 O O . TYR B 1 293 ? 33.301 6.696 69.837 1.00 18.29 314 TYR B O 1
ATOM 6741 N N . PHE B 1 294 ? 33.497 6.553 72.060 1.00 21.02 315 PHE B N 1
ATOM 6742 C CA . PHE B 1 294 ? 34.961 6.477 72.061 1.00 19.77 315 PHE B CA 1
ATOM 6743 C C . PHE B 1 294 ? 35.425 5.148 71.449 1.00 17.46 315 PHE B C 1
ATOM 6744 O O . PHE B 1 294 ? 34.613 4.195 71.229 1.00 19.00 315 PHE B O 1
ATOM 6752 N N . ASP B 1 295 ? 36.720 5.047 71.223 1.00 18.53 316 ASP B N 1
ATOM 6753 C CA A ASP B 1 295 ? 37.346 3.770 70.810 0.50 16.55 316 ASP B CA 1
ATOM 6754 C CA B ASP B 1 295 ? 37.337 3.759 70.823 0.50 18.47 316 ASP B CA 1
ATOM 6755 C C . ASP B 1 295 ? 37.422 2.790 72.014 1.00 15.86 316 ASP B C 1
ATOM 6756 O O . ASP B 1 295 ? 38.484 2.566 72.609 1.00 19.22 316 ASP B O 1
ATOM 6765 N N . TYR B 1 296 ? 36.303 2.176 72.328 1.00 15.81 317 TYR B N 1
ATOM 6766 C CA . TYR B 1 296 ? 36.208 1.259 73.461 1.00 17.49 317 TYR B CA 1
ATOM 6767 C C . TYR B 1 296 ? 36.982 -0.036 73.215 1.00 19.38 317 TYR B C 1
ATOM 6768 O O . TYR B 1 296 ? 37.229 -0.772 74.173 1.00 19.27 317 TYR B O 1
ATOM 6777 N N . TRP B 1 297 ? 37.349 -0.307 71.954 1.00 21.96 318 TRP B N 1
ATOM 6778 C CA A TRP B 1 297 ? 38.171 -1.467 71.606 0.50 21.07 318 TRP B CA 1
ATOM 6779 C CA B TRP B 1 297 ? 38.177 -1.484 71.631 0.50 23.46 318 TRP B CA 1
ATOM 6780 C C . TRP B 1 297 ? 39.621 -1.356 72.114 1.00 22.75 318 TRP B C 1
ATOM 6781 O O . TRP B 1 297 ? 40.343 -2.322 72.119 1.00 24.29 318 TRP B O 1
ATOM 6810 N N . PRO B 1 299 ? 42.657 -1.583 74.541 1.00 20.41 320 PRO B N 1
ATOM 6811 C CA . PRO B 1 299 ? 42.796 -2.588 75.611 1.00 21.10 320 PRO B CA 1
ATOM 6812 C C . PRO B 1 299 ? 42.747 -2.007 77.000 1.00 19.68 320 PRO B C 1
ATOM 6813 O O . PRO B 1 299 ? 42.394 -2.705 77.941 1.00 19.35 320 PRO B O 1
ATOM 6817 N N . GLU B 1 300 ? 42.990 -0.701 77.133 1.00 17.51 321 GLU B N 1
ATOM 6818 C CA . GLU B 1 300 ? 42.831 -0.045 78.427 1.00 21.05 321 GLU B CA 1
ATOM 6819 C C . GLU B 1 300 ? 41.448 -0.142 79.007 1.00 21.30 321 GLU B C 1
ATOM 6820 O O . GLU B 1 300 ? 41.295 -0.187 80.239 1.00 21.21 321 GLU B O 1
ATOM 6826 N N . PHE B 1 301 ? 40.427 -0.194 78.161 1.00 16.36 322 PHE B N 1
ATOM 6827 C CA . PHE B 1 301 ? 39.067 -0.195 78.665 1.00 13.50 322 PHE B CA 1
ATOM 6828 C C . PHE B 1 301 ? 38.568 -1.620 78.920 1.00 14.79 322 PHE B C 1
ATOM 6829 O O . PHE B 1 301 ? 38.688 -2.488 78.046 1.00 16.59 322 PHE B O 1
ATOM 6837 N N . THR B 1 302 ? 37.974 -1.831 80.090 1.00 16.06 323 THR B N 1
ATOM 6838 C CA . THR B 1 302 ? 37.405 -3.128 80.419 1.00 16.58 323 THR B CA 1
ATOM 6839 C C . THR B 1 302 ? 36.004 -3.314 79.829 1.00 19.81 323 THR B C 1
ATOM 6840 O O . THR B 1 302 ? 35.553 -4.450 79.633 1.00 14.78 323 THR B O 1
ATOM 6844 N N . HIS B 1 303 ? 35.289 -2.219 79.614 1.00 16.78 324 HIS B N 1
ATOM 6845 C CA . HIS B 1 303 ? 33.884 -2.265 79.285 1.00 18.46 324 HIS B CA 1
ATOM 6846 C C . HIS B 1 303 ? 33.476 -0.968 78.597 1.00 15.36 324 HIS B C 1
ATOM 6847 O O . HIS B 1 303 ? 34.226 -0.014 78.562 1.00 17.31 324 HIS B O 1
ATOM 6854 N N . VAL B 1 304 ? 32.246 -0.977 78.092 1.00 15.04 325 VAL B N 1
ATOM 6855 C CA . VAL B 1 304 ? 31.629 0.140 77.402 1.00 15.42 325 VAL B CA 1
ATOM 6856 C C . VAL B 1 304 ? 30.721 0.871 78.413 1.00 16.36 325 VAL B C 1
ATOM 6857 O O . VAL B 1 304 ? 29.907 0.246 79.105 1.00 17.35 325 VAL B O 1
ATOM 6861 N N . SER B 1 305 ? 30.871 2.194 78.507 1.00 16.57 326 SER B N 1
ATOM 6862 C CA . SER B 1 305 ? 30.092 3.031 79.416 1.00 14.79 326 SER B CA 1
ATOM 6863 C C . SER B 1 305 ? 29.536 4.219 78.620 1.00 15.15 326 SER B C 1
ATOM 6864 O O . SER B 1 305 ? 30.282 5.125 78.295 1.00 17.25 326 SER B O 1
ATOM 6867 N N . ILE B 1 306 ? 28.248 4.198 78.258 1.00 14.61 327 ILE B N 1
ATOM 6868 C CA . ILE B 1 306 ? 27.718 5.142 77.292 1.00 14.18 327 ILE B CA 1
ATOM 6869 C C . ILE B 1 306 ? 26.475 5.893 77.734 1.00 15.44 327 ILE B C 1
ATOM 6870 O O . ILE B 1 306 ? 25.748 5.456 78.637 1.00 14.72 327 ILE B O 1
ATOM 6875 N N . GLN B 1 307 ? 26.352 7.101 77.157 1.00 15.43 328 GLN B N 1
ATOM 6876 C CA . GLN B 1 307 ? 25.157 7.934 77.262 1.00 16.14 328 GLN B CA 1
ATOM 6877 C C . GLN B 1 307 ? 24.472 7.782 75.914 1.00 16.61 328 GLN B C 1
ATOM 6878 O O . GLN B 1 307 ? 24.894 8.365 74.951 1.00 18.10 328 GLN B O 1
ATOM 6884 N N . ASP B 1 308 ? 23.383 7.025 75.859 1.00 16.35 329 ASP B N 1
ATOM 6885 C CA . ASP B 1 308 ? 22.639 6.865 74.606 1.00 14.00 329 ASP B CA 1
ATOM 6886 C C . ASP B 1 308 ? 21.382 6.076 74.950 1.00 15.67 329 ASP B C 1
ATOM 6887 O O . ASP B 1 308 ? 21.480 4.922 75.388 1.00 15.34 329 ASP B O 1
ATOM 6892 N N . GLU B 1 309 ? 20.214 6.670 74.741 1.00 17.10 330 GLU B N 1
ATOM 6893 C CA . GLU B 1 309 ? 18.983 5.870 74.903 1.00 17.88 330 GLU B CA 1
ATOM 6894 C C . GLU B 1 309 ? 18.726 4.916 73.734 1.00 16.56 330 GLU B C 1
ATOM 6895 O O . GLU B 1 309 ? 17.937 3.974 73.882 1.00 17.53 330 GLU B O 1
ATOM 6901 N N . ALA B 1 310 ? 19.391 5.130 72.596 1.00 16.28 331 ALA B N 1
ATOM 6902 C CA . ALA B 1 310 ? 19.091 4.300 71.419 1.00 16.68 331 ALA B CA 1
ATOM 6903 C C . ALA B 1 310 ? 19.200 2.794 71.689 1.00 16.00 331 ALA B C 1
ATOM 6904 O O . ALA B 1 310 ? 18.262 2.066 71.387 1.00 19.05 331 ALA B O 1
ATOM 6906 N N . PRO B 1 311 ? 20.275 2.330 72.337 1.00 16.85 332 PRO B N 1
ATOM 6907 C CA . PRO B 1 311 ? 20.358 0.870 72.562 1.00 16.60 332 PRO B CA 1
ATOM 6908 C C . PRO B 1 311 ? 19.294 0.297 73.468 1.00 19.86 332 PRO B C 1
ATOM 6909 O O . PRO B 1 311 ? 19.092 -0.904 73.434 1.00 19.66 332 PRO B O 1
ATOM 6913 N N . VAL B 1 312 ? 18.677 1.103 74.332 1.00 14.68 333 VAL B N 1
ATOM 6914 C CA . VAL B 1 312 ? 17.643 0.579 75.210 1.00 17.19 333 VAL B CA 1
ATOM 6915 C C . VAL B 1 312 ? 16.232 0.825 74.674 1.00 16.95 333 VAL B C 1
ATOM 6916 O O . VAL B 1 312 ? 15.265 0.533 75.357 1.00 15.68 333 VAL B O 1
ATOM 6920 N N . LEU B 1 313 ? 16.111 1.322 73.441 1.00 13.97 334 LEU B N 1
ATOM 6921 C CA . LEU B 1 313 ? 14.810 1.437 72.824 1.00 17.82 334 LEU B CA 1
ATOM 6922 C C . LEU B 1 313 ? 14.187 0.075 72.543 1.00 17.95 334 LEU B C 1
ATOM 6923 O O . LEU B 1 313 ? 12.978 -0.031 72.457 1.00 16.65 334 LEU B O 1
ATOM 6928 N N . SER B 1 314 ? 15.026 -0.930 72.440 1.00 17.05 335 SER B N 1
ATOM 6929 C CA . SER B 1 314 ? 14.605 -2.335 72.354 1.00 16.70 335 SER B CA 1
ATOM 6930 C C . SER B 1 314 ? 15.729 -3.197 72.867 1.00 15.91 335 SER B C 1
ATOM 6931 O O . SER B 1 314 ? 16.935 -2.851 72.830 1.00 15.16 335 SER B O 1
ATOM 6934 N N . SER B 1 315 ? 15.355 -4.381 73.331 1.00 14.64 336 SER B N 1
ATOM 6935 C CA . SER B 1 315 ? 16.351 -5.335 73.818 1.00 14.38 336 SER B CA 1
ATOM 6936 C C . SER B 1 315 ? 17.255 -5.828 72.703 1.00 14.47 336 SER B C 1
ATOM 6937 O O . SER B 1 315 ? 18.416 -6.088 72.941 1.00 16.19 336 SER B O 1
ATOM 6940 N N . THR B 1 316 ? 16.721 -5.950 71.497 1.00 15.11 337 THR B N 1
ATOM 6941 C CA . THR B 1 316 ? 17.563 -6.342 70.341 1.00 14.71 337 THR B CA 1
ATOM 6942 C C . THR B 1 316 ? 18.682 -5.322 70.080 1.00 16.81 337 THR B C 1
ATOM 6943 O O . THR B 1 316 ? 19.827 -5.698 69.844 1.00 15.42 337 THR B O 1
ATOM 6947 N N . ALA B 1 317 ? 18.355 -4.032 70.160 1.00 17.12 338 ALA B N 1
ATOM 6948 C CA . ALA B 1 317 ? 19.364 -3.013 69.963 1.00 18.00 338 ALA B CA 1
ATOM 6949 C C . ALA B 1 317 ? 20.486 -3.123 70.989 1.00 15.82 338 ALA B C 1
ATOM 6950 O O . ALA B 1 317 ? 21.634 -2.885 70.660 1.00 16.81 338 ALA B O 1
ATOM 6952 N N . SER B 1 318 ? 20.138 -3.491 72.219 1.00 16.96 339 SER B N 1
ATOM 6953 C CA . SER B 1 318 ? 21.120 -3.725 73.257 1.00 15.41 339 SER B CA 1
ATOM 6954 C C . SER B 1 318 ? 21.995 -4.923 72.895 1.00 15.24 339 SER B C 1
ATOM 6955 O O . SER B 1 318 ? 23.231 -4.869 73.023 1.00 14.44 339 SER B O 1
ATOM 6958 N N . ALA B 1 319 ? 21.336 -5.982 72.428 1.00 14.47 340 ALA B N 1
ATOM 6959 C CA . ALA B 1 319 ? 21.999 -7.230 72.090 1.00 14.76 340 ALA B CA 1
ATOM 6960 C C . ALA B 1 319 ? 23.045 -7.037 70.989 1.00 15.25 340 ALA B C 1
ATOM 6961 O O . ALA B 1 319 ? 24.128 -7.642 71.045 1.00 15.08 340 ALA B O 1
ATOM 6963 N N . THR B 1 320 ? 22.747 -6.173 70.006 1.00 16.89 341 THR B N 1
ATOM 6964 C CA . THR B 1 320 ? 23.684 -5.885 68.937 1.00 15.24 341 THR B CA 1
ATOM 6965 C C . THR B 1 320 ? 25.020 -5.340 69.508 1.00 15.57 341 THR B C 1
ATOM 6966 O O . THR B 1 320 ? 26.083 -5.750 69.063 1.00 15.89 341 THR B O 1
ATOM 6970 N N . LEU B 1 321 ? 24.954 -4.394 70.445 1.00 13.70 342 LEU B N 1
ATOM 6971 C CA . LEU B 1 321 ? 26.180 -3.854 71.049 1.00 16.68 342 LEU B CA 1
ATOM 6972 C C . LEU B 1 321 ? 27.088 -4.861 71.681 1.00 16.88 342 LEU B C 1
ATOM 6973 O O . LEU B 1 321 ? 28.326 -4.749 71.589 1.00 15.03 342 LEU B O 1
ATOM 6978 N N . ARG B 1 322 ? 26.509 -5.880 72.288 1.00 14.46 343 ARG B N 1
ATOM 6979 C CA . ARG B 1 322 ? 27.316 -6.960 72.847 1.00 15.69 343 ARG B CA 1
ATOM 6980 C C . ARG B 1 322 ? 28.186 -7.675 71.804 1.00 17.21 343 ARG B C 1
ATOM 6981 O O . ARG B 1 322 ? 29.310 -8.044 72.085 1.00 16.67 343 ARG B O 1
ATOM 6989 N N . LYS B 1 323 ? 27.599 -7.940 70.629 1.00 17.40 344 LYS B N 1
ATOM 6990 C CA . LYS B 1 323 ? 28.273 -8.612 69.540 1.00 17.92 344 LYS B CA 1
ATOM 6991 C C . LYS B 1 323 ? 29.325 -7.732 68.907 1.00 17.56 344 LYS B C 1
ATOM 6992 O O . LYS B 1 323 ? 30.382 -8.212 68.522 1.00 15.88 344 LYS B O 1
ATOM 6998 N N . ILE B 1 324 ? 29.019 -6.419 68.807 1.00 15.69 345 ILE B N 1
ATOM 6999 C CA . ILE B 1 324 ? 29.985 -5.458 68.279 1.00 16.97 345 ILE B CA 1
ATOM 7000 C C . ILE B 1 324 ? 31.256 -5.372 69.116 1.00 16.09 345 ILE B C 1
ATOM 7001 O O . ILE B 1 324 ? 32.372 -5.427 68.591 1.00 15.56 345 ILE B O 1
ATOM 7006 N N . TYR B 1 325 ? 31.075 -5.171 70.413 1.00 16.49 346 TYR B N 1
ATOM 7007 C CA . TYR B 1 325 ? 32.196 -4.848 71.294 1.00 16.09 346 TYR B CA 1
ATOM 7008 C C . TYR B 1 325 ? 32.882 -6.056 71.924 1.00 16.73 346 TYR B C 1
ATOM 7009 O O . TYR B 1 325 ? 34.102 -6.054 72.125 1.00 16.42 346 TYR B O 1
ATOM 7018 N N . ARG B 1 326 ? 32.095 -7.074 72.248 1.00 17.56 347 ARG B N 1
ATOM 7019 C CA A ARG B 1 326 ? 32.585 -8.245 72.986 0.50 18.94 347 ARG B CA 1
ATOM 7020 C CA B ARG B 1 326 ? 32.643 -8.261 72.937 0.50 20.09 347 ARG B CA 1
ATOM 7021 C C . ARG B 1 326 ? 33.379 -7.835 74.233 1.00 19.06 347 ARG B C 1
ATOM 7022 O O . ARG B 1 326 ? 34.350 -8.448 74.624 1.00 18.16 347 ARG B O 1
ATOM 7037 N N . LYS B 1 327 ? 32.876 -6.784 74.882 1.00 16.68 348 LYS B N 1
ATOM 7038 C CA . LYS B 1 327 ? 33.223 -6.384 76.221 1.00 16.17 348 LYS B CA 1
ATOM 7039 C C . LYS B 1 327 ? 31.873 -6.130 76.876 1.00 15.31 348 LYS B C 1
ATOM 7040 O O . LYS B 1 327 ? 30.900 -5.803 76.190 1.00 17.03 348 LYS B O 1
ATOM 7046 N N . PRO B 1 328 ? 31.804 -6.151 78.214 1.00 16.78 349 PRO B N 1
ATOM 7047 C CA . PRO B 1 328 ? 30.519 -5.840 78.828 1.00 16.73 349 PRO B CA 1
ATOM 7048 C C . PRO B 1 328 ? 30.046 -4.441 78.446 1.00 18.39 349 PRO B C 1
ATOM 7049 O O . PRO B 1 328 ? 30.870 -3.571 78.342 1.00 16.62 349 PRO B O 1
ATOM 7053 N N . VAL B 1 329 ? 28.736 -4.257 78.253 1.00 15.56 350 VAL B N 1
ATOM 7054 C CA . VAL B 1 329 ? 28.146 -2.981 77.874 1.00 16.38 350 VAL B CA 1
ATOM 7055 C C . VAL B 1 329 ? 27.228 -2.432 78.971 1.00 16.29 350 VAL B C 1
ATOM 7056 O O . VAL B 1 329 ? 26.346 -3.133 79.482 1.00 19.37 350 VAL B O 1
ATOM 7060 N N . ILE B 1 330 ? 27.482 -1.186 79.364 1.00 15.79 351 ILE B N 1
ATOM 7061 C CA . ILE B 1 330 ? 26.641 -0.488 80.279 1.00 13.63 351 ILE B CA 1
ATOM 7062 C C . ILE B 1 330 ? 26.175 0.795 79.625 1.00 15.62 351 ILE B C 1
ATOM 7063 O O . ILE B 1 330 ? 26.972 1.629 79.239 1.00 15.75 351 ILE B O 1
ATOM 7068 N N . CYS B 1 331 ? 24.862 0.938 79.535 1.00 14.90 352 CYS B N 1
ATOM 7069 C CA . CYS B 1 331 ? 24.236 2.229 79.184 1.00 16.50 352 CYS B CA 1
ATOM 7070 C C . CYS B 1 331 ? 24.170 2.954 80.509 1.00 16.02 352 CYS B C 1
ATOM 7071 O O . CYS B 1 331 ? 23.235 2.807 81.291 1.00 14.87 352 CYS B O 1
ATOM 7074 N N . ASP B 1 332 ? 25.240 3.700 80.800 1.00 16.44 353 ASP B N 1
ATOM 7075 C CA . ASP B 1 332 ? 25.338 4.404 82.091 1.00 16.04 353 ASP B CA 1
ATOM 7076 C C . ASP B 1 332 ? 24.467 5.642 82.174 1.00 14.58 353 ASP B C 1
ATOM 7077 O O . ASP B 1 332 ? 24.243 6.195 83.228 1.00 16.64 353 ASP B O 1
ATOM 7082 N N . GLU B 1 333 ? 23.936 6.068 81.040 1.00 14.96 354 GLU B N 1
ATOM 7083 C CA . GLU B 1 333 ? 22.987 7.196 81.025 1.00 14.54 354 GLU B CA 1
ATOM 7084 C C . GLU B 1 333 ? 22.039 7.090 79.808 1.00 16.03 354 GLU B C 1
ATOM 7085 O O . GLU B 1 333 ? 22.491 7.087 78.654 1.00 15.11 354 GLU B O 1
ATOM 7091 N N . VAL B 1 334 ? 20.730 7.015 80.094 1.00 14.52 355 VAL B N 1
ATOM 7092 C CA . VAL B 1 334 ? 19.716 6.879 79.086 1.00 14.73 355 VAL B CA 1
ATOM 7093 C C . VAL B 1 334 ? 18.535 7.815 79.278 1.00 18.39 355 VAL B C 1
ATOM 7094 O O . VAL B 1 334 ? 17.472 7.611 78.672 1.00 18.82 355 VAL B O 1
ATOM 7098 N N . GLY B 1 335 ? 18.714 8.886 80.044 1.00 15.79 356 GLY B N 1
ATOM 7099 C CA . GLY B 1 335 ? 17.570 9.654 80.555 1.00 15.56 356 GLY B CA 1
ATOM 7100 C C . GLY B 1 335 ? 17.361 9.285 82.025 1.00 15.80 356 GLY B C 1
ATOM 7101 O O . GLY B 1 335 ? 17.659 8.161 82.468 1.00 17.02 356 GLY B O 1
ATOM 7102 N N . TYR B 1 336 ? 16.898 10.289 82.761 1.00 15.16 357 TYR B N 1
ATOM 7103 C CA . TYR B 1 336 ? 16.581 10.196 84.191 1.00 17.47 357 TYR B CA 1
ATOM 7104 C C . TYR B 1 336 ? 15.091 10.439 84.436 1.00 16.82 357 TYR B C 1
ATOM 7105 O O . TYR B 1 336 ? 14.452 11.299 83.810 1.00 17.15 357 TYR B O 1
ATOM 7114 N N . GLU B 1 337 ? 14.532 9.699 85.395 1.00 15.11 358 GLU B N 1
ATOM 7115 C CA . GLU B 1 337 ? 13.182 10.002 85.885 1.00 14.59 358 GLU B CA 1
ATOM 7116 C C . GLU B 1 337 ? 13.170 11.350 86.585 1.00 16.30 358 GLU B C 1
ATOM 7117 O O . GLU B 1 337 ? 13.919 11.530 87.524 1.00 18.04 358 GLU B O 1
ATOM 7123 N N . GLY B 1 338 ? 12.284 12.234 86.176 1.00 15.02 359 GLY B N 1
ATOM 7124 C CA . GLY B 1 338 ? 12.251 13.548 86.771 1.00 17.54 359 GLY B CA 1
ATOM 7125 C C . GLY B 1 338 ? 11.279 14.469 86.134 1.00 16.11 359 GLY B C 1
ATOM 7126 O O . GLY B 1 338 ? 10.454 14.082 85.296 1.00 18.18 359 GLY B O 1
ATOM 7127 N N . ASN B 1 339 ? 11.314 15.716 86.606 1.00 19.39 360 ASN B N 1
ATOM 7128 C CA . ASN B 1 339 ? 10.375 16.731 86.186 1.00 19.84 360 ASN B CA 1
ATOM 7129 C C . ASN B 1 339 ? 11.128 17.991 85.628 1.00 19.15 360 ASN B C 1
ATOM 7130 O O . ASN B 1 339 ? 10.568 19.065 85.582 1.00 19.76 360 ASN B O 1
ATOM 7135 N N . LEU B 1 340 ? 12.375 17.843 85.204 1.00 18.74 361 LEU B N 1
ATOM 7136 C CA . LEU B 1 340 ? 13.137 19.002 84.693 1.00 18.76 361 LEU B CA 1
ATOM 7137 C C . LEU B 1 340 ? 12.647 19.425 83.279 1.00 20.59 361 LEU B C 1
ATOM 7138 O O . LEU B 1 340 ? 12.145 18.609 82.563 1.00 21.12 361 LEU B O 1
ATOM 7143 N N . PRO B 1 341 ? 12.860 20.691 82.887 1.00 21.23 362 PRO B N 1
ATOM 7144 C CA . PRO B 1 341 ? 12.624 21.085 81.487 1.00 25.74 362 PRO B CA 1
ATOM 7145 C C . PRO B 1 341 ? 13.616 20.409 80.459 1.00 24.25 362 PRO B C 1
ATOM 7146 O O . PRO B 1 341 ? 13.302 20.307 79.281 1.00 29.44 362 PRO B O 1
ATOM 7150 N N . TYR B 1 342 ? 14.732 19.903 80.933 1.00 21.59 363 TYR B N 1
ATOM 7151 C CA . TYR B 1 342 ? 15.741 19.301 80.070 1.00 22.36 363 TYR B CA 1
ATOM 7152 C C . TYR B 1 342 ? 15.359 17.878 79.667 1.00 22.32 363 TYR B C 1
ATOM 7153 O O . TYR B 1 342 ? 14.948 17.047 80.491 1.00 22.50 363 TYR B O 1
ATOM 7162 N N . ARG B 1 343 ? 15.614 17.556 78.409 1.00 22.15 364 ARG B N 1
ATOM 7163 C CA . ARG B 1 343 ? 15.187 16.258 77.875 1.00 19.68 364 ARG B CA 1
ATOM 7164 C C . ARG B 1 343 ? 15.939 15.063 78.393 1.00 20.37 364 ARG B C 1
ATOM 7165 O O . ARG B 1 343 ? 15.463 13.966 78.232 1.00 20.38 364 ARG B O 1
ATOM 7173 N N . TRP B 1 344 ? 17.069 15.266 79.052 1.00 16.76 365 TRP B N 1
ATOM 7174 C CA . TRP B 1 344 ? 17.772 14.257 79.782 1.00 17.03 365 TRP B CA 1
ATOM 7175 C C . TRP B 1 344 ? 17.190 13.915 81.158 1.00 16.55 365 TRP B C 1
ATOM 7176 O O . TRP B 1 344 ? 17.638 12.945 81.791 1.00 16.70 365 TRP B O 1
ATOM 7187 N N . GLY B 1 345 ? 16.278 14.736 81.660 1.00 17.27 366 GLY B N 1
ATOM 7188 C CA . GLY B 1 345 ? 15.806 14.620 83.063 1.00 21.67 366 GLY B CA 1
ATOM 7189 C C . GLY B 1 345 ? 14.300 14.654 83.238 1.00 19.45 366 GLY B C 1
ATOM 7190 O O . GLY B 1 345 ? 13.803 15.243 84.193 1.00 18.99 366 GLY B O 1
ATOM 7191 N N . ARG B 1 346 ? 13.577 14.077 82.288 1.00 18.79 367 ARG B N 1
ATOM 7192 C CA . ARG B 1 346 ? 12.120 14.160 82.300 1.00 19.09 367 ARG B CA 1
ATOM 7193 C C . ARG B 1 346 ? 11.400 12.831 82.003 1.00 18.34 367 ARG B C 1
ATOM 7194 O O . ARG B 1 346 ? 10.237 12.840 81.596 1.00 16.85 367 ARG B O 1
ATOM 7202 N N . LEU B 1 347 ? 12.038 11.706 82.189 1.00 15.72 368 LEU B N 1
ATOM 7203 C CA . LEU B 1 347 ? 11.365 10.458 81.993 1.00 18.11 368 LEU B CA 1
ATOM 7204 C C . LEU B 1 347 ? 10.281 10.252 83.058 1.00 17.95 368 LEU B C 1
ATOM 7205 O O . LEU B 1 347 ? 10.430 10.665 84.213 1.00 16.89 368 LEU B O 1
ATOM 7210 N N . SER B 1 348 ? 9.209 9.572 82.660 1.00 17.88 369 SER B N 1
ATOM 7211 C CA . SER B 1 348 ? 8.271 9.006 83.644 1.00 16.94 369 SER B CA 1
ATOM 7212 C C . SER B 1 348 ? 8.970 7.903 84.406 1.00 16.33 369 SER B C 1
ATOM 7213 O O . SER B 1 348 ? 9.984 7.336 83.924 1.00 15.66 369 SER B O 1
ATOM 7216 N N . PRO B 1 349 ? 8.467 7.565 85.613 1.00 17.32 370 PRO B N 1
ATOM 7217 C CA . PRO B 1 349 ? 9.087 6.395 86.274 1.00 17.85 370 PRO B CA 1
ATOM 7218 C C . PRO B 1 349 ? 8.937 5.094 85.505 1.00 16.33 370 PRO B C 1
ATOM 7219 O O . PRO B 1 349 ? 9.821 4.202 85.542 1.00 18.04 370 PRO B O 1
ATOM 7223 N N . GLN B 1 350 ? 7.825 4.976 84.779 1.00 17.72 371 GLN B N 1
ATOM 7224 C CA . GLN B 1 350 ? 7.611 3.836 83.907 1.00 16.17 371 GLN B CA 1
ATOM 7225 C C . GLN B 1 350 ? 8.655 3.716 82.790 1.00 18.22 371 GLN B C 1
ATOM 7226 O O . GLN B 1 350 ? 9.124 2.646 82.521 1.00 16.65 371 GLN B O 1
ATOM 7232 N N . GLN B 1 351 ? 8.957 4.819 82.122 1.00 16.39 372 GLN B N 1
ATOM 7233 C CA . GLN B 1 351 ? 9.914 4.799 81.042 1.00 15.64 372 GLN B CA 1
ATOM 7234 C C . GLN B 1 351 ? 11.330 4.531 81.521 1.00 15.36 372 GLN B C 1
ATOM 7235 O O . GLN B 1 351 ? 12.070 3.782 80.873 1.00 16.80 372 GLN B O 1
ATOM 7249 N N . THR B 1 353 ? 12.001 2.701 84.084 1.00 18.32 374 THR B N 1
ATOM 7250 C CA . THR B 1 353 ? 11.961 1.265 84.381 1.00 17.30 374 THR B CA 1
ATOM 7251 C C . THR B 1 353 ? 12.019 0.442 83.087 1.00 17.79 374 THR B C 1
ATOM 7252 O O . THR B 1 353 ? 12.719 -0.555 83.020 1.00 17.53 374 THR B O 1
ATOM 7256 N N . CYS B 1 354 ? 11.309 0.906 82.070 1.00 15.66 375 CYS B N 1
ATOM 7257 C CA . CYS B 1 354 ? 11.241 0.203 80.800 1.00 17.43 375 CYS B CA 1
ATOM 7258 C C . CYS B 1 354 ? 12.611 0.132 80.133 1.00 19.47 375 CYS B C 1
ATOM 7259 O O . CYS B 1 354 ? 12.997 -0.924 79.593 1.00 15.73 375 CYS B O 1
ATOM 7262 N N . PHE B 1 355 ? 13.325 1.271 80.101 1.00 17.71 376 PHE B N 1
ATOM 7263 C CA . PHE B 1 355 ? 14.689 1.277 79.528 1.00 16.32 376 PHE B CA 1
ATOM 7264 C C . PHE B 1 355 ? 15.626 0.285 80.230 1.00 14.35 376 PHE B C 1
ATOM 7265 O O . PHE B 1 355 ? 16.420 -0.339 79.585 1.00 14.62 376 PHE B O 1
ATOM 7273 N N . ILE B 1 356 ? 15.594 0.270 81.559 1.00 13.22 377 ILE B N 1
ATOM 7274 C CA . ILE B 1 356 ? 16.472 -0.577 82.366 1.00 15.31 377 ILE B CA 1
ATOM 7275 C C . ILE B 1 356 ? 16.094 -2.030 82.067 1.00 14.42 377 ILE B C 1
ATOM 7276 O O . ILE B 1 356 ? 16.976 -2.869 81.813 1.00 13.29 377 ILE B O 1
ATOM 7281 N N . LEU B 1 357 ? 14.796 -2.304 82.016 1.00 15.77 378 LEU B N 1
ATOM 7282 C CA . LEU B 1 357 ? 14.333 -3.687 81.713 1.00 15.13 378 LEU B CA 1
ATOM 7283 C C . LEU B 1 357 ? 14.792 -4.140 80.303 1.00 15.06 378 LEU B C 1
ATOM 7284 O O . LEU B 1 357 ? 15.227 -5.319 80.096 1.00 17.03 378 LEU B O 1
ATOM 7289 N N . ASN B 1 358 ? 14.644 -3.240 79.319 1.00 16.90 379 ASN B N 1
ATOM 7290 C CA . ASN B 1 358 ? 15.020 -3.549 77.939 1.00 14.74 379 ASN B CA 1
ATOM 7291 C C . ASN B 1 358 ? 16.497 -3.942 77.847 1.00 14.52 379 ASN B C 1
ATOM 7292 O O . ASN B 1 358 ? 16.842 -4.969 77.245 1.00 15.63 379 ASN B O 1
ATOM 7297 N N . GLY B 1 359 ? 17.354 -3.140 78.483 1.00 17.22 380 GLY B N 1
ATOM 7298 C CA . GLY B 1 359 ? 18.773 -3.436 78.480 1.00 15.71 380 GLY B CA 1
ATOM 7299 C C . GLY B 1 359 ? 19.109 -4.732 79.169 1.00 13.81 380 GLY B C 1
ATOM 7300 O O . GLY B 1 359 ? 19.839 -5.562 78.608 1.00 16.13 380 GLY B O 1
ATOM 7301 N N . LEU B 1 360 ? 18.555 -4.928 80.365 1.00 15.66 381 LEU B N 1
ATOM 7302 C CA . LEU B 1 360 ? 18.803 -6.160 81.102 1.00 16.94 381 LEU B CA 1
ATOM 7303 C C . LEU B 1 360 ? 18.398 -7.389 80.300 1.00 15.94 381 LEU B C 1
ATOM 7304 O O . LEU B 1 360 ? 19.167 -8.315 80.115 1.00 15.19 381 LEU B O 1
ATOM 7309 N N . LEU B 1 361 ? 17.198 -7.344 79.733 1.00 15.92 382 LEU B N 1
ATOM 7310 C CA . LEU B 1 361 ? 16.721 -8.469 78.934 1.00 15.04 382 LEU B CA 1
ATOM 7311 C C . LEU B 1 361 ? 17.548 -8.710 77.651 1.00 16.90 382 LEU B C 1
ATOM 7312 O O . LEU B 1 361 ? 17.638 -9.830 77.132 1.00 15.69 382 LEU B O 1
ATOM 7317 N N . GLY B 1 362 ? 18.110 -7.643 77.091 1.00 14.46 383 GLY B N 1
ATOM 7318 C CA . GLY B 1 362 ? 18.997 -7.757 75.949 1.00 15.44 383 GLY B CA 1
ATOM 7319 C C . GLY B 1 362 ? 20.433 -8.188 76.239 1.00 16.84 383 GLY B C 1
ATOM 7320 O O . GLY B 1 362 ? 21.235 -8.290 75.328 1.00 16.41 383 GLY B O 1
ATOM 7321 N N . GLY B 1 363 ? 20.776 -8.345 77.511 1.00 15.70 384 GLY B N 1
ATOM 7322 C CA . GLY B 1 363 ? 22.101 -8.780 77.920 1.00 16.21 384 GLY B CA 1
ATOM 7323 C C . GLY B 1 363 ? 23.091 -7.686 78.259 1.00 12.96 384 GLY B C 1
ATOM 7324 O O . GLY B 1 363 ? 24.303 -7.955 78.313 1.00 15.90 384 GLY B O 1
ATOM 7325 N N . ILE B 1 364 ? 22.622 -6.452 78.434 1.00 14.82 385 ILE B N 1
ATOM 7326 C CA . ILE B 1 364 ? 23.500 -5.343 78.868 1.00 14.00 385 ILE B CA 1
ATOM 7327 C C . ILE B 1 364 ? 23.023 -4.865 80.242 1.00 15.15 385 ILE B C 1
ATOM 7328 O O . ILE B 1 364 ? 22.138 -5.492 80.881 1.00 16.83 385 ILE B O 1
ATOM 7333 N N . TYR B 1 365 ? 23.615 -3.766 80.709 1.00 16.02 386 TYR B N 1
ATOM 7334 C CA . TYR B 1 365 ? 23.300 -3.181 82.012 1.00 15.25 386 TYR B CA 1
ATOM 7335 C C . TYR B 1 365 ? 22.968 -1.734 81.824 1.00 18.04 386 TYR B C 1
ATOM 7336 O O . TYR B 1 365 ? 23.355 -1.109 80.814 1.00 15.24 386 TYR B O 1
ATOM 7345 N N . VAL B 1 366 ? 22.165 -1.198 82.745 1.00 15.31 387 VAL B N 1
ATOM 7346 C CA . VAL B 1 366 ? 21.637 0.142 82.579 1.00 14.90 387 VAL B CA 1
ATOM 7347 C C . VAL B 1 366 ? 21.600 0.844 83.908 1.00 16.28 387 VAL B C 1
ATOM 7348 O O . VAL B 1 366 ? 21.129 0.280 84.871 1.00 19.51 387 VAL B O 1
ATOM 7352 N N . THR B 1 367 ? 22.069 2.071 83.930 1.00 15.57 388 THR B N 1
ATOM 7353 C CA . THR B 1 367 ? 22.109 2.896 85.143 1.00 14.56 388 THR B CA 1
ATOM 7354 C C . THR B 1 367 ? 20.844 3.807 85.218 1.00 16.52 388 THR B C 1
ATOM 7355 O O . THR B 1 367 ? 20.418 4.402 84.214 1.00 17.28 388 THR B O 1
ATOM 7359 N N . HIS B 1 368 ? 20.311 3.893 86.429 1.00 15.05 389 HIS B N 1
ATOM 7360 C CA . HIS B 1 368 ? 19.223 4.762 86.803 1.00 15.02 389 HIS B CA 1
ATOM 7361 C C . HIS B 1 368 ? 19.711 6.182 87.141 1.00 16.74 389 HIS B C 1
ATOM 7362 O O . HIS B 1 368 ? 20.849 6.377 87.602 1.00 13.73 389 HIS B O 1
ATOM 7369 N N . GLY B 1 369 ? 18.809 7.136 86.995 1.00 17.03 390 GLY B N 1
ATOM 7370 C CA . GLY B 1 369 ? 18.899 8.405 87.644 1.00 18.78 390 GLY B CA 1
ATOM 7371 C C . GLY B 1 369 ? 17.545 8.947 87.959 1.00 18.94 390 GLY B C 1
ATOM 7372 O O . GLY B 1 369 ? 16.553 8.595 87.286 1.00 18.08 390 GLY B O 1
ATOM 7373 N N . GLU B 1 370 ? 17.500 9.852 88.945 1.00 16.72 391 GLU B N 1
ATOM 7374 C CA A GLU B 1 370 ? 16.299 10.623 89.236 0.50 20.90 391 GLU B CA 1
ATOM 7375 C CA B GLU B 1 370 ? 16.307 10.667 89.135 0.50 18.48 391 GLU B CA 1
ATOM 7376 C C . GLU B 1 370 ? 16.626 12.084 89.514 1.00 19.58 391 GLU B C 1
ATOM 7377 O O . GLU B 1 370 ? 17.682 12.351 90.112 1.00 21.44 391 GLU B O 1
ATOM 7388 N N . CYS B 1 371 ? 15.727 12.984 89.097 1.00 17.53 392 CYS B N 1
ATOM 7389 C CA . CYS B 1 371 ? 15.901 14.409 89.224 1.00 16.91 392 CYS B CA 1
ATOM 7390 C C . CYS B 1 371 ? 14.573 15.122 89.277 1.00 19.05 392 CYS B C 1
ATOM 7391 O O . CYS B 1 371 ? 14.042 15.637 88.272 1.00 19.86 392 CYS B O 1
ATOM 7394 N N . TYR B 1 372 ? 14.017 15.188 90.488 1.00 18.50 393 TYR B N 1
ATOM 7395 C CA . TYR B 1 372 ? 12.838 15.917 90.740 1.00 19.63 393 TYR B CA 1
ATOM 7396 C C . TYR B 1 372 ? 13.245 17.204 91.453 1.00 22.43 393 TYR B C 1
ATOM 7397 O O . TYR B 1 372 ? 13.776 17.176 92.567 1.00 21.36 393 TYR B O 1
ATOM 7406 N N . GLN B 1 373 ? 12.990 18.322 90.791 1.00 23.81 394 GLN B N 1
ATOM 7407 C CA . GLN B 1 373 ? 13.158 19.628 91.403 1.00 25.11 394 GLN B CA 1
ATOM 7408 C C . GLN B 1 373 ? 11.960 19.885 92.307 1.00 25.54 394 GLN B C 1
ATOM 7409 O O . GLN B 1 373 ? 10.823 19.708 91.898 1.00 24.98 394 GLN B O 1
ATOM 7415 N N . GLN B 1 374 ? 12.237 20.338 93.521 1.00 26.98 395 GLN B N 1
ATOM 7416 C CA . GLN B 1 374 ? 11.206 20.691 94.481 1.00 33.24 395 GLN B CA 1
ATOM 7417 C C . GLN B 1 374 ? 11.780 21.815 95.348 1.00 33.10 395 GLN B C 1
ATOM 7418 O O . GLN B 1 374 ? 12.585 21.580 96.235 1.00 31.10 395 GLN B O 1
ATOM 7424 N N . GLY B 1 375 ? 11.406 23.042 95.024 1.00 37.10 396 GLY B N 1
ATOM 7425 C CA . GLY B 1 375 ? 11.916 24.225 95.723 1.00 39.67 396 GLY B CA 1
ATOM 7426 C C . GLY B 1 375 ? 13.425 24.242 95.695 1.00 41.08 396 GLY B C 1
ATOM 7427 O O . GLY B 1 375 ? 14.019 24.048 94.647 1.00 39.52 396 GLY B O 1
ATOM 7428 N N . ASN B 1 376 ? 14.045 24.428 96.860 1.00 39.64 397 ASN B N 1
ATOM 7429 C CA . ASN B 1 376 ? 15.510 24.385 96.986 1.00 39.76 397 ASN B CA 1
ATOM 7430 C C . ASN B 1 376 ? 16.052 23.044 97.464 1.00 33.84 397 ASN B C 1
ATOM 7431 O O . ASN B 1 376 ? 17.219 22.941 97.821 1.00 37.32 397 ASN B O 1
ATOM 7436 N N . GLU B 1 377 ? 15.218 22.010 97.476 1.00 34.14 398 GLU B N 1
ATOM 7437 C CA . GLU B 1 377 ? 15.664 20.724 97.963 1.00 33.70 398 GLU B CA 1
ATOM 7438 C C . GLU B 1 377 ? 16.708 20.102 97.041 1.00 31.18 398 GLU B C 1
ATOM 7439 O O . GLU B 1 377 ? 16.659 20.316 95.834 1.00 32.03 398 GLU B O 1
ATOM 7445 N N . PRO B 1 378 ? 17.623 19.304 97.605 1.00 27.16 399 PRO B N 1
ATOM 7446 C CA . PRO B 1 378 ? 18.599 18.620 96.755 1.00 25.09 399 PRO B CA 1
ATOM 7447 C C . PRO B 1 378 ? 17.922 17.741 95.719 1.00 25.72 399 PRO B C 1
ATOM 7448 O O . PRO B 1 378 ? 16.910 17.069 96.005 1.00 23.48 399 PRO B O 1
ATOM 7452 N N . ILE B 1 379 ? 18.497 17.739 94.523 1.00 23.01 400 ILE B N 1
ATOM 7453 C CA . ILE B 1 379 ? 18.005 16.961 93.407 1.00 21.43 400 ILE B CA 1
ATOM 7454 C C . ILE B 1 379 ? 19.000 15.831 93.225 1.00 23.71 400 ILE B C 1
ATOM 7455 O O . ILE B 1 379 ? 20.193 16.081 92.980 1.00 18.52 400 ILE B O 1
ATOM 7460 N N . PHE B 1 380 ? 18.512 14.590 93.340 1.00 18.84 401 PHE B N 1
ATOM 7461 C CA . PHE B 1 380 ? 19.362 13.433 93.542 1.00 20.39 401 PHE B CA 1
ATOM 7462 C C . PHE B 1 380 ? 20.445 13.227 92.495 1.00 20.65 401 PHE B C 1
ATOM 7463 O O . PHE B 1 380 ? 21.595 12.942 92.852 1.00 16.98 401 PHE B O 1
ATOM 7471 N N . TRP B 1 381 ? 20.106 13.342 91.200 1.00 17.28 402 TRP B N 1
ATOM 7472 C CA . TRP B 1 381 ? 21.072 12.971 90.119 1.00 16.60 402 TRP B CA 1
ATOM 7473 C C . TRP B 1 381 ? 22.409 13.676 90.282 1.00 18.08 402 TRP B C 1
ATOM 7474 O O . TRP B 1 381 ? 23.440 13.120 89.934 1.00 17.82 402 TRP B O 1
ATOM 7485 N N . ALA B 1 382 ? 22.369 14.906 90.798 1.00 17.84 403 ALA B N 1
ATOM 7486 C CA . ALA B 1 382 ? 23.595 15.695 91.009 1.00 19.95 403 ALA B CA 1
ATOM 7487 C C . ALA B 1 382 ? 23.976 15.849 92.493 1.00 18.83 403 ALA B C 1
ATOM 7488 O O . ALA B 1 382 ? 25.152 15.849 92.805 1.00 18.70 403 ALA B O 1
ATOM 7490 N N . GLN B 1 383 ? 22.989 16.020 93.376 1.00 19.99 404 GLN B N 1
ATOM 7491 C CA . GLN B 1 383 ? 23.241 16.424 94.766 1.00 18.62 404 GLN B CA 1
ATOM 7492 C C . GLN B 1 383 ? 23.033 15.339 95.813 1.00 19.47 404 GLN B C 1
ATOM 7493 O O . GLN B 1 383 ? 23.330 15.537 96.981 1.00 21.82 404 GLN B O 1
ATOM 7499 N N . GLY B 1 384 ? 22.536 14.182 95.386 1.00 22.35 405 GLY B N 1
ATOM 7500 C CA . GLY B 1 384 ? 22.035 13.192 96.354 1.00 21.05 405 GLY B CA 1
ATOM 7501 C C . GLY B 1 384 ? 20.844 13.734 97.105 1.00 23.77 405 GLY B C 1
ATOM 7502 O O . GLY B 1 384 ? 20.025 14.474 96.523 1.00 22.42 405 GLY B O 1
ATOM 7503 N N . GLY B 1 385 ? 20.746 13.393 98.400 1.00 21.29 406 GLY B N 1
ATOM 7504 C CA . GLY B 1 385 ? 19.602 13.734 99.224 1.00 20.80 406 GLY B CA 1
ATOM 7505 C C . GLY B 1 385 ? 18.631 12.589 99.329 1.00 23.78 406 GLY B C 1
ATOM 7506 O O . GLY B 1 385 ? 19.039 11.449 99.620 1.00 23.93 406 GLY B O 1
ATOM 7507 N N . SER B 1 386 ? 17.364 12.864 99.070 1.00 24.00 407 SER B N 1
ATOM 7508 C CA . SER B 1 386 ? 16.325 11.846 99.184 1.00 25.14 407 SER B CA 1
ATOM 7509 C C . SER B 1 386 ? 15.841 11.466 97.802 1.00 25.90 407 SER B C 1
ATOM 7510 O O . SER B 1 386 ? 15.790 12.302 96.909 1.00 24.35 407 SER B O 1
ATOM 7513 N N . LEU B 1 387 ? 15.529 10.191 97.615 1.00 23.41 408 LEU B N 1
ATOM 7514 C CA . LEU B 1 387 ? 14.883 9.690 96.409 1.00 23.08 408 LEU B CA 1
ATOM 7515 C C . LEU B 1 387 ? 13.392 10.019 96.507 1.00 24.68 408 LEU B C 1
ATOM 7516 O O . LEU B 1 387 ? 12.738 9.717 97.482 1.00 25.27 408 LEU B O 1
ATOM 7521 N N . LYS B 1 388 ? 12.883 10.711 95.502 1.00 24.38 409 LYS B N 1
ATOM 7522 C CA . LYS B 1 388 ? 11.512 11.162 95.458 1.00 23.23 409 LYS B CA 1
ATOM 7523 C C . LYS B 1 388 ? 10.677 10.447 94.435 1.00 22.76 409 LYS B C 1
ATOM 7524 O O . LYS B 1 388 ? 9.461 10.595 94.475 1.00 23.67 409 LYS B O 1
ATOM 7530 N N . GLY B 1 389 ? 11.286 9.652 93.573 1.00 23.57 410 GLY B N 1
ATOM 7531 C CA . GLY B 1 389 ? 10.597 9.054 92.440 1.00 24.95 410 GLY B CA 1
ATOM 7532 C C . GLY B 1 389 ? 10.096 7.662 92.757 1.00 24.56 410 GLY B C 1
ATOM 7533 O O . GLY B 1 389 ? 10.068 7.233 93.925 1.00 22.60 410 GLY B O 1
ATOM 7534 N N . GLU B 1 390 ? 9.677 6.978 91.720 1.00 21.18 411 GLU B N 1
ATOM 7535 C CA . GLU B 1 390 ? 9.118 5.618 91.826 1.00 20.26 411 GLU B CA 1
ATOM 7536 C C . GLU B 1 390 ? 9.933 4.528 91.164 1.00 22.42 411 GLU B C 1
ATOM 7537 O O . GLU B 1 390 ? 9.775 3.367 91.550 1.00 19.25 411 GLU B O 1
ATOM 7543 N N . SER B 1 391 ? 10.781 4.845 90.172 1.00 17.88 412 SER B N 1
ATOM 7544 C CA . SER B 1 391 ? 11.507 3.797 89.470 1.00 17.59 412 SER B CA 1
ATOM 7545 C C . SER B 1 391 ? 12.537 3.090 90.354 1.00 20.15 412 SER B C 1
ATOM 7546 O O . SER B 1 391 ? 12.798 1.898 90.159 1.00 17.88 412 SER B O 1
ATOM 7549 N N . TRP B 1 392 ? 13.113 3.803 91.325 1.00 18.77 413 TRP B N 1
ATOM 7550 C CA . TRP B 1 392 ? 14.139 3.169 92.178 1.00 20.18 413 TRP B CA 1
ATOM 7551 C C . TRP B 1 392 ? 13.592 1.930 92.928 1.00 21.20 413 TRP B C 1
ATOM 7552 O O . TRP B 1 392 ? 14.305 0.980 93.114 1.00 22.95 413 TRP B O 1
ATOM 7563 N N . LYS B 1 393 ? 12.305 1.928 93.234 1.00 24.11 414 LYS B N 1
ATOM 7564 C CA . LYS B 1 393 ? 11.632 0.725 93.848 1.00 24.49 414 LYS B CA 1
ATOM 7565 C C . LYS B 1 393 ? 11.589 -0.461 92.882 1.00 24.27 414 LYS B C 1
ATOM 7566 O O . LYS B 1 393 ? 11.770 -1.595 93.264 1.00 31.88 414 LYS B O 1
ATOM 7572 N N . ARG B 1 394 ? 11.424 -0.203 91.609 1.00 26.69 415 ARG B N 1
ATOM 7573 C CA . ARG B 1 394 ? 11.292 -1.279 90.589 1.00 23.40 415 ARG B CA 1
ATOM 7574 C C . ARG B 1 394 ? 12.649 -1.890 90.232 1.00 32.32 415 ARG B C 1
ATOM 7575 O O . ARG B 1 394 ? 12.754 -3.095 90.036 1.00 25.25 415 ARG B O 1
ATOM 7583 N N . VAL B 1 395 ? 13.688 -1.056 90.136 1.00 28.10 416 VAL B N 1
ATOM 7584 C CA A VAL B 1 395 ? 15.073 -1.583 89.966 0.50 29.04 416 VAL B CA 1
ATOM 7585 C CA B VAL B 1 395 ? 15.091 -1.515 89.998 0.50 25.48 416 VAL B CA 1
ATOM 7586 C C . VAL B 1 395 ? 15.462 -2.515 91.126 1.00 24.44 416 VAL B C 1
ATOM 7587 O O . VAL B 1 395 ? 16.047 -3.588 90.920 1.00 33.66 416 VAL B O 1
ATOM 7594 N N . LYS B 1 396 ? 15.125 -2.188 92.337 1.00 23.49 417 LYS B N 1
ATOM 7595 C CA . LYS B 1 396 ? 15.318 -3.207 93.446 1.00 21.84 417 LYS B CA 1
ATOM 7596 C C . LYS B 1 396 ? 14.619 -4.616 93.275 1.00 29.66 417 LYS B C 1
ATOM 7597 O O . LYS B 1 396 ? 15.120 -5.698 93.642 1.00 26.28 417 LYS B O 1
ATOM 7603 N N . PHE B 1 397 ? 13.379 -4.577 92.797 1.00 28.51 418 PHE B N 1
ATOM 7604 C CA . PHE B 1 397 ? 12.630 -5.791 92.469 1.00 24.04 418 PHE B CA 1
ATOM 7605 C C . PHE B 1 397 ? 13.312 -6.520 91.307 1.00 17.82 418 PHE B C 1
ATOM 7606 O O . PHE B 1 397 ? 13.421 -7.764 91.299 1.00 22.89 418 PHE B O 1
ATOM 7614 N N . LEU B 1 398 ? 13.725 -5.764 90.295 1.00 18.10 419 LEU B N 1
ATOM 7615 C CA . LEU B 1 398 ? 14.407 -6.319 89.117 1.00 21.08 419 LEU B CA 1
ATOM 7616 C C . LEU B 1 398 ? 15.696 -7.039 89.484 1.00 20.88 419 LEU B C 1
ATOM 7617 O O . LEU B 1 398 ? 16.010 -8.089 88.923 1.00 18.26 419 LEU B O 1
ATOM 7622 N N . ARG B 1 399 ? 16.435 -6.522 90.456 1.00 22.92 420 ARG B N 1
ATOM 7623 C CA . ARG B 1 399 ? 17.596 -7.248 90.946 1.00 23.26 420 ARG B CA 1
ATOM 7624 C C . ARG B 1 399 ? 17.289 -8.639 91.411 1.00 23.83 420 ARG B C 1
ATOM 7625 O O . ARG B 1 399 ? 18.085 -9.551 91.173 1.00 20.22 420 ARG B O 1
ATOM 7633 N N . THR B 1 400 ? 16.215 -8.775 92.181 1.00 21.94 421 THR B N 1
ATOM 7634 C CA . THR B 1 400 ? 15.876 -10.059 92.742 1.00 23.96 421 THR B CA 1
ATOM 7635 C C . THR B 1 400 ? 15.560 -11.010 91.561 1.00 21.15 421 THR B C 1
ATOM 7636 O O . THR B 1 400 ? 15.992 -12.155 91.576 1.00 23.12 421 THR B O 1
ATOM 7640 N N . ILE B 1 401 ? 14.917 -10.494 90.518 1.00 20.90 422 ILE B N 1
ATOM 7641 C CA . ILE B 1 401 ? 14.566 -11.338 89.339 1.00 21.52 422 ILE B CA 1
ATOM 7642 C C . ILE B 1 401 ? 15.830 -11.828 88.631 1.00 19.18 422 ILE B C 1
ATOM 7643 O O . ILE B 1 401 ? 16.022 -13.046 88.426 1.00 19.43 422 ILE B O 1
ATOM 7648 N N . ILE B 1 402 ? 16.698 -10.894 88.265 1.00 21.04 423 ILE B N 1
ATOM 7649 C CA . ILE B 1 402 ? 17.898 -11.269 87.490 1.00 21.16 423 ILE B CA 1
ATOM 7650 C C . ILE B 1 402 ? 18.869 -12.111 88.315 1.00 20.42 423 ILE B C 1
ATOM 7651 O O . ILE B 1 402 ? 19.525 -12.988 87.766 1.00 19.01 423 ILE B O 1
ATOM 7656 N N . GLU B 1 403 ? 18.957 -11.877 89.632 1.00 20.10 424 GLU B N 1
ATOM 7657 C CA . GLU B 1 403 ? 19.867 -12.671 90.458 1.00 18.23 424 GLU B CA 1
ATOM 7658 C C . GLU B 1 403 ? 19.383 -14.067 90.726 1.00 19.49 424 GLU B C 1
ATOM 7659 O O . GLU B 1 403 ? 20.173 -14.902 91.089 1.00 21.78 424 GLU B O 1
ATOM 7665 N N . ALA B 1 404 ? 18.096 -14.303 90.535 1.00 20.90 425 ALA B N 1
ATOM 7666 C CA . ALA B 1 404 ? 17.516 -15.603 90.771 1.00 24.11 425 ALA B CA 1
ATOM 7667 C C . ALA B 1 404 ? 17.781 -16.520 89.580 1.00 22.28 425 ALA B C 1
ATOM 7668 O O . ALA B 1 404 ? 17.699 -17.715 89.728 1.00 21.41 425 ALA B O 1
ATOM 7670 N N . ALA B 1 405 ? 18.125 -15.963 88.419 1.00 19.77 426 ALA B N 1
ATOM 7671 C CA . ALA B 1 405 ? 18.328 -16.750 87.210 1.00 17.97 426 ALA B CA 1
ATOM 7672 C C . ALA B 1 405 ? 19.670 -17.435 87.267 1.00 20.27 426 ALA B C 1
ATOM 7673 O O . ALA B 1 405 ? 20.568 -16.956 87.921 1.00 20.61 426 ALA B O 1
ATOM 7675 N N . PRO B 1 406 ? 19.808 -18.603 86.598 1.00 18.87 427 PRO B N 1
ATOM 7676 C CA . PRO B 1 406 ? 21.067 -19.331 86.771 1.00 21.73 427 PRO B CA 1
ATOM 7677 C C . PRO B 1 406 ? 22.296 -18.762 86.057 1.00 21.04 427 PRO B C 1
ATOM 7678 O O . PRO B 1 406 ? 23.435 -19.037 86.476 1.00 20.72 427 PRO B O 1
ATOM 7682 N N . HIS B 1 407 ? 22.094 -17.978 85.007 1.00 19.13 428 HIS B N 1
ATOM 7683 C CA . HIS B 1 407 ? 23.180 -17.323 84.278 1.00 19.21 428 HIS B CA 1
ATOM 7684 C C . HIS B 1 407 ? 22.755 -15.917 83.900 1.00 18.49 428 HIS B C 1
ATOM 7685 O O . HIS B 1 407 ? 21.583 -15.572 84.060 1.00 18.01 428 HIS B O 1
ATOM 7692 N N . PRO B 1 408 ? 23.699 -15.123 83.358 1.00 18.83 429 PRO B N 1
ATOM 7693 C CA . PRO B 1 408 ? 23.329 -13.840 82.792 1.00 17.20 429 PRO B CA 1
ATOM 7694 C C . PRO B 1 408 ? 22.352 -13.965 81.620 1.00 17.79 429 PRO B C 1
ATOM 7695 O O . PRO B 1 408 ? 22.258 -15.015 80.951 1.00 20.55 429 PRO B O 1
ATOM 7699 N N . LEU B 1 409 ? 21.652 -12.884 81.378 1.00 16.92 430 LEU B N 1
ATOM 7700 C CA . LEU B 1 409 ? 20.597 -12.812 80.335 1.00 17.25 430 LEU B CA 1
ATOM 7701 C C . LEU B 1 409 ? 21.167 -12.526 78.972 1.00 16.79 430 LEU B C 1
ATOM 7702 O O . LEU B 1 409 ? 22.180 -11.823 78.847 1.00 18.85 430 LEU B O 1
ATOM 7707 N N . GLU B 1 410 ? 20.500 -13.054 77.939 1.00 13.25 431 GLU B N 1
ATOM 7708 C CA . GLU B 1 410 ? 20.833 -12.760 76.532 1.00 16.37 431 GLU B CA 1
ATOM 7709 C C . GLU B 1 410 ? 19.592 -13.095 75.685 1.00 16.63 431 GLU B C 1
ATOM 7710 O O . GLU B 1 410 ? 18.665 -13.717 76.197 1.00 18.69 431 GLU B O 1
ATOM 7724 N N . ALA B 1 412 ? 17.443 -15.154 73.128 1.00 16.33 433 ALA B N 1
ATOM 7725 C CA . ALA B 1 412 ? 17.408 -16.553 72.682 1.00 15.87 433 ALA B CA 1
ATOM 7726 C C . ALA B 1 412 ? 17.637 -16.767 71.219 1.00 15.43 433 ALA B C 1
ATOM 7727 O O . ALA B 1 412 ? 18.242 -17.781 70.860 1.00 17.21 433 ALA B O 1
ATOM 7729 N N . ASP B 1 413 ? 17.253 -15.797 70.366 1.00 17.42 434 ASP B N 1
ATOM 7730 C CA . ASP B 1 413 ? 17.336 -15.987 68.910 1.00 17.54 434 ASP B CA 1
ATOM 7731 C C . ASP B 1 413 ? 17.548 -14.611 68.302 1.00 17.17 434 ASP B C 1
ATOM 7732 O O . ASP B 1 413 ? 16.623 -14.014 67.766 1.00 16.28 434 ASP B O 1
ATOM 7737 N N . ILE B 1 414 ? 18.794 -14.152 68.436 1.00 16.76 435 ILE B N 1
ATOM 7738 C CA . ILE B 1 414 ? 19.185 -12.766 68.224 1.00 14.67 435 ILE B CA 1
ATOM 7739 C C . ILE B 1 414 ? 18.768 -12.297 66.808 1.00 16.44 435 ILE B C 1
ATOM 7740 O O . ILE B 1 414 ? 18.913 -13.028 65.807 1.00 17.96 435 ILE B O 1
ATOM 7745 N N . SER B 1 415 ? 18.150 -11.145 66.781 1.00 17.15 436 SER B N 1
ATOM 7746 C CA . SER B 1 415 ? 17.732 -10.440 65.569 1.00 18.92 436 SER B CA 1
ATOM 7747 C C . SER B 1 415 ? 16.476 -10.996 64.920 1.00 21.12 436 SER B C 1
ATOM 7748 O O . SER B 1 415 ? 15.944 -10.359 63.986 1.00 21.78 436 SER B O 1
ATOM 7751 N N . ARG B 1 416 ? 16.056 -12.202 65.348 1.00 19.74 437 ARG B N 1
ATOM 7752 C CA . ARG B 1 416 ? 14.928 -12.940 64.717 1.00 18.12 437 ARG B CA 1
ATOM 7753 C C . ARG B 1 416 ? 13.738 -12.909 65.647 1.00 19.83 437 ARG B C 1
ATOM 7754 O O . ARG B 1 416 ? 12.627 -12.583 65.234 1.00 19.38 437 ARG B O 1
ATOM 7762 N N . ASP B 1 417 ? 13.963 -13.225 66.920 1.00 17.17 438 ASP B N 1
ATOM 7763 C CA . ASP B 1 417 ? 12.910 -13.162 67.959 1.00 16.63 438 ASP B CA 1
ATOM 7764 C C . ASP B 1 417 ? 13.269 -11.938 68.811 1.00 17.18 438 ASP B C 1
ATOM 7765 O O . ASP B 1 417 ? 14.374 -11.873 69.371 1.00 16.88 438 ASP B O 1
ATOM 7770 N N . LEU B 1 418 ? 12.345 -10.982 68.884 1.00 16.33 439 LEU B N 1
ATOM 7771 C CA . LEU B 1 418 ? 12.633 -9.670 69.498 1.00 17.18 439 LEU B CA 1
ATOM 7772 C C . LEU B 1 418 ? 12.158 -9.591 70.930 1.00 18.92 439 LEU B C 1
ATOM 7773 O O . LEU B 1 418 ? 12.308 -8.546 71.557 1.00 16.50 439 LEU B O 1
ATOM 7778 N N . VAL B 1 419 ? 11.624 -10.699 71.483 1.00 14.48 440 VAL B N 1
ATOM 7779 C CA . VAL B 1 419 ? 11.022 -10.672 72.804 1.00 15.49 440 VAL B CA 1
ATOM 7780 C C . VAL B 1 419 ? 11.483 -11.706 73.793 1.00 14.12 440 VAL B C 1
ATOM 7781 O O . VAL B 1 419 ? 11.189 -11.601 74.992 1.00 14.82 440 VAL B O 1
ATOM 7785 N N . THR B 1 420 ? 12.117 -12.772 73.310 1.00 16.09 441 THR B N 1
ATOM 7786 C CA . THR B 1 420 ? 12.463 -13.891 74.159 1.00 16.01 441 THR B CA 1
ATOM 7787 C C . THR B 1 420 ? 13.918 -13.780 74.643 1.00 15.25 441 THR B C 1
ATOM 7788 O O . THR B 1 420 ? 14.863 -13.905 73.853 1.00 15.75 441 THR B O 1
ATOM 7792 N N . SER B 1 421 ? 14.096 -13.647 75.968 1.00 13.85 442 SER B N 1
ATOM 7793 C CA . SER B 1 421 ? 15.404 -13.726 76.616 1.00 14.72 442 SER B CA 1
ATOM 7794 C C . SER B 1 421 ? 15.596 -15.108 77.236 1.00 16.44 442 SER B C 1
ATOM 7795 O O . SER B 1 421 ? 14.610 -15.787 77.587 1.00 15.29 442 SER B O 1
ATOM 7798 N N . THR B 1 422 ? 16.867 -15.536 77.357 1.00 18.49 443 THR B N 1
ATOM 7799 C CA . THR B 1 422 ? 17.212 -16.744 78.071 1.00 16.31 443 THR B CA 1
ATOM 7800 C C . THR B 1 422 ? 18.236 -16.455 79.151 1.00 20.97 443 THR B C 1
ATOM 7801 O O . THR B 1 422 ? 19.083 -15.567 78.995 1.00 17.54 443 THR B O 1
ATOM 7805 N N . ALA B 1 423 ? 18.171 -17.217 80.239 1.00 21.59 444 ALA B N 1
ATOM 7806 C CA . ALA B 1 423 ? 19.212 -17.227 81.274 1.00 21.93 444 ALA B CA 1
ATOM 7807 C C . ALA B 1 423 ? 19.701 -18.662 81.552 1.00 18.52 444 ALA B C 1
ATOM 7808 O O . ALA B 1 423 ? 20.311 -18.895 82.579 1.00 21.71 444 ALA B O 1
ATOM 7810 N N . GLY B 1 424 ? 19.518 -19.570 80.595 1.00 18.34 445 GLY B N 1
ATOM 7811 C CA . GLY B 1 424 ? 19.903 -20.970 80.776 1.00 19.67 445 GLY B CA 1
ATOM 7812 C C . GLY B 1 424 ? 19.103 -21.923 79.949 1.00 21.39 445 GLY B C 1
ATOM 7813 O O . GLY B 1 424 ? 18.112 -21.493 79.302 1.00 22.23 445 GLY B O 1
ATOM 7814 N N . PRO B 1 425 ? 19.521 -23.197 79.922 1.00 21.81 446 PRO B N 1
ATOM 7815 C CA . PRO B 1 425 ? 18.675 -24.250 79.393 1.00 23.43 446 PRO B CA 1
ATOM 7816 C C . PRO B 1 425 ? 17.293 -24.193 79.999 1.00 21.86 446 PRO B C 1
ATOM 7817 O O . PRO B 1 425 ? 17.172 -24.175 81.217 1.00 21.07 446 PRO B O 1
ATOM 7821 N N . ASP B 1 426 ? 16.265 -24.138 79.161 1.00 22.88 447 ASP B N 1
ATOM 7822 C CA . ASP B 1 426 ? 14.861 -24.180 79.621 1.00 22.43 447 ASP B CA 1
ATOM 7823 C C . ASP B 1 426 ? 14.538 -23.079 80.644 1.00 21.06 447 ASP B C 1
ATOM 7824 O O . ASP B 1 426 ? 13.753 -23.280 81.541 1.00 20.15 447 ASP B O 1
ATOM 7829 N N . TYR B 1 427 ? 15.114 -21.901 80.468 1.00 19.44 448 TYR B N 1
ATOM 7830 C CA . TYR B 1 427 ? 14.903 -20.782 81.413 1.00 19.64 448 TYR B CA 1
ATOM 7831 C C . TYR B 1 427 ? 14.772 -19.481 80.669 1.00 17.07 448 TYR B C 1
ATOM 7832 O O . TYR B 1 427 ? 15.758 -18.913 80.196 1.00 21.58 448 TYR B O 1
ATOM 7841 N N . TYR B 1 428 ? 13.526 -19.006 80.554 1.00 16.64 449 TYR B N 1
ATOM 7842 C CA . TYR B 1 428 ? 13.185 -17.908 79.658 1.00 16.35 449 TYR B CA 1
ATOM 7843 C C . TYR B 1 428 ? 12.506 -16.751 80.407 1.00 17.66 449 TYR B C 1
ATOM 7844 O O . TYR B 1 428 ? 11.720 -16.982 81.330 1.00 18.42 449 TYR B O 1
ATOM 7853 N N . LEU B 1 429 ? 12.783 -15.545 79.947 1.00 16.68 450 LEU B N 1
ATOM 7854 C CA . LEU B 1 429 ? 11.995 -14.368 80.287 1.00 16.19 450 LEU B CA 1
ATOM 7855 C C . LEU B 1 429 ? 11.508 -13.798 78.961 1.00 17.74 450 LEU B C 1
ATOM 7856 O O . LEU B 1 429 ? 12.315 -13.398 78.110 1.00 19.68 450 LEU B O 1
ATOM 7861 N N . VAL B 1 430 ? 10.188 -13.774 78.763 1.00 17.31 451 VAL B N 1
ATOM 7862 C CA . VAL B 1 430 ? 9.591 -13.276 77.563 1.00 15.38 451 VAL B CA 1
ATOM 7863 C C . VAL B 1 430 ? 8.908 -11.950 77.846 1.00 17.27 451 VAL B C 1
ATOM 7864 O O . VAL B 1 430 ? 7.986 -11.875 78.672 1.00 15.96 451 VAL B O 1
ATOM 7868 N N . ASN B 1 431 ? 9.320 -10.926 77.123 1.00 18.10 452 ASN B N 1
ATOM 7869 C CA . ASN B 1 431 ? 8.762 -9.597 77.322 1.00 15.79 452 ASN B CA 1
ATOM 7870 C C . ASN B 1 431 ? 7.457 -9.474 76.568 1.00 17.03 452 ASN B C 1
ATOM 7871 O O . ASN B 1 431 ? 7.396 -9.630 75.346 1.00 17.51 452 ASN B O 1
ATOM 7884 N N . GLY B 1 433 ? 5.801 -6.705 76.281 1.00 26.60 454 GLY B N 1
ATOM 7885 C CA . GLY B 1 433 ? 5.944 -5.459 75.537 1.00 31.79 454 GLY B CA 1
ATOM 7886 C C . GLY B 1 433 ? 5.058 -4.359 76.105 1.00 39.57 454 GLY B C 1
ATOM 7887 O O . GLY B 1 433 ? 4.463 -4.514 77.155 1.00 32.39 454 GLY B O 1
ATOM 7888 N N . LYS B 1 434 ? 4.941 -3.246 75.387 1.00 37.02 455 LYS B N 1
ATOM 7889 C CA . LYS B 1 434 ? 4.044 -2.153 75.811 1.00 37.70 455 LYS B CA 1
ATOM 7890 C C . LYS B 1 434 ? 2.670 -2.191 75.155 1.00 30.81 455 LYS B C 1
ATOM 7891 O O . LYS B 1 434 ? 1.832 -1.385 75.547 1.00 36.44 455 LYS B O 1
ATOM 7897 N N . ASP B 1 435 ? 2.425 -3.057 74.151 1.00 36.17 456 ASP B N 1
ATOM 7898 C CA . ASP B 1 435 ? 1.094 -3.131 73.492 1.00 46.95 456 ASP B CA 1
ATOM 7899 C C . ASP B 1 435 ? 0.173 -4.019 74.326 1.00 54.60 456 ASP B C 1
ATOM 7900 O O . ASP B 1 435 ? 0.208 -5.239 74.216 1.00 54.70 456 ASP B O 1
ATOM 7905 N N . VAL B 1 436 ? -0.639 -3.356 75.147 1.00 29.96 457 VAL B N 1
ATOM 7906 C CA . VAL B 1 436 ? -1.516 -3.917 76.155 1.00 27.27 457 VAL B CA 1
ATOM 7907 C C . VAL B 1 436 ? -2.499 -4.942 75.538 1.00 31.30 457 VAL B C 1
ATOM 7908 O O . VAL B 1 436 ? -3.184 -4.651 74.541 1.00 27.19 457 VAL B O 1
ATOM 7912 N N . LYS B 1 437 ? -2.544 -6.150 76.124 1.00 21.64 458 LYS B N 1
ATOM 7913 C CA . LYS B 1 437 ? -3.406 -7.215 75.642 1.00 23.68 458 LYS B CA 1
ATOM 7914 C C . LYS B 1 437 ? -3.670 -8.182 76.784 1.00 19.92 458 LYS B C 1
ATOM 7915 O O . LYS B 1 437 ? -3.047 -8.086 77.874 1.00 23.00 458 LYS B O 1
ATOM 7921 N N . GLY B 1 438 ? -4.601 -9.073 76.561 1.00 22.46 459 GLY B N 1
ATOM 7922 C CA . GLY B 1 438 ? -5.061 -9.968 77.636 1.00 22.55 459 GLY B CA 1
ATOM 7923 C C . GLY B 1 438 ? -4.589 -11.388 77.510 1.00 21.15 459 GLY B C 1
ATOM 7924 O O . GLY B 1 438 ? -4.871 -12.216 78.395 1.00 19.75 459 GLY B O 1
ATOM 7925 N N . PHE B 1 439 ? -3.892 -11.698 76.439 1.00 22.05 460 PHE B N 1
ATOM 7926 C CA . PHE B 1 439 ? -3.590 -13.110 76.155 1.00 18.60 460 PHE B CA 1
ATOM 7927 C C . PHE B 1 439 ? -2.336 -13.203 75.333 1.00 20.05 460 PHE B C 1
ATOM 7928 O O . PHE B 1 439 ? -2.164 -12.434 74.384 1.00 18.50 460 PHE B O 1
ATOM 7936 N N . TRP B 1 440 ? -1.477 -14.180 75.650 1.00 17.56 461 TRP B N 1
ATOM 7937 C CA . TRP B 1 440 ? -0.242 -14.467 74.864 1.00 18.06 461 TRP B CA 1
ATOM 7938 C C . TRP B 1 440 ? -0.255 -15.954 74.502 1.00 18.42 461 TRP B C 1
ATOM 7939 O O . TRP B 1 440 ? -0.309 -16.779 75.381 1.00 19.65 461 TRP B O 1
ATOM 7950 N N . THR B 1 441 ? -0.209 -16.263 73.220 1.00 18.31 462 THR B N 1
ATOM 7951 C CA . THR B 1 441 ? -0.093 -17.660 72.755 1.00 18.46 462 THR B CA 1
ATOM 7952 C C . THR B 1 441 ? 1.282 -18.214 73.125 1.00 17.29 462 THR B C 1
ATOM 7953 O O . THR B 1 441 ? 2.278 -17.581 72.888 1.00 17.44 462 THR B O 1
ATOM 7957 N N . PHE B 1 442 ? 1.328 -19.405 73.739 1.00 19.02 463 PHE B N 1
ATOM 7958 C CA . PHE B 1 442 ? 2.614 -20.000 74.149 1.00 17.19 463 PHE B CA 1
ATOM 7959 C C . PHE B 1 442 ? 3.414 -20.270 72.872 1.00 18.07 463 PHE B C 1
ATOM 7960 O O . PHE B 1 442 ? 2.984 -21.010 72.015 1.00 18.18 463 PHE B O 1
ATOM 7968 N N . ASN B 1 443 ? 4.538 -19.576 72.736 1.00 18.73 464 ASN B N 1
ATOM 7969 C CA A ASN B 1 443 ? 5.355 -19.610 71.520 0.50 20.08 464 ASN B CA 1
ATOM 7970 C CA B ASN B 1 443 ? 5.387 -19.723 71.573 0.50 21.02 464 ASN B CA 1
ATOM 7971 C C . ASN B 1 443 ? 6.772 -19.249 71.935 1.00 24.35 464 ASN B C 1
ATOM 7972 O O . ASN B 1 443 ? 6.959 -18.166 72.486 1.00 21.65 464 ASN B O 1
ATOM 7981 N N . LEU B 1 444 ? 7.734 -20.112 71.634 1.00 18.09 465 LEU B N 1
ATOM 7982 C CA . LEU B 1 444 ? 9.129 -19.868 71.894 1.00 18.26 465 LEU B CA 1
ATOM 7983 C C . LEU B 1 444 ? 9.981 -20.154 70.638 1.00 19.36 465 LEU B C 1
ATOM 7984 O O . LEU B 1 444 ? 9.591 -20.977 69.812 1.00 18.61 465 LEU B O 1
ATOM 7989 N N . PRO B 1 445 ? 11.183 -19.549 70.549 1.00 15.80 466 PRO B N 1
ATOM 7990 C CA . PRO B 1 445 ? 12.109 -20.028 69.520 1.00 15.71 466 PRO B CA 1
ATOM 7991 C C . PRO B 1 445 ? 12.596 -21.467 69.809 1.00 16.42 466 PRO B C 1
ATOM 7992 O O . PRO B 1 445 ? 12.674 -21.862 70.963 1.00 16.15 466 PRO B O 1
ATOM 7996 N N . VAL B 1 446 ? 12.950 -22.218 68.781 1.00 18.25 467 VAL B N 1
ATOM 7997 C CA . VAL B 1 446 ? 13.638 -23.496 68.998 1.00 18.82 467 VAL B CA 1
ATOM 7998 C C . VAL B 1 446 ? 15.092 -23.230 69.392 1.00 20.50 467 VAL B C 1
ATOM 7999 O O . VAL B 1 446 ? 15.682 -23.991 70.194 1.00 18.11 467 VAL B O 1
ATOM 8003 N N . LYS B 1 447 ? 15.689 -22.168 68.837 1.00 17.74 468 LYS B N 1
ATOM 8004 C CA . LYS B 1 447 ? 17.044 -21.811 69.196 1.00 17.67 468 LYS B CA 1
ATOM 8005 C C . LYS B 1 447 ? 17.007 -21.273 70.643 1.00 15.72 468 LYS B C 1
ATOM 8006 O O . LYS B 1 447 ? 16.105 -20.514 71.012 1.00 20.87 468 LYS B O 1
ATOM 8012 N N . ASN B 1 448 ? 18.018 -21.618 71.422 1.00 17.09 469 ASN B N 1
ATOM 8013 C CA . ASN B 1 448 ? 18.209 -21.088 72.757 1.00 18.67 469 ASN B CA 1
ATOM 8014 C C . ASN B 1 448 ? 19.648 -20.598 72.943 1.00 18.00 469 ASN B C 1
ATOM 8015 O O . ASN B 1 448 ? 20.445 -21.194 73.649 1.00 19.87 469 ASN B O 1
ATOM 8020 N N . ALA B 1 449 ? 19.930 -19.431 72.340 1.00 19.69 470 ALA B N 1
ATOM 8021 C CA . ALA B 1 449 ? 21.289 -18.876 72.301 1.00 18.45 470 ALA B CA 1
ATOM 8022 C C . ALA B 1 449 ? 22.260 -20.011 71.923 1.00 20.76 470 ALA B C 1
ATOM 8023 O O . ALA B 1 449 ? 21.981 -20.708 70.941 1.00 17.72 470 ALA B O 1
ATOM 8025 N N . ASP B 1 450 ? 23.316 -20.217 72.687 1.00 20.25 471 ASP B N 1
ATOM 8026 C CA . ASP B 1 450 ? 24.259 -21.297 72.441 1.00 26.28 471 ASP B CA 1
ATOM 8027 C C . ASP B 1 450 ? 24.062 -22.541 73.338 1.00 23.40 471 ASP B C 1
ATOM 8028 O O . ASP B 1 450 ? 24.894 -23.439 73.319 1.00 24.13 471 ASP B O 1
ATOM 8033 N N . TYR B 1 451 ? 22.936 -22.595 74.051 1.00 19.86 472 TYR B N 1
ATOM 8034 C CA . TYR B 1 451 ? 22.486 -23.779 74.760 1.00 24.10 472 TYR B CA 1
ATOM 8035 C C . TYR B 1 451 ? 21.909 -24.740 73.753 1.00 24.03 472 TYR B C 1
ATOM 8036 O O . TYR B 1 451 ? 21.783 -24.415 72.565 1.00 26.55 472 TYR B O 1
ATOM 8045 N N . ASN B 1 452 ? 21.562 -25.939 74.191 1.00 24.74 473 ASN B N 1
ATOM 8046 C CA . ASN B 1 452 ? 20.874 -26.855 73.278 1.00 25.38 473 ASN B CA 1
ATOM 8047 C C . ASN B 1 452 ? 19.529 -26.301 72.843 1.00 22.56 473 ASN B C 1
ATOM 8048 O O . ASN B 1 452 ? 18.940 -25.473 73.525 1.00 20.58 473 ASN B O 1
ATOM 8053 N N . LYS B 1 453 ? 19.078 -26.774 71.702 1.00 21.19 474 LYS B N 1
ATOM 8054 C CA . LYS B 1 453 ? 17.756 -26.401 71.195 1.00 25.01 474 LYS B CA 1
ATOM 8055 C C . LYS B 1 453 ? 16.648 -26.860 72.152 1.00 24.13 474 LYS B C 1
ATOM 8056 O O . LYS B 1 453 ? 16.797 -27.837 72.883 1.00 22.31 474 LYS B O 1
ATOM 8062 N N . LEU B 1 454 ? 15.548 -26.127 72.136 1.00 23.26 475 LEU B N 1
ATOM 8063 C CA . LEU B 1 454 ? 14.365 -26.463 72.939 1.00 23.33 475 LEU B CA 1
ATOM 8064 C C . LEU B 1 454 ? 13.710 -27.728 72.455 1.00 23.15 475 LEU B C 1
ATOM 8065 O O . LEU B 1 454 ? 13.263 -27.834 71.300 1.00 25.69 475 LEU B O 1
ATOM 8070 N N . GLN B 1 455 ? 13.595 -28.680 73.354 1.00 23.15 476 GLN B N 1
ATOM 8071 C CA . GLN B 1 455 ? 13.063 -29.985 72.999 1.00 24.01 476 GLN B CA 1
ATOM 8072 C C . GLN B 1 455 ? 11.536 -30.102 73.092 1.00 25.19 476 GLN B C 1
ATOM 8073 O O . GLN B 1 455 ? 10.898 -29.333 73.815 1.00 24.46 476 GLN B O 1
ATOM 8079 N N . LYS B 1 456 ? 11.011 -31.101 72.382 1.00 22.33 477 LYS B N 1
ATOM 8080 C CA A LYS B 1 456 ? 9.603 -31.447 72.393 0.50 23.91 477 LYS B CA 1
ATOM 8081 C CA B LYS B 1 456 ? 9.607 -31.486 72.375 0.50 23.00 477 LYS B CA 1
ATOM 8082 C C . LYS B 1 456 ? 9.248 -32.201 73.680 1.00 25.72 477 LYS B C 1
ATOM 8083 O O . LYS B 1 456 ? 10.128 -32.773 74.343 1.00 24.81 477 LYS B O 1
ATOM 8094 N N . ASN B 1 457 ? 7.951 -32.209 74.023 1.00 25.07 478 ASN B N 1
ATOM 8095 C CA A ASN B 1 457 ? 7.445 -32.979 75.157 0.50 25.13 478 ASN B CA 1
ATOM 8096 C CA B ASN B 1 457 ? 7.452 -32.991 75.173 0.50 28.44 478 ASN B CA 1
ATOM 8097 C C . ASN B 1 457 ? 8.059 -32.519 76.503 1.00 27.19 478 ASN B C 1
ATOM 8098 O O . ASN B 1 457 ? 8.185 -33.299 77.428 1.00 32.17 478 ASN B O 1
ATOM 8107 N N . LYS B 1 458 ? 8.456 -31.257 76.608 1.00 26.23 479 LYS B N 1
ATOM 8108 C CA . LYS B 1 458 ? 8.926 -30.705 77.889 1.00 27.53 479 LYS B CA 1
ATOM 8109 C C . LYS B 1 458 ? 7.796 -29.889 78.476 1.00 27.50 479 LYS B C 1
ATOM 8110 O O . LYS B 1 458 ? 7.123 -29.105 77.744 1.00 23.97 479 LYS B O 1
ATOM 8116 N N . ARG B 1 459 ? 7.677 -29.963 79.797 1.00 26.33 480 ARG B N 1
ATOM 8117 C CA . ARG B 1 459 ? 6.602 -29.276 80.537 1.00 28.44 480 ARG B CA 1
ATOM 8118 C C . ARG B 1 459 ? 7.158 -28.027 81.156 1.00 25.11 480 ARG B C 1
ATOM 8119 O O . ARG B 1 459 ? 8.198 -28.093 81.802 1.00 25.00 480 ARG B O 1
ATOM 8127 N N . PHE B 1 460 ? 6.453 -26.890 80.955 1.00 20.01 481 PHE B N 1
ATOM 8128 C CA . PHE B 1 460 ? 6.869 -25.581 81.441 1.00 20.65 481 PHE B CA 1
ATOM 8129 C C . PHE B 1 460 ? 5.813 -24.948 82.327 1.00 21.30 481 PHE B C 1
ATOM 8130 O O . PHE B 1 460 ? 4.634 -24.981 82.035 1.00 22.63 481 PHE B O 1
ATOM 8138 N N . LYS B 1 461 ? 6.270 -24.336 83.407 1.00 23.26 482 LYS B N 1
ATOM 8139 C CA A LYS B 1 461 ? 5.387 -23.451 84.158 0.50 24.41 482 LYS B CA 1
ATOM 8140 C CA B LYS B 1 461 ? 5.413 -23.461 84.186 0.50 24.34 482 LYS B CA 1
ATOM 8141 C C . LYS B 1 461 ? 5.670 -22.029 83.789 1.00 21.36 482 LYS B C 1
ATOM 8142 O O . LYS B 1 461 ? 6.769 -21.699 83.339 1.00 23.19 482 LYS B O 1
ATOM 8153 N N . VAL B 1 462 ? 4.669 -21.189 84.003 1.00 19.23 483 VAL B N 1
ATOM 8154 C CA . VAL B 1 462 ? 4.759 -19.763 83.692 1.00 17.46 483 VAL B CA 1
ATOM 8155 C C . VAL B 1 462 ? 4.469 -18.971 84.962 1.00 18.12 483 VAL B C 1
ATOM 8156 O O . VAL B 1 462 ? 3.504 -19.290 85.715 1.00 21.50 483 VAL B O 1
ATOM 8160 N N . GLU B 1 463 ? 5.337 -17.992 85.205 1.00 19.56 484 GLU B N 1
ATOM 8161 C CA . GLU B 1 463 ? 5.148 -17.002 86.262 1.00 20.06 484 GLU B CA 1
ATOM 8162 C C . GLU B 1 463 ? 4.980 -15.653 85.568 1.00 18.81 484 GLU B C 1
ATOM 8163 O O . GLU B 1 463 ? 5.779 -15.283 84.687 1.00 20.52 484 GLU B O 1
ATOM 8169 N N . ILE B 1 464 ? 3.900 -14.972 85.915 1.00 18.53 485 ILE B N 1
ATOM 8170 C CA . ILE B 1 464 ? 3.615 -13.640 85.366 1.00 19.69 485 ILE B CA 1
ATOM 8171 C C . ILE B 1 464 ? 4.324 -12.658 86.290 1.00 20.25 485 ILE B C 1
ATOM 8172 O O . ILE B 1 464 ? 3.959 -12.530 87.497 1.00 19.89 485 ILE B O 1
ATOM 8177 N N . ILE B 1 465 ? 5.311 -11.965 85.721 1.00 18.78 486 ILE B N 1
ATOM 8178 C CA . ILE B 1 465 ? 6.030 -10.920 86.464 1.00 21.05 486 ILE B CA 1
ATOM 8179 C C . ILE B 1 465 ? 5.465 -9.591 86.027 1.00 16.25 486 ILE B C 1
ATOM 8180 O O . ILE B 1 465 ? 5.606 -9.245 84.864 1.00 18.68 486 ILE B O 1
ATOM 8185 N N . ASP B 1 466 ? 4.815 -8.900 86.951 1.00 18.03 487 ASP B N 1
ATOM 8186 C CA . ASP B 1 466 ? 4.358 -7.542 86.692 1.00 20.19 487 ASP B CA 1
ATOM 8187 C C . ASP B 1 466 ? 5.451 -6.657 87.225 1.00 17.68 487 ASP B C 1
ATOM 8188 O O . ASP B 1 466 ? 5.574 -6.455 88.417 1.00 17.88 487 ASP B O 1
ATOM 8193 N N . VAL B 1 467 ? 6.298 -6.166 86.324 1.00 17.01 488 VAL B N 1
ATOM 8194 C CA . VAL B 1 467 ? 7.473 -5.415 86.697 1.00 20.14 488 VAL B CA 1
ATOM 8195 C C . VAL B 1 467 ? 7.115 -4.131 87.441 1.00 17.96 488 VAL B C 1
ATOM 8196 O O . VAL B 1 467 ? 7.724 -3.826 88.455 1.00 21.51 488 VAL B O 1
ATOM 8200 N N . TRP B 1 468 ? 6.145 -3.377 86.925 1.00 19.31 489 TRP B N 1
ATOM 8201 C CA . TRP B 1 468 ? 5.696 -2.140 87.577 1.00 21.41 489 TRP B CA 1
ATOM 8202 C C . TRP B 1 468 ? 5.045 -2.376 88.937 1.00 19.69 489 TRP B C 1
ATOM 8203 O O . TRP B 1 468 ? 5.333 -1.658 89.882 1.00 22.31 489 TRP B O 1
ATOM 8214 N N . ALA B 1 469 ? 4.170 -3.390 89.055 1.00 21.30 490 ALA B N 1
ATOM 8215 C CA . ALA B 1 469 ? 3.522 -3.709 90.316 1.00 19.57 490 ALA B CA 1
ATOM 8216 C C . ALA B 1 469 ? 4.457 -4.463 91.307 1.00 18.43 490 ALA B C 1
ATOM 8217 O O . ALA B 1 469 ? 4.132 -4.562 92.469 1.00 19.89 490 ALA B O 1
ATOM 8227 N N . THR B 1 471 ? 5.303 -7.745 91.347 1.00 18.50 492 THR B N 1
ATOM 8228 C CA . THR B 1 471 ? 4.673 -8.981 91.785 1.00 18.99 492 THR B CA 1
ATOM 8229 C C . THR B 1 471 ? 5.059 -10.144 90.835 1.00 20.11 492 THR B C 1
ATOM 8230 O O . THR B 1 471 ? 5.281 -9.941 89.653 1.00 19.67 492 THR B O 1
ATOM 8234 N N . VAL B 1 472 ? 5.060 -11.343 91.389 1.00 21.18 493 VAL B N 1
ATOM 8235 C CA . VAL B 1 472 ? 5.270 -12.588 90.650 1.00 21.48 493 VAL B CA 1
ATOM 8236 C C . VAL B 1 472 ? 4.120 -13.499 91.005 1.00 23.18 493 VAL B C 1
ATOM 8237 O O . VAL B 1 472 ? 3.863 -13.740 92.202 1.00 22.80 493 VAL B O 1
ATOM 8241 N N . THR B 1 473 ? 3.404 -13.981 89.971 1.00 20.91 494 THR B N 1
ATOM 8242 C CA . THR B 1 473 ? 2.199 -14.777 90.169 1.00 22.79 494 THR B CA 1
ATOM 8243 C C . THR B 1 473 ? 2.317 -16.038 89.328 1.00 22.61 494 THR B C 1
ATOM 8244 O O . THR B 1 473 ? 2.502 -15.965 88.100 1.00 21.53 494 THR B O 1
ATOM 8248 N N . GLU B 1 474 ? 2.181 -17.168 89.982 1.00 19.41 495 GLU B N 1
ATOM 8249 C CA . GLU B 1 474 ? 2.234 -18.467 89.287 1.00 27.47 495 GLU B CA 1
ATOM 8250 C C . GLU B 1 474 ? 0.970 -18.687 88.487 1.00 25.76 495 GLU B C 1
ATOM 8251 O O . GLU B 1 474 ? -0.118 -18.492 88.996 1.00 25.44 495 GLU B O 1
ATOM 8257 N N . TYR B 1 475 ? 1.110 -19.011 87.208 1.00 25.29 496 TYR B N 1
ATOM 8258 C CA . TYR B 1 475 ? -0.041 -19.287 86.363 1.00 22.62 496 TYR B CA 1
ATOM 8259 C C . TYR B 1 475 ? -0.368 -20.780 86.493 1.00 23.90 496 TYR B C 1
ATOM 8260 O O . TYR B 1 475 ? 0.550 -21.591 86.603 1.00 25.21 496 TYR B O 1
ATOM 8269 N N . PRO B 1 476 ? -1.656 -21.123 86.516 1.00 24.32 497 PRO B N 1
ATOM 8270 C CA . PRO B 1 476 ? -1.949 -22.521 86.916 1.00 27.65 497 PRO B CA 1
ATOM 8271 C C . PRO B 1 476 ? -1.799 -23.574 85.785 1.00 29.17 497 PRO B C 1
ATOM 8272 O O . PRO B 1 476 ? -1.716 -24.754 86.087 1.00 38.37 497 PRO B O 1
ATOM 8276 N N . VAL B 1 477 ? -1.709 -23.162 84.509 1.00 25.44 498 VAL B N 1
ATOM 8277 C CA . VAL B 1 477 ? -1.593 -24.079 83.393 1.00 23.57 498 VAL B CA 1
ATOM 8278 C C . VAL B 1 477 ? -0.123 -24.473 83.181 1.00 24.54 498 VAL B C 1
ATOM 8279 O O . VAL B 1 477 ? 0.748 -23.627 83.081 1.00 25.08 498 VAL B O 1
ATOM 8283 N N . ILE B 1 478 ? 0.121 -25.783 83.071 1.00 25.98 499 ILE B N 1
ATOM 8284 C CA . ILE B 1 478 ? 1.444 -26.306 82.674 1.00 28.94 499 ILE B CA 1
ATOM 8285 C C . ILE B 1 478 ? 1.424 -26.582 81.150 1.00 24.72 499 ILE B C 1
ATOM 8286 O O . ILE B 1 478 ? 0.589 -27.304 80.673 1.00 26.10 499 ILE B O 1
ATOM 8291 N N . PHE B 1 479 ? 2.342 -25.934 80.431 1.00 23.03 500 PHE B N 1
ATOM 8292 C CA . PHE B 1 479 ? 2.439 -26.037 78.980 1.00 22.84 500 PHE B CA 1
ATOM 8293 C C . PHE B 1 479 ? 3.351 -27.194 78.591 1.00 23.99 500 PHE B C 1
ATOM 8294 O O . PHE B 1 479 ? 4.159 -27.647 79.404 1.00 25.96 500 PHE B O 1
ATOM 8302 N N . GLU B 1 480 ? 3.137 -27.737 77.397 1.00 24.48 501 GLU B N 1
ATOM 8303 C CA . GLU B 1 480 ? 3.962 -28.832 76.909 1.00 22.36 501 GLU B CA 1
ATOM 8304 C C . GLU B 1 480 ? 4.373 -28.543 75.486 1.00 21.55 501 GLU B C 1
ATOM 8305 O O . GLU B 1 480 ? 3.543 -28.258 74.648 1.00 24.87 501 GLU B O 1
ATOM 8311 N N . THR B 1 481 ? 5.660 -28.660 75.220 1.00 21.89 502 THR B N 1
ATOM 8312 C CA . THR B 1 481 ? 6.238 -28.237 73.946 1.00 21.67 502 THR B CA 1
ATOM 8313 C C . THR B 1 481 ? 5.970 -29.156 72.770 1.00 19.88 502 THR B C 1
ATOM 8314 O O . THR B 1 481 ? 5.981 -30.414 72.872 1.00 2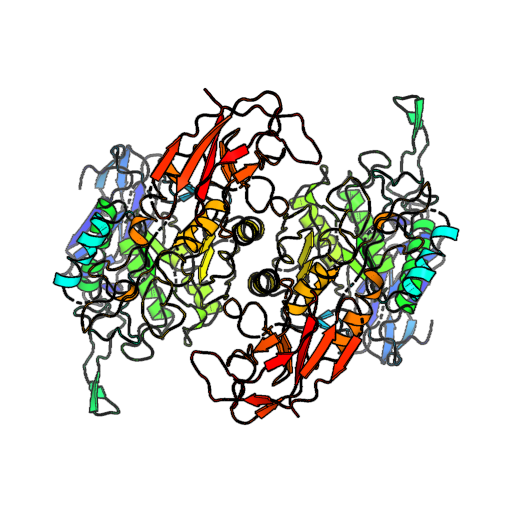1.79 502 THR B O 1
ATOM 8318 N N . THR B 1 482 ? 5.706 -28.543 71.628 1.00 19.41 503 THR B N 1
ATOM 8319 C CA . THR B 1 482 ? 5.632 -29.258 70.342 1.00 19.89 503 THR B CA 1
ATOM 8320 C C . THR B 1 482 ? 7.064 -29.496 69.834 1.00 19.98 503 THR B C 1
ATOM 8321 O O . THR B 1 482 ? 8.082 -28.993 70.386 1.00 21.59 503 THR B O 1
ATOM 8325 N N . GLU B 1 483 ? 7.104 -30.189 68.719 1.00 23.53 504 GLU B N 1
ATOM 8326 C CA . GLU B 1 483 ? 8.293 -30.257 67.876 1.00 26.21 504 GLU B CA 1
ATOM 8327 C C . GLU B 1 483 ? 8.551 -28.900 67.274 1.00 25.41 504 GLU B C 1
ATOM 8328 O O . GLU B 1 483 ? 7.682 -28.008 67.330 1.00 25.32 504 GLU B O 1
ATOM 8334 N N . GLU B 1 484 ? 9.741 -28.755 66.708 1.00 23.30 505 GLU B N 1
ATOM 8335 C CA . GLU B 1 484 ? 10.142 -27.548 65.988 1.00 26.84 505 GLU B CA 1
ATOM 8336 C C . GLU B 1 484 ? 9.241 -27.365 64.786 1.00 21.84 505 GLU B C 1
ATOM 8337 O O . GLU B 1 484 ? 9.061 -28.289 63.996 1.00 20.16 505 GLU B O 1
ATOM 8343 N N . LEU B 1 485 ? 8.646 -26.198 64.646 1.00 20.97 506 LEU B N 1
ATOM 8344 C CA . LEU B 1 485 ? 7.708 -25.905 63.594 1.00 20.28 506 LEU B CA 1
ATOM 8345 C C . LEU B 1 485 ? 8.048 -24.494 63.087 1.00 19.22 506 LEU B C 1
ATOM 8346 O O . LEU B 1 485 ? 7.817 -23.497 63.794 1.00 18.73 506 LEU B O 1
ATOM 8351 N N . ASP B 1 486 ? 8.686 -24.422 61.920 1.00 21.84 507 ASP B N 1
ATOM 8352 C CA . ASP B 1 486 ? 9.118 -23.155 61.315 1.00 22.59 507 ASP B CA 1
ATOM 8353 C C . ASP B 1 486 ? 9.867 -22.233 62.274 1.00 21.48 507 ASP B C 1
ATOM 8354 O O . ASP B 1 486 ? 9.494 -21.083 62.518 1.00 21.48 507 ASP B O 1
ATOM 8359 N N . TYR B 1 487 ? 10.943 -22.801 62.853 1.00 18.45 508 TYR B N 1
ATOM 8360 C CA . TYR B 1 487 ? 11.842 -22.186 63.820 1.00 17.81 508 TYR B CA 1
ATOM 8361 C C . TYR B 1 487 ? 11.288 -21.924 65.233 1.00 18.21 508 TYR B C 1
ATOM 8362 O O . TYR B 1 487 ? 11.991 -21.363 66.090 1.00 17.61 508 TYR B O 1
ATOM 8371 N N . ARG B 1 488 ? 10.050 -22.334 65.469 1.00 19.13 509 ARG B N 1
ATOM 8372 C CA . ARG B 1 488 ? 9.367 -22.057 66.707 1.00 18.96 509 ARG B CA 1
ATOM 8373 C C . ARG B 1 488 ? 8.896 -23.352 67.359 1.00 18.48 509 ARG B C 1
ATOM 8374 O O . ARG B 1 488 ? 8.891 -24.420 66.757 1.00 19.75 509 ARG B O 1
ATOM 8382 N N . VAL B 1 489 ? 8.435 -23.197 68.603 1.00 18.20 510 VAL B N 1
ATOM 8383 C CA . VAL B 1 489 ? 7.914 -24.278 69.441 1.00 17.68 510 VAL B CA 1
ATOM 8384 C C . VAL B 1 489 ? 6.648 -23.693 70.109 1.00 19.68 510 VAL B C 1
ATOM 8385 O O . VAL B 1 489 ? 6.687 -22.552 70.637 1.00 17.15 510 VAL B O 1
ATOM 8389 N N . PHE B 1 490 ? 5.570 -24.457 70.081 1.00 18.79 511 PHE B N 1
ATOM 8390 C CA . PHE B 1 490 ? 4.270 -24.036 70.625 1.00 19.40 511 PHE B CA 1
ATOM 8391 C C . PHE B 1 490 ? 3.878 -24.982 71.755 1.00 21.44 511 PHE B C 1
ATOM 8392 O O . PHE B 1 490 ? 4.656 -25.883 72.134 1.00 19.84 511 PHE B O 1
ATOM 8400 N N . ASP B 1 491 ? 2.679 -24.768 72.297 1.00 21.19 512 ASP B N 1
ATOM 8401 C CA . ASP B 1 491 ? 2.068 -25.704 73.226 1.00 20.55 512 ASP B CA 1
ATOM 8402 C C . ASP B 1 491 ? 1.263 -26.666 72.435 1.00 20.16 512 ASP B C 1
ATOM 8403 O O . ASP B 1 491 ? 0.588 -26.294 71.476 1.00 19.61 512 ASP B O 1
ATOM 8408 N N . ILE B 1 492 ? 1.260 -27.928 72.879 1.00 19.84 513 ILE B N 1
ATOM 8409 C CA . ILE B 1 492 ? 0.560 -28.983 72.169 1.00 23.64 513 ILE B CA 1
ATOM 8410 C C . ILE B 1 492 ? -0.938 -28.768 71.942 1.00 24.80 513 ILE B C 1
ATOM 8411 O O . ILE B 1 492 ? -1.439 -29.244 70.974 1.00 23.42 513 ILE B O 1
ATOM 8416 N N . HIS B 1 493 ? -1.623 -28.030 72.831 1.00 23.01 514 HIS B N 1
ATOM 8417 C CA . HIS B 1 493 ? -3.022 -27.754 72.648 1.00 24.29 514 HIS B CA 1
ATOM 8418 C C . HIS B 1 493 ? -3.302 -26.341 72.181 1.00 22.19 514 HIS B C 1
ATOM 8419 O O . HIS B 1 493 ? -4.426 -25.855 72.339 1.00 21.49 514 HIS B O 1
ATOM 8426 N N . HIS B 1 494 ? -2.289 -25.679 71.646 1.00 21.38 515 HIS B N 1
ATOM 8427 C CA . HIS B 1 494 ? -2.372 -24.310 71.115 1.00 19.76 515 HIS B CA 1
ATOM 8428 C C . HIS B 1 494 ? -2.782 -23.301 72.237 1.00 23.87 515 HIS B C 1
ATOM 8429 O O . HIS B 1 494 ? -3.421 -22.264 71.964 1.00 23.52 515 HIS B O 1
ATOM 8436 N N . ARG B 1 495 ? -2.409 -23.615 73.466 1.00 21.88 516 ARG B N 1
ATOM 8437 C CA . ARG B 1 495 ? -2.774 -22.807 74.627 1.00 20.32 516 ARG B CA 1
ATOM 8438 C C . ARG B 1 495 ? -1.898 -21.601 74.754 1.00 19.96 516 ARG B C 1
ATOM 8439 O O . ARG B 1 495 ? -0.809 -21.457 74.132 1.00 18.27 516 ARG B O 1
ATOM 8447 N N . GLY B 1 496 ? -2.345 -20.718 75.622 1.00 21.58 517 GLY B N 1
ATOM 8448 C CA . GLY B 1 496 ? -1.571 -19.554 76.023 1.00 20.68 517 GLY B CA 1
ATOM 8449 C C . GLY B 1 496 ? -1.839 -19.110 77.437 1.00 18.68 517 GLY B C 1
ATOM 8450 O O . GLY B 1 496 ? -2.409 -19.845 78.252 1.00 19.86 517 GLY B O 1
ATOM 8451 N N . VAL B 1 497 ? -1.386 -17.894 77.731 1.00 19.35 518 VAL B N 1
ATOM 8452 C CA . VAL B 1 497 ? -1.404 -17.368 79.102 1.00 20.97 518 VAL B CA 1
ATOM 8453 C C . VAL B 1 497 ? -2.267 -16.115 79.115 1.00 19.80 518 VAL B C 1
ATOM 8454 O O . VAL B 1 497 ? -2.016 -15.171 78.318 1.00 19.06 518 VAL B O 1
ATOM 8458 N N . ARG B 1 498 ? -3.313 -16.143 79.922 1.00 21.67 519 ARG B N 1
ATOM 8459 C CA . ARG B 1 498 ? -4.084 -14.927 80.164 1.00 21.97 519 ARG B CA 1
ATOM 8460 C C . ARG B 1 498 ? -3.262 -14.025 81.043 1.00 23.02 519 ARG B C 1
ATOM 8461 O O . ARG B 1 498 ? -2.748 -14.442 82.081 1.00 22.51 519 ARG B O 1
ATOM 8469 N N . ILE B 1 499 ? -3.093 -12.799 80.604 1.00 20.98 520 ILE B N 1
ATOM 8470 C CA . ILE B 1 499 ? -2.258 -11.836 81.301 1.00 20.98 520 ILE B CA 1
ATOM 8471 C C . ILE B 1 499 ? -3.009 -10.553 81.620 1.00 18.85 520 ILE B C 1
ATOM 8472 O O . ILE B 1 499 ? -4.027 -10.254 80.981 1.00 19.44 520 ILE B O 1
ATOM 8477 N N . PRO B 1 500 ? -2.495 -9.766 82.587 1.00 18.99 521 PRO B N 1
ATOM 8478 C CA . PRO B 1 500 ? -3.096 -8.462 82.854 1.00 21.10 521 PRO B CA 1
ATOM 8479 C C . PRO B 1 500 ? -2.964 -7.588 81.623 1.00 20.28 521 PRO B C 1
ATOM 8480 O O . PRO B 1 500 ? -1.947 -7.662 80.924 1.00 19.51 521 PRO B O 1
ATOM 8484 N N . ASP B 1 501 ? -3.988 -6.780 81.355 1.00 20.09 522 ASP B N 1
ATOM 8485 C CA . ASP B 1 501 ? -3.969 -5.815 80.240 1.00 20.20 522 ASP B CA 1
ATOM 8486 C C . ASP B 1 501 ? -3.171 -4.608 80.698 1.00 18.71 522 ASP B C 1
ATOM 8487 O O . ASP B 1 501 ? -3.713 -3.552 81.018 1.00 20.42 522 ASP B O 1
ATOM 8492 N N . ALA B 1 502 ? -1.863 -4.809 80.734 1.00 18.84 523 ALA B N 1
ATOM 8493 C CA . ALA B 1 502 ? -0.911 -3.802 81.251 1.00 20.16 523 ALA B CA 1
ATOM 8494 C C . ALA B 1 502 ? 0.399 -3.955 80.560 1.00 22.62 523 ALA B C 1
ATOM 8495 O O . ALA B 1 502 ? 0.760 -5.060 80.127 1.00 19.81 523 ALA B O 1
ATOM 8497 N N . PRO B 1 503 ? 1.166 -2.850 80.483 1.00 20.69 524 PRO B N 1
ATOM 8498 C CA . PRO B 1 503 ? 2.533 -2.915 79.985 1.00 19.00 524 PRO B CA 1
ATOM 8499 C C . PRO B 1 503 ? 3.470 -3.488 81.051 1.00 19.11 524 PRO B C 1
ATOM 8500 O O . PRO B 1 503 ? 3.094 -3.639 82.215 1.00 19.99 524 PRO B O 1
ATOM 8504 N N . TYR B 1 504 ? 4.667 -3.829 80.637 1.00 19.18 525 TYR B N 1
ATOM 8505 C CA . TYR B 1 504 ? 5.760 -4.247 81.531 1.00 21.04 525 TYR B CA 1
ATOM 8506 C C . TYR B 1 504 ? 5.496 -5.587 82.213 1.00 19.86 525 TYR B C 1
ATOM 8507 O O . TYR B 1 504 ? 5.932 -5.798 83.346 1.00 20.80 525 TYR B O 1
ATOM 8516 N N . ILE B 1 505 ? 4.780 -6.459 81.514 1.00 18.49 526 ILE B N 1
ATOM 8517 C CA . ILE B 1 505 ? 4.591 -7.829 81.954 1.00 15.75 526 ILE B CA 1
ATOM 8518 C C . ILE B 1 505 ? 5.701 -8.657 81.276 1.00 15.58 526 ILE B C 1
ATOM 8519 O O . ILE B 1 505 ? 5.906 -8.571 80.064 1.00 17.62 526 ILE B O 1
ATOM 8524 N N . VAL B 1 506 ? 6.389 -9.465 82.094 1.00 16.60 527 VAL B N 1
ATOM 8525 C CA . VAL B 1 506 ? 7.381 -10.415 81.666 1.00 14.95 527 VAL B CA 1
ATOM 8526 C C . VAL B 1 506 ? 6.957 -11.793 82.122 1.00 15.67 527 VAL B C 1
ATOM 8527 O O . VAL B 1 506 ? 6.577 -11.962 83.261 1.00 16.37 527 VAL B O 1
ATOM 8531 N N . LEU B 1 507 ? 7.013 -12.769 81.224 1.00 16.10 528 LEU B N 1
ATOM 8532 C CA . LEU B 1 507 ? 6.721 -14.140 81.613 1.00 16.99 528 LEU B CA 1
ATOM 8533 C C . LEU B 1 507 ? 8.015 -14.908 81.899 1.00 15.66 528 LEU B C 1
ATOM 8534 O O . LEU B 1 507 ? 8.909 -14.971 81.047 1.00 17.73 528 LEU B O 1
ATOM 8539 N N . ARG B 1 508 ? 8.126 -15.487 83.076 1.00 18.32 529 ARG B N 1
ATOM 8540 C CA . ARG B 1 508 ? 9.266 -16.360 83.412 1.00 15.95 529 ARG B CA 1
ATOM 8541 C C . ARG B 1 508 ? 8.775 -17.767 83.191 1.00 17.04 529 ARG B C 1
ATOM 8542 O O . ARG B 1 508 ? 7.781 -18.202 83.783 1.00 17.54 529 ARG B O 1
ATOM 8550 N N . ILE B 1 509 ? 9.437 -18.462 82.274 1.00 17.93 530 ILE B N 1
ATOM 8551 C CA . ILE B 1 509 ? 8.983 -19.762 81.771 1.00 17.46 530 ILE B CA 1
ATOM 8552 C C . ILE B 1 509 ? 10.117 -20.745 82.043 1.00 18.95 530 ILE B C 1
ATOM 8553 O O . ILE B 1 509 ? 11.220 -20.603 81.489 1.00 19.34 530 ILE B O 1
ATOM 8558 N N . THR B 1 510 ? 9.831 -21.746 82.871 1.00 18.87 531 THR B N 1
ATOM 8559 C CA . THR B 1 510 ? 10.870 -22.662 83.394 1.00 19.99 531 THR B CA 1
ATOM 8560 C C . THR B 1 510 ? 10.302 -24.081 83.441 1.00 20.70 531 THR B C 1
ATOM 8561 O O . THR B 1 510 ? 9.082 -24.268 83.511 1.00 21.20 531 THR B O 1
ATOM 8565 N N . GLU B 1 511 ? 11.180 -25.062 83.348 1.00 21.02 532 GLU B N 1
ATOM 8566 C CA . GLU B 1 511 ? 10.782 -26.450 83.277 1.00 24.79 532 GLU B CA 1
ATOM 8567 C C . GLU B 1 511 ? 10.238 -26.956 84.614 1.00 25.20 532 GLU B C 1
ATOM 8568 O O . GLU B 1 511 ? 10.748 -26.594 85.672 1.00 28.24 532 GLU B O 1
ATOM 8574 N N . VAL B 1 512 ? 9.197 -27.755 84.560 1.00 24.48 533 VAL B N 1
ATOM 8575 C CA . VAL B 1 512 ? 8.703 -28.441 85.758 1.00 33.77 533 VAL B CA 1
ATOM 8576 C C . VAL B 1 512 ? 9.462 -29.754 85.820 1.00 45.50 533 VAL B C 1
ATOM 8577 O O . VAL B 1 512 ? 9.115 -30.658 85.050 1.00 54.82 533 VAL B O 1
#

Nearest PDB structures (foldseek):
  4n0r-assembly1_B  TM=1.002E+00  e=0.000E+00  Phocaeicola vulgatus ATCC 8482
  4ytg-assembly1_A  TM=4.069E-01  e=1.639E-01  Porphyromonas gingivalis W83
  4lsd-assembly3_H  TM=5.187E-01  e=9.994E-01  Homo sapiens
  4n0r-assembly1_B  TM=1.002E+00  e=0.000E+00  Phocaeicola vulgatus ATCC 8482
  5j7k-assembly1_A  TM=6.376E-01  e=5.393E-02  synthetic construct

Radius of gyration: 32.59 Å; Cα contacts (8 Å, |Δi|>4): 2330; chains: 2; bounding box: 72×87×88 Å

B-factor: mean 26.36, std 12.79, range [12.11, 151.66]

CATH classification: 2.60.40.10 (+2 more: 3.20.20.80, 2.60.40.3950)

Organism: Phocaeicola vulgatus (strain ATCC 8482 / DSM 1447 / JCM 5826 / CCUG 4940 / NBRC 14291 / NCTC 11154) (NCBI:txid435590)

Foldseek 3Di:
DAEEEALAKDKDKDQADDPDQQQPKWKWKWKDDPPDIFIATWGDQDPSMIMFMDHHDFDKMKMAMAIPDPVGGDIDIHTYDYDDPLCQQWAFDFLAAIAGNNRHGDAAAAFAAAQLQPPVLVVLLLVQLLPFQHAEYEELAHFADVLRHDHGPDGQFDFPDWDLDPVRDIATDGPLSGTNSVSLVSVVVSCVSSVVSNHAYAYAYEEQRCVPRHQPLADLVSLLSSLLRSLSVPLSPRRYAYEYAAVVNSVRDDLVSVVVSLVSNQVNRRPLHAYDYEHDEPDFDCCAPSHQEAEYAYLVCLVALLSLLVVSVVRSHHYENAANAAPEVDPDRSAHDALVVLSSQVRNQQQRHGYYYYHAYDDPSADGRNHHRRHDDHQNSRLVNVVVVVQSVQPAGKHFDRPPQRFWIARDDQKIKGFFAQFDFKDFAKAFQGGDPDHGDDFQFWKWKWKDQSSPDTHTDPDIFTWDPQDPRMIGGPVRDIDTDGRGHRIMMIIGTDD/DAEEEALAKDKDKDQADDPDQQQVKWKKKWKDDPVDIFIATWGDQDPSMIMFMDHHDFDKMKMAMAIPDPVGGDIDIHTYDYDDPLCQLWAFDFLAAIDGNNRHGDAAAAFAAAQLQDPVQVVLLLVQLLPFQHAEYEELAAAADVLGHDHGPDGQFDFPDWDLDPVRDIATDGPLSGTNSVSVVSVVVSLVSSVVSNHAYAYAYEEQRCPPNHQPLADLVSLLSSLLRSLSVPLSPSRYAYEHAAVVNSVRDDLVSVVVSLVSNQVNRRPLHAYYYEHDEPDFDCCAPSHQEAEYAYLVCLVALLSLLVVSVVRSHHYENAANAAPEDDPDRRAHDALVVLSSQVRNQQQRHGYYYYHAYDDPSADGRNHHRRHDDHQNSRLVNVVVVVQSVAPAGKHFDRPPDRFWIAGDDQKIKGFFAQFDFKDFAKDFQGGPPYHGDDFQFWKWKWKDQSSPDTHTFDDIFTWHHQDVRMIGGPVRGIGGDGRGHRIIIIIGTD

Secondary structure (DSSP, 8-state):
--EEETTS--EEEEE---SS-GGG--EEEEEEETTEEEEEE-EE-STTEEEEE---S-EEEEEEEEESS-----EEEEEEEPPPTT----EEETTTEEE-TTS-EE---B--TTTT--HHHHHHHHHHHHHS---EE---S---BTTB-PPPS--SEEEEEEEE-TTS-EEEEEEEEEE-HHHHHHHHHHHHHHHHTT-EEEE----SS-TTSS-TT--HHHHHHHHHHHHHHHTT-TTEEE---SGGG-TT--HHHHHHHHHHHHHT-TT---B----STT---------SSEEEE-SGGGSSHHHHHHHHHHH-S-EEEEES--EE--SSTTS-B-S---HHHHHHHHTT-EE---EE---TTS--HHHH-----SSHHHHHHHHHHHHHHSSS-----TTT-SSEEEEETTEEEE---S--SEEE-EEES--TTSPPPPTT-EEEEEEEES---EEE-SPPEEB---BTTEEEBTT--EEE--S-SSEEEEEEE--/--EEETTS--EEEEE---SS-GGG--EEEEEEETTEEEEEE-EE-STTEEEEE---S-EEEEEEEEESS-----EEEEEEEPPPTT----EEETTTEEE-TTS-EE---B--TTTT--HHHHHHHHHHHHHS---EE---S---BTTB-PPPS--SEEEEEEEE-TTS-EEEEEEEEEE-HHHHHHHHHHHHHHHHTT-EEEE----SS-TTSS-TT--HHHHHHHHHHHHHHHTT-TTEEE---SGGG-TT--HHHHHHHHHHHHHT-TT---B----STT---------SSEEEE-SGGGSSHHHHHHHHHHH-S-EEEEES--EE--SSTTS-B-S---HHHHHHHHTT-EE---EE---TTS--HHHH-----SSHHHHHHHHHHHHHHSSS-----TTT-SSEEEEETTEEEE---S--SEEE-EEES-BTBSPPPPTT-EEEEEEEES---EEE-SPPEEB---BTTEEEBTT--EEE--SSSSEEEEEEE-